Protein AF-A0A336L052-F1 (afdb_monomer)

Foldseek 3Di:
DDDDDDVVVVVVPDPFDFDDDDDPPDPPPPDDPPDDDPDPDDDQAFQEEEEAQFLLSLLLLLLLLVVLGQYEYEHQADRNQAPLQFFQQWADQFDPDDVLNVLLVLLVVLCVVLDVVLFVWDQQWEWEFAQDPVVLVVLVVSCVVCVVSPWDKDKFALVVVCVLVVLFPSVRGGTIMTGSRITGTNSVSSSVSSQVSSVVSNYYYHHSWHFQEFAWDQDPVRAIFTFFTQTPVGTYGYRAYEYANALCPCPDHDPFDFLKFKWKFKKFKWDFDPPDDQGHKYAYPVLQKTWGDDPRIIIIGGFFLFIDTDPDGDDSPSTNDFDDDDCVRCVSSLVVVCSGRVCSSPIHTPDMGIHIHIAGLALAWAWDADPRYRNYIYTYRNNSCCSSRSNSSSNQNSCCSPVVGGPDDCCVNYRPVDDRPDDPVNSVQSRSCVRNHDAFDELLLLLLLLLLLVVPDQAEAEAQAGYCFAPLQQFLQWADLFDLDPLLNVLLVLLVVLQVCLCVLFVFRQQWDQLWEKEFAADPLVVVLVVSSVVSCVVVVFDKDKAQLVRLCVQQVQFDSVLGGIMIIGSRIAGGRRSRNSSSSQSSSVVSNYYGDRSWDFPAFDWDQDDPPQDPQRQTFGQFTQTPVGTGGDRADEQAPALCSAVHCVVVVDFALKWKFKFKWFKWDFAPRLASHHKYDYLVLQKTWHRDGRITTITGQFLAIGTDPGDDPPSTNDFDDDDCVGGVSNVVSVCSGRVVRVVIHTPDMGMHIGMFWLQQAAEFADDLRYRNYIYGYRNNSCCSSSSNSRSNQRSCCNPVVGGLDQCCVRYNLLADPLCRPPNQQSVFSRSQCRNCVSPSDFPQDADLGLAPQDEALCNVVCQVQAFLWHDANNYTFGAWHDPDDGQDRDYDQSPVYPPGDPDPDCRSVVVSVQRRHPDQGPCNVRLVVQLVCQAAFKEKGWPLLWWKKKKAFDCQLVLCQAQWQADQPDPQFFKAWTFGAAQQQAGQFIKIKGKHDQAPDDPQGHGGPDIMIIIIGGNSCNSSVVSSSVVSCVVVVGRIDMDICSRFKIKMKMGHPCQQVLQVVFFPPDPDCVRQNARTKDWTFGHFPVNPHTFIWIKGQYALLPGGIIMTTHGSVCVVRRVVRSVVSCVVRVYYYHGVNSSVVSNLVVLHDDEPPLGGRNDHCQQAVVLVRHDPDDHYRNVVNSVVCVPPNDPHHDDRDDDD

Sequence (1204 aa):
MIRTRSLIAFLAKHHYSIRFCSSKNTPSSSSSTKNGTNDPKIPLSADVIIVGGGVTGCSVLYQLSKKGVKAVLLERGKVTCGTTFHTAGLIWSLRPNALCLEVMKATKKVFDELGADDVGWINNGTLFVAHTEQGLHEYEKVSALGKKFGVESHVFGAKDASEMFPLLASESFKGALFSQEDGVVDPSMLCNQLVKKSKENGCQVIENCNVSKINVTETNNGKMKVTGVETPFGEIKSDQIINTRGLWSQQHLTHRRFPFTILKHSYIVTETIPHLKRWPNVRDHDLSIYFRVQGQSLIVGGYETNPNVVEQPPPEDFQFQLYDMDWNAFNPLMTSSVKLLPVLSEIGVKSTVCGPEAFSMDRKPLIGPDKQIHGLFHSFAFSSNGMMLSGGCAEQVAEWVVNGKPSLDMTLYDIDRFEDDLDKSYIKMKCVENYGARPGGGSQGCNTLYQLAKRGCKAVLLERAKLTSGTTWHTAGLVWRLRPNDVEIGLLASTRNTLMSLEKETGLDPGWIMNGGLFIAHSKERLNEYKRLQTLGKCFGIESHVLTPEETLKVFPLLDPNSFTSALYSPGDGVVDPNMMCTALTKAATNLGASYFENCPVEEILVDKRSTSISEIFQKRVKGVRTKYGDIKTNCIVNATGVWGRDLIERHGIYLPLIPMKHAYTISEPMPGVRGCPNVRDHDYSTYFRIQGESICMGGYENNPILLGRVEKDFEFGLYDLDYTVFDTHVKGAVEICPAFGETGIKSTICGPESFTPDHKPLMGPDPRMDGLFHNCGFNSAGMMLGGGCGEQLAEWILHGRPTAHMFAYDIRRFSDMQTKNVKWATERSHEAYAKNYSIVFPHDEPLAGRNLIHDPLHKQMIRYGAMMEERQGWERPGYFLKEGIAVVQNYDWYGAYGNSNNDSTCYEDQLKADYTFGFPEHHDLIGEEAMTCRTNVAVFNLSYFCKLFMTGKDAQKAADFIFTADLQKPTNKTVYTCALNSRGGVEADVTVTPLDSGMGGLHDPIFKGRAFYIVAGGASANHTISHIKQTIREKNFTANITDVTQEIGVLSIQGPNSRKLLEKMTDFDLSDHNLPPNSAGIAALQLSNGRETRNVRILRVSFVGELGYELHIPKENCTEVYESLMEAGGSFGLRNAGYRSLYSLSSEKGYHLWGYDLRSDDTPIEANLGFTCRRKGEFEGKDVIDKQLREGVTKKLAFFTLN

Organism: Culicoides sonorensis (NCBI:txid179676)

Nearest PDB structures (foldseek):
  2gah-assembly1_B  TM=8.726E-01  e=6.726E-28  Stenotrophomonas maltophilia
  4ysh-assembly1_A  TM=8.267E-01  e=2.173E-26  Geobacillus kaustophilus HTA426
  1wos-assembly1_A  TM=9.381E-01  e=1.826E-22  Thermotoga maritima
  7fgp-assembly1_B  TM=8.129E-01  e=1.933E-23  Aureimonas altamirensis DSM 21988
  7exs-assembly1_A  TM=7.744E-01  e=4.311E-23  Thermomicrobium roseum DSM 5159

InterPro domains:
  IPR006076 FAD dependent oxidoreductase [PF01266] (47-400)
  IPR006076 FAD dependent oxidoreductase [PF01266] (440-797)
  IPR006222 GCVT, N-terminal domain [PF01571] (858-1176)
  IPR027266 Aminomethyltransferase superfamily [G3DSA:3.30.1360.120] (855-1162)
  IPR032503 FAD dependent oxidoreductase, central domain [PF16350] (800-853)
  IPR036188 FAD/NAD(P)-binding domain superfamily [G3DSA:3.50.50.60] (48-419)
  IPR036188 FAD/NAD(P)-binding domain superfamily [G3DSA:3.50.50.60] (440-816)
  IPR036188 FAD/NAD(P)-binding domain superfamily [SSF51905] (46-419)
  IPR036188 FAD/NAD(P)-binding domain superfamily [SSF51905] (440-843)

Structure (mmCIF, N/CA/C/O backbone):
data_AF-A0A336L052-F1
#
_entry.id   AF-A0A336L052-F1
#
loop_
_atom_site.group_PDB
_atom_site.id
_atom_site.type_symbol
_atom_site.label_atom_id
_atom_site.label_alt_id
_atom_site.label_comp_id
_atom_site.label_asym_id
_atom_site.label_entity_id
_atom_site.label_seq_id
_atom_site.pdbx_PDB_ins_code
_atom_site.Cartn_x
_atom_site.Cartn_y
_atom_site.Cartn_z
_atom_site.occupancy
_atom_site.B_iso_or_equiv
_atom_site.auth_seq_id
_atom_site.auth_comp_id
_atom_site.auth_asym_id
_atom_site.auth_atom_id
_atom_site.pdbx_PDB_model_num
ATOM 1 N N . MET A 1 1 ? -4.051 24.377 -50.154 1.00 36.31 1 MET A N 1
ATOM 2 C CA . MET A 1 1 ? -3.867 25.553 -49.268 1.00 36.31 1 MET A CA 1
ATOM 3 C C . MET A 1 1 ? -4.850 25.448 -48.110 1.00 36.31 1 MET A C 1
ATOM 5 O O . MET A 1 1 ? -5.801 24.692 -48.246 1.00 36.31 1 MET A O 1
ATOM 9 N N . ILE A 1 2 ? -4.629 26.210 -47.028 1.00 28.42 2 ILE A N 1
ATOM 10 C CA . ILE A 1 2 ? -5.251 26.057 -45.693 1.00 28.42 2 ILE A CA 1
ATOM 11 C C . ILE A 1 2 ? -4.651 24.870 -44.901 1.00 28.42 2 ILE A C 1
ATOM 13 O O . ILE A 1 2 ? -4.353 23.825 -45.465 1.00 28.42 2 ILE A O 1
ATOM 17 N N . ARG A 1 3 ? -4.443 25.089 -43.588 1.00 26.39 3 ARG A N 1
ATOM 18 C CA . ARG A 1 3 ? -3.846 24.188 -42.569 1.00 26.39 3 ARG A CA 1
ATOM 19 C C . ARG A 1 3 ? -2.400 23.713 -42.804 1.00 26.39 3 ARG A C 1
ATOM 21 O O . ARG A 1 3 ? -2.126 22.536 -43.002 1.00 26.39 3 ARG A O 1
ATOM 28 N N . THR A 1 4 ? -1.448 24.626 -42.595 1.00 32.16 4 THR A N 1
ATOM 29 C CA . THR A 1 4 ? -0.069 24.283 -42.181 1.00 32.16 4 THR A CA 1
ATOM 30 C C . THR A 1 4 ? 0.501 25.438 -41.347 1.00 32.16 4 THR A C 1
ATOM 32 O O . THR A 1 4 ? 1.025 26.397 -41.908 1.00 32.16 4 THR A O 1
ATOM 35 N N . ARG A 1 5 ? 0.303 25.438 -40.014 1.00 29.36 5 ARG A N 1
ATOM 36 C CA . ARG A 1 5 ? 0.774 26.559 -39.161 1.00 29.36 5 ARG A CA 1
ATOM 37 C C . ARG A 1 5 ? 1.074 26.281 -37.678 1.00 29.36 5 ARG A C 1
ATOM 39 O O . ARG A 1 5 ? 1.508 27.205 -37.006 1.00 29.36 5 ARG A O 1
ATOM 46 N N . SER A 1 6 ? 0.896 25.060 -37.170 1.00 35.12 6 SER A N 1
ATOM 47 C CA . SER A 1 6 ? 1.262 24.698 -35.783 1.00 35.12 6 SER A CA 1
ATOM 48 C C . SER A 1 6 ? 2.704 24.190 -35.641 1.00 35.12 6 SER A C 1
ATOM 50 O O . SER A 1 6 ? 3.361 24.494 -34.652 1.00 35.12 6 SER A O 1
ATOM 52 N N . LEU A 1 7 ? 3.233 23.475 -36.641 1.00 38.00 7 LEU A N 1
ATOM 53 C CA . LEU A 1 7 ? 4.545 22.809 -36.553 1.00 38.00 7 LEU A CA 1
ATOM 54 C C . LEU A 1 7 ? 5.743 23.784 -36.513 1.00 38.00 7 LEU A C 1
ATOM 56 O O . LEU A 1 7 ? 6.766 23.493 -35.902 1.00 38.00 7 LEU A O 1
ATOM 60 N N . ILE A 1 8 ? 5.602 24.966 -37.124 1.00 35.06 8 ILE A N 1
ATOM 61 C CA . ILE A 1 8 ? 6.670 25.980 -37.226 1.00 35.06 8 ILE A CA 1
ATOM 62 C C . ILE A 1 8 ? 6.996 26.610 -35.858 1.00 35.06 8 ILE A C 1
ATOM 64 O O . ILE A 1 8 ? 8.132 27.006 -35.624 1.00 35.06 8 ILE A O 1
ATOM 68 N N . ALA A 1 9 ? 6.027 26.680 -34.937 1.00 32.94 9 ALA A N 1
ATOM 69 C CA . ALA A 1 9 ? 6.219 27.316 -33.631 1.00 32.94 9 ALA A CA 1
ATOM 70 C C . ALA A 1 9 ? 7.039 26.460 -32.647 1.00 32.94 9 ALA A C 1
ATOM 72 O O . ALA A 1 9 ? 7.740 27.008 -31.802 1.00 32.94 9 ALA A O 1
ATOM 73 N N . PHE A 1 10 ? 6.971 25.129 -32.759 1.00 39.03 10 PHE A N 1
ATOM 74 C CA . PHE A 1 10 ? 7.688 24.208 -31.869 1.00 39.03 10 PHE A CA 1
ATOM 75 C C . PHE A 1 10 ? 9.159 24.040 -32.282 1.00 39.03 10 PHE A C 1
ATOM 77 O O . PHE A 1 10 ? 10.063 24.121 -31.453 1.00 39.03 10 PHE A O 1
ATOM 84 N N . LEU A 1 11 ? 9.408 23.886 -33.588 1.00 36.81 11 LEU A N 1
ATOM 85 C CA . LEU A 1 11 ? 10.748 23.658 -34.144 1.00 36.81 11 LEU A CA 1
ATOM 86 C C . LEU A 1 11 ? 11.651 24.906 -34.135 1.00 36.81 11 LEU A C 1
ATOM 88 O O . LEU A 1 11 ? 12.848 24.794 -34.358 1.00 36.81 11 LEU A O 1
ATOM 92 N N . ALA A 1 12 ? 11.112 26.093 -33.841 1.00 32.22 12 ALA A N 1
ATOM 93 C CA . ALA A 1 12 ? 11.888 27.332 -33.766 1.00 32.22 12 ALA A CA 1
ATOM 94 C C . ALA A 1 12 ? 12.716 27.491 -32.471 1.00 32.22 12 ALA A C 1
ATOM 96 O O . ALA A 1 12 ? 13.487 28.443 -32.369 1.00 32.22 12 ALA A O 1
ATOM 97 N N . LYS A 1 13 ? 12.550 26.607 -31.471 1.00 31.30 13 LYS A N 1
ATOM 98 C CA . LYS A 1 13 ? 13.163 26.758 -30.134 1.00 31.30 13 LYS A CA 1
ATOM 99 C C . LYS A 1 13 ? 14.474 25.985 -29.919 1.00 31.30 13 LYS A C 1
ATOM 101 O O . LYS A 1 13 ? 15.126 26.197 -28.904 1.00 31.30 13 LYS A O 1
ATOM 106 N N . HIS A 1 14 ? 14.865 25.122 -30.860 1.00 33.84 14 HIS A N 1
ATOM 107 C CA . HIS A 1 14 ? 16.138 24.390 -30.860 1.00 33.84 14 HIS A CA 1
ATOM 108 C C . HIS A 1 14 ? 16.718 24.417 -32.283 1.00 33.84 14 HIS A C 1
ATOM 110 O O . HIS A 1 14 ? 15.999 24.131 -33.238 1.00 33.84 14 HIS A O 1
ATOM 116 N N . HIS A 1 15 ? 17.989 24.795 -32.448 1.00 31.38 15 HIS A N 1
ATOM 117 C CA . HIS A 1 15 ? 18.574 25.160 -33.749 1.00 31.38 15 HIS A CA 1
ATOM 118 C C . HIS A 1 15 ? 18.906 23.963 -34.673 1.00 31.38 15 HIS A C 1
ATOM 120 O O . HIS A 1 15 ? 20.069 23.715 -34.970 1.00 31.38 15 HIS A O 1
ATOM 126 N N . TYR A 1 16 ? 17.888 23.269 -35.193 1.00 32.28 16 TYR A N 1
ATOM 127 C CA . TYR A 1 16 ? 18.042 22.220 -36.215 1.00 32.28 16 TYR A CA 1
ATOM 128 C C . TYR A 1 16 ? 17.078 22.450 -37.389 1.00 32.28 16 TYR A C 1
ATOM 130 O O . TYR A 1 16 ? 15.865 22.536 -37.202 1.00 32.28 16 TYR A O 1
ATOM 138 N N . SER A 1 17 ? 17.604 22.571 -38.615 1.00 25.06 17 SER A N 1
ATOM 139 C CA . SER A 1 17 ? 16.828 22.991 -39.795 1.00 25.06 17 SER A CA 1
ATOM 140 C C . SER A 1 17 ? 16.771 21.927 -40.897 1.00 25.06 17 SER A C 1
ATOM 142 O O . SER A 1 17 ? 17.539 21.978 -41.860 1.00 25.06 17 SER A O 1
ATOM 144 N N . ILE A 1 18 ? 15.807 21.009 -40.809 1.00 30.64 18 ILE A N 1
ATOM 145 C CA . ILE A 1 18 ? 15.508 20.063 -41.895 1.00 30.64 18 ILE A CA 1
ATOM 146 C C . ILE A 1 18 ? 14.907 20.830 -43.087 1.00 30.64 18 ILE A C 1
ATOM 148 O O . ILE A 1 18 ? 13.843 21.447 -42.981 1.00 30.64 18 ILE A O 1
ATOM 152 N N . ARG A 1 19 ? 15.586 20.798 -44.241 1.00 24.88 19 ARG A N 1
ATOM 153 C CA . ARG A 1 19 ? 15.122 21.435 -45.484 1.00 24.88 19 ARG A CA 1
ATOM 154 C C . ARG A 1 19 ? 14.265 20.474 -46.308 1.00 24.88 19 ARG A C 1
ATOM 156 O O . ARG A 1 19 ? 14.779 19.560 -46.939 1.00 24.88 19 ARG A O 1
ATOM 163 N N . PHE A 1 20 ? 12.964 20.739 -46.385 1.00 28.64 20 PHE A N 1
ATOM 164 C CA . PHE A 1 20 ? 12.065 20.027 -47.297 1.00 28.64 20 PHE A CA 1
ATOM 165 C C . PHE A 1 20 ? 12.170 20.592 -48.721 1.00 28.64 20 PHE A C 1
ATOM 167 O O . PHE A 1 20 ? 11.767 21.729 -48.971 1.00 28.64 20 PHE A O 1
ATOM 174 N N . CYS A 1 21 ? 12.675 19.796 -49.668 1.00 24.34 21 CYS A N 1
ATOM 175 C CA . CYS A 1 21 ? 12.644 20.127 -51.093 1.00 24.34 21 CYS A CA 1
ATOM 176 C C . CYS A 1 21 ? 11.383 19.538 -51.751 1.00 24.34 21 CYS A C 1
ATOM 178 O O . CYS A 1 21 ? 11.076 18.360 -51.582 1.00 24.34 21 CYS A O 1
ATOM 180 N N . SER A 1 22 ? 10.622 20.345 -52.494 1.00 26.66 22 SER A N 1
ATOM 181 C CA . SER A 1 22 ? 9.328 19.924 -53.046 1.00 26.66 22 SER A CA 1
ATOM 182 C C . SER A 1 22 ? 9.458 19.214 -54.402 1.00 26.66 22 SER A C 1
ATOM 184 O O . SER A 1 22 ? 9.304 19.845 -55.451 1.00 26.66 22 SER A O 1
ATOM 186 N N . SER A 1 23 ? 9.681 17.899 -54.403 1.00 25.02 23 SER A N 1
ATOM 187 C CA . SER A 1 23 ? 9.648 17.069 -55.615 1.00 25.02 23 SER A CA 1
ATOM 188 C C . SER A 1 23 ? 8.251 16.468 -55.859 1.00 25.02 23 SER A C 1
ATOM 190 O O . SER A 1 23 ? 7.799 15.547 -55.183 1.00 25.02 23 SER A O 1
ATOM 192 N N . LYS A 1 24 ? 7.536 16.977 -56.873 1.00 28.09 24 LYS A N 1
ATOM 193 C CA . LYS A 1 24 ? 6.302 16.345 -57.375 1.00 28.09 24 LYS A CA 1
ATOM 194 C C . LYS A 1 24 ? 6.640 15.188 -58.320 1.00 28.09 24 LYS A C 1
ATOM 196 O O . LYS A 1 24 ? 6.619 15.370 -59.533 1.00 28.09 24 LYS A O 1
ATOM 201 N N . ASN A 1 25 ? 6.869 13.998 -57.772 1.00 23.97 25 ASN A N 1
ATOM 202 C CA . ASN A 1 25 ? 6.942 12.760 -58.554 1.00 23.97 25 ASN A CA 1
ATOM 203 C C . ASN A 1 25 ? 5.662 11.932 -58.387 1.00 23.97 25 ASN A C 1
ATOM 205 O O . ASN A 1 25 ? 5.670 10.845 -57.818 1.00 23.97 25 ASN A O 1
ATOM 209 N N . THR A 1 26 ? 4.549 12.440 -58.921 1.00 23.62 26 THR A N 1
ATOM 210 C CA . THR A 1 26 ? 3.427 11.573 -59.308 1.00 23.62 26 THR A CA 1
ATOM 211 C C . THR A 1 26 ? 3.896 10.667 -60.449 1.00 23.62 26 THR A C 1
ATOM 213 O O . THR A 1 26 ? 4.303 11.212 -61.481 1.00 23.62 26 THR A O 1
ATOM 216 N N . PRO A 1 27 ? 3.821 9.329 -60.332 1.00 24.00 27 PRO A N 1
ATOM 217 C CA . PRO A 1 27 ? 3.993 8.450 -61.481 1.00 24.00 27 PRO A CA 1
ATOM 218 C C . PRO A 1 27 ? 2.954 8.820 -62.541 1.00 24.00 27 PRO A C 1
ATOM 220 O O . PRO A 1 27 ? 1.761 8.912 -62.242 1.00 24.00 27 PRO A O 1
ATOM 223 N N . SER A 1 28 ? 3.393 9.077 -63.771 1.00 22.53 28 SER A N 1
ATOM 224 C CA . SER A 1 28 ? 2.470 9.293 -64.881 1.00 22.53 28 SER A CA 1
ATOM 225 C C . SER A 1 28 ? 1.715 7.998 -65.173 1.00 22.53 28 SER A C 1
ATOM 227 O O . SER A 1 28 ? 2.302 6.917 -65.218 1.00 22.53 28 SER A O 1
ATOM 229 N N . SER A 1 29 ? 0.404 8.104 -65.386 1.00 28.55 29 SER A N 1
ATOM 230 C CA . SER A 1 29 ? -0.439 6.989 -65.809 1.00 28.55 29 SER A CA 1
ATOM 231 C C . SER A 1 29 ? -0.053 6.556 -67.224 1.00 28.55 29 SER A C 1
ATOM 233 O O . SER A 1 29 ? -0.528 7.101 -68.222 1.00 28.55 29 SER A O 1
ATOM 235 N N . SER A 1 30 ? 0.853 5.583 -67.318 1.00 24.78 30 SER A N 1
ATOM 236 C CA . SER A 1 30 ? 1.288 5.022 -68.590 1.00 24.78 30 SER A CA 1
ATOM 237 C C . SER A 1 30 ? 0.141 4.256 -69.255 1.00 24.78 30 SER A C 1
ATOM 239 O O . SER A 1 30 ? -0.527 3.4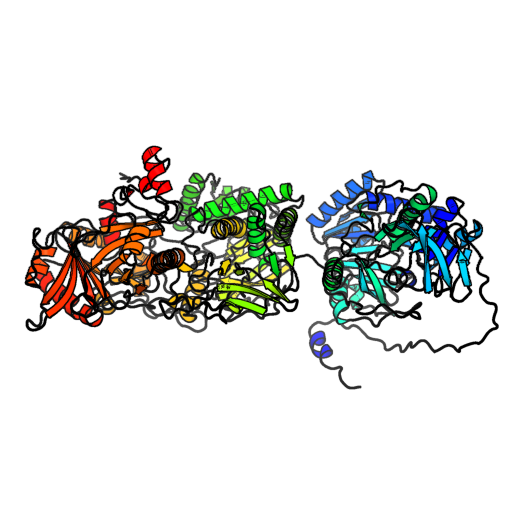14 -68.660 1.00 24.78 30 SER A O 1
ATOM 241 N N . SER A 1 31 ? -0.099 4.618 -70.513 1.00 24.33 31 SER A N 1
ATOM 242 C CA . SER A 1 31 ? -1.179 4.157 -71.387 1.00 24.33 31 SER A CA 1
ATOM 243 C C . SER A 1 31 ? -1.492 2.660 -71.313 1.00 24.33 31 SER A C 1
ATOM 245 O O . SER A 1 31 ? -0.592 1.828 -71.424 1.00 24.33 31 SER A O 1
ATOM 247 N N . SER A 1 32 ? -2.784 2.328 -71.310 1.00 27.41 32 SER A N 1
ATOM 248 C CA . SER A 1 32 ? -3.306 0.977 -71.524 1.00 27.41 32 SER A CA 1
ATOM 249 C C . SER A 1 32 ? -3.080 0.493 -72.966 1.00 27.41 32 SER A C 1
ATOM 251 O O . SER A 1 32 ? -3.970 0.520 -73.819 1.00 27.41 32 SER A O 1
ATOM 253 N N . THR A 1 33 ? -1.870 0.015 -73.254 1.00 25.83 33 THR A N 1
ATOM 254 C CA . THR A 1 33 ? -1.541 -0.660 -74.514 1.00 25.83 33 THR A CA 1
ATOM 255 C C . THR A 1 33 ? -2.230 -2.023 -74.593 1.00 25.83 33 THR A C 1
ATOM 257 O O . THR A 1 33 ? -1.738 -3.030 -74.085 1.00 25.83 33 THR A O 1
ATOM 260 N N . LYS A 1 34 ? -3.378 -2.070 -75.282 1.00 36.94 34 LYS A N 1
ATOM 261 C CA . LYS A 1 34 ? -4.001 -3.322 -75.738 1.00 36.94 34 LYS A CA 1
ATOM 262 C C . LYS A 1 34 ? -3.075 -4.039 -76.729 1.00 36.94 34 LYS A C 1
ATOM 264 O O . LYS A 1 34 ? -3.176 -3.817 -77.933 1.00 36.94 34 LYS A O 1
ATOM 269 N N . ASN A 1 35 ? -2.208 -4.909 -76.223 1.00 29.22 35 ASN A N 1
ATOM 270 C CA . ASN A 1 35 ? -1.508 -5.912 -77.024 1.00 29.22 35 ASN A CA 1
ATOM 271 C C . ASN A 1 35 ? -2.265 -7.250 -76.995 1.00 29.22 35 ASN A C 1
ATOM 273 O O . ASN A 1 35 ? -3.096 -7.486 -76.120 1.00 29.22 35 ASN A O 1
ATOM 277 N N . GLY A 1 36 ? -2.032 -8.074 -78.019 1.00 30.77 36 GLY A N 1
ATOM 278 C CA . GLY A 1 36 ? -2.906 -9.193 -78.380 1.00 30.77 36 GLY A CA 1
ATOM 279 C C . GLY A 1 36 ? -3.021 -10.310 -77.339 1.00 30.77 36 GLY A C 1
ATOM 280 O O . GLY A 1 36 ? -2.077 -10.618 -76.615 1.00 30.77 36 GLY A O 1
ATOM 281 N N . THR A 1 37 ? -4.189 -10.951 -77.332 1.00 40.47 37 THR A N 1
ATOM 282 C CA . THR A 1 37 ? -4.511 -12.141 -76.539 1.00 40.47 37 THR A CA 1
ATOM 283 C C . THR A 1 37 ? -3.657 -13.341 -76.954 1.00 40.47 37 THR A C 1
ATOM 285 O O . THR A 1 37 ? -3.918 -13.970 -77.977 1.00 40.47 37 THR A O 1
ATOM 288 N N . ASN A 1 38 ? -2.675 -13.678 -76.123 1.00 43.47 38 ASN A N 1
ATOM 289 C CA . ASN A 1 38 ? -2.174 -15.040 -75.960 1.00 43.47 38 ASN A CA 1
ATOM 290 C C . ASN A 1 38 ? -2.432 -15.409 -74.498 1.00 43.47 38 ASN A C 1
ATOM 292 O O . ASN A 1 38 ? -1.648 -15.029 -73.626 1.00 43.47 38 ASN A O 1
ATOM 296 N N . ASP A 1 39 ? -3.544 -16.090 -74.227 1.00 56.75 39 ASP A N 1
ATOM 297 C CA . ASP A 1 39 ? -3.878 -16.507 -72.865 1.00 56.75 39 ASP A CA 1
ATOM 298 C C . ASP A 1 39 ? -2.796 -17.464 -72.325 1.00 56.75 39 ASP A C 1
ATOM 300 O O . ASP A 1 39 ? -2.285 -18.309 -73.073 1.00 56.75 39 ASP A O 1
ATOM 304 N N . PRO A 1 40 ? -2.393 -17.340 -71.046 1.00 64.25 40 PRO A N 1
ATOM 305 C CA . PRO A 1 40 ? -1.343 -18.169 -70.476 1.00 64.25 40 PRO A CA 1
ATOM 306 C C . PRO A 1 40 ? -1.765 -19.640 -70.493 1.00 64.25 40 PRO A C 1
ATOM 308 O O . PRO A 1 40 ? -2.756 -20.040 -69.883 1.00 64.25 40 PRO A O 1
ATOM 311 N N . LYS A 1 41 ? -0.987 -20.464 -71.201 1.00 75.62 41 LYS A N 1
ATOM 312 C CA . LYS A 1 41 ? -1.265 -21.890 -71.393 1.00 75.62 41 LYS A CA 1
ATOM 313 C C . LYS A 1 41 ? -1.069 -22.672 -70.088 1.00 75.62 41 LYS A C 1
ATOM 315 O O . LYS A 1 41 ? 0.019 -23.188 -69.834 1.00 75.62 41 LYS A O 1
ATOM 320 N N . ILE A 1 42 ? -2.126 -22.771 -69.284 1.00 84.19 42 ILE A N 1
ATOM 321 C CA . ILE A 1 42 ? -2.138 -23.575 -68.058 1.00 84.19 42 ILE A CA 1
ATOM 322 C C . ILE A 1 42 ? -2.028 -25.087 -68.361 1.00 84.19 42 ILE A C 1
ATOM 324 O O . ILE A 1 42 ? -2.522 -25.552 -69.395 1.00 84.19 42 ILE A O 1
ATOM 328 N N . PRO A 1 43 ? -1.386 -25.882 -67.487 1.00 87.06 43 PRO A N 1
ATOM 329 C CA . PRO A 1 43 ? -1.417 -27.340 -67.562 1.00 87.06 43 PRO A CA 1
ATOM 330 C C . PRO A 1 43 ? -2.744 -27.897 -67.020 1.00 87.06 43 PRO A C 1
ATOM 332 O O . PRO A 1 43 ? -3.341 -27.325 -66.117 1.00 87.06 43 PRO A O 1
ATOM 335 N N . LEU A 1 44 ? -3.179 -29.059 -67.520 1.00 86.44 44 LEU A N 1
ATOM 336 C CA . LEU A 1 44 ? -4.391 -29.740 -67.025 1.00 86.44 44 LEU A CA 1
ATOM 337 C C . LEU A 1 44 ? -4.216 -30.332 -65.613 1.00 86.44 44 LEU A C 1
ATOM 339 O O . LEU A 1 44 ? -5.194 -30.530 -64.892 1.00 86.44 44 LEU A O 1
ATOM 343 N N . SER A 1 45 ? -2.976 -30.635 -65.221 1.00 90.38 45 SER A N 1
ATOM 344 C CA . SER A 1 45 ? -2.638 -31.192 -63.911 1.00 90.38 45 SER A CA 1
ATOM 345 C C . SER A 1 45 ? -1.193 -30.894 -63.504 1.00 90.38 45 SER A C 1
ATOM 347 O O . SER A 1 45 ? -0.345 -30.667 -64.369 1.00 90.38 45 SER A O 1
ATOM 349 N N . ALA A 1 46 ? -0.910 -30.948 -62.202 1.00 90.88 46 ALA A N 1
ATOM 350 C CA . ALA A 1 46 ? 0.413 -30.746 -61.610 1.00 90.88 46 ALA A CA 1
ATOM 351 C C . ALA A 1 46 ? 0.644 -31.680 -60.410 1.00 90.88 46 ALA A C 1
ATOM 353 O O . ALA A 1 46 ? -0.306 -31.994 -59.689 1.00 90.88 46 ALA A O 1
ATOM 354 N N . ASP A 1 47 ? 1.900 -32.055 -60.151 1.00 90.56 47 ASP A N 1
ATOM 355 C CA . ASP A 1 47 ? 2.263 -32.870 -58.979 1.00 90.56 47 ASP A CA 1
ATOM 356 C C . ASP A 1 47 ? 1.948 -32.117 -57.672 1.00 90.56 47 ASP A C 1
ATOM 358 O O . ASP A 1 47 ? 1.465 -32.700 -56.708 1.00 90.56 47 ASP A O 1
ATOM 362 N N . VAL A 1 48 ? 2.203 -30.801 -57.664 1.00 96.38 48 VAL A N 1
ATOM 363 C CA . VAL A 1 48 ? 1.912 -29.870 -56.563 1.00 96.38 48 VAL A CA 1
ATOM 364 C C . VAL A 1 48 ? 1.557 -28.499 -57.142 1.00 96.38 48 VAL A C 1
ATOM 366 O O . VAL A 1 48 ? 2.225 -28.027 -58.066 1.00 96.38 48 VAL A O 1
ATOM 369 N N . ILE A 1 49 ? 0.559 -27.816 -56.577 1.00 96.94 49 ILE A N 1
ATOM 370 C CA . ILE A 1 49 ? 0.225 -26.421 -56.924 1.00 96.94 49 ILE A CA 1
ATOM 371 C C . ILE A 1 49 ? 0.619 -25.482 -55.780 1.00 96.94 49 ILE A C 1
ATOM 373 O O . ILE A 1 49 ? 0.252 -25.709 -54.632 1.00 96.94 49 ILE A O 1
ATOM 377 N N . ILE A 1 50 ? 1.332 -24.399 -56.088 1.00 96.88 50 ILE A N 1
ATOM 378 C CA . ILE A 1 50 ? 1.722 -23.349 -55.133 1.00 96.88 50 ILE A CA 1
ATOM 379 C C . ILE A 1 50 ? 0.959 -22.070 -55.477 1.00 96.88 50 ILE A C 1
ATOM 381 O O . ILE A 1 50 ? 0.967 -21.639 -56.629 1.00 96.88 50 ILE A O 1
ATOM 385 N N . VAL A 1 51 ? 0.316 -21.439 -54.494 1.00 94.12 51 VAL A N 1
ATOM 386 C CA . VAL A 1 51 ? -0.528 -20.253 -54.712 1.00 94.12 51 VAL A CA 1
ATOM 387 C C . VAL A 1 51 ? 0.079 -19.026 -54.026 1.00 94.12 51 VAL A C 1
ATOM 389 O O . VAL A 1 51 ? -0.074 -18.850 -52.817 1.00 94.12 51 VAL A O 1
ATOM 392 N N . GLY A 1 52 ? 0.732 -18.160 -54.809 1.00 92.19 52 GLY A N 1
ATOM 393 C CA . GLY A 1 52 ? 1.344 -16.896 -54.377 1.00 92.19 52 GLY A CA 1
ATOM 394 C C . GLY A 1 52 ? 2.861 -16.837 -54.604 1.00 92.19 52 GLY A C 1
ATOM 395 O O . GLY A 1 52 ? 3.626 -17.498 -53.904 1.00 92.19 52 GLY A O 1
ATOM 396 N N . GLY A 1 53 ? 3.295 -15.985 -55.536 1.00 91.75 53 GLY A N 1
ATOM 397 C CA . GLY A 1 53 ? 4.672 -15.748 -55.995 1.00 91.75 53 GLY A CA 1
ATOM 398 C C . GLY A 1 53 ? 5.461 -14.711 -55.190 1.00 91.75 53 GLY A C 1
ATOM 399 O O . GLY A 1 53 ? 6.272 -13.971 -55.748 1.00 91.75 53 GLY A O 1
ATOM 400 N N . GLY A 1 54 ? 5.229 -14.641 -53.878 1.00 91.38 54 GLY A N 1
ATOM 401 C CA . GLY A 1 54 ? 6.162 -13.996 -52.948 1.00 91.38 54 GLY A CA 1
ATOM 402 C C . GLY A 1 54 ? 7.382 -14.884 -52.668 1.00 91.38 54 GLY A C 1
ATOM 403 O O . GLY A 1 54 ? 7.434 -16.035 -53.111 1.00 91.38 54 GLY A O 1
ATOM 404 N N . VAL A 1 55 ? 8.340 -14.382 -51.879 1.00 93.44 55 VAL A N 1
ATOM 405 C CA . VAL A 1 55 ? 9.581 -15.120 -51.553 1.00 93.44 55 VAL A CA 1
ATOM 406 C C . VAL A 1 55 ? 9.319 -16.531 -51.009 1.00 93.44 55 VAL A C 1
ATOM 408 O O . VAL A 1 55 ? 9.961 -17.479 -51.447 1.00 93.44 55 VAL A O 1
ATOM 411 N N . THR A 1 56 ? 8.308 -16.716 -50.151 1.00 94.00 56 THR A N 1
ATOM 412 C CA . THR A 1 56 ? 7.942 -18.037 -49.613 1.00 94.00 56 THR A CA 1
ATOM 413 C C . THR A 1 56 ? 7.529 -19.027 -50.704 1.00 94.00 56 THR A C 1
ATOM 415 O O . THR A 1 56 ? 8.013 -20.155 -50.705 1.00 94.00 56 THR A O 1
ATOM 418 N N . GLY A 1 57 ? 6.685 -18.618 -51.658 1.00 94.62 57 GLY A N 1
ATOM 419 C CA . GLY A 1 57 ? 6.266 -19.485 -52.764 1.00 94.62 57 GLY A CA 1
ATOM 420 C C . GLY A 1 57 ? 7.419 -19.824 -53.706 1.00 94.62 57 GLY A C 1
ATOM 421 O O . GLY A 1 57 ? 7.567 -20.977 -54.105 1.00 94.62 57 GLY A O 1
ATOM 422 N N . CYS A 1 58 ? 8.288 -18.849 -53.993 1.00 96.12 58 CYS A N 1
ATOM 423 C CA . CYS A 1 58 ? 9.480 -19.055 -54.820 1.00 96.12 58 CYS A CA 1
ATOM 424 C C . CYS A 1 58 ? 10.472 -20.031 -54.160 1.00 96.12 58 CYS A C 1
ATOM 426 O O . CYS A 1 58 ? 10.999 -20.918 -54.831 1.00 96.12 58 CYS A O 1
ATOM 428 N N . SER A 1 59 ? 10.680 -19.920 -52.843 1.00 96.31 59 SER A N 1
ATOM 429 C CA . SER A 1 59 ? 11.525 -20.841 -52.074 1.00 96.31 59 SER A CA 1
ATOM 430 C C . SER A 1 59 ? 10.939 -22.257 -52.023 1.00 96.31 59 SER A C 1
ATOM 432 O O . SER A 1 59 ? 11.675 -23.223 -52.219 1.00 96.31 59 SER A O 1
ATOM 434 N N . VAL A 1 60 ? 9.621 -22.408 -51.825 1.00 96.62 60 VAL A N 1
ATOM 435 C CA . VAL A 1 60 ? 8.948 -23.726 -51.845 1.00 96.62 60 VAL A CA 1
ATOM 436 C C . VAL A 1 60 ? 9.045 -24.374 -53.228 1.00 96.62 60 VAL A C 1
ATOM 438 O O . VAL A 1 60 ? 9.370 -25.557 -53.321 1.00 96.62 60 VAL A O 1
ATOM 441 N N . LEU A 1 61 ? 8.849 -23.603 -54.303 1.00 97.19 61 LEU A N 1
ATOM 442 C CA . LEU A 1 61 ? 9.000 -24.080 -55.679 1.00 97.19 61 LEU A CA 1
ATOM 443 C C . LEU A 1 61 ? 10.419 -24.610 -55.944 1.00 97.19 61 LEU A C 1
ATOM 445 O O . LEU A 1 61 ? 10.578 -25.697 -56.501 1.00 97.19 61 LEU A O 1
ATOM 449 N N . TYR A 1 62 ? 11.439 -23.876 -55.494 1.00 96.94 62 TYR A N 1
ATOM 450 C CA . TYR A 1 62 ? 12.839 -24.264 -55.645 1.00 96.94 62 TYR A CA 1
ATOM 451 C C . TYR A 1 62 ? 13.171 -25.548 -54.876 1.00 96.94 62 TYR A C 1
ATOM 453 O O . TYR A 1 62 ? 13.711 -26.486 -55.468 1.00 96.94 62 TYR A O 1
ATOM 461 N N . GLN A 1 63 ? 12.789 -25.641 -53.598 1.00 96.31 63 GLN A N 1
ATOM 462 C CA . GLN A 1 63 ? 13.068 -26.817 -52.763 1.00 96.31 63 GLN A CA 1
ATOM 463 C C . GLN A 1 63 ? 12.316 -28.072 -53.248 1.00 96.31 63 GLN A C 1
ATOM 465 O O . GLN A 1 63 ? 12.877 -29.167 -53.218 1.00 96.31 63 GLN A O 1
ATOM 470 N N . LEU A 1 64 ? 11.092 -27.930 -53.776 1.00 95.75 64 LEU A N 1
ATOM 471 C CA . LEU A 1 64 ? 10.381 -29.022 -54.455 1.00 95.75 64 LEU A CA 1
ATOM 472 C C . LEU A 1 64 ? 11.069 -29.435 -55.765 1.00 95.75 64 LEU A C 1
ATOM 474 O O . LEU A 1 64 ? 11.226 -30.630 -56.016 1.00 95.75 64 LEU A O 1
ATOM 478 N N . SER A 1 65 ? 11.559 -28.473 -56.555 1.00 95.50 65 SER A N 1
ATOM 479 C CA . SER A 1 65 ? 12.288 -28.764 -57.798 1.00 95.50 65 SER A CA 1
ATOM 480 C C . SER A 1 65 ? 13.587 -29.546 -57.546 1.00 95.50 65 SER A C 1
ATOM 482 O O . SER A 1 65 ? 13.885 -30.495 -58.268 1.00 95.50 65 SER A O 1
ATOM 484 N N . LYS A 1 66 ? 14.309 -29.241 -56.454 1.00 93.88 66 LYS A N 1
ATOM 485 C CA . LYS A 1 66 ? 15.496 -29.996 -56.001 1.00 93.88 66 LYS A CA 1
ATOM 486 C C . LYS A 1 66 ? 15.172 -31.431 -55.578 1.00 93.88 66 LYS A C 1
ATOM 488 O O . LYS A 1 66 ? 16.042 -32.293 -55.657 1.00 93.88 66 LYS A O 1
ATOM 493 N N . LYS A 1 67 ? 13.935 -31.694 -55.140 1.00 92.81 67 LYS A N 1
ATOM 494 C CA . LYS A 1 67 ? 13.418 -33.037 -54.824 1.00 92.81 67 LYS A CA 1
ATOM 495 C C . LYS A 1 67 ? 12.736 -33.709 -56.038 1.00 92.81 67 LYS A C 1
ATOM 497 O O . LYS A 1 67 ? 12.158 -34.779 -55.888 1.00 92.81 67 LYS A O 1
ATOM 502 N N . GLY A 1 68 ? 12.828 -33.118 -57.238 1.00 90.81 68 GLY A N 1
ATOM 503 C CA . GLY A 1 68 ? 12.359 -33.696 -58.508 1.00 90.81 68 GLY A CA 1
ATOM 504 C C . GLY A 1 68 ? 10.859 -33.554 -58.799 1.00 90.81 68 GLY A C 1
ATOM 505 O O . GLY A 1 68 ? 10.371 -34.154 -59.757 1.00 90.81 68 GLY A O 1
ATOM 506 N N . VAL A 1 69 ? 10.126 -32.781 -57.994 1.00 93.00 69 VAL A N 1
ATOM 507 C CA . VAL A 1 69 ? 8.664 -32.624 -58.087 1.00 93.00 69 VAL A CA 1
ATOM 508 C C . VAL A 1 69 ? 8.295 -31.557 -59.121 1.00 93.00 69 VAL A C 1
ATOM 510 O O . VAL A 1 69 ? 8.788 -30.432 -59.036 1.00 93.00 69 VAL A O 1
ATOM 513 N N . LYS A 1 70 ? 7.385 -31.855 -60.060 1.00 89.62 70 LYS A N 1
ATOM 514 C CA . LYS A 1 70 ? 6.954 -30.912 -61.112 1.00 89.62 70 LYS A CA 1
ATOM 515 C C . LYS A 1 70 ? 5.833 -30.010 -60.607 1.00 89.62 70 LYS A C 1
ATOM 517 O O . LYS A 1 70 ? 4.662 -30.145 -60.967 1.00 89.62 70 LYS A O 1
ATOM 522 N N . ALA A 1 71 ? 6.219 -29.083 -59.740 1.00 95.50 71 ALA A N 1
ATOM 523 C CA . ALA A 1 71 ? 5.316 -28.111 -59.148 1.00 95.50 71 ALA A CA 1
ATOM 524 C C . ALA A 1 71 ? 4.965 -26.958 -60.114 1.00 95.50 71 ALA A C 1
ATOM 526 O O . ALA A 1 71 ? 5.755 -26.569 -60.982 1.00 95.50 71 ALA A O 1
ATOM 527 N N . VAL A 1 72 ? 3.774 -26.383 -59.931 1.00 96.62 72 VAL A N 1
ATOM 528 C CA . VAL A 1 72 ? 3.278 -25.216 -60.678 1.00 96.62 72 VAL A CA 1
ATOM 529 C C . VAL A 1 72 ? 2.960 -24.092 -59.697 1.00 96.62 72 VAL A C 1
ATOM 531 O O . VAL A 1 72 ? 2.092 -24.246 -58.840 1.00 96.62 72 VAL A O 1
ATOM 534 N N . LEU A 1 73 ? 3.645 -22.954 -59.824 1.00 96.88 73 LEU A N 1
ATOM 535 C CA . LEU A 1 73 ? 3.353 -21.745 -59.053 1.00 96.88 73 LEU A CA 1
ATOM 536 C C . LEU A 1 73 ? 2.398 -20.833 -59.827 1.00 96.88 73 LEU A C 1
ATOM 538 O O . LEU A 1 73 ? 2.664 -20.484 -60.977 1.00 96.88 73 LEU A O 1
ATOM 542 N N . LEU A 1 74 ? 1.326 -20.406 -59.166 1.00 94.50 74 LEU A N 1
ATOM 543 C CA . LEU A 1 74 ? 0.337 -19.460 -59.677 1.00 94.50 74 LEU A CA 1
ATOM 544 C C . LEU A 1 74 ? 0.445 -18.141 -58.902 1.00 94.50 74 LEU A C 1
ATOM 546 O O . LEU A 1 74 ? 0.380 -18.134 -57.670 1.00 94.50 74 LEU A O 1
ATOM 550 N N . GLU A 1 75 ? 0.612 -17.029 -59.615 1.00 92.12 75 GLU A N 1
ATOM 551 C CA . GLU A 1 75 ? 0.678 -15.678 -59.050 1.00 92.12 75 GLU A CA 1
ATOM 552 C C . GLU A 1 75 ? -0.364 -14.776 -59.727 1.00 92.12 75 GLU A C 1
ATOM 554 O O . GLU A 1 75 ? -0.463 -14.741 -60.952 1.00 92.12 75 GLU A O 1
ATOM 559 N N . ARG A 1 76 ? -1.151 -14.044 -58.924 1.00 87.31 76 ARG A N 1
ATOM 560 C CA . ARG A 1 76 ? -2.259 -13.189 -59.387 1.00 87.31 76 ARG A CA 1
ATOM 561 C C . ARG A 1 76 ? -1.794 -11.970 -60.188 1.00 87.31 76 ARG A C 1
ATOM 563 O O . ARG A 1 76 ? -2.558 -11.454 -60.998 1.00 87.31 76 ARG A O 1
ATOM 570 N N . GLY A 1 77 ? -0.575 -11.507 -59.934 1.00 88.56 77 GLY A N 1
ATOM 571 C CA . GLY A 1 77 ? 0.097 -10.410 -60.616 1.00 88.56 77 GLY A CA 1
ATOM 572 C C . GLY A 1 77 ? 1.420 -10.878 -61.202 1.00 88.56 77 GLY A C 1
ATOM 573 O O . GLY A 1 77 ? 1.471 -11.893 -61.894 1.00 88.56 77 GLY A O 1
ATOM 574 N N . LYS A 1 78 ? 2.502 -10.168 -60.880 1.00 89.94 78 LYS A N 1
ATOM 575 C CA . LYS A 1 78 ? 3.873 -10.629 -61.139 1.00 89.94 78 LYS A CA 1
ATOM 576 C C . LYS A 1 78 ? 4.532 -11.166 -59.876 1.00 89.94 78 LYS A C 1
ATOM 578 O O . LYS A 1 78 ? 4.175 -10.779 -58.763 1.00 89.94 78 LYS A O 1
ATOM 583 N N . VAL A 1 79 ? 5.552 -11.999 -60.053 1.00 90.69 79 VAL A N 1
ATOM 584 C CA . VAL A 1 79 ? 6.445 -12.429 -58.969 1.00 90.69 79 VAL A CA 1
ATOM 585 C C . VAL A 1 79 ? 6.956 -11.198 -58.195 1.00 90.69 79 VAL A C 1
ATOM 587 O O . VAL A 1 79 ? 7.227 -10.150 -58.775 1.00 90.69 79 VAL A O 1
ATOM 590 N N . THR A 1 80 ? 7.027 -11.331 -56.867 1.00 89.00 80 THR A N 1
ATOM 591 C CA . THR A 1 80 ? 7.320 -10.297 -55.845 1.00 89.00 80 THR A CA 1
ATOM 592 C C . THR A 1 80 ? 6.318 -9.155 -55.626 1.00 89.00 80 THR A C 1
ATOM 594 O O . THR A 1 80 ? 6.484 -8.438 -54.634 1.00 89.00 80 THR A O 1
ATOM 597 N N . CYS A 1 81 ? 5.245 -9.005 -56.417 1.00 85.50 81 CYS A N 1
ATOM 598 C CA . CYS A 1 81 ? 4.402 -7.792 -56.409 1.00 85.50 81 CYS A CA 1
ATOM 599 C C . CYS A 1 81 ? 3.627 -7.484 -55.107 1.00 85.50 81 CYS A C 1
ATOM 601 O O . CYS A 1 81 ? 3.004 -6.426 -55.013 1.00 85.50 81 CYS A O 1
ATOM 603 N N . GLY A 1 82 ? 3.629 -8.401 -54.132 1.00 84.25 82 GLY A N 1
ATOM 604 C CA . GLY A 1 82 ? 3.028 -8.235 -52.804 1.00 84.25 82 GLY A CA 1
ATOM 605 C C . GLY A 1 82 ? 3.973 -7.610 -51.775 1.00 84.25 82 GLY A C 1
ATOM 606 O O . GLY A 1 82 ? 4.409 -6.479 -51.938 1.00 84.25 82 GLY A O 1
ATOM 607 N N . THR A 1 83 ? 4.286 -8.324 -50.690 1.00 84.88 83 THR A N 1
ATOM 608 C CA . THR A 1 83 ? 5.176 -7.804 -49.626 1.00 84.88 83 THR A CA 1
ATOM 609 C C . THR A 1 83 ? 6.658 -7.829 -49.995 1.00 84.88 83 THR A C 1
ATOM 611 O O . THR A 1 83 ? 7.474 -7.135 -49.398 1.00 84.88 83 THR A O 1
ATOM 614 N N . THR A 1 84 ? 7.038 -8.666 -50.962 1.00 87.00 84 THR A N 1
ATOM 615 C CA . THR A 1 84 ? 8.445 -8.981 -51.217 1.00 87.00 84 THR A CA 1
ATOM 616 C C . THR A 1 84 ? 9.201 -7.823 -51.867 1.00 87.00 84 THR A C 1
ATOM 618 O O . THR A 1 84 ? 10.329 -7.568 -51.468 1.00 87.00 84 THR A O 1
ATOM 621 N N . PHE A 1 85 ? 8.611 -7.074 -52.806 1.00 86.94 85 PHE A N 1
ATOM 622 C CA . PHE A 1 85 ? 9.339 -6.001 -53.504 1.00 86.94 85 PHE A CA 1
ATOM 623 C C . PHE A 1 85 ? 9.784 -4.829 -52.601 1.00 86.94 85 PHE A C 1
ATOM 625 O O . PHE A 1 85 ? 10.701 -4.104 -52.979 1.00 86.94 85 PHE A O 1
ATOM 632 N N . HIS A 1 86 ? 9.146 -4.630 -51.440 1.00 86.50 86 HIS A N 1
ATOM 633 C CA . HIS A 1 86 ? 9.370 -3.482 -50.547 1.00 86.50 86 HIS A CA 1
ATOM 634 C C . HIS A 1 86 ? 9.937 -3.850 -49.170 1.00 86.50 86 HIS A C 1
ATOM 636 O O . HIS A 1 86 ? 9.880 -3.047 -48.245 1.00 86.50 86 HIS A O 1
ATOM 642 N N . THR A 1 87 ? 10.472 -5.058 -48.998 1.00 87.06 87 THR A N 1
ATOM 643 C CA . THR A 1 87 ? 11.189 -5.411 -47.767 1.00 87.06 87 THR A CA 1
ATOM 644 C C . THR A 1 87 ? 12.590 -4.793 -47.751 1.00 87.06 87 THR A C 1
ATOM 646 O O . THR A 1 87 ? 13.259 -4.716 -48.781 1.00 87.06 87 THR A O 1
ATOM 649 N N . ALA A 1 88 ? 13.090 -4.428 -46.568 1.00 86.38 88 ALA A N 1
ATOM 650 C CA . ALA A 1 88 ? 14.449 -3.909 -46.398 1.00 86.38 88 ALA A CA 1
ATOM 651 C C . ALA A 1 88 ? 15.564 -4.939 -46.715 1.00 86.38 88 ALA A C 1
ATOM 653 O O . ALA A 1 88 ? 16.744 -4.590 -46.672 1.00 86.38 88 ALA A O 1
ATOM 654 N N . GLY A 1 89 ? 15.227 -6.197 -47.037 1.00 87.94 89 GLY A N 1
ATOM 655 C CA . GLY A 1 89 ? 16.168 -7.211 -47.543 1.00 87.94 89 GLY A CA 1
ATOM 656 C C . GLY A 1 89 ? 17.208 -7.692 -46.526 1.00 87.94 89 GLY A C 1
ATOM 657 O O . GLY A 1 89 ? 18.213 -8.285 -46.906 1.00 87.94 89 GLY A O 1
ATOM 658 N N . LEU A 1 90 ? 16.994 -7.402 -45.242 1.00 90.81 90 LEU A N 1
ATOM 659 C CA . LEU A 1 90 ? 17.936 -7.680 -44.162 1.00 90.81 90 LEU A CA 1
ATOM 660 C C . LEU A 1 90 ? 17.905 -9.156 -43.752 1.00 90.81 90 LEU A C 1
ATOM 662 O O . LEU A 1 90 ? 16.838 -9.730 -43.525 1.00 90.81 90 LEU A O 1
ATOM 666 N N . ILE A 1 91 ? 19.093 -9.744 -43.635 1.00 89.38 91 ILE A N 1
ATOM 667 C CA . ILE A 1 91 ? 19.330 -11.120 -43.206 1.00 89.38 91 ILE A CA 1
ATOM 668 C C . ILE A 1 91 ? 20.248 -11.070 -41.992 1.00 89.38 91 ILE A C 1
ATOM 670 O O . ILE A 1 91 ? 21.404 -10.672 -42.108 1.00 89.38 91 ILE A O 1
ATOM 674 N N . TRP A 1 92 ? 19.761 -11.496 -40.830 1.00 87.00 92 TRP A N 1
ATOM 675 C CA . TRP A 1 92 ? 20.585 -11.559 -39.627 1.00 87.00 92 TRP A CA 1
ATOM 676 C C . TRP A 1 92 ? 20.362 -12.875 -38.863 1.00 87.00 92 TRP A C 1
ATOM 678 O O . TRP A 1 92 ? 19.225 -13.340 -38.715 1.00 87.00 92 TRP A O 1
ATOM 688 N N . SER A 1 93 ? 21.450 -13.505 -38.418 1.00 79.75 93 SER A N 1
ATOM 689 C CA . SER A 1 93 ? 21.488 -14.941 -38.099 1.00 79.75 93 SER A CA 1
ATOM 690 C C . SER A 1 93 ? 21.227 -15.240 -36.625 1.00 79.75 93 SER A C 1
ATOM 692 O O . SER A 1 93 ? 20.584 -16.236 -36.300 1.00 79.75 93 SER A O 1
ATOM 694 N N . LEU A 1 94 ? 21.691 -14.376 -35.719 1.00 80.06 94 LEU A N 1
ATOM 695 C CA . LEU A 1 94 ? 21.671 -14.645 -34.279 1.00 80.06 94 LEU A CA 1
ATOM 696 C C . LEU A 1 94 ? 20.254 -14.606 -33.680 1.00 80.06 94 LEU A C 1
ATOM 698 O O . LEU A 1 94 ? 19.463 -13.685 -33.916 1.00 80.06 94 LEU A O 1
ATOM 702 N N . ARG A 1 95 ? 19.911 -15.644 -32.906 1.00 73.06 95 ARG A N 1
ATOM 703 C CA . ARG A 1 95 ? 18.565 -15.899 -32.365 1.00 73.06 95 ARG A CA 1
ATOM 704 C C . ARG A 1 95 ? 18.616 -16.630 -31.019 1.00 73.06 95 ARG A C 1
ATOM 706 O O . ARG A 1 95 ? 19.496 -17.463 -30.828 1.00 73.06 95 ARG A O 1
ATOM 713 N N . PRO A 1 96 ? 17.620 -16.423 -30.137 1.00 62.00 96 PRO A N 1
ATOM 714 C CA . PRO A 1 96 ? 17.534 -17.099 -28.841 1.00 62.00 96 PRO A CA 1
ATOM 715 C C . PRO A 1 96 ? 16.893 -18.504 -28.889 1.00 62.00 96 PRO A C 1
ATOM 717 O O . PRO A 1 96 ? 16.590 -19.058 -27.838 1.00 62.00 96 PRO A O 1
ATOM 720 N N . ASN A 1 97 ? 16.625 -19.095 -30.066 1.00 77.19 97 ASN A N 1
ATOM 721 C CA . ASN A 1 97 ? 16.090 -20.463 -30.157 1.00 77.19 97 ASN A CA 1
ATOM 722 C C . ASN A 1 97 ? 16.673 -21.267 -31.333 1.00 77.19 97 ASN A C 1
ATOM 724 O O . ASN A 1 97 ? 16.969 -20.713 -32.392 1.00 77.19 97 ASN A O 1
ATOM 728 N N . ALA A 1 98 ? 16.805 -22.581 -31.123 1.00 81.19 98 ALA A N 1
ATOM 729 C CA . ALA A 1 98 ? 17.512 -23.501 -32.014 1.00 81.19 98 ALA A CA 1
ATOM 730 C C . ALA A 1 98 ? 16.822 -23.722 -33.372 1.00 81.19 98 ALA A C 1
ATOM 732 O O . ALA A 1 98 ? 17.504 -23.712 -34.393 1.00 81.19 98 ALA A O 1
ATOM 733 N N . LEU A 1 99 ? 15.487 -23.861 -33.411 1.00 87.38 99 LEU A N 1
ATOM 734 C CA . LEU A 1 99 ? 14.755 -24.046 -34.675 1.00 87.38 99 LEU A CA 1
ATOM 735 C C . LEU A 1 99 ? 15.011 -22.879 -35.634 1.00 87.38 99 LEU A C 1
ATOM 737 O O . LEU A 1 99 ? 15.280 -23.086 -36.813 1.00 87.38 99 LEU A O 1
ATOM 741 N N . CYS A 1 100 ? 14.971 -21.650 -35.116 1.00 86.19 100 CYS A N 1
ATOM 742 C CA . CYS A 1 100 ? 15.225 -20.455 -35.908 1.00 86.19 100 CYS A CA 1
ATOM 743 C C . CYS A 1 100 ? 16.680 -20.410 -36.415 1.00 86.19 100 CYS A C 1
ATOM 745 O O . CYS A 1 100 ? 16.899 -20.012 -37.552 1.00 86.19 100 CYS A O 1
ATOM 747 N N . LEU A 1 101 ? 17.662 -20.873 -35.627 1.00 86.06 101 LEU A N 1
ATOM 748 C CA . LEU A 1 101 ? 19.067 -20.966 -36.055 1.00 86.06 101 LEU A CA 1
ATOM 749 C C . LEU A 1 101 ? 19.266 -21.986 -37.193 1.00 86.06 101 LEU A C 1
ATOM 751 O O . LEU A 1 101 ? 19.889 -21.651 -38.199 1.00 86.06 101 LEU A O 1
ATOM 755 N N . GLU A 1 102 ? 18.694 -23.190 -37.093 1.00 87.88 102 GLU A N 1
ATOM 756 C CA . GLU A 1 102 ? 18.779 -24.191 -38.173 1.00 87.88 102 GLU A CA 1
ATOM 757 C C . GLU A 1 102 ? 18.004 -23.755 -39.433 1.00 87.88 102 GLU A C 1
ATOM 759 O O . GLU A 1 102 ? 18.497 -23.915 -40.550 1.00 87.88 102 GLU A O 1
ATOM 764 N N . VAL A 1 103 ? 16.842 -23.105 -39.284 1.00 89.88 103 VAL A N 1
ATOM 765 C CA . VAL A 1 103 ? 16.093 -22.522 -40.415 1.00 89.88 103 VAL A CA 1
ATOM 766 C C . VAL A 1 103 ? 16.868 -21.378 -41.085 1.00 89.88 103 VAL A C 1
ATOM 768 O O . VAL A 1 103 ? 16.907 -21.321 -42.313 1.00 89.88 103 VAL A O 1
ATOM 771 N N . MET A 1 104 ? 17.527 -20.497 -40.322 1.00 88.19 104 MET A N 1
ATOM 772 C CA . MET A 1 104 ? 18.397 -19.441 -40.869 1.00 88.19 104 MET A CA 1
ATOM 773 C C . MET A 1 104 ? 19.568 -20.027 -41.667 1.00 88.19 104 MET A C 1
ATOM 775 O O . MET A 1 104 ? 19.852 -19.575 -42.775 1.00 88.19 104 MET A O 1
ATOM 779 N N . LYS A 1 105 ? 20.225 -21.053 -41.123 1.00 87.25 105 LYS A N 1
ATOM 780 C CA . LYS A 1 105 ? 21.344 -21.779 -41.740 1.00 87.25 105 LYS A CA 1
ATOM 781 C C . LYS A 1 105 ? 20.930 -22.464 -43.048 1.00 87.25 105 LYS A C 1
ATOM 783 O O . LYS A 1 105 ? 21.638 -22.348 -44.048 1.00 87.25 105 LYS A O 1
ATOM 788 N N . ALA A 1 106 ? 19.746 -23.078 -43.078 1.00 88.88 106 ALA A N 1
ATOM 789 C CA . ALA A 1 106 ? 19.149 -23.617 -44.298 1.00 88.88 106 ALA A CA 1
ATOM 790 C C . ALA A 1 106 ? 18.793 -22.518 -45.323 1.00 88.88 106 ALA A C 1
ATOM 792 O O . ALA A 1 106 ? 19.078 -22.687 -46.507 1.00 88.88 106 ALA A O 1
ATOM 793 N N . THR A 1 107 ? 18.259 -21.360 -44.902 1.00 90.69 107 THR A N 1
ATOM 794 C CA . THR A 1 107 ? 18.048 -20.216 -45.814 1.00 90.69 107 THR A CA 1
ATOM 795 C C . THR A 1 107 ? 19.364 -19.705 -46.404 1.00 90.69 107 THR A C 1
ATOM 797 O O . THR A 1 107 ? 19.436 -19.501 -47.612 1.00 90.69 107 THR A O 1
ATOM 800 N N . LYS A 1 108 ? 20.416 -19.519 -45.593 1.00 87.12 108 LYS A N 1
ATOM 801 C CA . LYS A 1 108 ? 21.713 -19.011 -46.075 1.00 87.12 108 LYS A CA 1
ATOM 802 C C . LYS A 1 108 ? 22.325 -19.906 -47.151 1.00 87.12 108 LYS A C 1
ATOM 804 O O . LYS A 1 108 ? 22.720 -19.400 -48.196 1.00 87.12 108 LYS A O 1
ATOM 809 N N . LYS A 1 109 ? 22.282 -21.227 -46.948 1.00 88.50 109 LYS A N 1
ATOM 810 C CA . LYS A 1 109 ? 22.730 -22.224 -47.931 1.00 88.50 109 LYS A CA 1
ATOM 811 C C . LYS A 1 109 ? 22.057 -22.054 -49.303 1.00 88.50 109 LYS A C 1
ATOM 813 O O . LYS A 1 109 ? 22.695 -22.299 -50.320 1.00 88.50 109 LYS A O 1
ATOM 818 N N . VAL A 1 110 ? 20.797 -21.608 -49.356 1.00 89.62 110 VAL A N 1
ATOM 819 C CA . VAL A 1 110 ? 20.110 -21.319 -50.629 1.00 89.62 110 VAL A CA 1
ATOM 820 C C . VAL A 1 110 ? 20.751 -20.129 -51.356 1.00 89.62 110 VAL A C 1
ATOM 822 O O . VAL A 1 110 ? 20.831 -20.149 -52.578 1.00 89.62 110 VAL A O 1
ATOM 825 N N . PHE A 1 111 ? 21.264 -19.114 -50.656 1.00 88.81 111 PHE A N 1
ATOM 826 C CA . PHE A 1 111 ? 21.981 -18.004 -51.303 1.00 88.81 111 PHE A CA 1
ATOM 827 C C . PHE A 1 111 ? 23.317 -18.470 -51.905 1.00 88.81 111 PHE A C 1
ATOM 829 O O . PHE A 1 111 ? 23.653 -18.077 -53.023 1.00 88.81 111 PHE A O 1
ATOM 836 N N . ASP A 1 112 ? 24.026 -19.366 -51.212 1.00 85.06 112 ASP A N 1
ATOM 837 C CA . ASP A 1 112 ? 25.265 -19.977 -51.707 1.00 85.06 112 ASP A CA 1
ATOM 838 C C . ASP A 1 112 ? 25.004 -20.884 -52.930 1.00 85.06 112 ASP A C 1
ATOM 840 O O . ASP A 1 112 ? 25.709 -20.795 -53.934 1.00 85.06 112 ASP A O 1
ATOM 844 N N . GLU A 1 113 ? 23.953 -21.716 -52.888 1.00 89.44 113 GLU A N 1
ATOM 845 C CA . GLU A 1 113 ? 23.537 -22.607 -53.989 1.00 89.44 113 GLU A CA 1
ATOM 846 C C . GLU A 1 113 ? 23.048 -21.853 -55.243 1.00 89.44 113 GLU A C 1
ATOM 848 O O . GLU A 1 113 ? 23.191 -22.356 -56.361 1.00 89.44 113 GLU A O 1
ATOM 853 N N . LEU A 1 114 ? 22.439 -20.673 -55.080 1.00 89.81 114 LEU A N 1
ATOM 854 C CA . LEU A 1 114 ? 21.916 -19.860 -56.187 1.00 89.81 114 LEU A CA 1
ATOM 855 C C . LEU A 1 114 ? 22.959 -18.921 -56.812 1.00 89.81 114 LEU A C 1
ATOM 857 O O . LEU A 1 114 ? 22.713 -18.426 -57.915 1.00 89.81 114 LEU A O 1
ATOM 861 N N . GLY A 1 115 ? 24.089 -18.695 -56.135 1.00 87.50 115 GLY A N 1
ATOM 862 C CA . GLY A 1 115 ? 25.120 -17.725 -56.501 1.00 87.50 115 GLY A CA 1
ATOM 863 C C . GLY A 1 115 ? 24.863 -16.345 -55.888 1.00 87.50 115 GLY A C 1
ATOM 864 O O . GLY A 1 115 ? 23.835 -15.722 -56.150 1.00 87.50 115 GLY A O 1
ATOM 865 N N . ALA A 1 116 ? 25.824 -15.847 -55.102 1.00 84.25 116 ALA A N 1
ATOM 866 C CA . ALA A 1 116 ? 25.679 -14.617 -54.321 1.00 84.25 116 ALA A CA 1
ATOM 867 C C . ALA A 1 116 ? 25.332 -13.381 -55.175 1.00 84.25 116 ALA A C 1
ATOM 869 O O . ALA A 1 116 ? 24.361 -12.686 -54.875 1.00 84.25 116 ALA A O 1
ATOM 870 N N . ASP A 1 117 ? 26.068 -13.134 -56.264 1.00 85.69 117 ASP A N 1
ATOM 871 C CA . ASP A 1 117 ? 25.800 -12.003 -57.165 1.00 85.69 117 ASP A CA 1
ATOM 872 C C . ASP A 1 117 ? 24.437 -12.130 -57.873 1.00 85.69 117 ASP A C 1
ATOM 874 O O . ASP A 1 117 ? 23.718 -11.141 -57.997 1.00 85.69 117 ASP A O 1
ATOM 878 N N . ASP A 1 118 ? 24.037 -13.348 -58.259 1.00 89.81 118 ASP A N 1
ATOM 879 C CA . ASP A 1 118 ? 22.767 -13.642 -58.949 1.00 89.81 118 ASP A CA 1
ATOM 880 C C . ASP A 1 118 ? 21.527 -13.373 -58.061 1.00 89.81 118 ASP A C 1
ATOM 882 O O . ASP A 1 118 ? 20.431 -13.160 -58.584 1.00 89.81 118 ASP A O 1
ATOM 886 N N . VAL A 1 119 ? 21.683 -13.341 -56.729 1.00 90.62 119 VAL A N 1
ATOM 887 C CA . VAL A 1 119 ? 20.624 -12.974 -55.761 1.00 90.62 119 VAL A CA 1
ATOM 888 C C . VAL A 1 119 ? 20.845 -11.609 -55.089 1.00 90.62 119 VAL A C 1
ATOM 890 O O . VAL A 1 119 ? 20.046 -11.199 -54.246 1.00 90.62 119 VAL A O 1
ATOM 893 N N . GLY A 1 120 ? 21.918 -10.892 -55.436 1.00 88.69 120 GLY A N 1
ATOM 894 C CA . GLY A 1 120 ? 22.280 -9.622 -54.800 1.00 88.69 120 GLY A CA 1
ATOM 895 C C . GLY A 1 120 ? 22.689 -9.762 -53.327 1.00 88.69 120 GLY A C 1
ATOM 896 O O . GLY A 1 120 ? 22.435 -8.852 -52.537 1.00 88.69 120 GLY A O 1
ATOM 897 N N . TRP A 1 121 ? 23.279 -10.899 -52.939 1.00 92.25 121 TRP A N 1
ATOM 898 C CA . TRP A 1 121 ? 23.762 -11.156 -51.581 1.00 92.25 121 TRP A CA 1
ATOM 899 C C . TRP A 1 121 ? 25.028 -10.346 -51.283 1.00 92.25 121 TRP A C 1
ATOM 901 O O . TRP A 1 121 ? 26.080 -10.524 -51.895 1.00 92.25 121 TRP A O 1
ATOM 911 N N . ILE A 1 122 ? 24.923 -9.458 -50.300 1.00 90.25 122 ILE A N 1
ATOM 912 C CA . ILE A 1 122 ? 26.012 -8.664 -49.746 1.00 90.25 122 ILE A CA 1
ATOM 913 C C . ILE A 1 122 ? 26.165 -9.086 -48.287 1.00 90.25 122 ILE A C 1
ATOM 915 O O . ILE A 1 122 ? 25.418 -8.625 -47.423 1.00 90.25 122 ILE A O 1
ATOM 919 N N . ASN A 1 123 ? 27.157 -9.932 -48.002 1.00 90.31 123 ASN A N 1
ATOM 920 C CA . ASN A 1 123 ? 27.649 -10.076 -46.637 1.00 90.31 123 ASN A CA 1
ATOM 921 C C . ASN A 1 123 ? 28.467 -8.819 -46.281 1.00 90.31 123 ASN A C 1
ATOM 923 O O . ASN A 1 123 ? 29.575 -8.617 -46.779 1.00 90.31 123 ASN A O 1
ATOM 927 N N . ASN A 1 124 ? 27.877 -7.963 -45.449 1.00 90.62 124 ASN A N 1
ATOM 928 C CA . ASN A 1 124 ? 28.518 -6.827 -44.786 1.00 90.62 124 ASN A CA 1
ATOM 929 C C . ASN A 1 124 ? 28.480 -6.949 -43.248 1.00 90.62 124 ASN A C 1
ATOM 931 O O . ASN A 1 124 ? 28.972 -6.059 -42.556 1.00 90.62 124 ASN A O 1
ATOM 935 N N . GLY A 1 125 ? 27.901 -8.027 -42.714 1.00 92.75 125 GLY A N 1
ATOM 936 C CA . GLY A 1 125 ? 27.614 -8.212 -41.297 1.00 92.75 125 GLY A CA 1
ATOM 937 C C . GLY A 1 125 ? 26.522 -7.287 -40.745 1.00 92.75 125 GLY A C 1
ATOM 938 O O . GLY A 1 125 ? 26.002 -6.394 -41.423 1.00 92.75 125 GLY A O 1
ATOM 939 N N . THR A 1 126 ? 26.161 -7.506 -39.480 1.00 93.56 126 THR A N 1
ATOM 940 C CA . THR A 1 126 ? 25.207 -6.665 -38.737 1.00 93.56 126 THR A CA 1
ATOM 941 C C . THR A 1 126 ? 25.742 -6.355 -37.343 1.00 93.56 126 THR A C 1
ATOM 943 O O . THR A 1 126 ? 26.123 -7.267 -36.614 1.00 93.56 126 THR A O 1
ATOM 946 N N . LEU A 1 127 ? 25.742 -5.071 -36.979 1.00 94.25 127 LEU A N 1
ATOM 947 C CA . LEU A 1 127 ? 25.971 -4.555 -35.632 1.00 94.25 127 LEU A CA 1
ATOM 948 C C . LEU A 1 127 ? 24.629 -4.450 -34.897 1.00 94.25 127 LEU A C 1
ATOM 950 O O . LEU A 1 127 ? 23.784 -3.630 -35.258 1.00 94.25 127 LEU A O 1
ATOM 954 N N . PHE A 1 128 ? 24.436 -5.253 -33.856 1.00 93.69 128 PHE A N 1
ATOM 955 C CA . PHE A 1 128 ? 23.339 -5.094 -32.907 1.00 93.69 128 PHE A CA 1
ATOM 956 C C . PHE A 1 128 ? 23.802 -4.176 -31.772 1.00 93.69 128 PHE A C 1
ATOM 958 O O . PHE A 1 128 ? 24.693 -4.543 -31.011 1.00 93.69 128 PHE A O 1
ATOM 965 N N . VAL A 1 129 ? 23.228 -2.981 -31.672 1.00 93.81 129 VAL A N 1
ATOM 966 C CA . VAL A 1 129 ? 23.569 -1.958 -30.670 1.00 93.81 129 VAL A CA 1
ATOM 967 C C . VAL A 1 129 ? 22.935 -2.295 -29.318 1.00 93.81 129 VAL A C 1
ATOM 969 O O . VAL A 1 129 ? 21.817 -2.816 -29.270 1.00 93.81 129 VAL A O 1
ATOM 972 N N . ALA A 1 130 ? 23.657 -2.019 -28.227 1.00 90.62 130 ALA A N 1
ATOM 973 C CA . ALA A 1 130 ? 23.167 -2.080 -26.850 1.00 90.62 130 ALA A CA 1
ATOM 974 C C . ALA A 1 130 ? 23.392 -0.738 -26.138 1.00 90.62 130 ALA A C 1
ATOM 976 O O . ALA A 1 130 ? 24.516 -0.227 -26.081 1.00 90.62 130 ALA A O 1
ATOM 977 N N . HIS A 1 131 ? 22.337 -0.198 -25.524 1.00 88.19 131 HIS A N 1
ATOM 978 C CA . HIS A 1 131 ? 22.401 1.044 -24.735 1.00 88.19 131 HIS A CA 1
ATOM 979 C C . HIS A 1 131 ? 22.864 0.831 -23.291 1.00 88.19 131 HIS A C 1
ATOM 981 O O . HIS A 1 131 ? 23.090 1.789 -22.551 1.00 88.19 131 HIS A O 1
ATOM 987 N N . THR A 1 132 ? 23.012 -0.427 -22.871 1.00 85.94 132 THR A N 1
ATOM 988 C CA . THR A 1 132 ? 23.342 -0.811 -21.495 1.00 85.94 132 THR A CA 1
ATOM 989 C C . THR A 1 132 ? 24.390 -1.921 -21.448 1.00 85.94 132 THR A C 1
ATOM 991 O O . THR A 1 132 ? 24.483 -2.752 -22.349 1.00 85.94 132 THR A O 1
ATOM 994 N N . GLU A 1 133 ? 25.139 -1.970 -20.344 1.00 81.38 133 GLU A N 1
ATOM 995 C CA . GLU A 1 133 ? 26.064 -3.068 -20.018 1.00 81.38 133 GLU A CA 1
ATOM 996 C C . GLU A 1 133 ? 25.329 -4.426 -19.992 1.00 81.38 133 GLU A C 1
ATOM 998 O O . GLU A 1 133 ? 25.861 -5.440 -20.431 1.00 81.38 133 GLU A O 1
ATOM 1003 N N . GLN A 1 134 ? 24.073 -4.438 -19.522 1.00 70.81 134 GLN A N 1
ATOM 1004 C CA . GLN A 1 134 ? 23.221 -5.629 -19.475 1.00 70.81 134 GLN A CA 1
ATOM 1005 C C . GLN A 1 134 ? 22.854 -6.120 -20.881 1.00 70.81 134 GLN A C 1
ATOM 1007 O O . GLN A 1 134 ? 22.981 -7.309 -21.153 1.00 70.81 134 GLN A O 1
ATOM 1012 N N . GLY A 1 135 ? 22.465 -5.222 -21.793 1.00 77.06 135 GLY A N 1
ATOM 1013 C CA . GLY A 1 135 ? 22.221 -5.568 -23.197 1.00 77.06 135 GLY A CA 1
ATOM 1014 C C . GLY A 1 135 ? 23.476 -6.106 -23.891 1.00 77.06 135 GLY A C 1
ATOM 1015 O O . GLY A 1 135 ? 23.396 -7.063 -24.658 1.00 77.06 135 GLY A O 1
ATOM 1016 N N . LEU A 1 136 ? 24.648 -5.558 -23.553 1.00 84.69 136 LEU A N 1
ATOM 1017 C CA . LEU A 1 136 ? 25.934 -6.053 -24.043 1.00 84.69 136 LEU A CA 1
ATOM 1018 C C . LEU A 1 136 ? 26.239 -7.470 -23.517 1.00 84.69 136 LEU A C 1
ATOM 1020 O O . LEU A 1 136 ? 26.661 -8.330 -24.285 1.00 84.69 136 LEU A O 1
ATOM 1024 N N . HIS A 1 137 ? 25.938 -7.755 -22.247 1.00 82.25 137 HIS A N 1
ATOM 1025 C CA . HIS A 1 137 ? 26.086 -9.091 -21.661 1.00 82.25 137 HIS A CA 1
ATOM 1026 C C . HIS A 1 137 ? 25.058 -10.112 -22.197 1.00 82.25 137 HIS A C 1
ATOM 1028 O O . HIS A 1 137 ? 25.392 -11.274 -22.435 1.00 82.25 137 HIS A O 1
ATOM 1034 N N . GLU A 1 138 ? 23.815 -9.705 -22.475 1.00 78.44 138 GLU A N 1
ATOM 1035 C CA . GLU A 1 138 ? 22.859 -10.558 -23.202 1.00 78.44 138 GLU A CA 1
ATOM 1036 C C . GLU A 1 138 ? 23.362 -10.885 -24.614 1.00 78.44 138 GLU A C 1
ATOM 1038 O O . GLU A 1 138 ? 23.234 -12.018 -25.083 1.00 78.44 138 GLU A O 1
ATOM 1043 N N . TYR A 1 139 ? 24.021 -9.937 -25.277 1.00 88.19 139 TYR A N 1
ATOM 1044 C CA . TYR A 1 139 ? 24.692 -10.194 -26.543 1.00 88.19 139 TYR A CA 1
ATOM 1045 C C . TYR A 1 139 ? 25.905 -11.135 -26.429 1.00 88.19 139 TYR A C 1
ATOM 1047 O O . TYR A 1 139 ? 26.109 -11.943 -27.338 1.00 88.19 139 TYR A O 1
ATOM 1055 N N . GLU A 1 140 ? 26.660 -11.135 -25.325 1.00 86.50 140 GLU A N 1
ATOM 1056 C CA . GLU A 1 140 ? 27.674 -12.172 -25.060 1.00 86.50 140 GLU A CA 1
ATOM 1057 C C . GLU A 1 140 ? 27.033 -13.567 -24.964 1.00 86.50 140 GLU A C 1
ATOM 1059 O O . GLU A 1 140 ? 27.518 -14.515 -25.590 1.00 86.50 140 GLU A O 1
ATOM 1064 N N . LYS A 1 141 ? 25.899 -13.698 -24.256 1.00 82.50 141 LYS A N 1
ATOM 1065 C CA . LYS A 1 141 ? 25.129 -14.957 -24.169 1.00 82.50 141 LYS A CA 1
ATOM 1066 C C . LYS A 1 141 ? 24.616 -15.403 -25.542 1.00 82.50 141 LYS A C 1
ATOM 1068 O O . LYS A 1 141 ? 24.734 -16.580 -25.891 1.00 82.50 141 LYS A O 1
ATOM 1073 N N . VAL A 1 142 ? 24.092 -14.476 -26.346 1.00 81.88 142 VAL A N 1
ATOM 1074 C CA . VAL A 1 142 ? 23.628 -14.743 -27.719 1.00 81.88 142 VAL A CA 1
ATOM 1075 C C . VAL A 1 142 ? 24.792 -15.130 -28.641 1.00 81.88 142 VAL A C 1
ATOM 1077 O O . VAL A 1 142 ? 24.640 -16.061 -29.432 1.00 81.88 142 VAL A O 1
ATOM 1080 N N . SER A 1 143 ? 25.970 -14.511 -28.505 1.00 86.19 143 SER A N 1
ATOM 1081 C CA . SER A 1 143 ? 27.189 -14.911 -29.226 1.00 86.19 143 SER A CA 1
ATOM 1082 C C . SER A 1 143 ? 27.644 -16.319 -28.829 1.00 86.19 143 SER A C 1
ATOM 1084 O O . SER A 1 143 ? 27.923 -17.153 -29.692 1.00 86.19 143 SER A O 1
ATOM 1086 N N . ALA A 1 144 ? 27.660 -16.628 -27.528 1.00 83.31 144 ALA A N 1
ATOM 1087 C CA . ALA A 1 144 ? 28.016 -17.948 -27.009 1.00 83.31 144 ALA A CA 1
ATOM 1088 C C . ALA A 1 144 ? 27.028 -19.049 -27.442 1.00 83.31 144 ALA A C 1
ATOM 1090 O O . ALA A 1 144 ? 27.429 -20.201 -27.621 1.00 83.31 144 ALA A O 1
ATOM 1091 N N . LEU A 1 145 ? 25.749 -18.711 -27.650 1.00 80.88 145 LEU A N 1
ATOM 1092 C CA . LEU A 1 145 ? 24.772 -19.604 -28.273 1.00 80.88 145 LEU A CA 1
ATOM 1093 C C . LEU A 1 145 ? 25.025 -19.750 -29.781 1.00 80.88 145 LEU A C 1
ATOM 1095 O O . LEU A 1 145 ? 25.115 -20.876 -30.264 1.00 80.88 145 LEU A O 1
ATOM 1099 N N . GLY A 1 146 ? 25.200 -18.644 -30.513 1.00 80.75 146 GLY A N 1
ATOM 1100 C CA . GLY A 1 146 ? 25.466 -18.641 -31.957 1.00 80.75 146 GLY A CA 1
ATOM 1101 C C . GLY A 1 146 ? 26.682 -19.486 -32.341 1.00 80.75 146 GLY A C 1
ATOM 1102 O O . GLY A 1 146 ? 26.597 -20.317 -33.245 1.00 80.75 146 GLY A O 1
ATOM 1103 N N . LYS A 1 147 ? 27.765 -19.387 -31.561 1.00 83.56 147 LYS A N 1
ATOM 1104 C CA . LYS A 1 147 ? 28.990 -20.190 -31.717 1.00 83.56 147 LYS A CA 1
ATOM 1105 C C . LYS A 1 147 ? 28.749 -21.705 -31.635 1.00 83.56 147 LYS A C 1
ATOM 1107 O O . LYS A 1 147 ? 29.443 -22.453 -32.314 1.00 83.56 147 LYS A O 1
ATOM 1112 N N . LYS A 1 148 ? 27.736 -22.180 -30.892 1.00 81.06 148 LYS A N 1
ATOM 1113 C CA . LYS A 1 148 ? 27.357 -23.614 -30.858 1.00 81.06 148 LYS A CA 1
ATOM 1114 C C . LYS A 1 148 ? 26.659 -24.089 -32.135 1.00 81.06 148 LYS A C 1
ATOM 1116 O O . LYS A 1 148 ? 26.708 -25.276 -32.437 1.00 81.06 148 LYS A O 1
ATOM 1121 N N . PHE A 1 149 ? 26.024 -23.178 -32.872 1.00 78.31 149 PHE A N 1
ATOM 1122 C CA . PHE A 1 149 ? 25.358 -23.452 -34.151 1.00 78.31 149 PHE A CA 1
ATOM 1123 C C . PHE A 1 149 ? 26.234 -23.104 -35.367 1.00 78.31 149 PHE A C 1
ATOM 1125 O O . PHE A 1 149 ? 25.809 -23.310 -36.504 1.00 78.31 149 PHE A O 1
ATOM 1132 N N . GLY A 1 150 ? 27.463 -22.633 -35.124 1.00 81.06 150 GLY A N 1
ATOM 1133 C CA . GLY A 1 150 ? 28.450 -22.295 -36.147 1.00 81.06 150 GLY A CA 1
ATOM 1134 C C . GLY A 1 150 ? 28.417 -20.845 -36.633 1.00 81.06 150 GLY A C 1
ATOM 1135 O O . GLY A 1 150 ? 29.067 -20.576 -37.630 1.00 81.06 150 GLY A O 1
ATOM 1136 N N . VAL A 1 151 ? 27.696 -19.938 -35.955 1.00 83.50 151 VAL A N 1
ATOM 1137 C CA . VAL A 1 151 ? 27.591 -18.520 -36.352 1.00 83.50 151 VAL A CA 1
ATOM 1138 C C . VAL A 1 151 ? 28.722 -17.684 -35.742 1.00 83.50 151 VAL A C 1
ATOM 1140 O O . VAL A 1 151 ? 28.780 -17.525 -34.515 1.00 83.50 151 VAL A O 1
ATOM 1143 N N . GLU A 1 152 ? 29.592 -17.103 -36.572 1.00 87.50 152 GLU A N 1
ATOM 1144 C CA . GLU A 1 152 ? 30.667 -16.220 -36.097 1.00 87.50 152 GLU A CA 1
ATOM 1145 C C . GLU A 1 152 ? 30.147 -14.841 -35.652 1.00 87.50 152 GLU A C 1
ATOM 1147 O O . GLU A 1 152 ? 29.477 -14.113 -36.390 1.00 87.50 152 GLU A O 1
ATOM 1152 N N . SER A 1 153 ? 30.489 -14.461 -34.416 1.00 91.62 153 SER A N 1
ATOM 1153 C CA . SER A 1 153 ? 30.119 -13.169 -33.834 1.00 91.62 153 SER A CA 1
ATOM 1154 C C . SER A 1 153 ? 31.054 -12.721 -32.712 1.00 91.62 153 SER A C 1
ATOM 1156 O O . SER A 1 153 ? 31.580 -13.545 -31.956 1.00 91.62 153 SER A O 1
ATOM 1158 N N . HIS A 1 154 ? 31.215 -11.404 -32.582 1.00 90.62 154 HIS A N 1
ATOM 1159 C CA . HIS A 1 154 ? 32.139 -10.740 -31.657 1.00 90.62 154 HIS A CA 1
ATOM 1160 C C . HIS A 1 154 ? 31.459 -9.533 -31.003 1.00 90.62 154 HIS A C 1
ATOM 1162 O O . HIS A 1 154 ? 30.647 -8.862 -31.639 1.00 90.62 154 HIS A O 1
ATOM 1168 N N . VAL A 1 155 ? 31.761 -9.270 -29.731 1.00 91.06 155 VAL A N 1
ATOM 1169 C CA . VAL A 1 155 ? 31.211 -8.135 -28.970 1.00 91.06 155 VAL A CA 1
ATOM 1170 C C . VAL A 1 155 ? 32.264 -7.031 -28.899 1.00 91.06 155 VAL A C 1
ATOM 1172 O O . VAL A 1 155 ? 33.427 -7.307 -28.616 1.00 91.06 155 VAL A O 1
ATOM 1175 N N . PHE A 1 156 ? 31.842 -5.799 -29.170 1.00 86.44 156 PHE A N 1
ATOM 1176 C CA . PHE A 1 156 ? 32.678 -4.611 -29.323 1.00 86.44 156 PHE A CA 1
ATOM 1177 C C . PHE A 1 156 ? 32.231 -3.487 -28.385 1.00 86.44 156 PHE A C 1
ATOM 1179 O O . PHE A 1 156 ? 31.038 -3.348 -28.093 1.00 86.44 156 PHE A O 1
ATOM 1186 N N . GLY A 1 157 ? 33.171 -2.641 -27.959 1.00 92.06 157 GLY A N 1
ATOM 1187 C CA . GLY A 1 157 ? 32.853 -1.377 -27.303 1.00 92.06 157 GLY A CA 1
ATOM 1188 C C . GLY A 1 157 ? 32.273 -0.366 -28.296 1.00 92.06 157 GLY A C 1
ATOM 1189 O O . GLY A 1 157 ? 32.401 -0.515 -29.513 1.00 92.06 157 GLY A O 1
ATOM 1190 N N . ALA A 1 158 ? 31.630 0.693 -27.794 1.00 91.62 158 ALA A N 1
ATOM 1191 C CA . ALA A 1 158 ? 30.992 1.682 -28.669 1.00 91.62 158 ALA A CA 1
ATOM 1192 C C . ALA A 1 158 ? 31.971 2.385 -29.630 1.00 91.62 158 ALA A C 1
ATOM 1194 O O . ALA A 1 158 ? 31.591 2.719 -30.749 1.00 91.62 158 ALA A O 1
ATOM 1195 N N . LYS A 1 159 ? 33.242 2.554 -29.237 1.00 91.31 159 LYS A N 1
ATOM 1196 C CA . LYS A 1 159 ? 34.291 3.109 -30.110 1.00 91.31 159 LYS A CA 1
ATOM 1197 C C . LYS A 1 159 ? 34.589 2.193 -31.294 1.00 91.31 159 LYS A C 1
ATOM 1199 O O . LYS A 1 159 ? 34.458 2.632 -32.429 1.00 91.31 159 LYS A O 1
ATOM 1204 N N . ASP A 1 160 ? 34.906 0.927 -31.038 1.00 91.50 160 ASP A N 1
ATOM 1205 C CA . ASP A 1 160 ? 35.232 -0.053 -32.083 1.00 91.50 160 ASP A CA 1
ATOM 1206 C C . ASP A 1 160 ? 34.034 -0.263 -33.032 1.00 91.50 160 ASP A C 1
ATOM 1208 O O . ASP A 1 160 ? 34.185 -0.306 -34.253 1.00 91.50 160 ASP A O 1
ATOM 1212 N N . ALA A 1 161 ? 32.811 -0.291 -32.488 1.00 91.56 161 ALA A N 1
ATOM 1213 C CA . ALA A 1 161 ? 31.581 -0.330 -33.277 1.00 91.56 161 ALA A CA 1
ATOM 1214 C C . ALA A 1 161 ? 31.405 0.917 -34.174 1.00 91.56 161 ALA A C 1
ATOM 1216 O O . ALA A 1 161 ? 30.982 0.789 -35.327 1.00 91.56 161 ALA A O 1
ATOM 1217 N N . SER A 1 162 ? 31.772 2.109 -33.691 1.00 92.75 162 SER A N 1
ATOM 1218 C CA . SER A 1 162 ? 31.819 3.332 -34.503 1.00 92.75 162 SER A CA 1
ATOM 1219 C C . SER A 1 162 ? 32.986 3.357 -35.500 1.00 92.75 162 SER A C 1
ATOM 1221 O O . SER A 1 162 ? 32.841 3.961 -36.556 1.00 92.75 162 SER A O 1
ATOM 1223 N N . GLU A 1 163 ? 34.108 2.666 -35.274 1.00 91.81 163 GLU A N 1
ATOM 1224 C CA . GLU A 1 163 ? 35.126 2.477 -36.325 1.00 91.81 163 GLU A CA 1
ATOM 1225 C C . GLU A 1 163 ? 34.588 1.606 -37.476 1.00 91.81 163 GLU A C 1
ATOM 1227 O O . GLU A 1 163 ? 34.841 1.885 -38.653 1.00 91.81 163 GLU A O 1
ATOM 1232 N N . MET A 1 164 ? 33.772 0.594 -37.154 1.00 89.94 164 MET A N 1
ATOM 1233 C CA . MET A 1 164 ? 33.090 -0.252 -38.141 1.00 89.94 164 MET A CA 1
ATOM 1234 C C . MET A 1 164 ? 31.957 0.478 -38.886 1.00 89.94 164 MET A C 1
ATOM 1236 O O . MET A 1 164 ? 31.744 0.214 -40.073 1.00 89.94 164 MET A O 1
ATOM 1240 N N . PHE A 1 165 ? 31.252 1.409 -38.230 1.00 92.06 165 PHE A N 1
ATOM 1241 C CA . PHE A 1 165 ? 30.231 2.273 -38.840 1.00 92.06 165 PHE A CA 1
ATOM 1242 C C . PHE A 1 165 ? 30.422 3.750 -38.408 1.00 92.06 165 PHE A C 1
ATOM 1244 O O . PHE A 1 165 ? 29.744 4.214 -37.491 1.00 92.06 165 PHE A O 1
ATOM 1251 N N . PRO A 1 166 ? 31.291 4.530 -39.090 1.00 90.19 166 PRO A N 1
ATOM 1252 C CA . PRO A 1 166 ? 31.695 5.905 -38.720 1.00 90.19 166 PRO A CA 1
ATOM 1253 C C . PRO A 1 166 ? 30.621 7.001 -38.685 1.00 90.19 166 PRO A C 1
ATOM 1255 O O . PRO A 1 166 ? 30.958 8.173 -38.545 1.00 90.19 166 PRO A O 1
ATOM 1258 N N . LEU A 1 167 ? 29.343 6.651 -38.840 1.00 89.81 167 LEU A N 1
ATOM 1259 C CA . LEU A 1 167 ? 28.210 7.559 -38.630 1.00 89.81 167 LEU A CA 1
ATOM 1260 C C . LEU A 1 167 ? 27.485 7.295 -37.295 1.00 89.81 167 LEU A C 1
ATOM 1262 O O . LEU A 1 167 ? 26.535 8.011 -36.988 1.00 89.81 167 LEU A O 1
ATOM 1266 N N . LEU A 1 168 ? 27.906 6.282 -36.523 1.00 92.25 168 LEU A N 1
ATOM 1267 C CA . LEU A 1 168 ? 27.406 6.005 -35.175 1.00 92.25 168 LEU A CA 1
ATOM 1268 C C . LEU A 1 168 ? 28.007 6.977 -34.153 1.00 92.25 168 LEU A C 1
ATOM 1270 O O . LEU A 1 168 ? 29.228 7.019 -33.979 1.00 92.25 168 LEU A O 1
ATOM 1274 N N . ALA A 1 169 ? 27.144 7.670 -33.412 1.00 91.38 169 ALA A N 1
ATOM 1275 C CA . ALA A 1 169 ? 27.509 8.435 -32.223 1.00 91.38 169 ALA A CA 1
ATOM 1276 C C . ALA A 1 169 ? 27.971 7.484 -31.104 1.00 91.38 169 ALA A C 1
ATOM 1278 O O . ALA A 1 169 ? 27.141 6.895 -30.410 1.00 91.38 169 ALA A O 1
ATOM 1279 N N . SER A 1 170 ? 29.282 7.305 -30.928 1.00 88.88 170 SER A N 1
ATOM 1280 C CA . SER A 1 170 ? 29.884 6.378 -29.946 1.00 88.88 170 SER A CA 1
ATOM 1281 C C . SER A 1 170 ? 29.514 6.663 -28.482 1.00 88.88 170 SER A C 1
ATOM 1283 O O . SER A 1 170 ? 29.605 5.798 -27.620 1.00 88.88 170 SER A O 1
ATOM 1285 N N . GLU A 1 171 ? 29.093 7.889 -28.204 1.00 88.19 171 GLU A N 1
ATOM 1286 C CA . GLU A 1 171 ? 28.593 8.401 -26.934 1.00 88.19 171 GLU A CA 1
ATOM 1287 C C . GLU A 1 171 ? 27.119 8.039 -26.674 1.00 88.19 171 GLU A C 1
ATOM 1289 O O . GLU A 1 171 ? 26.650 8.126 -25.540 1.00 88.19 171 GLU A O 1
ATOM 1294 N N . SER A 1 172 ? 26.380 7.626 -27.711 1.00 85.44 172 SER A N 1
ATOM 1295 C CA . SER A 1 172 ? 24.937 7.360 -27.633 1.00 85.44 172 SER A CA 1
ATOM 1296 C C . SER A 1 172 ? 24.579 5.933 -27.205 1.00 85.44 172 SER A C 1
ATOM 1298 O O . SER A 1 172 ? 23.417 5.680 -26.905 1.00 85.44 172 SER A O 1
ATOM 1300 N N . PHE A 1 173 ? 25.549 5.013 -27.148 1.00 92.56 173 PHE A N 1
ATOM 1301 C CA . PHE A 1 173 ? 25.363 3.601 -26.791 1.00 92.56 173 PHE A CA 1
ATOM 1302 C C . PHE A 1 173 ? 26.586 3.049 -26.028 1.00 92.56 173 PHE A C 1
ATOM 1304 O O . PHE A 1 173 ? 27.571 3.756 -25.833 1.00 92.56 173 PHE A O 1
ATOM 1311 N N . LYS A 1 174 ? 26.529 1.800 -25.539 1.00 91.44 174 LYS A N 1
ATOM 1312 C CA . LYS A 1 174 ? 27.606 1.192 -24.725 1.00 91.44 174 LYS A CA 1
ATOM 1313 C C . LYS A 1 174 ? 28.519 0.249 -25.507 1.00 91.44 174 LYS A C 1
ATOM 1315 O O . LYS A 1 174 ? 29.733 0.251 -25.303 1.00 91.44 174 LYS A O 1
ATOM 1320 N N . GLY A 1 175 ? 27.950 -0.518 -26.425 1.00 94.12 175 GLY A N 1
ATOM 1321 C CA . GLY A 1 175 ? 28.690 -1.415 -27.305 1.00 94.12 175 GLY A CA 1
ATOM 1322 C C . GLY A 1 175 ? 27.776 -2.081 -28.321 1.00 94.12 175 GLY A C 1
ATOM 1323 O O . GLY A 1 175 ? 26.567 -1.831 -28.340 1.00 94.12 175 GLY A O 1
ATOM 1324 N N . ALA A 1 176 ? 28.348 -2.925 -29.173 1.00 94.62 176 ALA A N 1
ATOM 1325 C CA . ALA A 1 176 ? 27.586 -3.651 -30.177 1.00 94.62 176 ALA A CA 1
ATOM 1326 C C . ALA A 1 176 ? 28.082 -5.086 -30.363 1.00 94.62 176 ALA A C 1
ATOM 1328 O O . ALA A 1 176 ? 29.270 -5.379 -30.260 1.00 94.62 176 ALA A O 1
ATOM 1329 N N . LEU A 1 177 ? 27.159 -5.980 -30.695 1.00 94.19 177 LEU A N 1
ATOM 1330 C CA . LEU A 1 177 ? 27.457 -7.324 -31.174 1.00 94.19 177 LEU A CA 1
ATOM 1331 C C . LEU A 1 177 ? 27.541 -7.300 -32.691 1.00 94.19 177 LEU A C 1
ATOM 1333 O O . LEU A 1 177 ? 26.543 -7.036 -33.357 1.00 94.19 177 LEU A O 1
ATOM 1337 N N . PHE A 1 178 ? 28.702 -7.613 -33.246 1.00 94.50 178 PHE A N 1
ATOM 1338 C CA . PHE A 1 178 ? 28.833 -7.868 -34.671 1.00 94.50 178 PHE A CA 1
ATOM 1339 C C . PHE A 1 178 ? 28.576 -9.346 -34.959 1.00 94.50 178 PHE A C 1
ATOM 1341 O O . PHE A 1 178 ? 29.251 -10.217 -34.408 1.00 94.50 178 PHE A O 1
ATOM 1348 N N . SER A 1 179 ? 27.641 -9.635 -35.860 1.00 92.19 179 SER A N 1
ATOM 1349 C CA . SER A 1 179 ? 27.574 -10.922 -36.554 1.00 92.19 179 SER A CA 1
ATOM 1350 C C . SER A 1 179 ? 28.211 -10.757 -37.931 1.00 92.19 179 SER A C 1
ATOM 1352 O O . SER A 1 179 ? 27.694 -10.012 -38.768 1.00 92.19 179 SER A O 1
ATOM 1354 N N . GLN A 1 180 ? 29.331 -11.446 -38.164 1.00 88.25 180 GLN A N 1
ATOM 1355 C CA . GLN A 1 180 ? 30.100 -11.405 -39.421 1.00 88.25 180 GLN A CA 1
ATOM 1356 C C . GLN A 1 180 ? 29.413 -12.180 -40.557 1.00 88.25 180 GLN A C 1
ATOM 1358 O O . GLN A 1 180 ? 29.798 -12.115 -41.723 1.00 88.25 180 GLN A O 1
ATOM 1363 N N . GLU A 1 181 ? 28.391 -12.949 -40.207 1.00 84.88 181 GLU A N 1
ATOM 1364 C CA . GLU A 1 181 ? 27.680 -13.859 -41.094 1.00 84.88 181 GLU A CA 1
ATOM 1365 C C . GLU A 1 181 ? 26.341 -13.317 -41.606 1.00 84.88 181 GLU A C 1
ATOM 1367 O O . GLU A 1 181 ? 25.605 -14.027 -42.299 1.00 84.88 181 GLU A O 1
ATOM 1372 N N . ASP A 1 182 ? 26.034 -12.074 -41.251 1.00 91.44 182 ASP A N 1
ATOM 1373 C CA . ASP A 1 182 ? 24.784 -11.387 -41.547 1.00 91.44 182 ASP A CA 1
ATOM 1374 C C . ASP A 1 182 ? 24.946 -10.458 -42.760 1.00 91.44 182 ASP A C 1
ATOM 1376 O O . ASP A 1 182 ? 26.053 -10.178 -43.215 1.00 91.44 182 ASP A O 1
ATOM 1380 N N . GLY A 1 183 ? 23.848 -9.953 -43.314 1.00 91.69 183 GLY A N 1
ATOM 1381 C CA . GLY A 1 183 ? 23.940 -9.123 -44.504 1.00 91.69 183 GLY A CA 1
ATOM 1382 C C . GLY A 1 183 ? 22.613 -8.713 -45.116 1.00 91.69 183 GLY A C 1
ATOM 1383 O O . GLY A 1 183 ? 21.584 -8.572 -44.451 1.00 91.69 183 GLY A O 1
ATOM 1384 N N . VAL A 1 184 ? 22.663 -8.509 -46.425 1.00 92.38 184 VAL A N 1
ATOM 1385 C CA . VAL A 1 184 ? 21.583 -7.983 -47.255 1.00 92.38 184 VAL A CA 1
ATOM 1386 C C . VAL A 1 184 ? 21.424 -8.853 -48.494 1.00 92.38 184 VAL A C 1
ATOM 1388 O O . VAL A 1 184 ? 22.411 -9.171 -49.144 1.00 92.38 184 VAL A O 1
ATOM 1391 N N . VAL A 1 185 ? 20.188 -9.174 -48.866 1.00 92.19 185 VAL A N 1
ATOM 1392 C CA . VAL A 1 185 ? 19.841 -9.800 -50.153 1.00 92.19 185 VAL A CA 1
ATOM 1393 C C . VAL A 1 185 ? 18.891 -8.883 -50.929 1.00 92.19 185 VAL A C 1
ATOM 1395 O O . VAL A 1 185 ? 18.084 -8.177 -50.313 1.00 92.19 185 VAL A O 1
ATOM 1398 N N . ASP A 1 186 ? 18.953 -8.873 -52.264 1.00 91.31 186 ASP A N 1
ATOM 1399 C CA . ASP A 1 186 ? 17.927 -8.187 -53.054 1.00 91.31 186 ASP A CA 1
ATOM 1400 C C . ASP A 1 186 ? 16.683 -9.087 -53.189 1.00 91.31 186 ASP A C 1
ATOM 1402 O O . ASP A 1 186 ? 16.773 -10.220 -53.680 1.00 91.31 186 ASP A O 1
ATOM 1406 N N . PRO A 1 187 ? 15.496 -8.619 -52.761 1.00 89.25 187 PRO A N 1
ATOM 1407 C CA . PRO A 1 187 ? 14.315 -9.468 -52.705 1.00 89.25 187 PRO A CA 1
ATOM 1408 C C . PRO A 1 187 ? 13.742 -9.809 -54.084 1.00 89.25 187 PRO A C 1
ATOM 1410 O O . PRO A 1 187 ? 13.061 -10.826 -54.225 1.00 89.25 187 PRO A O 1
ATOM 1413 N N . SER A 1 188 ? 14.018 -8.993 -55.104 1.00 89.69 188 SER A N 1
ATOM 1414 C CA . SER A 1 188 ? 13.572 -9.241 -56.474 1.00 89.69 188 SER A CA 1
ATOM 1415 C C . SER A 1 188 ? 14.542 -10.147 -57.224 1.00 89.69 188 SER A C 1
ATOM 1417 O O . SER A 1 188 ? 14.088 -11.055 -57.920 1.00 89.69 188 SER A O 1
ATOM 1419 N N . MET A 1 189 ? 15.854 -9.972 -57.052 1.00 93.62 189 MET A N 1
ATOM 1420 C CA . MET A 1 189 ? 16.860 -10.868 -57.636 1.00 93.62 189 MET A CA 1
ATOM 1421 C C . MET A 1 189 ? 16.712 -12.290 -57.085 1.00 93.62 189 MET A C 1
ATOM 1423 O O . MET A 1 189 ? 16.561 -13.224 -57.873 1.00 93.62 189 MET A O 1
ATOM 1427 N N . LEU A 1 190 ? 16.618 -12.451 -55.756 1.00 93.69 190 LEU A N 1
ATOM 1428 C CA . LEU A 1 190 ? 16.416 -13.756 -55.116 1.00 93.69 190 LEU A CA 1
ATOM 1429 C C . LEU A 1 190 ? 15.206 -14.507 -55.693 1.00 93.69 190 LEU A C 1
ATOM 1431 O O . LEU A 1 190 ? 15.332 -15.660 -56.102 1.00 93.69 190 LEU A O 1
ATOM 1435 N N . CYS A 1 191 ? 14.037 -13.865 -55.765 1.00 93.44 191 CYS A N 1
ATOM 1436 C CA . CYS A 1 191 ? 12.825 -14.525 -56.257 1.00 93.44 191 CYS A CA 1
ATOM 1437 C C . CYS A 1 191 ? 12.909 -14.880 -57.746 1.00 93.44 191 CYS A C 1
ATOM 1439 O O . CYS A 1 191 ? 12.486 -15.968 -58.135 1.00 93.44 191 CYS A O 1
ATOM 1441 N N . ASN A 1 192 ? 13.489 -14.009 -58.577 1.00 93.31 192 ASN A N 1
ATOM 1442 C CA . ASN A 1 192 ? 13.667 -14.295 -60.000 1.00 93.31 192 ASN A CA 1
ATOM 1443 C C . ASN A 1 192 ? 14.676 -15.431 -60.243 1.00 93.31 192 ASN A C 1
ATOM 1445 O O . ASN A 1 192 ? 14.423 -16.288 -61.089 1.00 93.31 192 ASN A O 1
ATOM 1449 N N . GLN A 1 193 ? 15.766 -15.499 -59.474 1.00 95.25 193 GLN A N 1
ATOM 1450 C CA . GLN A 1 193 ? 16.752 -16.583 -59.550 1.00 95.25 193 GLN A CA 1
ATOM 1451 C C . GLN A 1 193 ? 16.174 -17.919 -59.037 1.00 95.25 193 GLN A C 1
ATOM 1453 O O . GLN A 1 193 ? 16.339 -18.942 -59.703 1.00 95.25 193 GLN A O 1
ATOM 1458 N N . LEU A 1 194 ? 15.405 -17.915 -57.936 1.00 95.50 194 LEU A N 1
ATOM 1459 C CA . LEU A 1 194 ? 14.625 -19.074 -57.462 1.00 95.50 194 LEU A CA 1
ATOM 1460 C C . LEU A 1 194 ? 13.665 -19.592 -58.548 1.00 95.50 194 LEU A C 1
ATOM 1462 O O . LEU A 1 194 ? 13.637 -20.789 -58.845 1.00 95.50 194 LEU A O 1
ATOM 1466 N N . VAL A 1 195 ? 12.904 -18.694 -59.184 1.00 95.50 195 VAL A N 1
ATOM 1467 C CA . VAL A 1 195 ? 11.969 -19.014 -60.278 1.00 95.50 195 VAL A CA 1
ATOM 1468 C C . VAL A 1 195 ? 12.695 -19.562 -61.509 1.00 95.50 195 VAL A C 1
ATOM 1470 O O . VAL A 1 195 ? 12.259 -20.561 -62.081 1.00 95.50 195 VAL A O 1
ATOM 1473 N N . LYS A 1 196 ? 13.809 -18.947 -61.913 1.00 94.31 196 LYS A N 1
ATOM 1474 C CA . LYS A 1 196 ? 14.647 -19.385 -63.038 1.00 94.31 196 LYS A CA 1
ATOM 1475 C C . LYS A 1 196 ? 15.201 -20.791 -62.797 1.00 94.31 196 LYS A C 1
ATOM 1477 O O . LYS A 1 196 ? 14.981 -21.665 -63.629 1.00 94.31 196 LYS A O 1
ATOM 1482 N N . LYS A 1 197 ? 15.813 -21.049 -61.635 1.00 94.50 197 LYS A N 1
ATOM 1483 C CA . LYS A 1 197 ? 16.343 -22.377 -61.276 1.00 94.50 197 LYS A CA 1
ATOM 1484 C C . LYS A 1 197 ? 15.247 -23.437 -61.159 1.00 94.50 197 LYS A C 1
ATOM 1486 O O . LYS A 1 197 ? 15.433 -24.562 -61.609 1.00 94.50 197 LYS A O 1
ATOM 1491 N N . SER A 1 198 ? 14.069 -23.064 -60.663 1.00 95.31 198 SER A N 1
ATOM 1492 C CA . SER A 1 198 ? 12.899 -23.952 -60.665 1.00 95.31 198 SER A CA 1
ATOM 1493 C C . SER A 1 198 ? 12.446 -24.325 -62.085 1.00 95.31 198 SER A C 1
ATOM 1495 O O . SER A 1 198 ? 12.097 -25.476 -62.331 1.00 95.31 198 SER A O 1
ATOM 1497 N N . LYS A 1 199 ? 12.476 -23.375 -63.032 1.00 93.75 199 LYS A N 1
ATOM 1498 C CA . LYS A 1 199 ? 12.154 -23.616 -64.451 1.00 93.75 199 LYS A CA 1
ATOM 1499 C C . LYS A 1 199 ? 13.221 -24.452 -65.164 1.00 93.75 199 LYS A C 1
ATOM 1501 O O . LYS A 1 199 ? 12.860 -25.321 -65.950 1.00 93.75 199 LYS A O 1
ATOM 1506 N N . GLU A 1 200 ? 14.504 -24.243 -64.861 1.00 93.19 200 GLU A N 1
ATOM 1507 C CA . GLU A 1 200 ? 15.607 -25.104 -65.327 1.00 93.19 200 GLU A CA 1
ATOM 1508 C C . GLU A 1 200 ? 15.402 -26.568 -64.874 1.00 93.19 200 GLU A C 1
ATOM 1510 O O . GLU A 1 200 ? 15.633 -27.490 -65.652 1.00 93.19 200 GLU A O 1
ATOM 1515 N N . ASN A 1 201 ? 14.856 -26.775 -63.670 1.00 92.31 201 ASN A N 1
ATOM 1516 C CA . ASN A 1 201 ? 14.476 -28.085 -63.122 1.00 92.31 201 ASN A CA 1
ATOM 1517 C C . ASN A 1 201 ? 13.096 -28.612 -63.598 1.00 92.31 201 ASN A C 1
ATOM 1519 O O . ASN A 1 201 ? 12.650 -29.666 -63.145 1.00 92.31 201 ASN A O 1
ATOM 1523 N N . GLY A 1 202 ? 12.404 -27.916 -64.508 1.00 89.06 202 GLY A N 1
ATOM 1524 C CA . GLY A 1 202 ? 11.149 -28.375 -65.124 1.00 89.06 202 GLY A CA 1
ATOM 1525 C C . GLY A 1 202 ? 9.842 -27.983 -64.415 1.00 89.06 202 GLY A C 1
ATOM 1526 O O . GLY A 1 202 ? 8.772 -28.396 -64.870 1.00 89.06 202 GLY A O 1
ATOM 1527 N N . CYS A 1 203 ? 9.889 -27.176 -63.352 1.00 94.44 203 CYS A N 1
ATOM 1528 C CA . CYS A 1 203 ? 8.692 -26.579 -62.746 1.00 94.44 203 CYS A CA 1
ATOM 1529 C C . CYS A 1 203 ? 8.135 -25.420 -63.595 1.00 94.44 203 CYS A C 1
ATOM 1531 O O . CYS A 1 203 ? 8.836 -24.833 -64.421 1.00 94.44 203 CYS A O 1
ATOM 1533 N N . GLN A 1 204 ? 6.876 -25.034 -63.362 1.00 94.00 204 GLN A N 1
ATOM 1534 C CA . GLN A 1 204 ? 6.231 -23.922 -64.079 1.00 94.00 204 GLN A CA 1
ATOM 1535 C C . GLN A 1 204 ? 5.857 -22.767 -63.143 1.00 94.00 204 GLN A C 1
ATOM 1537 O O . GLN A 1 204 ? 5.601 -22.963 -61.957 1.00 94.00 204 GLN A O 1
ATOM 1542 N N . VAL A 1 205 ? 5.812 -21.551 -63.694 1.00 94.94 205 VAL A N 1
ATOM 1543 C CA . VAL A 1 205 ? 5.364 -20.333 -62.999 1.00 94.94 205 VAL A CA 1
ATOM 1544 C C . VAL A 1 205 ? 4.470 -19.547 -63.942 1.00 94.94 205 VAL A C 1
ATOM 1546 O O . VAL A 1 205 ? 4.912 -19.210 -65.043 1.00 94.94 205 VAL A O 1
ATOM 1549 N N . ILE A 1 206 ? 3.244 -19.267 -63.503 1.00 93.69 206 ILE A N 1
ATOM 1550 C CA . ILE A 1 206 ? 2.198 -18.614 -64.288 1.00 93.69 206 ILE A CA 1
ATOM 1551 C C . ILE A 1 206 ? 1.791 -17.320 -63.575 1.00 93.69 206 ILE A C 1
ATOM 1553 O O . ILE A 1 206 ? 1.169 -17.343 -62.514 1.00 93.69 206 ILE A O 1
ATOM 1557 N N . GLU A 1 207 ? 2.194 -16.196 -64.163 1.00 91.75 207 GLU A N 1
ATOM 1558 C CA . GLU A 1 207 ? 1.855 -14.841 -63.717 1.00 91.75 207 GLU A CA 1
ATOM 1559 C C . GLU A 1 207 ? 0.493 -14.394 -64.274 1.00 91.75 207 GLU A C 1
ATOM 1561 O O . GLU A 1 207 ? 0.042 -14.882 -65.311 1.00 91.75 207 GLU A O 1
ATOM 1566 N N . ASN A 1 208 ? -0.127 -13.406 -63.626 1.00 89.56 208 ASN A N 1
ATOM 1567 C CA . ASN A 1 208 ? -1.458 -12.863 -63.928 1.00 89.56 208 ASN A CA 1
ATOM 1568 C C . ASN A 1 208 ? -2.587 -13.913 -63.820 1.00 89.56 208 ASN A C 1
ATOM 1570 O O . ASN A 1 208 ? -3.633 -13.799 -64.456 1.00 89.56 208 ASN A O 1
ATOM 1574 N N . CYS A 1 209 ? -2.373 -14.943 -63.000 1.00 89.44 209 CYS A N 1
ATOM 1575 C CA . CYS A 1 209 ? -3.251 -16.088 -62.801 1.00 89.44 209 CYS A CA 1
ATOM 1576 C C . CYS A 1 209 ? -3.759 -16.120 -61.350 1.00 89.44 209 CYS A C 1
ATOM 1578 O O . CYS A 1 209 ? -3.204 -16.802 -60.487 1.00 89.44 209 CYS A O 1
ATOM 1580 N N . ASN A 1 210 ? -4.823 -15.359 -61.065 1.00 88.12 210 ASN A N 1
ATOM 1581 C CA . ASN A 1 210 ? -5.481 -15.399 -59.755 1.00 88.12 210 ASN A CA 1
ATOM 1582 C C . ASN A 1 210 ? -6.152 -16.769 -59.545 1.00 88.12 210 ASN A C 1
ATOM 1584 O O . ASN A 1 210 ? -6.822 -17.274 -60.444 1.00 88.12 210 ASN A O 1
ATOM 1588 N N . VAL A 1 211 ? -6.008 -17.352 -58.355 1.00 90.00 211 VAL A N 1
ATOM 1589 C CA . VAL A 1 211 ? -6.774 -18.540 -57.954 1.00 90.00 211 VAL A CA 1
ATOM 1590 C C . VAL A 1 211 ? -8.042 -18.067 -57.256 1.00 90.00 211 VAL A C 1
ATOM 1592 O O . VAL A 1 211 ? -7.960 -17.411 -56.211 1.00 90.00 211 VAL A O 1
ATOM 1595 N N . SER A 1 212 ? -9.199 -18.399 -57.832 1.00 85.69 212 SER A N 1
ATOM 1596 C CA . SER A 1 212 ? -10.517 -18.033 -57.297 1.00 85.69 212 SER A CA 1
ATOM 1597 C C . SER A 1 212 ? -10.975 -18.977 -56.188 1.00 85.69 212 SER A C 1
ATOM 1599 O O . SER A 1 212 ? -11.624 -18.538 -55.241 1.00 85.69 212 SER A O 1
ATOM 1601 N N . LYS A 1 213 ? -10.644 -20.269 -56.300 1.00 87.44 213 LYS A N 1
ATOM 1602 C CA . LYS A 1 213 ? -11.134 -21.330 -55.412 1.00 87.44 213 LYS A CA 1
ATOM 1603 C C . LYS A 1 213 ? -10.196 -22.537 -55.403 1.00 87.44 213 LYS A C 1
ATOM 1605 O O . LYS A 1 213 ? -9.590 -22.875 -56.418 1.00 87.44 213 LYS A O 1
ATOM 1610 N N . ILE A 1 214 ? -10.105 -23.195 -54.248 1.00 90.62 214 ILE A N 1
ATOM 1611 C CA . ILE A 1 214 ? -9.503 -24.525 -54.102 1.00 90.62 214 ILE A CA 1
ATOM 1612 C C . ILE A 1 214 ? -10.625 -25.560 -54.227 1.00 90.62 214 ILE A C 1
ATOM 1614 O O . ILE A 1 214 ? -11.648 -25.456 -53.547 1.00 90.62 214 ILE A O 1
ATOM 1618 N N . ASN A 1 215 ? -10.445 -26.553 -55.096 1.00 90.81 215 ASN A N 1
ATOM 1619 C CA . ASN A 1 215 ? -11.392 -27.648 -55.267 1.00 90.81 215 ASN A CA 1
ATOM 1620 C C . ASN A 1 215 ? -11.087 -28.762 -54.266 1.00 90.81 215 ASN A C 1
ATOM 1622 O O . ASN A 1 215 ? -9.939 -29.179 -54.104 1.00 90.81 215 ASN A O 1
ATOM 1626 N N . VAL A 1 216 ? -12.136 -29.224 -53.586 1.00 90.31 216 VAL A N 1
ATOM 1627 C CA . VAL A 1 216 ? -12.091 -30.276 -52.568 1.00 90.31 216 VAL A CA 1
ATOM 1628 C C . VAL A 1 216 ? -13.211 -31.284 -52.797 1.00 90.31 216 VAL A C 1
ATOM 1630 O O . VAL A 1 216 ? -14.274 -30.943 -53.314 1.00 90.31 216 VAL A O 1
ATOM 1633 N N . THR A 1 217 ? -12.979 -32.526 -52.390 1.00 90.94 217 THR A N 1
ATOM 1634 C CA . THR A 1 217 ? -13.955 -33.616 -52.435 1.00 90.94 217 THR A CA 1
ATOM 1635 C C . THR A 1 217 ? -13.956 -34.380 -51.114 1.00 90.94 217 THR A C 1
ATOM 1637 O O . THR A 1 217 ? -12.947 -34.399 -50.407 1.00 90.94 217 THR A O 1
ATOM 1640 N N . GLU A 1 218 ? -15.083 -34.991 -50.763 1.00 87.69 218 GLU A N 1
ATOM 1641 C CA . GLU A 1 218 ? -15.182 -35.846 -49.582 1.00 87.69 218 GLU A CA 1
ATOM 1642 C C . GLU A 1 218 ? -14.705 -37.260 -49.938 1.00 87.69 218 GLU A C 1
ATOM 1644 O O . GLU A 1 218 ? -15.120 -37.847 -50.936 1.00 87.69 218 GLU A O 1
ATOM 1649 N N . THR A 1 219 ? -13.796 -37.810 -49.137 1.00 81.94 219 THR A N 1
ATOM 1650 C CA . THR A 1 219 ? -13.323 -39.192 -49.286 1.00 81.94 219 THR A CA 1
ATOM 1651 C C . THR A 1 219 ? -14.247 -40.167 -48.559 1.00 81.94 219 THR A C 1
ATOM 1653 O O . THR A 1 219 ? -14.907 -39.795 -47.593 1.00 81.94 219 THR A O 1
ATOM 1656 N N . ASN A 1 220 ? -14.217 -41.450 -48.940 1.00 77.25 220 ASN A N 1
ATOM 1657 C CA . ASN A 1 220 ? -15.036 -42.532 -48.361 1.00 77.25 220 ASN A CA 1
ATOM 1658 C C . ASN A 1 220 ? -14.977 -42.662 -46.818 1.00 77.25 220 ASN A C 1
ATOM 1660 O O . ASN A 1 220 ? -15.800 -43.364 -46.238 1.00 77.25 220 ASN A O 1
ATOM 1664 N N . ASN A 1 221 ? -14.010 -42.009 -46.162 1.00 75.31 221 ASN A N 1
ATOM 1665 C CA . ASN A 1 221 ? -13.811 -42.007 -44.712 1.00 75.31 221 ASN A CA 1
ATOM 1666 C C . ASN A 1 221 ? -14.270 -40.688 -44.041 1.00 75.31 221 ASN A C 1
ATOM 1668 O O . ASN A 1 221 ? -13.823 -40.392 -42.933 1.00 75.31 221 ASN A O 1
ATOM 1672 N N . GLY A 1 222 ? -15.085 -39.864 -44.712 1.00 77.75 222 GLY A N 1
ATOM 1673 C CA . GLY A 1 222 ? -15.616 -38.600 -44.175 1.00 77.75 222 GLY A CA 1
ATOM 1674 C C . GLY A 1 222 ? -14.580 -37.477 -44.024 1.00 77.75 222 GLY A C 1
ATOM 1675 O O . GLY A 1 222 ? -14.761 -36.567 -43.219 1.00 77.75 222 GLY A O 1
ATOM 1676 N N . LYS A 1 223 ? -13.451 -37.555 -44.743 1.00 82.25 223 LYS A N 1
ATOM 1677 C CA . LYS A 1 223 ? -12.393 -36.527 -44.734 1.00 82.25 223 LYS A CA 1
ATOM 1678 C C . LYS A 1 223 ? -12.350 -35.787 -46.060 1.00 82.25 223 LYS A C 1
ATOM 1680 O O . LYS A 1 223 ? -12.355 -36.436 -47.107 1.00 82.25 223 LYS A O 1
ATOM 1685 N N . MET A 1 224 ? -12.212 -34.464 -46.024 1.00 90.12 224 MET A N 1
ATOM 1686 C CA . MET A 1 224 ? -12.008 -33.668 -47.234 1.00 90.12 224 MET A CA 1
ATOM 1687 C C . MET A 1 224 ? -10.590 -33.873 -47.781 1.00 90.12 224 MET A C 1
ATOM 1689 O O . MET A 1 224 ? -9.631 -33.955 -47.012 1.00 90.12 224 MET A O 1
ATOM 1693 N N . LYS A 1 225 ? -10.444 -33.917 -49.108 1.00 92.25 225 LYS A N 1
ATOM 1694 C CA . LYS A 1 225 ? -9.155 -33.883 -49.815 1.00 92.25 225 LYS A CA 1
ATOM 1695 C C . LYS A 1 225 ? -9.202 -32.866 -50.955 1.00 92.25 225 LYS A C 1
ATOM 1697 O O . LYS A 1 225 ? -10.241 -32.739 -51.601 1.00 92.25 225 LYS A O 1
ATOM 1702 N N . VAL A 1 226 ? -8.098 -32.168 -51.226 1.00 93.62 226 VAL A N 1
ATOM 1703 C CA . VAL A 1 226 ? -7.970 -31.322 -52.427 1.00 93.62 226 VAL A CA 1
ATOM 1704 C C . VAL A 1 226 ? -7.977 -32.139 -53.728 1.00 93.62 226 VAL A C 1
ATOM 1706 O O . VAL A 1 226 ? -7.548 -33.294 -53.756 1.00 93.62 226 VAL A O 1
ATOM 1709 N N . THR A 1 227 ? -8.464 -31.528 -54.809 1.00 93.12 227 THR A N 1
ATOM 1710 C CA . THR A 1 227 ? -8.491 -32.107 -56.167 1.00 93.12 227 THR A CA 1
ATOM 1711 C C . THR A 1 227 ? -7.949 -31.174 -57.257 1.00 93.12 227 THR A C 1
ATOM 1713 O O . THR A 1 227 ? -7.639 -31.637 -58.359 1.00 93.12 227 THR A O 1
ATOM 1716 N N . GLY A 1 228 ? -7.811 -29.875 -56.977 1.00 93.06 228 GLY A N 1
ATOM 1717 C CA . GLY A 1 228 ? -7.286 -28.885 -57.917 1.00 93.06 228 GLY A CA 1
ATOM 1718 C C . GLY A 1 228 ? -7.578 -27.445 -57.501 1.00 93.06 228 GLY A C 1
ATOM 1719 O O . GLY A 1 228 ? -7.998 -27.180 -56.374 1.00 93.06 228 GLY A O 1
ATOM 1720 N N . VAL A 1 229 ? -7.381 -26.510 -58.428 1.00 93.00 229 VAL A N 1
ATOM 1721 C CA . VAL A 1 229 ? -7.733 -25.090 -58.270 1.00 93.00 229 VAL A CA 1
ATOM 1722 C C . VAL A 1 229 ? -8.486 -24.560 -59.486 1.00 93.00 229 VAL A C 1
ATOM 1724 O O . VAL A 1 229 ? -8.223 -24.970 -60.617 1.00 93.00 229 VAL A O 1
ATOM 1727 N N . GLU A 1 230 ? -9.383 -23.606 -59.251 1.00 91.50 230 GLU A N 1
ATOM 1728 C CA . GLU A 1 230 ? -10.035 -22.819 -60.299 1.00 91.50 230 GLU A CA 1
ATOM 1729 C C . GLU A 1 230 ? -9.220 -21.554 -60.608 1.00 91.50 230 GLU A C 1
ATOM 1731 O O . GLU A 1 230 ? -8.763 -20.849 -59.701 1.00 91.50 230 GLU A O 1
ATOM 1736 N N . THR A 1 231 ? -9.063 -21.255 -61.898 1.00 89.88 231 THR A N 1
ATOM 1737 C CA . THR A 1 231 ? -8.405 -20.044 -62.411 1.00 89.88 231 THR A CA 1
ATOM 1738 C C . THR A 1 231 ? -9.238 -19.435 -63.552 1.00 89.88 231 THR A C 1
ATOM 1740 O O . THR A 1 231 ? -10.010 -20.164 -64.184 1.00 89.88 231 THR A O 1
ATOM 1743 N N . PRO A 1 232 ? -9.052 -18.146 -63.903 1.00 85.25 232 PRO A N 1
ATOM 1744 C CA . PRO A 1 232 ? -9.667 -17.527 -65.084 1.00 85.25 232 PRO A CA 1
ATOM 1745 C C . PRO A 1 232 ? -9.417 -18.256 -66.415 1.00 85.25 232 PRO A C 1
ATOM 1747 O O . PRO A 1 232 ? -10.152 -18.032 -67.372 1.00 85.25 232 PRO A O 1
ATOM 1750 N N . PHE A 1 233 ? -8.398 -19.119 -66.479 1.00 87.12 233 PHE A N 1
ATOM 1751 C CA . PHE A 1 233 ? -7.986 -19.844 -67.684 1.00 87.12 233 PHE A CA 1
ATOM 1752 C C . PHE A 1 233 ? -8.402 -21.329 -67.672 1.00 87.12 233 PHE A C 1
ATOM 1754 O O . PHE A 1 233 ? -8.154 -22.039 -68.645 1.00 87.12 233 PHE A O 1
ATOM 1761 N N . GLY A 1 234 ? -9.043 -21.803 -66.593 1.00 87.31 234 GLY A N 1
ATOM 1762 C CA . GLY A 1 234 ? -9.514 -23.182 -66.419 1.00 87.31 234 GLY A CA 1
ATOM 1763 C C . GLY A 1 234 ? -9.142 -23.809 -65.068 1.00 87.31 234 GLY A C 1
ATOM 1764 O O . GLY A 1 234 ? -8.560 -23.160 -64.196 1.00 87.31 234 GLY A O 1
ATOM 1765 N N . GLU A 1 235 ? -9.494 -25.085 -64.891 1.00 92.12 235 GLU A N 1
ATOM 1766 C CA . GLU A 1 235 ? -9.108 -25.894 -63.724 1.00 92.12 235 GLU A CA 1
ATOM 1767 C C . GLU A 1 235 ? -7.716 -26.516 -63.925 1.00 92.12 235 GLU A C 1
ATOM 1769 O O . GLU A 1 235 ? -7.438 -27.085 -64.982 1.00 92.12 235 GLU A O 1
ATOM 1774 N N . ILE A 1 236 ? -6.876 -26.478 -62.885 1.00 93.25 236 ILE A N 1
ATOM 1775 C CA . ILE A 1 236 ? -5.620 -27.243 -62.812 1.00 93.25 236 ILE A CA 1
ATOM 1776 C C . ILE A 1 236 ? -5.772 -28.296 -61.713 1.00 93.25 236 ILE A C 1
ATOM 1778 O O . ILE A 1 236 ? -5.992 -27.947 -60.551 1.00 93.25 236 ILE A O 1
ATOM 1782 N N . LYS A 1 237 ? -5.650 -29.583 -62.057 1.00 94.38 237 LYS A N 1
ATOM 1783 C CA . LYS A 1 237 ? -5.843 -30.693 -61.107 1.00 94.38 237 LYS A CA 1
ATOM 1784 C C . LYS A 1 237 ? -4.567 -31.050 -60.352 1.00 94.38 237 LYS A C 1
ATOM 1786 O O . LYS A 1 237 ? -3.509 -31.213 -60.952 1.00 94.38 237 LYS A O 1
ATOM 1791 N N . SER A 1 238 ? -4.673 -31.211 -59.041 1.00 93.75 238 SER A N 1
ATOM 1792 C CA . SER A 1 238 ? -3.589 -31.698 -58.185 1.00 93.75 238 SER A CA 1
ATOM 1793 C C . SER A 1 238 ? -4.158 -32.170 -56.856 1.00 93.75 238 SER A C 1
ATOM 1795 O O . SER A 1 238 ? -5.136 -31.605 -56.367 1.00 93.75 238 SER A O 1
ATOM 1797 N N . ASP A 1 239 ? -3.548 -33.193 -56.267 1.00 92.25 239 ASP A N 1
ATOM 1798 C CA . ASP A 1 239 ? -3.933 -33.705 -54.956 1.00 92.25 239 ASP A CA 1
ATOM 1799 C C . ASP A 1 239 ? -3.049 -33.165 -53.811 1.00 92.25 239 ASP A C 1
ATOM 1801 O O . ASP A 1 239 ? -3.239 -33.572 -52.664 1.00 92.25 239 ASP A O 1
ATOM 1805 N N . GLN A 1 240 ? -2.148 -32.216 -54.124 1.00 94.62 240 GLN A N 1
ATOM 1806 C CA . GLN A 1 240 ? -1.297 -31.468 -53.191 1.00 94.62 240 GLN A CA 1
ATOM 1807 C C . GLN A 1 240 ? -1.293 -29.962 -53.532 1.00 94.62 240 GLN A C 1
ATOM 1809 O O . GLN A 1 240 ? -0.928 -29.555 -54.638 1.00 94.62 240 GLN A O 1
ATOM 1814 N N . ILE A 1 241 ? -1.673 -29.102 -52.584 1.00 95.44 241 ILE A N 1
ATOM 1815 C CA . ILE A 1 241 ? -1.781 -27.646 -52.775 1.00 95.44 241 ILE A CA 1
ATOM 1816 C C . ILE A 1 241 ? -1.124 -26.913 -51.604 1.00 95.44 241 ILE A C 1
ATOM 1818 O O . ILE A 1 241 ? -1.388 -27.221 -50.446 1.00 95.44 241 ILE A O 1
ATOM 1822 N N . ILE A 1 242 ? -0.305 -25.902 -51.896 1.00 95.56 242 ILE A N 1
ATOM 1823 C CA . ILE A 1 242 ? 0.421 -25.101 -50.906 1.00 95.56 242 ILE A CA 1
ATOM 1824 C C . ILE A 1 242 ? -0.005 -23.634 -51.021 1.00 95.56 242 ILE A C 1
ATOM 1826 O O . ILE A 1 242 ? 0.276 -22.950 -52.006 1.00 95.56 242 ILE A O 1
ATOM 1830 N N . ASN A 1 243 ? -0.678 -23.130 -49.991 1.00 93.50 243 ASN A N 1
ATOM 1831 C CA . ASN A 1 243 ? -1.096 -21.739 -49.884 1.00 93.50 243 ASN A CA 1
ATOM 1832 C C . ASN A 1 243 ? 0.050 -20.868 -49.338 1.00 93.50 243 ASN A C 1
ATOM 1834 O O . ASN A 1 243 ? 0.374 -20.925 -48.147 1.00 93.50 243 ASN A O 1
ATOM 1838 N N . THR A 1 244 ? 0.615 -20.022 -50.203 1.00 93.56 244 THR A N 1
ATOM 1839 C CA . THR A 1 244 ? 1.662 -19.034 -49.891 1.00 93.56 244 THR A CA 1
ATOM 1840 C C . THR A 1 244 ? 1.199 -17.593 -50.151 1.00 93.56 244 THR A C 1
ATOM 1842 O O . THR A 1 244 ? 2.028 -16.700 -50.333 1.00 93.56 244 THR A O 1
ATOM 1845 N N . ARG A 1 245 ? -0.120 -17.318 -50.118 1.00 87.81 245 ARG A N 1
ATOM 1846 C CA . ARG A 1 245 ? -0.731 -16.003 -50.439 1.00 87.81 245 ARG A CA 1
ATOM 1847 C C . ARG A 1 245 ? -0.408 -14.865 -49.454 1.00 87.81 245 ARG A C 1
ATOM 1849 O O . ARG A 1 245 ? -0.916 -13.754 -49.614 1.00 87.81 245 ARG A O 1
ATOM 1856 N N . GLY A 1 246 ? 0.442 -15.100 -48.453 1.00 86.00 246 GLY A N 1
ATOM 1857 C CA . GLY A 1 246 ? 0.934 -14.073 -47.534 1.00 86.00 246 GLY A CA 1
ATOM 1858 C C . GLY A 1 246 ? -0.196 -13.382 -46.768 1.00 86.00 246 GLY A C 1
ATOM 1859 O O . GLY A 1 246 ? -0.869 -13.999 -45.947 1.00 86.00 246 GLY A O 1
ATOM 1860 N N . LEU A 1 247 ? -0.399 -12.091 -47.037 1.00 85.25 247 LEU A N 1
ATOM 1861 C CA . LEU A 1 247 ? -1.461 -11.293 -46.416 1.00 85.25 247 LEU A CA 1
ATOM 1862 C C . LEU A 1 247 ? -2.862 -11.596 -46.982 1.00 85.25 247 LEU A C 1
ATOM 1864 O O . LEU A 1 247 ? -3.857 -11.406 -46.286 1.00 85.25 247 LEU A O 1
ATOM 1868 N N . TRP A 1 248 ? -2.953 -12.129 -48.206 1.00 86.44 248 TRP A N 1
ATOM 1869 C CA . TRP A 1 248 ? -4.220 -12.522 -48.835 1.00 86.44 248 TRP A CA 1
ATOM 1870 C C . TRP A 1 248 ? -4.674 -13.939 -48.451 1.00 86.44 248 TRP A C 1
ATOM 1872 O O . TRP A 1 248 ? -5.722 -14.389 -48.903 1.00 86.44 248 TRP A O 1
ATOM 1882 N N . SER A 1 249 ? -3.953 -14.639 -47.566 1.00 84.81 249 SER A N 1
ATOM 1883 C CA . SER A 1 249 ? -4.344 -15.973 -47.079 1.00 84.81 249 SER A CA 1
ATOM 1884 C C . SER A 1 249 ? -5.668 -16.007 -46.299 1.00 84.81 249 SER A C 1
ATOM 1886 O O . SER A 1 249 ? -6.182 -17.092 -46.054 1.00 84.81 249 SER A O 1
ATOM 1888 N N . GLN A 1 250 ? -6.239 -14.852 -45.927 1.00 70.06 250 GLN A N 1
ATOM 1889 C CA . GLN A 1 250 ? -7.584 -14.742 -45.334 1.00 70.06 250 GLN A CA 1
ATOM 1890 C C . GLN A 1 250 ? -8.710 -14.549 -46.375 1.00 70.06 250 GLN A C 1
ATOM 1892 O O . GLN A 1 250 ? -9.880 -14.502 -46.002 1.00 70.06 250 GLN A O 1
ATOM 1897 N N . GLN A 1 251 ? -8.395 -14.411 -47.670 1.00 70.00 251 GLN A N 1
ATOM 1898 C CA . GLN A 1 251 ? -9.392 -14.195 -48.724 1.00 70.00 251 GLN A CA 1
ATOM 1899 C C . GLN A 1 251 ? -9.848 -15.515 -49.361 1.00 70.00 251 GLN A C 1
ATOM 1901 O O . GLN A 1 251 ? -9.110 -16.137 -50.121 1.00 70.00 251 GLN A O 1
ATOM 1906 N N . HIS A 1 252 ? -11.101 -15.882 -49.079 1.00 62.72 252 HIS A N 1
ATOM 1907 C CA . HIS A 1 252 ? -12.020 -16.711 -49.882 1.00 62.72 252 HIS A CA 1
ATOM 1908 C C . HIS A 1 252 ? -11.606 -18.129 -50.348 1.00 62.72 252 HIS A C 1
ATOM 1910 O O . HIS A 1 252 ? -12.473 -18.847 -50.838 1.00 62.72 252 HIS A O 1
ATOM 1916 N N . LEU A 1 253 ? -10.365 -18.591 -50.153 1.00 65.75 253 LEU A N 1
ATOM 1917 C CA . LEU A 1 253 ? -9.939 -19.950 -50.538 1.00 65.75 253 LEU A CA 1
ATOM 1918 C C . LEU A 1 253 ? -10.232 -21.037 -49.494 1.00 65.75 253 LEU A C 1
ATOM 1920 O O . LEU A 1 253 ? -10.292 -22.211 -49.849 1.00 65.75 253 LEU A O 1
ATOM 1924 N N . THR A 1 254 ? -10.399 -20.668 -48.224 1.00 67.12 254 THR A N 1
ATOM 1925 C CA . THR A 1 254 ? -10.728 -21.586 -47.123 1.00 67.12 254 THR A CA 1
ATOM 1926 C C . THR A 1 254 ? -11.726 -20.930 -46.175 1.00 67.12 254 THR A C 1
ATOM 1928 O O . THR A 1 254 ? -11.686 -19.718 -45.977 1.00 67.12 254 THR A O 1
ATOM 1931 N N . HIS A 1 255 ? -12.578 -21.724 -45.520 1.00 68.00 255 HIS A N 1
ATOM 1932 C CA . HIS A 1 255 ? -13.443 -21.231 -44.434 1.00 68.00 255 HIS A CA 1
ATOM 1933 C C . HIS A 1 255 ? -12.683 -21.003 -43.113 1.00 68.00 255 HIS A C 1
ATOM 1935 O O . HIS A 1 255 ? -13.176 -20.311 -42.223 1.00 68.00 255 HIS A O 1
ATOM 1941 N N . ARG A 1 256 ? -11.474 -21.566 -43.000 1.00 77.69 256 ARG A N 1
ATOM 1942 C CA . ARG A 1 256 ? -10.576 -21.430 -41.855 1.00 77.69 256 ARG A CA 1
ATOM 1943 C C . ARG A 1 256 ? -10.076 -19.989 -41.691 1.00 77.69 256 ARG A C 1
ATOM 1945 O O . ARG A 1 256 ? -9.645 -19.361 -42.658 1.00 77.69 256 ARG A O 1
ATOM 1952 N N . ARG A 1 257 ? -10.101 -19.485 -40.453 1.00 78.88 257 ARG A N 1
ATOM 1953 C CA . ARG A 1 257 ? -9.450 -18.227 -40.052 1.00 78.88 257 ARG A CA 1
ATOM 1954 C C . ARG A 1 257 ? -8.022 -18.507 -39.589 1.00 78.88 257 ARG A C 1
ATOM 1956 O O . ARG A 1 257 ? -7.730 -19.587 -39.087 1.00 78.88 257 ARG A O 1
ATOM 1963 N N . PHE A 1 258 ? -7.143 -17.519 -39.739 1.00 87.06 258 PHE A N 1
ATOM 1964 C CA . PHE A 1 258 ? -5.735 -17.630 -39.359 1.00 87.06 258 PHE A CA 1
ATOM 1965 C C . PHE A 1 258 ? -5.351 -16.515 -38.372 1.00 87.06 258 PHE A C 1
ATOM 1967 O O . PHE A 1 258 ? -5.750 -15.369 -38.592 1.00 87.06 258 PHE A O 1
ATOM 1974 N N . PRO A 1 259 ? -4.575 -16.811 -37.310 1.00 89.12 259 PRO A N 1
ATOM 1975 C CA . PRO A 1 259 ? -4.276 -15.874 -36.224 1.00 89.12 259 PRO A CA 1
ATOM 1976 C C . PRO A 1 259 ? -3.172 -14.872 -36.605 1.00 89.12 259 PRO A C 1
ATOM 1978 O O . PRO A 1 259 ? -2.062 -14.875 -36.067 1.00 89.12 259 PRO A O 1
ATOM 1981 N N . PHE A 1 260 ? -3.491 -14.005 -37.567 1.00 90.25 260 PHE A N 1
ATOM 1982 C CA . PHE A 1 260 ? -2.663 -12.877 -37.982 1.00 90.25 260 PHE A CA 1
ATOM 1983 C C . PHE A 1 260 ? -3.514 -11.649 -38.341 1.00 90.25 260 PHE A C 1
ATOM 1985 O O . PHE A 1 260 ? -4.699 -11.763 -38.661 1.00 90.25 260 PHE A O 1
ATOM 1992 N N . THR A 1 261 ? -2.904 -10.466 -38.322 1.00 90.12 261 THR A N 1
ATOM 1993 C CA . THR A 1 261 ? -3.493 -9.223 -38.840 1.00 90.12 261 THR A CA 1
ATOM 1994 C C . THR A 1 261 ? -2.553 -8.552 -39.843 1.00 90.12 261 THR A C 1
ATOM 1996 O O . THR A 1 261 ? -1.405 -8.972 -40.003 1.00 90.12 261 THR A O 1
ATOM 1999 N N . ILE A 1 262 ? -3.041 -7.528 -40.543 1.00 90.31 262 ILE A N 1
ATOM 2000 C CA . ILE A 1 262 ? -2.241 -6.754 -41.496 1.00 90.31 262 ILE A CA 1
ATOM 2001 C C . ILE A 1 262 ? -1.882 -5.417 -40.847 1.00 90.31 262 ILE A C 1
ATOM 2003 O O . ILE A 1 262 ? -2.766 -4.656 -40.454 1.00 90.31 262 ILE A O 1
ATOM 2007 N N . LEU A 1 263 ? -0.587 -5.137 -40.735 1.00 88.56 263 LEU A N 1
ATOM 2008 C CA . LEU A 1 263 ? -0.037 -3.908 -40.160 1.00 88.56 263 LEU A CA 1
ATOM 2009 C C . LEU A 1 263 ? 0.760 -3.158 -41.228 1.00 88.56 263 LEU A C 1
ATOM 2011 O O . LEU A 1 263 ? 1.324 -3.785 -42.124 1.00 88.56 263 LEU A O 1
ATOM 2015 N N . LYS A 1 264 ? 0.817 -1.828 -41.151 1.00 88.88 264 LYS A N 1
ATOM 2016 C CA . LYS A 1 264 ? 1.750 -1.045 -41.969 1.00 88.88 264 LYS A CA 1
ATOM 2017 C C . LYS A 1 264 ? 3.141 -1.061 -41.333 1.00 88.88 264 LYS A C 1
ATOM 2019 O O . LYS A 1 264 ? 3.254 -0.706 -40.164 1.00 88.88 264 LYS A O 1
ATOM 2024 N N . HIS A 1 265 ? 4.164 -1.413 -42.108 1.00 88.62 265 HIS A N 1
ATOM 2025 C CA . HIS A 1 265 ? 5.574 -1.262 -41.739 1.00 88.62 265 HIS A CA 1
ATOM 2026 C C . HIS A 1 265 ? 6.237 -0.176 -42.594 1.00 88.62 265 HIS A C 1
ATOM 2028 O O . HIS A 1 265 ? 5.988 -0.112 -43.803 1.00 88.62 265 HIS A O 1
ATOM 2034 N N . SER A 1 266 ? 7.067 0.672 -41.980 1.00 89.25 266 SER A N 1
ATOM 2035 C CA . SER A 1 266 ? 7.566 1.905 -42.602 1.00 89.25 266 SER A CA 1
ATOM 2036 C C . SER A 1 266 ? 9.092 2.043 -42.552 1.00 89.25 266 SER A C 1
ATOM 2038 O O . SER A 1 266 ? 9.731 1.726 -41.548 1.00 89.25 266 SER A O 1
ATOM 2040 N N . TYR A 1 267 ? 9.677 2.597 -43.617 1.00 93.19 267 TYR A N 1
ATOM 2041 C CA . TYR A 1 267 ? 11.057 3.091 -43.627 1.00 93.19 267 TYR A CA 1
ATOM 2042 C C . TYR A 1 267 ? 11.250 4.240 -44.626 1.00 93.19 267 TYR A C 1
ATOM 2044 O O . TYR A 1 267 ? 10.488 4.403 -45.580 1.00 93.19 267 TYR A O 1
ATOM 2052 N N . ILE A 1 268 ? 12.295 5.040 -44.425 1.00 94.25 268 ILE A N 1
ATOM 2053 C CA . ILE A 1 268 ? 12.749 6.066 -45.371 1.00 94.25 268 ILE A CA 1
ATOM 2054 C C . ILE A 1 268 ? 14.016 5.618 -46.102 1.00 94.25 268 ILE A C 1
ATOM 2056 O O . ILE A 1 268 ? 14.782 4.795 -45.604 1.00 94.25 268 ILE A O 1
ATOM 2060 N N . VAL A 1 269 ? 14.261 6.217 -47.265 1.00 92.62 269 VAL A N 1
ATOM 2061 C CA . VAL A 1 269 ? 15.554 6.207 -47.955 1.00 92.62 269 VAL A CA 1
ATOM 2062 C C . VAL A 1 269 ? 16.091 7.636 -47.956 1.00 92.62 269 VAL A C 1
ATOM 2064 O O . VAL A 1 269 ? 15.385 8.558 -48.374 1.00 92.62 269 VAL A O 1
ATOM 2067 N N . THR A 1 270 ? 17.324 7.842 -47.497 1.00 93.69 270 THR A N 1
ATOM 2068 C CA . THR A 1 270 ? 17.952 9.171 -47.458 1.00 93.69 270 THR A CA 1
ATOM 2069 C C . THR A 1 270 ? 18.372 9.653 -48.847 1.00 93.69 270 THR A C 1
ATOM 2071 O O . THR A 1 270 ? 18.561 8.871 -49.787 1.00 93.69 270 THR A O 1
ATOM 2074 N N . GLU A 1 271 ? 18.605 10.954 -48.970 1.00 90.69 271 GLU A N 1
ATOM 2075 C CA . GLU A 1 271 ? 19.453 11.512 -50.024 1.00 90.69 271 GLU A CA 1
ATOM 2076 C C . GLU A 1 271 ? 20.901 10.980 -49.931 1.00 90.69 271 GLU A C 1
ATOM 2078 O O . GLU A 1 271 ? 21.259 10.214 -49.030 1.00 90.69 271 GLU A O 1
ATOM 2083 N N . THR A 1 272 ? 21.715 11.329 -50.928 1.00 89.62 272 THR A N 1
ATOM 2084 C CA . THR A 1 272 ? 23.097 10.858 -51.082 1.00 89.62 272 THR A CA 1
ATOM 2085 C C . THR A 1 272 ? 23.992 11.340 -49.940 1.00 89.62 272 THR A C 1
ATOM 2087 O O . THR A 1 272 ? 24.177 12.541 -49.761 1.00 89.62 272 THR A O 1
ATOM 2090 N N . ILE A 1 273 ? 24.621 10.399 -49.238 1.00 87.50 273 ILE A N 1
ATOM 2091 C CA . ILE A 1 273 ? 25.632 10.645 -48.208 1.00 87.50 273 ILE A CA 1
ATOM 2092 C C . ILE A 1 273 ? 27.028 10.500 -48.842 1.00 87.50 273 ILE A C 1
ATOM 2094 O O . ILE A 1 273 ? 27.373 9.409 -49.314 1.00 87.50 273 ILE A O 1
ATOM 2098 N N . PRO A 1 274 ? 27.855 11.563 -48.880 1.00 78.94 274 PRO A N 1
ATOM 2099 C CA . PRO A 1 274 ? 29.212 11.488 -49.416 1.00 78.94 274 PRO A CA 1
ATOM 2100 C C . PRO A 1 274 ? 30.079 10.439 -48.704 1.00 78.94 274 PRO A C 1
ATOM 2102 O O . PRO A 1 274 ? 29.977 10.240 -47.498 1.00 78.94 274 PRO A O 1
ATOM 2105 N N . HIS A 1 275 ? 30.968 9.789 -49.461 1.00 79.38 275 HIS A N 1
ATOM 2106 C CA . HIS A 1 275 ? 31.968 8.820 -48.973 1.00 79.38 275 HIS A CA 1
ATOM 2107 C C . HIS A 1 275 ? 31.434 7.573 -48.239 1.00 79.38 275 HIS A C 1
ATOM 2109 O O . HIS A 1 275 ? 32.236 6.782 -47.737 1.00 79.38 275 HIS A O 1
ATOM 2115 N N . LEU A 1 276 ? 30.116 7.356 -48.220 1.00 83.62 276 LEU A N 1
ATOM 2116 C CA . LEU A 1 276 ? 29.486 6.195 -47.599 1.00 83.62 276 LEU A CA 1
ATOM 2117 C C . LEU A 1 276 ? 29.956 4.881 -48.260 1.00 83.62 276 LEU A C 1
ATOM 2119 O O . LEU A 1 276 ? 29.953 4.744 -49.486 1.00 83.62 276 LEU A O 1
ATOM 2123 N N . LYS A 1 277 ? 30.396 3.920 -47.436 1.00 84.50 277 LYS A N 1
ATOM 2124 C CA . LYS A 1 277 ? 30.983 2.631 -47.860 1.00 84.50 277 LYS A CA 1
ATOM 2125 C C . LYS A 1 277 ? 29.998 1.472 -47.651 1.00 84.50 277 LYS A C 1
ATOM 2127 O O . LYS A 1 277 ? 28.938 1.651 -47.061 1.00 84.50 277 LYS A O 1
ATOM 2132 N N . ARG A 1 278 ? 30.376 0.253 -48.066 1.00 83.69 278 ARG A N 1
ATOM 2133 C CA . ARG A 1 278 ? 29.711 -1.006 -47.657 1.00 83.69 278 ARG A CA 1
ATOM 2134 C C . ARG A 1 278 ? 30.011 -1.335 -46.180 1.00 83.69 278 ARG A C 1
ATOM 2136 O O . ARG A 1 278 ? 30.666 -2.328 -45.887 1.00 83.69 278 ARG A O 1
ATOM 2143 N N . TRP A 1 279 ? 29.587 -0.465 -45.267 1.00 91.81 279 TRP A N 1
ATOM 2144 C CA . TRP A 1 279 ? 29.625 -0.704 -43.821 1.00 91.81 279 TRP A CA 1
ATOM 2145 C C . TRP A 1 279 ? 28.579 -1.753 -43.400 1.00 91.81 279 TRP A C 1
ATOM 2147 O O . TRP A 1 279 ? 27.675 -2.041 -44.197 1.00 91.81 279 TRP A O 1
ATOM 2157 N N . PRO A 1 280 ? 28.665 -2.313 -42.177 1.00 93.38 280 PRO A N 1
ATOM 2158 C CA . PRO A 1 280 ? 27.650 -3.213 -41.637 1.00 93.38 280 PRO A CA 1
ATOM 2159 C C . PRO A 1 280 ? 26.241 -2.630 -41.647 1.00 93.38 280 PRO A C 1
ATOM 2161 O O . PRO A 1 280 ? 26.041 -1.416 -41.672 1.00 93.38 280 PRO A O 1
ATOM 2164 N N . ASN A 1 281 ? 25.245 -3.504 -41.575 1.00 94.25 281 ASN A N 1
ATOM 2165 C CA . ASN A 1 281 ? 23.901 -3.079 -41.194 1.00 94.25 281 ASN A CA 1
ATOM 2166 C C . ASN A 1 281 ? 23.902 -2.772 -39.690 1.00 94.25 281 ASN A C 1
ATOM 2168 O O . ASN A 1 281 ? 24.648 -3.396 -38.937 1.00 94.25 281 ASN A O 1
ATOM 2172 N N . VAL A 1 282 ? 23.072 -1.841 -39.234 1.00 93.62 282 VAL A N 1
ATOM 2173 C CA . VAL A 1 282 ? 22.931 -1.521 -37.807 1.00 93.62 282 VAL A CA 1
ATOM 2174 C C . VAL A 1 282 ? 21.513 -1.862 -37.377 1.00 93.62 282 VAL A C 1
ATOM 2176 O O . VAL A 1 282 ? 20.551 -1.515 -38.063 1.00 93.62 282 VAL A O 1
ATOM 2179 N N . ARG A 1 283 ? 21.363 -2.525 -36.232 1.00 91.12 283 ARG A N 1
ATOM 2180 C CA . ARG A 1 283 ? 20.065 -2.785 -35.615 1.00 91.12 283 ARG A CA 1
ATOM 2181 C C . ARG A 1 283 ? 20.092 -2.425 -34.142 1.00 91.12 283 ARG A C 1
ATOM 2183 O O . ARG A 1 283 ? 21.021 -2.781 -33.430 1.00 91.12 283 ARG A O 1
ATOM 2190 N N . ASP A 1 284 ? 19.038 -1.773 -33.688 1.00 89.88 284 ASP A N 1
ATOM 2191 C CA . ASP A 1 284 ? 18.868 -1.359 -32.307 1.00 89.88 284 ASP A CA 1
ATOM 2192 C C . ASP A 1 284 ? 17.545 -1.922 -31.782 1.00 89.88 284 ASP A C 1
ATOM 2194 O O . ASP A 1 284 ? 16.458 -1.597 -32.271 1.00 89.88 284 ASP A O 1
ATOM 2198 N N . HIS A 1 285 ? 17.646 -2.826 -30.809 1.00 79.00 285 HIS A N 1
ATOM 2199 C CA . HIS A 1 285 ? 16.491 -3.463 -30.186 1.00 79.00 285 HIS A CA 1
ATOM 2200 C C . HIS A 1 285 ? 15.889 -2.627 -29.047 1.00 79.00 285 HIS A C 1
ATOM 2202 O O . HIS A 1 285 ? 14.687 -2.740 -28.797 1.00 79.00 285 HIS A O 1
ATOM 2208 N N . ASP A 1 286 ? 16.677 -1.756 -28.414 1.00 75.94 286 ASP A N 1
ATOM 2209 C CA . ASP A 1 286 ? 16.237 -0.897 -27.312 1.00 75.94 286 ASP A CA 1
ATOM 2210 C C . ASP A 1 286 ? 15.365 0.253 -27.842 1.00 75.94 286 ASP A C 1
ATOM 2212 O O . ASP A 1 286 ? 14.291 0.528 -27.293 1.00 75.94 286 ASP A O 1
ATOM 2216 N N . LEU A 1 287 ? 15.797 0.865 -28.954 1.00 81.56 287 LEU A N 1
ATOM 2217 C CA . LEU A 1 287 ? 15.113 1.941 -29.681 1.00 81.56 287 LEU A CA 1
ATOM 2218 C C . LEU A 1 287 ? 14.200 1.438 -30.818 1.00 81.56 287 LEU A C 1
ATOM 2220 O O . LEU A 1 287 ? 13.465 2.231 -31.403 1.00 81.56 287 LEU A O 1
ATOM 2224 N N . SER A 1 288 ? 14.208 0.130 -31.112 1.00 84.69 288 SER A N 1
ATOM 2225 C CA . SER A 1 288 ? 13.368 -0.536 -32.131 1.00 84.69 288 SER A CA 1
ATOM 2226 C C . SER A 1 288 ? 13.550 -0.027 -33.574 1.00 84.69 288 SER A C 1
ATOM 2228 O O . SER A 1 288 ? 12.601 -0.007 -34.363 1.00 84.69 288 SER A O 1
ATOM 2230 N N . ILE A 1 289 ? 14.783 0.334 -33.937 1.00 90.69 289 ILE A N 1
ATOM 2231 C CA . ILE A 1 289 ? 15.173 0.897 -35.242 1.00 90.69 289 ILE A CA 1
ATOM 2232 C C . ILE A 1 289 ? 16.233 0.043 -35.954 1.00 90.69 289 ILE A C 1
ATOM 2234 O O . ILE A 1 289 ? 16.898 -0.809 -35.360 1.00 90.69 289 ILE A O 1
ATOM 2238 N N . TYR A 1 290 ? 16.376 0.242 -37.262 1.00 93.00 290 TYR A N 1
ATOM 2239 C CA . TYR A 1 290 ? 17.392 -0.401 -38.089 1.00 93.00 290 TYR A CA 1
ATOM 2240 C C . TYR A 1 290 ? 17.854 0.506 -39.233 1.00 93.00 290 TYR A C 1
ATOM 2242 O O . TYR A 1 290 ? 17.103 1.334 -39.752 1.00 93.00 290 TYR A O 1
ATOM 2250 N N . PHE A 1 291 ? 19.095 0.289 -39.657 1.00 92.31 291 PHE A N 1
ATOM 2251 C CA . PHE A 1 291 ? 19.774 1.051 -40.694 1.00 92.31 291 PHE A CA 1
ATOM 2252 C C . PHE A 1 291 ? 20.525 0.100 -41.618 1.00 92.31 291 PHE A C 1
ATOM 2254 O O . PHE A 1 291 ? 21.139 -0.869 -41.164 1.00 92.31 291 PHE A O 1
ATOM 2261 N N . ARG A 1 292 ? 20.542 0.398 -42.916 1.00 92.19 292 ARG A N 1
ATOM 2262 C CA . ARG A 1 292 ? 21.437 -0.288 -43.855 1.00 92.19 292 ARG A CA 1
ATOM 2263 C C . ARG A 1 292 ? 21.824 0.577 -45.036 1.00 92.19 292 ARG A C 1
ATOM 2265 O O . ARG A 1 292 ? 21.102 1.487 -45.437 1.00 92.19 292 ARG A O 1
ATOM 2272 N N . VAL A 1 293 ? 22.944 0.215 -45.641 1.00 89.19 293 VAL A N 1
ATOM 2273 C CA . VAL A 1 293 ? 23.466 0.837 -46.854 1.00 89.19 293 VAL A CA 1
ATOM 2274 C C . VAL A 1 293 ? 22.636 0.436 -48.082 1.00 89.19 293 VAL A C 1
ATOM 2276 O O . VAL A 1 293 ? 22.264 -0.731 -48.262 1.00 89.19 293 VAL A O 1
ATOM 2279 N N . GLN A 1 294 ? 22.374 1.403 -48.962 1.00 86.44 294 GLN A N 1
ATOM 2280 C CA . GLN A 1 294 ? 21.846 1.190 -50.309 1.00 86.44 294 GLN A CA 1
ATOM 2281 C C . GLN A 1 294 ? 22.522 2.160 -51.295 1.00 86.44 294 GLN A C 1
ATOM 2283 O O . GLN A 1 294 ? 22.086 3.293 -51.501 1.00 86.44 294 GLN A O 1
ATOM 2288 N N . GLY A 1 295 ? 23.622 1.719 -51.912 1.00 85.94 295 GLY A N 1
ATOM 2289 C CA . GLY A 1 295 ? 24.447 2.580 -52.765 1.00 85.94 295 GLY A CA 1
ATOM 2290 C C . GLY A 1 295 ? 25.148 3.656 -51.934 1.00 85.94 295 GLY A C 1
ATOM 2291 O O . GLY A 1 295 ? 26.011 3.328 -51.130 1.00 85.94 295 GLY A O 1
ATOM 2292 N N . GLN A 1 296 ? 24.755 4.918 -52.122 1.00 88.88 296 GLN A N 1
ATOM 2293 C CA . GLN A 1 296 ? 25.183 6.059 -51.294 1.00 88.88 296 GLN A CA 1
ATOM 2294 C C . GLN A 1 296 ? 24.043 6.628 -50.423 1.00 88.88 296 GLN A C 1
ATOM 2296 O O . GLN A 1 296 ? 24.196 7.690 -49.833 1.00 88.88 296 GLN A O 1
ATOM 2301 N N . SER A 1 297 ? 22.898 5.944 -50.336 1.00 92.00 297 SER A N 1
ATOM 2302 C CA . SER A 1 297 ? 21.808 6.268 -49.403 1.00 92.00 297 SER A CA 1
ATOM 2303 C C . SER A 1 297 ? 21.827 5.312 -48.204 1.00 92.00 297 SER A C 1
ATOM 2305 O O . SER A 1 297 ? 22.312 4.182 -48.310 1.00 92.00 297 SER A O 1
ATOM 2307 N N . LEU A 1 298 ? 21.227 5.728 -47.088 1.00 92.81 298 LEU A N 1
ATOM 2308 C CA . LEU A 1 298 ? 20.779 4.824 -46.029 1.00 92.81 298 LEU A CA 1
ATOM 2309 C C . LEU A 1 298 ? 19.289 4.514 -46.197 1.00 92.81 298 LEU A C 1
ATOM 2311 O O . LEU A 1 298 ? 18.498 5.394 -46.532 1.00 92.81 298 LEU A O 1
ATOM 2315 N N . ILE A 1 299 ? 18.906 3.272 -45.910 1.00 93.56 299 ILE A N 1
ATOM 2316 C CA . ILE A 1 299 ? 17.549 2.946 -45.465 1.00 93.56 299 ILE A CA 1
ATOM 2317 C C . ILE A 1 299 ? 17.531 3.121 -43.947 1.00 93.56 299 ILE A C 1
ATOM 2319 O O . ILE A 1 299 ? 18.422 2.600 -43.274 1.00 93.56 299 ILE A O 1
ATOM 2323 N N . VAL A 1 300 ? 16.521 3.819 -43.426 1.00 94.00 300 VAL A N 1
ATOM 2324 C CA . VAL A 1 300 ? 16.278 4.005 -41.986 1.00 94.00 300 VAL A CA 1
ATOM 2325 C C . VAL A 1 300 ? 14.838 3.601 -41.694 1.00 94.00 300 VAL A C 1
ATOM 2327 O O . VAL A 1 300 ? 13.912 4.187 -42.253 1.00 94.00 300 VAL A O 1
ATOM 2330 N N . GLY A 1 301 ? 14.640 2.591 -40.852 1.00 91.00 301 GLY A N 1
ATOM 2331 C CA . GLY A 1 301 ? 13.322 2.046 -40.524 1.00 91.00 301 GLY A CA 1
ATOM 2332 C C . GLY A 1 301 ? 13.222 1.608 -39.069 1.00 91.00 301 GLY A C 1
ATOM 2333 O O . GLY A 1 301 ? 14.193 1.667 -38.317 1.00 91.00 301 GLY A O 1
ATOM 2334 N N . GLY A 1 302 ? 12.042 1.157 -38.656 1.00 86.88 302 GLY A N 1
ATOM 2335 C CA . GLY A 1 302 ? 11.813 0.686 -37.293 1.00 86.88 302 GLY A CA 1
ATOM 2336 C C . GLY A 1 302 ? 10.391 0.191 -37.079 1.00 86.88 302 GLY A C 1
ATOM 2337 O O . GLY A 1 302 ? 9.623 0.077 -38.030 1.00 86.88 302 GLY A O 1
ATOM 2338 N N . TYR A 1 303 ? 10.061 -0.128 -35.833 1.00 84.75 303 TYR A N 1
ATOM 2339 C CA . TYR A 1 303 ? 8.765 -0.679 -35.444 1.00 84.75 303 TYR A CA 1
ATOM 2340 C C . TYR A 1 303 ? 8.057 0.334 -34.544 1.00 84.75 303 TYR A C 1
ATOM 2342 O O . TYR A 1 303 ? 8.419 0.511 -33.383 1.00 84.75 303 TYR A O 1
ATOM 2350 N N . GLU A 1 304 ? 7.084 1.046 -35.110 1.00 78.44 304 GLU A N 1
ATOM 2351 C CA . GLU A 1 304 ? 6.299 2.079 -34.439 1.00 78.44 304 GLU A CA 1
ATOM 2352 C C . GLU A 1 304 ? 5.594 1.524 -33.186 1.00 78.44 304 GLU A C 1
ATOM 2354 O O . GLU A 1 304 ? 4.925 0.491 -33.243 1.00 78.44 304 GLU A O 1
ATOM 2359 N N . THR A 1 305 ? 5.674 2.237 -32.055 1.00 62.84 305 THR A N 1
ATOM 2360 C CA . THR A 1 305 ? 5.061 1.826 -30.773 1.00 62.84 305 THR A CA 1
ATOM 2361 C C . THR A 1 305 ? 3.542 1.625 -30.870 1.00 62.84 305 THR A C 1
ATOM 2363 O O . THR A 1 305 ? 2.966 0.840 -30.118 1.00 62.84 305 THR A O 1
ATOM 2366 N N . ASN A 1 306 ? 2.897 2.321 -31.810 1.00 67.38 306 ASN A N 1
ATOM 2367 C CA . ASN A 1 306 ? 1.488 2.177 -32.156 1.00 67.38 306 ASN A CA 1
ATOM 2368 C C . ASN A 1 306 ? 1.352 1.987 -33.684 1.00 67.38 306 ASN A C 1
ATOM 2370 O O . ASN A 1 306 ? 1.307 2.982 -34.414 1.00 67.38 306 ASN A O 1
ATOM 2374 N N . PRO A 1 307 ? 1.341 0.743 -34.201 1.00 71.38 307 PRO A N 1
ATOM 2375 C CA . PRO A 1 307 ? 1.230 0.483 -35.634 1.00 71.38 307 PRO A CA 1
ATOM 2376 C C . PRO A 1 307 ? -0.126 0.882 -36.207 1.00 71.38 307 PRO A C 1
ATOM 2378 O O . PRO A 1 307 ? -1.186 0.593 -35.650 1.00 71.38 307 PRO A O 1
ATOM 2381 N N . ASN A 1 308 ? -0.096 1.416 -37.425 1.00 79.75 308 ASN A N 1
ATOM 2382 C CA . ASN A 1 308 ? -1.295 1.578 -38.234 1.00 79.75 308 ASN A CA 1
ATOM 2383 C C . ASN A 1 308 ? -1.803 0.200 -38.708 1.00 79.75 308 ASN A C 1
ATOM 2385 O O . ASN A 1 308 ? -1.206 -0.423 -39.590 1.00 79.75 308 ASN A O 1
ATOM 2389 N N . VAL A 1 309 ? -2.916 -0.275 -38.140 1.00 84.19 309 VAL A N 1
ATOM 2390 C CA . VAL A 1 309 ? -3.590 -1.512 -38.578 1.00 84.19 309 VAL A CA 1
ATOM 2391 C C . VAL A 1 309 ? -4.341 -1.276 -39.889 1.00 84.19 309 VAL A C 1
ATOM 2393 O O . VAL A 1 309 ? -5.016 -0.262 -40.058 1.00 84.19 309 VAL A O 1
ATOM 2396 N N . VAL A 1 310 ? -4.277 -2.237 -40.810 1.00 83.69 310 VAL A N 1
ATOM 2397 C CA . VAL A 1 310 ? -5.037 -2.206 -42.063 1.00 83.69 310 VAL A CA 1
ATOM 2398 C C . VAL A 1 310 ? -6.357 -2.969 -41.865 1.00 83.69 310 VAL A C 1
ATOM 2400 O O . VAL A 1 310 ? -6.401 -4.195 -41.917 1.00 83.69 310 VAL A O 1
ATOM 2403 N N . GLU A 1 311 ? -7.445 -2.239 -41.596 1.00 75.50 311 GLU A N 1
ATOM 2404 C CA . GLU A 1 311 ? -8.751 -2.807 -41.186 1.00 75.50 311 GLU A CA 1
ATOM 2405 C C . GLU A 1 311 ? -9.419 -3.720 -42.235 1.00 75.50 311 GLU A C 1
ATOM 2407 O O . GLU A 1 311 ? -10.205 -4.612 -41.890 1.00 75.50 311 GLU A O 1
ATOM 2412 N N . GLN A 1 312 ? -9.117 -3.492 -43.516 1.00 73.62 312 GLN A N 1
ATOM 2413 C CA . GLN A 1 312 ? -9.595 -4.268 -44.661 1.00 73.62 312 GLN A CA 1
ATOM 2414 C C . GLN A 1 312 ? -8.391 -4.748 -45.487 1.00 73.62 312 GLN A C 1
ATOM 2416 O O . GLN A 1 312 ? -7.472 -3.956 -45.699 1.00 73.62 312 GLN A O 1
ATOM 2421 N N . PRO A 1 313 ? -8.364 -6.001 -45.981 1.00 71.31 313 PRO A N 1
ATOM 2422 C CA . PRO A 1 313 ? -7.270 -6.474 -46.825 1.00 71.31 313 PRO A CA 1
ATOM 2423 C C . PRO A 1 313 ? -7.056 -5.586 -48.069 1.00 71.31 313 PRO A C 1
ATOM 2425 O O . PRO A 1 313 ? -8.043 -5.152 -48.666 1.00 71.31 313 PRO A O 1
ATOM 2428 N N . PRO A 1 314 ? -5.801 -5.355 -48.504 1.00 81.50 314 PRO A N 1
ATOM 2429 C CA . PRO A 1 314 ? -5.499 -4.671 -49.758 1.00 81.50 314 PRO A CA 1
ATOM 2430 C C . PRO A 1 314 ? -6.221 -5.326 -50.950 1.00 81.50 314 PRO A C 1
ATOM 2432 O O . PRO A 1 314 ? -6.275 -6.564 -51.004 1.00 81.50 314 PRO A O 1
ATOM 2435 N N . PRO A 1 315 ? -6.740 -4.535 -51.907 1.00 78.50 315 PRO A N 1
ATOM 2436 C CA . PRO A 1 315 ? -7.552 -5.041 -53.014 1.00 78.50 315 PRO A CA 1
ATOM 2437 C C . PRO A 1 315 ? -6.767 -5.957 -53.975 1.00 78.50 315 PRO A C 1
ATOM 2439 O O . PRO A 1 315 ? -5.548 -6.143 -53.864 1.00 78.50 315 PRO A O 1
ATOM 2442 N N . GLU A 1 316 ? -7.476 -6.601 -54.908 1.00 71.75 316 GLU A N 1
ATOM 2443 C CA . GLU A 1 316 ? -6.878 -7.596 -55.814 1.00 71.75 316 GLU A CA 1
ATOM 2444 C C . GLU A 1 316 ? -5.873 -7.003 -56.818 1.00 71.75 316 GLU A C 1
ATOM 2446 O O . GLU A 1 316 ? -4.921 -7.674 -57.223 1.00 71.75 316 GLU A O 1
ATOM 2451 N N . ASP A 1 317 ? -6.028 -5.723 -57.149 1.00 77.69 317 ASP A N 1
ATOM 2452 C CA . ASP A 1 317 ? -5.139 -4.928 -57.998 1.00 77.69 317 ASP A CA 1
ATOM 2453 C C . ASP A 1 317 ? -3.969 -4.278 -57.234 1.00 77.69 317 ASP A C 1
ATOM 2455 O O . ASP A 1 317 ? -3.089 -3.681 -57.856 1.00 77.69 317 ASP A O 1
ATOM 2459 N N . PHE A 1 318 ? -3.895 -4.435 -55.904 1.00 82.88 318 PHE A N 1
ATOM 2460 C CA . PHE A 1 318 ? -2.768 -3.960 -55.096 1.00 82.88 318 PHE A CA 1
ATOM 2461 C C . PHE A 1 318 ? -1.501 -4.770 -55.429 1.00 82.88 318 PHE A C 1
ATOM 2463 O O . PHE A 1 318 ? -1.273 -5.861 -54.896 1.00 82.88 318 PHE A O 1
ATOM 2470 N N . GLN A 1 319 ? -0.712 -4.253 -56.372 1.00 83.69 319 GLN A N 1
ATOM 2471 C CA . GLN A 1 319 ? 0.491 -4.870 -56.935 1.00 83.69 319 GLN A CA 1
ATOM 2472 C C . GLN A 1 319 ? 1.557 -3.788 -57.143 1.00 83.69 319 GLN A C 1
ATOM 2474 O O . GLN A 1 319 ? 1.295 -2.798 -57.821 1.00 83.69 319 GLN A O 1
ATOM 2479 N N . PHE A 1 320 ? 2.743 -3.952 -56.549 1.00 86.56 320 PHE A N 1
ATOM 2480 C CA . PHE A 1 320 ? 3.798 -2.919 -56.505 1.00 86.56 320 PHE A CA 1
ATOM 2481 C C . PHE A 1 320 ? 3.345 -1.564 -55.910 1.00 86.56 320 PHE A C 1
ATOM 2483 O O . PHE A 1 320 ? 3.944 -0.524 -56.177 1.00 86.56 320 PHE A O 1
ATOM 2490 N N . GLN A 1 321 ? 2.288 -1.573 -55.089 1.00 87.88 321 GLN A N 1
ATOM 2491 C CA . GLN A 1 321 ? 1.719 -0.392 -54.433 1.00 87.88 321 GLN A CA 1
ATOM 2492 C C . GLN A 1 321 ? 2.185 -0.268 -52.974 1.00 87.88 321 GLN A C 1
ATOM 2494 O O . GLN A 1 321 ? 2.524 -1.256 -52.321 1.00 87.88 321 GLN A O 1
ATOM 2499 N N . LEU A 1 322 ? 2.176 0.964 -52.468 1.00 88.88 322 LEU A N 1
ATOM 2500 C CA . LEU A 1 322 ? 2.529 1.347 -51.100 1.00 88.88 322 LEU A CA 1
ATOM 2501 C C . LEU A 1 322 ? 1.472 2.318 -50.559 1.00 88.88 322 LEU A C 1
ATOM 2503 O O . LEU A 1 322 ? 0.746 2.943 -51.332 1.00 88.88 322 LEU A O 1
ATOM 2507 N N . TYR A 1 323 ? 1.394 2.454 -49.238 1.00 87.94 323 TYR A N 1
ATOM 2508 C CA . TYR A 1 323 ? 0.576 3.474 -48.585 1.00 87.94 323 TYR A CA 1
ATOM 2509 C C . TYR A 1 323 ? 1.335 4.791 -48.417 1.00 87.94 323 TYR A C 1
ATOM 2511 O O . TYR A 1 323 ? 2.566 4.818 -48.374 1.00 87.94 323 TYR A O 1
ATOM 2519 N N . ASP A 1 324 ? 0.588 5.874 -48.201 1.00 84.50 324 ASP A N 1
ATOM 2520 C CA . ASP A 1 324 ? 1.141 7.090 -47.609 1.00 84.50 324 ASP A CA 1
ATOM 2521 C C . ASP A 1 324 ? 1.733 6.792 -46.219 1.00 84.50 324 ASP A C 1
ATOM 2523 O O . ASP A 1 324 ? 1.123 6.094 -45.397 1.00 84.50 324 ASP A O 1
ATOM 2527 N N . MET A 1 325 ? 2.921 7.346 -45.964 1.00 84.31 325 MET A N 1
ATOM 2528 C CA . MET A 1 325 ? 3.630 7.242 -44.688 1.00 84.31 325 MET A CA 1
ATOM 2529 C C . MET A 1 325 ? 2.983 8.142 -43.629 1.00 84.31 325 MET A C 1
ATOM 2531 O O . MET A 1 325 ? 2.848 9.352 -43.824 1.00 84.31 325 MET A O 1
ATOM 2535 N N . ASP A 1 326 ? 2.647 7.562 -42.476 1.00 83.62 326 ASP A N 1
ATOM 2536 C CA . ASP A 1 326 ? 2.197 8.318 -41.308 1.00 83.62 326 ASP A CA 1
ATOM 2537 C C . ASP A 1 326 ? 3.396 8.844 -40.511 1.00 83.62 326 ASP A C 1
ATOM 2539 O O . ASP A 1 326 ? 3.970 8.165 -39.657 1.00 83.62 326 ASP A O 1
ATOM 2543 N N . TRP A 1 327 ? 3.757 10.095 -40.781 1.00 82.50 327 TRP A N 1
ATOM 2544 C CA . TRP A 1 327 ? 4.827 10.783 -40.066 1.00 82.50 327 TRP A CA 1
ATOM 2545 C C . TRP A 1 327 ? 4.563 10.937 -38.563 1.00 82.50 327 TRP A C 1
ATOM 2547 O O . TRP A 1 327 ? 5.525 11.062 -37.816 1.00 82.50 327 TRP A O 1
ATOM 2557 N N . ASN A 1 328 ? 3.319 10.886 -38.072 1.00 77.00 328 ASN A N 1
ATOM 2558 C CA . ASN A 1 328 ? 3.077 10.966 -36.626 1.00 77.00 328 ASN A CA 1
ATOM 2559 C C . ASN A 1 328 ? 3.529 9.680 -35.921 1.00 77.00 328 ASN A C 1
ATOM 2561 O O . ASN A 1 328 ? 4.167 9.751 -34.874 1.00 77.00 328 ASN A O 1
ATOM 2565 N N . ALA A 1 329 ? 3.258 8.521 -36.529 1.00 73.69 329 ALA A N 1
ATOM 2566 C CA . ALA A 1 329 ? 3.729 7.226 -36.043 1.00 73.69 329 ALA A CA 1
ATOM 2567 C C . ALA A 1 329 ? 5.247 7.034 -36.247 1.00 73.69 329 ALA A C 1
ATOM 2569 O O . ALA A 1 329 ? 5.906 6.411 -35.415 1.00 73.69 329 ALA A O 1
ATOM 2570 N N . PHE A 1 330 ? 5.815 7.599 -37.321 1.00 83.00 330 PHE A N 1
ATOM 2571 C CA . PHE A 1 330 ? 7.224 7.407 -37.692 1.00 83.00 330 PHE A CA 1
ATOM 2572 C C . PHE A 1 330 ? 8.204 8.427 -37.068 1.00 83.00 330 PHE A C 1
ATOM 2574 O O . PHE A 1 330 ? 9.375 8.109 -36.852 1.00 83.00 330 PHE A O 1
ATOM 2581 N N . ASN A 1 331 ? 7.759 9.639 -36.715 1.00 82.38 331 ASN A N 1
ATOM 2582 C CA . ASN A 1 331 ? 8.620 10.676 -36.121 1.00 82.38 331 ASN A CA 1
ATOM 2583 C C . ASN A 1 331 ? 9.337 10.261 -34.812 1.00 82.38 331 ASN A C 1
ATOM 2585 O O . ASN A 1 331 ? 10.499 10.644 -34.647 1.00 82.38 331 ASN A O 1
ATOM 2589 N N . PRO A 1 332 ? 8.739 9.476 -33.889 1.00 79.69 332 PRO A N 1
ATOM 2590 C CA . PRO A 1 332 ? 9.455 8.949 -32.724 1.00 79.69 332 PRO A CA 1
ATOM 2591 C C . PRO A 1 332 ? 10.661 8.080 -33.112 1.00 79.69 332 PRO A C 1
ATOM 2593 O O . PRO A 1 332 ? 11.747 8.260 -32.561 1.00 79.69 332 PRO A O 1
ATOM 2596 N N . LEU A 1 333 ? 10.513 7.211 -34.121 1.00 83.62 333 LEU A N 1
ATOM 2597 C CA . LEU A 1 333 ? 11.613 6.393 -34.646 1.00 83.62 333 LEU A CA 1
ATOM 2598 C C . LEU A 1 333 ? 12.700 7.261 -35.287 1.00 83.62 333 LEU A C 1
ATOM 2600 O O . LEU A 1 333 ? 13.884 7.031 -35.046 1.00 83.62 333 LEU A O 1
ATOM 2604 N N . MET A 1 334 ? 12.321 8.292 -36.050 1.00 85.88 334 MET A N 1
ATOM 2605 C CA . MET A 1 334 ? 13.278 9.263 -36.600 1.00 85.88 334 MET A CA 1
ATOM 2606 C C . MET A 1 334 ? 14.028 10.031 -35.507 1.00 85.88 334 MET A C 1
ATOM 2608 O O . MET A 1 334 ? 15.221 10.280 -35.645 1.00 85.88 334 MET A O 1
ATOM 2612 N N . THR A 1 335 ? 13.364 10.350 -34.395 1.00 82.62 335 THR A N 1
ATOM 2613 C CA . THR A 1 335 ? 13.974 11.054 -33.256 1.00 82.62 335 THR A CA 1
ATOM 2614 C C . THR A 1 335 ? 15.026 10.176 -32.572 1.00 82.62 335 THR A C 1
ATOM 2616 O O . THR A 1 335 ? 16.123 10.644 -32.275 1.00 82.62 335 THR A O 1
ATOM 2619 N N . SER A 1 336 ? 14.735 8.886 -32.386 1.00 84.25 336 SER A N 1
ATOM 2620 C CA . SER A 1 336 ? 15.715 7.891 -31.931 1.00 84.25 336 SER A CA 1
ATOM 2621 C C . SER A 1 336 ? 16.844 7.676 -32.947 1.00 84.25 336 SER A C 1
ATOM 2623 O O . SER A 1 336 ? 18.009 7.597 -32.571 1.00 84.25 336 SER A O 1
ATOM 2625 N N . SER A 1 337 ? 16.519 7.659 -34.242 1.00 89.31 337 SER A N 1
ATOM 2626 C CA . SER A 1 337 ? 17.490 7.467 -35.326 1.00 89.31 337 SER A CA 1
ATOM 2627 C C . SER A 1 337 ? 18.512 8.598 -35.417 1.00 89.31 337 SER A C 1
ATOM 2629 O O . SER A 1 337 ? 19.693 8.324 -35.597 1.00 89.31 337 SER A O 1
ATOM 2631 N N . VAL A 1 338 ? 18.088 9.852 -35.232 1.00 88.94 338 VAL A N 1
ATOM 2632 C CA . VAL A 1 338 ? 18.992 11.016 -35.196 1.00 88.94 338 VAL A CA 1
ATOM 2633 C C . VAL A 1 338 ? 19.919 10.983 -33.974 1.00 88.94 338 VAL A C 1
ATOM 2635 O O . VAL A 1 338 ? 21.054 11.431 -34.077 1.00 88.94 338 VAL A O 1
ATOM 2638 N N . LYS A 1 339 ? 19.501 10.421 -32.831 1.00 85.69 339 LYS A N 1
ATOM 2639 C CA . LYS A 1 339 ? 20.389 10.284 -31.658 1.00 85.69 339 LYS A CA 1
ATOM 2640 C C . LYS A 1 339 ? 21.542 9.306 -31.897 1.00 85.69 339 LYS A C 1
ATOM 2642 O O . LYS A 1 339 ? 22.634 9.542 -31.397 1.00 85.69 339 LYS A O 1
ATOM 2647 N N . LEU A 1 340 ? 21.290 8.227 -32.640 1.00 90.00 340 LEU A N 1
ATOM 2648 C CA . LEU A 1 340 ? 22.284 7.187 -32.925 1.00 90.00 340 LEU A CA 1
ATOM 2649 C C . LEU A 1 340 ? 23.128 7.510 -34.174 1.00 90.00 340 LEU A C 1
ATOM 2651 O O . LEU A 1 340 ? 24.321 7.214 -34.196 1.00 90.00 340 LEU A O 1
ATOM 2655 N N . LEU A 1 341 ? 22.530 8.146 -35.193 1.00 90.62 341 LEU A N 1
ATOM 2656 C CA . LEU A 1 341 ? 23.195 8.675 -36.394 1.00 90.62 341 LEU A CA 1
ATOM 2657 C C . LEU A 1 341 ? 22.896 10.189 -36.552 1.00 90.62 341 LEU A C 1
ATOM 2659 O O . LEU A 1 341 ? 21.989 10.553 -37.313 1.00 90.62 341 LEU A O 1
ATOM 2663 N N . PRO A 1 342 ? 23.663 11.094 -35.907 1.00 89.19 342 PRO A N 1
ATOM 2664 C CA . PRO A 1 342 ? 23.417 12.547 -35.924 1.00 89.19 342 PRO A CA 1
ATOM 2665 C C . PRO A 1 342 ? 23.307 13.174 -37.317 1.00 89.19 342 PRO A C 1
ATOM 2667 O O . PRO A 1 342 ? 22.534 14.111 -37.524 1.00 89.19 342 PRO A O 1
ATOM 2670 N N . VAL A 1 343 ? 24.015 12.608 -38.299 1.00 87.06 343 VAL A N 1
ATOM 2671 C CA . VAL A 1 343 ? 24.001 13.041 -39.706 1.00 87.06 343 VAL A CA 1
ATOM 2672 C C . VAL A 1 343 ? 22.592 13.028 -40.332 1.00 87.06 343 VAL A C 1
ATOM 2674 O O . VAL A 1 343 ? 22.309 13.802 -41.245 1.00 87.06 343 VAL A O 1
ATOM 2677 N N . LEU A 1 344 ? 21.663 12.215 -39.809 1.00 87.88 344 LEU A N 1
ATOM 2678 C CA . LEU A 1 344 ? 20.262 12.184 -40.250 1.00 87.88 344 LEU A CA 1
ATOM 2679 C C . LEU A 1 344 ? 19.481 13.475 -39.932 1.00 87.88 344 LEU A C 1
ATOM 2681 O O . LEU A 1 344 ? 18.366 13.635 -40.421 1.00 87.88 344 LEU A O 1
ATOM 2685 N N . SER A 1 345 ? 20.041 14.397 -39.141 1.00 85.06 345 SER A N 1
ATOM 2686 C CA . SER A 1 345 ? 19.476 15.741 -38.941 1.00 85.06 345 SER A CA 1
ATOM 2687 C C . SER A 1 345 ? 19.750 16.708 -40.105 1.00 85.06 345 SER A C 1
ATOM 2689 O O . S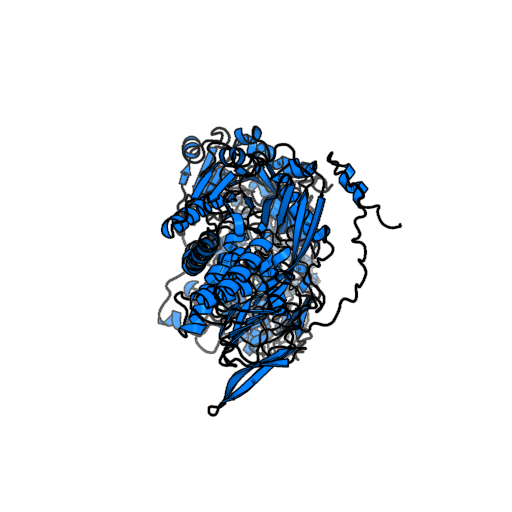ER A 1 345 ? 19.028 17.696 -40.254 1.00 85.06 345 SER A O 1
ATOM 2691 N N . GLU A 1 346 ? 20.752 16.419 -40.945 1.00 82.88 346 GLU A N 1
ATOM 2692 C CA . GLU A 1 346 ? 21.207 17.295 -42.037 1.00 82.88 346 GLU A CA 1
ATOM 2693 C C . GLU A 1 346 ? 20.817 16.791 -43.439 1.00 82.88 346 GLU A C 1
ATOM 2695 O O . GLU A 1 346 ? 20.719 17.584 -44.378 1.00 82.88 346 GLU A O 1
ATOM 2700 N N . ILE A 1 347 ? 20.579 15.483 -43.597 1.00 85.19 347 ILE A N 1
ATOM 2701 C CA . ILE A 1 347 ? 20.301 14.835 -44.891 1.00 85.19 347 ILE A CA 1
ATOM 2702 C C . ILE A 1 347 ? 18.790 14.790 -45.177 1.00 85.19 347 ILE A C 1
ATOM 2704 O O . ILE A 1 347 ? 17.994 14.426 -44.312 1.00 85.19 347 ILE A O 1
ATOM 2708 N N . GLY A 1 348 ? 18.379 15.092 -46.414 1.00 84.25 348 GLY A N 1
ATOM 2709 C CA . GLY A 1 348 ? 16.981 14.986 -46.835 1.00 84.25 348 GLY A CA 1
ATOM 2710 C C . GLY A 1 348 ? 16.476 13.546 -47.014 1.00 84.25 348 GLY A C 1
ATOM 2711 O O . GLY A 1 348 ? 17.234 12.575 -47.089 1.00 84.25 348 GLY A O 1
ATOM 2712 N N . VAL A 1 349 ? 15.154 13.401 -47.134 1.00 89.69 349 VAL A N 1
ATOM 2713 C CA . VAL A 1 349 ? 14.493 12.123 -47.444 1.00 89.69 349 VAL A CA 1
ATOM 2714 C C . VAL A 1 349 ? 14.227 12.041 -48.945 1.00 89.69 349 VAL A C 1
ATOM 2716 O O . VAL A 1 349 ? 13.452 12.823 -49.490 1.00 89.69 349 VAL A O 1
ATOM 2719 N N . LYS A 1 350 ? 14.847 11.062 -49.606 1.00 89.31 350 LYS A N 1
ATOM 2720 C CA . LYS A 1 350 ? 14.744 10.820 -51.052 1.00 89.31 350 LYS A CA 1
ATOM 2721 C C . LYS A 1 350 ? 13.445 10.112 -51.436 1.00 89.31 350 LYS A C 1
ATOM 2723 O O . LYS A 1 350 ? 12.874 10.399 -52.485 1.00 89.31 350 LYS A O 1
ATOM 2728 N N . SER A 1 351 ? 12.994 9.172 -50.606 1.00 89.25 351 SER A N 1
ATOM 2729 C CA . SER A 1 351 ? 11.731 8.448 -50.788 1.00 89.25 351 SER A CA 1
ATOM 2730 C C . SER A 1 351 ? 11.270 7.793 -49.489 1.00 89.25 351 SER A C 1
ATOM 2732 O O . SER A 1 351 ? 12.092 7.397 -48.663 1.00 89.25 351 SER A O 1
ATOM 2734 N N . THR A 1 352 ? 9.961 7.622 -49.338 1.00 91.69 352 THR A N 1
ATOM 2735 C CA . THR A 1 352 ? 9.328 6.880 -48.241 1.00 91.69 352 THR A CA 1
ATOM 2736 C C . THR A 1 352 ? 8.847 5.511 -48.727 1.00 91.69 352 THR A C 1
ATOM 2738 O O . THR A 1 352 ? 8.515 5.339 -49.899 1.00 91.69 352 THR A O 1
ATOM 2741 N N . VAL A 1 353 ? 8.787 4.538 -47.821 1.00 90.69 353 VAL A N 1
ATOM 2742 C CA . VAL A 1 353 ? 8.153 3.233 -48.029 1.00 90.69 353 VAL A CA 1
ATOM 2743 C C . VAL A 1 353 ? 7.243 2.951 -46.838 1.00 90.69 353 VAL A C 1
ATOM 2745 O O . VAL A 1 353 ? 7.654 3.109 -45.690 1.00 90.69 353 VAL A O 1
ATOM 2748 N N . CYS A 1 354 ? 5.999 2.556 -47.108 1.00 91.12 354 CYS A N 1
ATOM 2749 C CA . CYS A 1 354 ? 5.035 2.132 -46.095 1.00 91.12 354 CYS A CA 1
ATOM 2750 C C . CYS A 1 354 ? 4.182 0.995 -46.681 1.00 91.12 354 CYS A C 1
ATOM 2752 O O . CYS A 1 354 ? 3.364 1.221 -47.575 1.00 91.12 354 CYS A O 1
ATOM 2754 N N . GLY A 1 355 ? 4.430 -0.242 -46.249 1.00 88.44 355 GLY A N 1
ATOM 2755 C CA . GLY A 1 355 ? 3.899 -1.460 -46.873 1.00 88.44 355 GLY A CA 1
ATOM 2756 C C . GLY A 1 355 ? 3.040 -2.309 -45.927 1.00 88.44 355 GLY A C 1
ATOM 2757 O O . GLY A 1 355 ? 3.275 -2.283 -44.719 1.00 88.44 355 GLY A O 1
ATOM 2758 N N . PRO A 1 356 ? 2.031 -3.052 -46.427 1.00 89.38 356 PRO A N 1
ATOM 2759 C CA . PRO A 1 356 ? 1.259 -3.987 -45.611 1.00 89.38 356 PRO A CA 1
ATOM 2760 C C . PRO A 1 356 ? 2.042 -5.276 -45.328 1.00 89.38 356 PRO A C 1
ATOM 2762 O O . PRO A 1 356 ? 2.367 -6.020 -46.251 1.00 89.38 356 PRO A O 1
ATOM 2765 N N . GLU A 1 357 ? 2.237 -5.618 -44.057 1.00 87.69 357 GLU A N 1
ATOM 2766 C CA . GLU A 1 357 ? 2.817 -6.892 -43.629 1.00 87.69 357 GLU A CA 1
ATOM 2767 C C . GLU A 1 357 ? 1.838 -7.739 -42.805 1.00 87.69 357 GLU A C 1
ATOM 2769 O O . GLU A 1 357 ? 1.056 -7.231 -42.003 1.00 87.69 357 GLU A O 1
ATOM 2774 N N . ALA A 1 358 ? 1.900 -9.062 -42.991 1.00 89.25 358 ALA A N 1
ATOM 2775 C CA . ALA A 1 358 ? 1.114 -10.033 -42.232 1.00 89.25 358 ALA A CA 1
ATOM 2776 C C . ALA A 1 358 ? 1.837 -10.423 -40.930 1.00 89.25 358 ALA A C 1
ATOM 2778 O O . ALA A 1 358 ? 2.800 -11.199 -40.960 1.00 89.25 358 ALA A O 1
ATOM 2779 N N . PHE A 1 359 ? 1.348 -9.897 -39.806 1.00 88.19 359 PHE A N 1
ATOM 2780 C CA . PHE A 1 359 ? 1.861 -10.142 -38.456 1.00 88.19 359 PHE A CA 1
ATOM 2781 C C . PHE A 1 359 ? 1.010 -11.179 -37.726 1.00 88.19 359 PHE A C 1
ATOM 2783 O O . PHE A 1 359 ? -0.189 -10.970 -37.557 1.00 88.19 359 PHE A O 1
ATOM 2790 N N . SER A 1 360 ? 1.620 -12.279 -37.290 1.00 90.69 360 SER A N 1
ATOM 2791 C CA . SER A 1 360 ? 0.990 -13.311 -36.459 1.00 90.69 360 SER A CA 1
ATOM 2792 C C . SER A 1 360 ? 0.966 -12.915 -34.978 1.00 90.69 360 SER A C 1
ATOM 2794 O O . SER A 1 360 ? 1.752 -12.078 -34.530 1.00 90.69 360 SER A O 1
ATOM 2796 N N . MET A 1 361 ? 0.084 -13.547 -34.193 1.00 86.31 361 MET A N 1
ATOM 2797 C CA . MET A 1 361 ? -0.086 -13.239 -32.761 1.00 86.31 361 MET A CA 1
ATOM 2798 C C . MET A 1 361 ? 1.167 -13.450 -31.889 1.00 86.31 361 MET A C 1
ATOM 2800 O O . MET A 1 361 ? 1.171 -13.003 -30.748 1.00 86.31 361 MET A O 1
ATOM 2804 N N . ASP A 1 362 ? 2.199 -14.146 -32.377 1.00 82.44 362 ASP A N 1
ATOM 2805 C CA . ASP A 1 362 ? 3.394 -14.530 -31.610 1.00 82.44 362 ASP A CA 1
ATOM 2806 C C . ASP A 1 362 ? 4.727 -14.250 -32.338 1.00 82.44 362 ASP A C 1
ATOM 2808 O O . ASP A 1 362 ? 5.753 -14.852 -32.006 1.00 82.44 362 ASP A O 1
ATOM 2812 N N . ARG A 1 363 ? 4.707 -13.375 -33.358 1.00 83.69 363 ARG A N 1
ATOM 2813 C CA . ARG A 1 363 ? 5.820 -13.061 -34.285 1.00 83.69 363 ARG A CA 1
ATOM 2814 C C . ARG A 1 363 ? 6.374 -14.243 -35.102 1.00 83.69 363 ARG A C 1
ATOM 2816 O O . ARG A 1 363 ? 7.351 -14.057 -35.829 1.00 83.69 363 ARG A O 1
ATOM 2823 N N . LYS A 1 364 ? 5.806 -15.451 -35.015 1.00 89.75 364 LYS A N 1
ATOM 2824 C CA . LYS A 1 364 ? 6.326 -16.654 -35.693 1.00 89.75 364 LYS A CA 1
ATOM 2825 C C . LYS A 1 364 ? 5.509 -17.001 -36.948 1.00 89.75 364 LYS A C 1
ATOM 2827 O O . LYS A 1 364 ? 4.296 -16.780 -36.943 1.00 89.75 364 LYS A O 1
ATOM 2832 N N . PRO A 1 365 ? 6.118 -17.574 -38.004 1.00 92.50 365 PRO A N 1
ATOM 2833 C CA . PRO A 1 365 ? 5.394 -18.031 -39.194 1.00 92.50 365 PRO A CA 1
ATOM 2834 C C . PRO A 1 365 ? 4.211 -18.963 -38.881 1.00 92.50 365 PRO A C 1
ATOM 2836 O O . PRO A 1 365 ? 4.181 -19.615 -37.837 1.00 92.50 365 PRO A O 1
ATOM 2839 N N . LEU A 1 366 ? 3.244 -19.042 -39.794 1.00 92.88 366 LEU A N 1
ATOM 2840 C CA . LEU A 1 366 ? 2.160 -20.029 -39.787 1.00 92.88 366 LEU A CA 1
ATOM 2841 C C . LEU A 1 366 ? 2.440 -21.043 -40.900 1.00 92.88 366 LEU A C 1
ATOM 2843 O O . LEU A 1 366 ? 2.332 -20.693 -42.078 1.00 92.88 366 LEU A O 1
ATOM 2847 N N . ILE A 1 367 ? 2.863 -22.257 -40.533 1.00 93.94 367 ILE A N 1
ATOM 2848 C CA . ILE A 1 367 ? 3.346 -23.280 -41.470 1.00 93.94 367 ILE A CA 1
ATOM 2849 C C . ILE A 1 367 ? 2.838 -24.661 -41.054 1.00 93.94 367 ILE A C 1
ATOM 2851 O O . ILE A 1 367 ? 3.022 -25.051 -39.909 1.00 93.94 367 ILE A O 1
ATOM 2855 N N . GLY A 1 368 ? 2.263 -25.425 -41.980 1.00 92.75 368 GLY A N 1
ATOM 2856 C CA . GLY A 1 368 ? 1.880 -26.818 -41.727 1.00 92.75 368 GLY A CA 1
ATOM 2857 C C . GLY A 1 368 ? 0.863 -27.363 -42.734 1.00 92.75 368 GLY A C 1
ATOM 2858 O O . GLY A 1 368 ? 0.410 -26.615 -43.607 1.00 92.75 368 GLY A O 1
ATOM 2859 N N . PRO A 1 369 ? 0.508 -28.656 -42.646 1.00 92.12 369 PRO A N 1
ATOM 2860 C CA . PRO A 1 369 ? -0.686 -29.197 -43.294 1.00 92.12 369 PRO A CA 1
ATOM 2861 C C . PRO A 1 369 ? -1.959 -28.583 -42.690 1.00 92.12 369 PRO A C 1
ATOM 2863 O O . PRO A 1 369 ? -1.944 -28.110 -41.557 1.00 92.12 369 PRO A O 1
ATOM 2866 N N . ASP A 1 370 ? -3.077 -28.627 -43.412 1.00 89.38 370 ASP A N 1
ATOM 2867 C CA . ASP A 1 370 ? -4.385 -28.339 -42.822 1.00 89.38 370 ASP A CA 1
ATOM 2868 C C . ASP A 1 370 ? -5.030 -29.602 -42.224 1.00 89.38 370 ASP A C 1
ATOM 2870 O O . ASP A 1 370 ? -5.149 -30.638 -42.883 1.00 89.38 370 ASP A O 1
ATOM 2874 N N . LYS A 1 371 ? -5.489 -29.514 -40.969 1.00 86.88 371 LYS A N 1
ATOM 2875 C CA . LYS A 1 371 ? -6.146 -30.626 -40.259 1.00 86.88 371 LYS A CA 1
ATOM 2876 C C . LYS A 1 371 ? -7.520 -31.030 -40.811 1.00 86.88 371 LYS A C 1
ATOM 2878 O O . LYS A 1 371 ? -7.964 -32.142 -40.527 1.00 86.88 371 LYS A O 1
ATOM 2883 N N . GLN A 1 372 ? -8.208 -30.159 -41.556 1.00 86.06 372 GLN A N 1
ATOM 2884 C CA . GLN A 1 372 ? -9.547 -30.421 -42.099 1.00 86.06 372 GLN A CA 1
ATOM 2885 C C . GLN A 1 372 ? -9.489 -30.915 -43.553 1.00 86.06 372 GLN A C 1
ATOM 2887 O O . GLN A 1 372 ? -10.281 -31.778 -43.939 1.00 86.06 372 GLN A O 1
ATOM 2892 N N . ILE A 1 373 ? -8.553 -30.390 -44.353 1.00 89.25 373 ILE A N 1
ATOM 2893 C CA . ILE A 1 373 ? -8.437 -30.664 -45.792 1.00 89.25 373 ILE A CA 1
ATOM 2894 C C . ILE A 1 373 ? -7.111 -31.374 -46.100 1.00 89.25 373 ILE A C 1
ATOM 2896 O O . ILE A 1 373 ? -6.048 -30.763 -46.196 1.00 89.25 373 ILE A O 1
ATOM 2900 N N . HIS A 1 374 ? -7.174 -32.683 -46.341 1.00 91.06 374 HIS A N 1
ATOM 2901 C CA . HIS A 1 374 ? -6.002 -33.475 -46.704 1.00 91.06 374 HIS A CA 1
ATOM 2902 C C . HIS A 1 374 ? -5.409 -33.036 -48.058 1.00 91.06 374 HIS A C 1
ATOM 2904 O O . HIS A 1 374 ? -6.133 -32.790 -49.026 1.00 91.06 374 HIS A O 1
ATOM 2910 N N . GLY A 1 375 ? -4.078 -32.947 -48.121 1.00 90.88 375 GLY A N 1
ATOM 2911 C CA . GLY A 1 375 ? -3.337 -32.437 -49.278 1.00 90.88 375 GLY A CA 1
ATOM 2912 C C . GLY A 1 375 ? -3.266 -30.907 -49.365 1.00 90.88 375 GLY A C 1
ATOM 2913 O O . GLY A 1 375 ? -2.623 -30.390 -50.272 1.00 90.88 375 GLY A O 1
ATOM 2914 N N . LEU A 1 376 ? -3.879 -30.163 -48.435 1.00 93.00 376 LEU A N 1
ATOM 2915 C CA . LEU A 1 376 ? -3.667 -28.721 -48.304 1.00 93.00 376 LEU A CA 1
ATOM 2916 C C . LEU A 1 376 ? -2.546 -28.432 -47.294 1.00 93.00 376 LEU A C 1
ATOM 2918 O O . LEU A 1 376 ? -2.534 -28.975 -46.192 1.00 93.00 376 LEU A O 1
ATOM 2922 N N . PHE A 1 377 ? -1.635 -27.536 -47.664 1.00 94.31 377 PHE A N 1
ATOM 2923 C CA . PHE A 1 377 ? -0.572 -26.997 -46.818 1.00 94.31 377 PHE A CA 1
ATOM 2924 C C . PHE A 1 377 ? -0.593 -25.466 -46.825 1.00 94.31 377 PHE A C 1
ATOM 2926 O O . PHE A 1 377 ? -1.065 -24.822 -47.765 1.00 94.31 377 PHE A O 1
ATOM 2933 N N . HIS A 1 378 ? -0.015 -24.871 -45.788 1.00 93.62 378 HIS A N 1
ATOM 2934 C CA . HIS A 1 378 ? 0.048 -23.433 -45.566 1.00 93.62 378 HIS A CA 1
ATOM 2935 C C . HIS A 1 378 ? 1.480 -22.994 -45.234 1.00 93.62 378 HIS A C 1
ATOM 2937 O O . HIS A 1 378 ? 2.206 -23.716 -44.552 1.00 93.62 378 HIS A O 1
ATOM 2943 N N . SER A 1 379 ? 1.891 -21.810 -45.703 1.00 94.31 379 SER A N 1
ATOM 2944 C CA . SER A 1 379 ? 3.137 -21.152 -45.275 1.00 94.31 379 SER A CA 1
ATOM 2945 C C . SER A 1 379 ? 3.059 -19.631 -45.482 1.00 94.31 379 SER A C 1
ATOM 2947 O O . SER A 1 379 ? 3.228 -19.130 -46.597 1.00 94.31 379 SER A O 1
ATOM 2949 N N . PHE A 1 380 ? 2.748 -18.873 -44.422 1.00 92.69 380 PHE A N 1
ATOM 2950 C CA . PHE A 1 380 ? 2.580 -17.405 -44.462 1.00 92.69 380 PHE A CA 1
ATOM 2951 C C . PHE A 1 380 ? 2.737 -16.731 -43.075 1.00 92.69 380 PHE A C 1
ATOM 2953 O O . PHE A 1 380 ? 3.235 -17.340 -42.134 1.00 92.69 380 PHE A O 1
ATOM 2960 N N . ALA A 1 381 ? 2.364 -15.444 -42.964 1.00 90.06 381 ALA A N 1
ATOM 2961 C CA . ALA A 1 381 ? 2.417 -14.620 -41.741 1.00 90.06 381 ALA A CA 1
ATOM 2962 C C . ALA A 1 381 ? 3.792 -14.584 -41.036 1.00 90.06 381 ALA A C 1
ATOM 2964 O O . ALA A 1 381 ? 3.919 -14.785 -39.829 1.00 90.06 381 ALA A O 1
ATOM 2965 N N . PHE A 1 382 ? 4.847 -14.311 -41.809 1.00 90.75 382 PHE A N 1
ATOM 2966 C CA . PHE A 1 382 ? 6.238 -14.320 -41.341 1.00 90.75 382 PHE A CA 1
ATOM 2967 C C . PHE A 1 382 ? 6.637 -13.124 -40.448 1.00 90.75 382 PHE A C 1
ATOM 2969 O O . PHE A 1 382 ? 7.775 -13.105 -39.981 1.00 90.75 382 PHE A O 1
ATOM 2976 N N . SER A 1 383 ? 5.749 -12.148 -40.194 1.00 87.81 383 SER A N 1
ATOM 2977 C CA . SER A 1 383 ? 5.965 -11.034 -39.244 1.00 87.81 383 SER A CA 1
ATOM 2978 C C . SER A 1 383 ? 7.321 -10.328 -39.432 1.00 87.81 383 SER A C 1
ATOM 2980 O O . SER A 1 383 ? 8.224 -10.487 -38.614 1.00 87.81 383 SER A O 1
ATOM 2982 N N . SER A 1 384 ? 7.513 -9.659 -40.574 1.00 84.12 384 SER A N 1
ATOM 2983 C CA . SER A 1 384 ? 8.784 -9.068 -41.055 1.00 84.12 384 SER A CA 1
ATOM 2984 C C . SER A 1 384 ? 9.962 -10.026 -41.312 1.00 84.12 384 SER A C 1
ATOM 2986 O O . SER A 1 384 ? 10.920 -9.650 -41.982 1.00 84.12 384 SER A O 1
ATOM 2988 N N . ASN A 1 385 ? 9.913 -11.295 -40.887 1.00 86.31 385 ASN A N 1
ATOM 2989 C CA . ASN A 1 385 ? 11.030 -12.244 -41.034 1.00 86.31 385 ASN A CA 1
ATOM 2990 C C . ASN A 1 385 ? 11.029 -13.043 -42.361 1.00 86.31 385 ASN A C 1
ATOM 2992 O O . ASN A 1 385 ? 11.705 -14.068 -42.470 1.00 86.31 385 ASN A O 1
ATOM 2996 N N . GLY A 1 386 ? 10.272 -12.611 -43.378 1.00 86.00 386 GLY A N 1
ATOM 2997 C CA . GLY A 1 386 ? 10.034 -13.388 -44.607 1.00 86.00 386 GLY A CA 1
ATOM 2998 C C . GLY A 1 386 ? 11.303 -13.728 -45.399 1.00 86.00 386 GLY A C 1
ATOM 2999 O O . GLY A 1 386 ? 11.512 -14.886 -45.759 1.00 86.00 386 GLY A O 1
ATOM 3000 N N . MET A 1 387 ? 12.185 -12.748 -45.617 1.00 88.56 387 MET A N 1
ATOM 3001 C CA . MET A 1 387 ? 13.453 -12.954 -46.341 1.00 88.56 387 MET A CA 1
ATOM 3002 C C . MET A 1 387 ? 14.418 -13.887 -45.600 1.00 88.56 387 MET A C 1
ATOM 3004 O O . MET A 1 387 ? 15.166 -14.630 -46.223 1.00 88.56 387 MET A O 1
ATOM 3008 N N . MET A 1 388 ? 14.367 -13.870 -44.268 1.00 88.50 388 MET A N 1
ATOM 3009 C CA . MET A 1 388 ? 15.247 -14.631 -43.383 1.00 88.50 388 MET A CA 1
ATOM 3010 C C . MET A 1 388 ? 14.852 -16.104 -43.248 1.00 88.50 388 MET A C 1
ATOM 3012 O O . MET A 1 388 ? 15.708 -16.984 -43.264 1.00 88.50 388 MET A O 1
ATOM 3016 N N . LEU A 1 389 ? 13.557 -16.390 -43.102 1.00 91.06 389 LEU A N 1
ATOM 3017 C CA . LEU A 1 389 ? 13.094 -17.738 -42.752 1.00 91.06 389 LEU A CA 1
ATOM 3018 C C . LEU A 1 389 ? 12.570 -18.539 -43.950 1.00 91.06 389 LEU A C 1
ATOM 3020 O O . LEU A 1 389 ? 12.474 -19.759 -43.863 1.00 91.06 389 LEU A O 1
ATOM 3024 N N . SER A 1 390 ? 12.216 -17.892 -45.065 1.00 90.25 390 SER A N 1
ATOM 3025 C CA . SER A 1 390 ? 11.521 -18.565 -46.174 1.00 90.25 390 SER A CA 1
ATOM 3026 C C . SER A 1 390 ? 12.309 -19.698 -46.838 1.00 90.25 390 SER A C 1
ATOM 3028 O O . SER A 1 390 ? 11.677 -20.664 -47.252 1.00 90.25 390 SER A O 1
ATOM 3030 N N . GLY A 1 391 ? 13.642 -19.629 -46.932 1.00 90.75 391 GLY A N 1
ATOM 3031 C CA . GLY A 1 391 ? 14.462 -20.666 -47.577 1.00 90.75 391 GLY A CA 1
ATOM 3032 C C . GLY A 1 391 ? 14.489 -21.989 -46.802 1.00 90.75 391 GLY A C 1
ATOM 3033 O O . GLY A 1 391 ? 14.192 -23.044 -47.368 1.00 90.75 391 GLY A O 1
ATOM 3034 N N . GLY A 1 392 ? 14.772 -21.926 -45.498 1.00 92.19 392 GLY A N 1
ATOM 3035 C CA . GLY A 1 392 ? 14.742 -23.085 -44.603 1.00 92.19 392 GLY A CA 1
ATOM 3036 C C . GLY A 1 392 ? 13.326 -23.589 -44.318 1.00 92.19 392 GLY A C 1
ATOM 3037 O O . GLY A 1 392 ? 13.070 -24.789 -44.388 1.00 92.19 392 GLY A O 1
ATOM 3038 N N . CYS A 1 393 ? 12.361 -22.690 -44.094 1.00 94.81 393 CYS A N 1
ATOM 3039 C CA . CYS A 1 393 ? 10.957 -23.079 -43.933 1.00 94.81 393 CYS A CA 1
ATOM 3040 C C . CYS A 1 393 ? 10.396 -23.777 -45.183 1.00 94.81 393 CYS A C 1
ATOM 3042 O O . CYS A 1 393 ? 9.593 -24.700 -45.062 1.00 94.81 393 CYS A O 1
ATOM 3044 N N . ALA A 1 394 ? 10.825 -23.368 -46.380 1.00 95.50 394 ALA A N 1
ATOM 3045 C CA . ALA A 1 394 ? 10.449 -24.024 -47.626 1.00 95.50 394 ALA A CA 1
ATOM 3046 C C . ALA A 1 394 ? 11.011 -25.445 -47.761 1.00 95.50 394 ALA A C 1
ATOM 3048 O O . ALA A 1 394 ? 10.338 -26.299 -48.335 1.00 95.50 394 ALA A O 1
ATOM 3049 N N . GLU A 1 395 ? 12.204 -25.718 -47.222 1.00 95.06 395 GLU A N 1
ATOM 3050 C CA . GLU A 1 395 ? 12.775 -27.071 -47.198 1.00 95.06 395 GLU A CA 1
ATOM 3051 C C . GLU A 1 395 ? 11.888 -28.006 -46.371 1.00 95.06 395 GLU A C 1
ATOM 3053 O O . GLU A 1 395 ? 11.497 -29.070 -46.846 1.00 95.06 395 GLU A O 1
ATOM 3058 N N . GLN A 1 396 ? 11.462 -27.549 -45.191 1.00 95.38 396 GLN A N 1
ATOM 3059 C CA . GLN A 1 396 ? 10.587 -28.309 -44.296 1.00 95.38 396 GLN A CA 1
ATOM 3060 C C . GLN A 1 396 ? 9.185 -28.533 -44.891 1.00 95.38 396 GLN A C 1
ATOM 3062 O O . GLN A 1 396 ? 8.631 -29.622 -44.760 1.00 95.38 396 GLN A O 1
ATOM 3067 N N . VAL A 1 397 ? 8.629 -27.551 -45.614 1.00 95.06 397 VAL A N 1
ATOM 3068 C CA . VAL A 1 397 ? 7.375 -27.716 -46.381 1.00 95.06 397 VAL A CA 1
ATOM 3069 C C . VAL A 1 397 ? 7.543 -28.722 -47.526 1.00 95.06 397 VAL A C 1
ATOM 3071 O O . VAL A 1 397 ? 6.694 -29.593 -47.699 1.00 95.06 397 VAL A O 1
ATOM 3074 N N . ALA A 1 398 ? 8.645 -28.661 -48.279 1.00 94.94 398 ALA A N 1
ATOM 3075 C CA . ALA A 1 398 ? 8.927 -29.627 -49.341 1.00 94.94 398 ALA A CA 1
ATOM 3076 C C . ALA A 1 398 ? 9.109 -31.059 -48.795 1.00 94.94 398 ALA A C 1
ATOM 3078 O O . ALA A 1 398 ? 8.760 -32.025 -49.468 1.00 94.94 398 ALA A O 1
ATOM 3079 N N . GLU A 1 399 ? 9.611 -31.217 -47.568 1.00 93.62 399 GLU A N 1
ATOM 3080 C CA . GLU A 1 399 ? 9.722 -32.519 -46.895 1.00 93.62 399 GLU A CA 1
ATOM 3081 C C . GLU A 1 399 ? 8.395 -33.023 -46.336 1.00 93.62 399 GLU A C 1
ATOM 3083 O O . GLU A 1 399 ? 8.088 -34.201 -46.499 1.00 93.62 399 GLU A O 1
ATOM 3088 N N . TRP A 1 400 ? 7.556 -32.145 -45.787 1.00 92.31 400 TRP A N 1
ATOM 3089 C CA . TRP A 1 400 ? 6.168 -32.478 -45.457 1.00 92.31 400 TRP A CA 1
ATOM 3090 C C . TRP A 1 400 ? 5.408 -33.050 -46.664 1.00 92.31 400 TRP A C 1
ATOM 3092 O O . TRP A 1 400 ? 4.695 -34.040 -46.518 1.00 92.31 400 TRP A O 1
ATOM 3102 N N . VAL A 1 401 ? 5.593 -32.463 -47.850 1.00 91.94 401 VAL A N 1
ATOM 3103 C CA . VAL A 1 401 ? 4.912 -32.870 -49.092 1.00 91.94 401 VAL A CA 1
ATOM 3104 C C . VAL A 1 401 ? 5.482 -34.167 -49.680 1.00 91.94 401 VAL A C 1
ATOM 3106 O O . VAL A 1 401 ? 4.715 -35.027 -50.099 1.00 91.94 401 VAL A O 1
ATOM 3109 N N . VAL A 1 402 ? 6.811 -34.339 -49.705 1.00 92.50 402 VAL A N 1
ATOM 3110 C CA . VAL A 1 402 ? 7.461 -35.507 -50.343 1.00 92.50 402 VAL A CA 1
ATOM 3111 C C . VAL A 1 402 ? 7.606 -36.707 -49.396 1.00 92.50 402 VAL A C 1
ATOM 3113 O O . VAL A 1 402 ? 7.436 -37.848 -49.816 1.00 92.50 402 VAL A O 1
ATOM 3116 N N . ASN A 1 403 ? 7.901 -36.466 -48.115 1.00 90.94 403 ASN A N 1
ATOM 3117 C CA . ASN A 1 403 ? 8.194 -37.501 -47.114 1.00 90.94 403 ASN A CA 1
ATOM 3118 C C . ASN A 1 403 ? 7.056 -37.698 -46.091 1.00 90.94 403 ASN A C 1
ATOM 3120 O O . ASN A 1 403 ? 7.174 -38.540 -45.199 1.00 90.94 403 ASN A O 1
ATOM 3124 N N . GLY A 1 404 ? 5.996 -36.884 -46.146 1.00 88.12 404 GLY A N 1
ATOM 3125 C CA . GLY A 1 404 ? 4.910 -36.861 -45.159 1.00 88.12 404 GLY A CA 1
ATOM 3126 C C . GLY A 1 404 ? 5.259 -36.190 -43.821 1.00 88.12 404 GLY A C 1
ATOM 3127 O O . GLY A 1 404 ? 4.387 -36.068 -42.962 1.00 88.12 404 GLY A O 1
ATOM 3128 N N . LYS A 1 405 ? 6.513 -35.758 -43.615 1.00 90.25 405 LYS A N 1
ATOM 3129 C CA . LYS A 1 405 ? 6.993 -35.107 -42.382 1.00 90.25 405 LYS A CA 1
ATOM 3130 C C . LYS A 1 405 ? 8.244 -34.237 -42.623 1.00 90.25 405 LYS A C 1
ATOM 3132 O O . LYS A 1 405 ? 9.013 -34.555 -43.533 1.00 90.25 405 LYS A O 1
ATOM 3137 N N . PRO A 1 406 ? 8.485 -33.201 -41.799 1.00 93.12 406 PRO A N 1
ATOM 3138 C CA . PRO A 1 406 ? 9.707 -32.395 -41.834 1.00 93.12 406 PRO A CA 1
ATOM 3139 C C . PRO A 1 406 ? 10.908 -33.145 -41.223 1.00 93.12 406 PRO A C 1
ATOM 3141 O O . PRO A 1 406 ? 10.743 -34.165 -40.544 1.00 93.12 406 PRO A O 1
ATOM 3144 N N . SER A 1 407 ? 12.120 -32.627 -41.445 1.00 90.06 407 SER A N 1
ATOM 3145 C CA . SER A 1 407 ? 13.348 -33.065 -40.760 1.00 90.06 407 SER A CA 1
ATOM 3146 C C . SER A 1 407 ? 13.590 -32.341 -39.430 1.00 90.06 407 SER A C 1
ATOM 3148 O O . SER A 1 407 ? 14.217 -32.912 -38.536 1.00 90.06 407 SER A O 1
ATOM 3150 N N . LEU A 1 408 ? 13.077 -31.117 -39.276 1.00 91.62 408 LEU A N 1
ATOM 3151 C CA . LEU A 1 408 ? 13.127 -30.321 -38.047 1.00 91.62 408 LEU A CA 1
ATOM 3152 C C . LEU A 1 408 ? 11.810 -30.418 -37.260 1.00 91.62 408 LEU A C 1
ATOM 3154 O O . LEU A 1 408 ? 10.743 -30.642 -37.831 1.00 91.62 408 LEU A O 1
ATOM 3158 N N . ASP A 1 409 ? 11.870 -30.189 -35.945 1.00 89.88 409 ASP A N 1
ATOM 3159 C CA . ASP A 1 409 ? 10.666 -30.025 -35.122 1.00 89.88 409 ASP A CA 1
ATOM 3160 C C . ASP A 1 409 ? 9.997 -28.674 -35.419 1.00 89.88 409 ASP A C 1
ATOM 3162 O O . ASP A 1 409 ? 10.400 -27.623 -34.919 1.00 89.88 409 ASP A O 1
ATOM 3166 N N . MET A 1 410 ? 8.960 -28.716 -36.252 1.00 91.38 410 MET A N 1
ATOM 3167 C CA . MET A 1 410 ? 8.213 -27.539 -36.688 1.00 91.38 410 MET A CA 1
ATOM 3168 C C . MET A 1 410 ? 7.091 -27.120 -35.723 1.00 91.38 410 MET A C 1
ATOM 3170 O O . MET A 1 410 ? 6.412 -26.138 -36.016 1.00 91.38 410 MET A O 1
ATOM 3174 N N . THR A 1 411 ? 6.917 -27.772 -34.562 1.00 89.00 411 THR A N 1
ATOM 3175 C CA . THR A 1 411 ? 5.826 -27.492 -33.595 1.00 89.00 411 THR A CA 1
ATOM 3176 C C . THR A 1 411 ? 5.728 -26.005 -33.217 1.00 89.00 411 THR A C 1
ATOM 3178 O O . THR A 1 411 ? 4.643 -25.454 -33.043 1.00 89.00 411 THR A O 1
ATOM 3181 N N . LEU A 1 412 ? 6.867 -25.308 -33.149 1.00 88.06 412 LEU A N 1
ATOM 3182 C CA . LEU A 1 412 ? 6.941 -23.877 -32.833 1.00 88.06 412 LEU A CA 1
ATOM 3183 C C . LEU A 1 412 ? 6.366 -22.958 -33.937 1.00 88.06 412 LEU A C 1
ATOM 3185 O O . LEU A 1 412 ? 5.997 -21.819 -33.643 1.00 88.06 412 LEU A O 1
ATOM 3189 N N . TYR A 1 413 ? 6.308 -23.430 -35.186 1.00 93.19 413 TYR A N 1
ATOM 3190 C CA . TYR A 1 413 ? 5.772 -22.728 -36.363 1.00 93.19 413 TYR A CA 1
ATOM 3191 C C . TYR A 1 413 ? 4.464 -23.342 -36.889 1.00 93.19 413 TYR A C 1
ATOM 3193 O O . TYR A 1 413 ? 3.880 -22.789 -37.827 1.00 93.19 413 TYR A O 1
ATOM 3201 N N . ASP A 1 414 ? 3.987 -24.426 -36.269 1.00 91.44 414 ASP A N 1
ATOM 3202 C CA . ASP A 1 414 ? 2.785 -25.157 -36.669 1.00 91.44 414 ASP A CA 1
ATOM 3203 C C . ASP A 1 414 ? 1.561 -24.230 -36.748 1.00 91.44 414 ASP A C 1
ATOM 3205 O O . ASP A 1 414 ? 1.373 -23.352 -35.897 1.00 91.44 414 ASP A O 1
ATOM 3209 N N . ILE A 1 415 ? 0.743 -24.384 -37.787 1.00 87.88 415 ILE A N 1
ATOM 3210 C CA . ILE A 1 415 ? -0.462 -23.579 -38.001 1.00 87.88 415 ILE A CA 1
ATOM 3211 C C . ILE A 1 415 ? -1.606 -23.944 -37.042 1.00 87.88 415 ILE A C 1
ATOM 3213 O O . ILE A 1 415 ? -2.471 -23.108 -36.783 1.00 87.88 415 ILE A O 1
ATOM 3217 N N . ASP A 1 416 ? -1.575 -25.148 -36.468 1.00 87.06 416 ASP A N 1
ATOM 3218 C CA . ASP A 1 416 ? -2.511 -25.648 -35.460 1.00 87.06 416 ASP A CA 1
ATOM 3219 C C . ASP A 1 416 ? -2.066 -25.374 -34.010 1.00 87.06 416 ASP A C 1
ATOM 3221 O O . ASP A 1 416 ? -2.744 -25.789 -33.071 1.00 87.06 416 ASP A O 1
ATOM 3225 N N . ARG A 1 417 ? -0.994 -24.590 -33.788 1.00 90.56 417 ARG A N 1
ATOM 3226 C CA . ARG A 1 417 ? -0.544 -24.167 -32.438 1.00 90.56 417 ARG A CA 1
ATOM 3227 C C . ARG A 1 417 ? -1.484 -23.185 -31.711 1.00 90.56 417 ARG A C 1
ATOM 3229 O O . ARG A 1 417 ? -1.137 -22.675 -30.647 1.00 90.56 417 ARG A O 1
ATOM 3236 N N . PHE A 1 418 ? -2.636 -22.877 -32.302 1.00 85.12 418 PHE A N 1
ATOM 3237 C CA . PHE A 1 418 ? -3.630 -21.921 -31.822 1.00 85.12 418 PHE A CA 1
ATOM 3238 C C . PHE A 1 418 ? -5.042 -22.510 -31.953 1.00 85.12 418 PHE A C 1
ATOM 3240 O O . PHE A 1 418 ? -5.309 -23.297 -32.861 1.00 85.12 418 PHE A O 1
ATOM 3247 N N . GLU A 1 419 ? -5.954 -22.096 -31.073 1.00 77.44 419 GLU A N 1
ATOM 3248 C CA . GLU A 1 419 ? -7.372 -22.479 -31.129 1.00 77.44 419 GLU A CA 1
ATOM 3249 C C . GLU A 1 419 ? -8.071 -21.889 -32.373 1.00 77.44 419 GLU A C 1
ATOM 3251 O O . GLU A 1 419 ? -7.734 -20.793 -32.825 1.00 77.44 419 GLU A O 1
ATOM 3256 N N . ASP A 1 420 ? -9.052 -22.602 -32.939 1.00 70.06 420 ASP A N 1
ATOM 3257 C CA . ASP A 1 420 ? -9.709 -22.190 -34.194 1.00 70.06 420 ASP A CA 1
ATOM 3258 C C . ASP A 1 420 ? -10.699 -21.019 -34.012 1.00 70.06 420 ASP A C 1
ATOM 3260 O O . ASP A 1 420 ? -10.845 -20.184 -34.908 1.00 70.06 420 ASP A O 1
ATOM 3264 N N . ASP A 1 421 ? -11.352 -20.928 -32.847 1.00 71.94 421 ASP A N 1
ATOM 3265 C CA . ASP A 1 421 ? -12.444 -19.981 -32.555 1.00 71.94 421 ASP A CA 1
ATOM 3266 C C . ASP A 1 421 ? -11.966 -18.619 -31.998 1.00 71.94 421 ASP A C 1
ATOM 3268 O O . ASP A 1 421 ? -12.726 -17.875 -31.372 1.00 71.94 421 ASP A O 1
ATOM 3272 N N . LEU A 1 422 ? -10.699 -18.260 -32.229 1.00 74.75 422 LEU A N 1
ATOM 3273 C CA . LEU A 1 422 ? -10.117 -17.004 -31.749 1.00 74.75 422 LEU A CA 1
ATOM 3274 C C . LEU A 1 422 ? -10.813 -15.764 -32.342 1.00 74.75 422 LEU A C 1
ATOM 3276 O O . LEU A 1 422 ? -10.973 -15.615 -33.558 1.00 74.75 422 LEU A O 1
ATOM 3280 N N . ASP A 1 423 ? -11.178 -14.824 -31.467 1.00 79.06 423 ASP A N 1
ATOM 3281 C CA . ASP A 1 423 ? -11.855 -13.591 -31.867 1.00 79.06 423 ASP A CA 1
ATOM 3282 C C . ASP A 1 423 ? -10.957 -12.650 -32.700 1.00 79.06 423 ASP A C 1
ATOM 3284 O O . ASP A 1 423 ? -9.759 -12.490 -32.450 1.00 79.06 423 ASP A O 1
ATOM 3288 N N . LYS A 1 424 ? -11.561 -11.950 -33.672 1.00 74.56 424 LYS A N 1
ATOM 3289 C CA . LYS A 1 424 ? -10.852 -11.038 -34.581 1.00 74.56 424 LYS A CA 1
ATOM 3290 C C . LYS A 1 424 ? -10.240 -9.839 -33.846 1.00 74.56 424 LYS A C 1
ATOM 3292 O O . LYS A 1 424 ? -9.171 -9.376 -34.249 1.00 74.56 424 LYS A O 1
ATOM 3297 N N . SER A 1 425 ? -10.880 -9.326 -32.791 1.00 73.81 425 SER A N 1
ATOM 3298 C CA . SER A 1 425 ? -10.320 -8.229 -31.993 1.00 73.81 425 SER A CA 1
ATOM 3299 C C . SER A 1 425 ? -9.173 -8.708 -31.100 1.00 73.81 425 SER A C 1
ATOM 3301 O O . SER A 1 425 ? -8.160 -8.016 -31.022 1.00 73.81 425 SER A O 1
ATOM 3303 N N . TYR A 1 426 ? -9.261 -9.922 -30.540 1.00 73.50 426 TYR A N 1
ATOM 3304 C CA . TYR A 1 426 ? -8.161 -10.549 -29.799 1.00 73.50 426 TYR A CA 1
ATOM 3305 C C . TYR A 1 426 ? -6.934 -10.795 -30.690 1.00 73.50 426 TYR A C 1
ATOM 3307 O O . TYR A 1 426 ? -5.829 -10.389 -30.328 1.00 73.50 426 TYR A O 1
ATOM 3315 N N . ILE A 1 427 ? -7.127 -11.364 -31.889 1.00 79.25 427 ILE A N 1
ATOM 3316 C CA . ILE A 1 427 ? -6.053 -11.548 -32.879 1.00 79.25 427 ILE A CA 1
ATOM 3317 C C . ILE A 1 427 ? -5.412 -10.198 -33.215 1.00 79.25 427 ILE A C 1
ATOM 3319 O O . ILE A 1 427 ? -4.197 -10.051 -33.102 1.00 79.25 427 ILE A O 1
ATOM 3323 N N . LYS A 1 428 ? -6.216 -9.185 -33.572 1.00 80.38 428 LYS A N 1
ATOM 3324 C CA . LYS A 1 428 ? -5.730 -7.828 -33.869 1.00 80.38 428 LYS A CA 1
ATOM 3325 C C . LYS A 1 428 ? -4.929 -7.238 -32.702 1.00 80.38 428 LYS A C 1
ATOM 3327 O O . LYS A 1 428 ? -3.826 -6.750 -32.928 1.00 80.38 428 LYS A O 1
ATOM 3332 N N . MET A 1 429 ? -5.446 -7.326 -31.475 1.00 75.81 429 MET A N 1
ATOM 3333 C CA . MET A 1 429 ? -4.775 -6.855 -30.260 1.00 75.81 429 MET A CA 1
ATOM 3334 C C . MET A 1 429 ? -3.423 -7.547 -30.071 1.00 75.81 429 MET A C 1
ATOM 3336 O O . MET A 1 429 ? -2.410 -6.861 -29.967 1.00 75.81 429 MET A O 1
ATOM 3340 N N . LYS A 1 430 ? -3.377 -8.887 -30.097 1.00 72.94 430 LYS A N 1
ATOM 3341 C CA . LYS A 1 430 ? -2.130 -9.638 -29.895 1.00 72.94 430 LYS A CA 1
ATOM 3342 C C . LYS A 1 430 ? -1.109 -9.415 -31.006 1.00 72.94 430 LYS A C 1
ATOM 3344 O O . LYS A 1 430 ? 0.079 -9.387 -30.707 1.00 72.94 430 LYS A O 1
ATOM 3349 N N . CYS A 1 431 ? -1.536 -9.187 -32.247 1.00 77.69 431 CYS A N 1
ATOM 3350 C CA . CYS A 1 431 ? -0.629 -8.834 -33.344 1.00 77.69 431 CYS A CA 1
ATOM 3351 C C . CYS A 1 431 ? -0.064 -7.406 -33.213 1.00 77.69 431 CYS A C 1
ATOM 3353 O O . CYS A 1 431 ? 1.101 -7.195 -33.525 1.00 77.69 431 CYS A O 1
ATOM 3355 N N . VAL A 1 432 ? -0.855 -6.438 -32.727 1.00 71.62 432 VAL A N 1
ATOM 3356 C CA . VAL A 1 432 ? -0.404 -5.058 -32.441 1.00 71.62 432 VAL A CA 1
ATOM 3357 C C . VAL A 1 432 ? 0.548 -5.021 -31.242 1.00 71.62 432 VAL A C 1
ATOM 3359 O O . VAL A 1 432 ? 1.608 -4.401 -31.304 1.00 71.62 432 VAL A O 1
ATOM 3362 N N . GLU A 1 433 ? 0.216 -5.746 -30.174 1.00 63.81 433 GLU A N 1
ATOM 3363 C CA . GLU A 1 433 ? 1.101 -6.000 -29.034 1.00 63.81 433 GLU A CA 1
ATOM 3364 C C . GLU A 1 433 ? 2.431 -6.602 -29.520 1.00 63.81 433 GLU A C 1
ATOM 3366 O O . GLU A 1 433 ? 3.505 -6.056 -29.275 1.00 63.81 433 GLU A O 1
ATOM 3371 N N . ASN A 1 434 ? 2.366 -7.641 -30.353 1.00 64.44 434 ASN A N 1
ATOM 3372 C CA . ASN A 1 434 ? 3.537 -8.266 -30.965 1.00 64.44 434 ASN A CA 1
ATOM 3373 C C . ASN A 1 434 ? 4.132 -7.489 -32.155 1.00 64.44 434 ASN A C 1
ATOM 3375 O O . ASN A 1 434 ? 5.029 -8.006 -32.819 1.00 64.44 434 ASN A O 1
ATOM 3379 N N . TYR A 1 435 ? 3.738 -6.239 -32.402 1.00 59.50 435 TYR A N 1
ATOM 3380 C CA . TYR A 1 435 ? 4.461 -5.352 -33.316 1.00 59.50 435 TYR A CA 1
ATOM 3381 C C . TYR A 1 435 ? 5.488 -4.503 -32.563 1.00 59.50 435 TYR A C 1
ATOM 3383 O O . TYR A 1 435 ? 6.671 -4.576 -32.891 1.00 59.50 435 TYR A O 1
ATOM 3391 N N . GLY A 1 436 ? 5.072 -3.800 -31.500 1.00 48.41 436 GLY A N 1
ATOM 3392 C CA . GLY A 1 436 ? 5.913 -2.822 -30.789 1.00 48.41 436 GLY A CA 1
ATOM 3393 C C . GLY A 1 436 ? 5.837 -2.828 -29.255 1.00 48.41 436 GLY A C 1
ATOM 3394 O O . GLY A 1 436 ? 6.461 -1.976 -28.627 1.00 48.41 436 GLY A O 1
ATOM 3395 N N . ALA A 1 437 ? 5.094 -3.740 -28.617 1.00 30.23 437 ALA A N 1
ATOM 3396 C CA . ALA A 1 437 ? 4.856 -3.670 -27.175 1.00 30.23 437 ALA A CA 1
ATOM 3397 C C . ALA A 1 437 ? 5.891 -4.401 -26.304 1.00 30.23 437 ALA A C 1
ATOM 3399 O O . ALA A 1 437 ? 6.360 -5.501 -26.600 1.00 30.23 437 ALA A O 1
ATOM 3400 N N . ARG A 1 438 ? 6.127 -3.791 -25.142 1.00 31.97 438 ARG A N 1
ATOM 3401 C CA . ARG A 1 438 ? 6.377 -4.458 -23.856 1.00 31.97 438 ARG A CA 1
ATOM 3402 C C . ARG A 1 438 ? 4.971 -4.541 -23.166 1.00 31.97 438 ARG A C 1
ATOM 3404 O O . ARG A 1 438 ? 4.190 -3.625 -23.437 1.00 31.97 438 ARG A O 1
ATOM 3411 N N . PRO A 1 439 ? 4.607 -5.608 -22.403 1.00 26.73 439 PRO A N 1
ATOM 3412 C CA . PRO A 1 439 ? 3.242 -5.872 -21.840 1.00 26.73 439 PRO A CA 1
ATOM 3413 C C . PRO A 1 439 ? 2.789 -4.783 -20.824 1.00 26.73 439 PRO A C 1
ATOM 3415 O O . PRO A 1 439 ? 3.500 -3.790 -20.740 1.00 26.73 439 PRO A O 1
ATOM 3418 N N . GLY A 1 440 ? 1.684 -4.762 -20.030 1.00 30.17 440 GLY A N 1
ATOM 3419 C CA . GLY A 1 440 ? 0.736 -5.731 -19.440 1.00 30.17 440 GLY A CA 1
ATOM 3420 C C . GLY A 1 440 ? 0.038 -5.349 -18.081 1.00 30.17 440 GLY A C 1
ATOM 3421 O O . GLY A 1 440 ? -0.776 -6.149 -17.635 1.00 30.17 440 GLY A O 1
ATOM 3422 N N . GLY A 1 441 ? 0.315 -4.217 -17.383 1.00 55.41 441 GLY A N 1
ATOM 3423 C CA . GLY A 1 441 ? -0.235 -3.850 -16.025 1.00 55.41 441 GLY A CA 1
ATOM 3424 C C . GLY A 1 441 ? 0.655 -3.123 -14.949 1.00 55.41 441 GLY A C 1
ATOM 3425 O O . GLY A 1 441 ? 1.879 -3.199 -14.947 1.00 55.41 441 GLY A O 1
ATOM 3426 N N . GLY A 1 442 ? 0.088 -2.412 -13.959 1.00 81.50 442 GLY A N 1
ATOM 3427 C CA . GLY A 1 442 ? 0.858 -1.771 -12.850 1.00 81.50 442 GLY A CA 1
ATOM 3428 C C . GLY A 1 442 ? 1.382 -2.711 -11.728 1.00 81.50 442 GLY A C 1
ATOM 3429 O O . GLY A 1 442 ? 0.764 -3.740 -11.455 1.00 81.50 442 GLY A O 1
ATOM 3430 N N . SER A 1 443 ? 2.476 -2.366 -11.015 1.00 91.81 443 SER A N 1
ATOM 3431 C CA . SER A 1 443 ? 3.176 -3.270 -10.051 1.00 91.81 443 SER A CA 1
ATOM 3432 C C . SER A 1 443 ? 2.295 -3.882 -8.949 1.00 91.81 443 SER A C 1
ATOM 3434 O O . SER A 1 443 ? 2.368 -5.091 -8.707 1.00 91.81 443 SER A O 1
ATOM 3436 N N . GLN A 1 444 ? 1.412 -3.104 -8.313 1.00 93.56 444 GLN A N 1
ATOM 3437 C CA . GLN A 1 444 ? 0.502 -3.652 -7.292 1.00 93.56 444 GLN A CA 1
ATOM 3438 C C . GLN A 1 444 ? -0.521 -4.614 -7.900 1.00 93.56 444 GLN A C 1
ATOM 3440 O O . GLN A 1 444 ? -0.831 -5.649 -7.309 1.00 93.56 444 GLN A O 1
ATOM 3445 N N . GLY A 1 445 ? -0.980 -4.326 -9.121 1.00 92.88 445 GLY A N 1
ATOM 3446 C CA . GLY A 1 445 ? -1.781 -5.252 -9.914 1.00 92.88 445 GLY A CA 1
ATOM 3447 C C . GLY A 1 445 ? -1.021 -6.546 -10.209 1.00 92.88 445 GLY A C 1
ATOM 3448 O O . GLY A 1 445 ? -1.561 -7.620 -9.973 1.00 92.88 445 GLY A O 1
ATOM 3449 N N . CYS A 1 446 ? 0.243 -6.459 -10.634 1.00 95.06 446 CYS A N 1
ATOM 3450 C CA . CYS A 1 446 ? 1.088 -7.617 -10.947 1.00 95.06 446 CYS A CA 1
ATOM 3451 C C . CYS A 1 446 ? 1.286 -8.539 -9.736 1.00 95.06 446 CYS A C 1
ATOM 3453 O O . CYS A 1 446 ? 1.063 -9.744 -9.840 1.00 95.06 446 CYS A O 1
ATOM 3455 N N . ASN A 1 447 ? 1.651 -7.974 -8.580 1.00 96.25 447 ASN A N 1
ATOM 3456 C CA . ASN A 1 447 ? 1.829 -8.739 -7.345 1.00 96.25 447 ASN A CA 1
ATOM 3457 C C . ASN A 1 447 ? 0.510 -9.366 -6.869 1.00 96.25 447 ASN A C 1
ATOM 3459 O O . ASN A 1 447 ? 0.489 -10.540 -6.507 1.00 96.25 447 ASN A O 1
ATOM 3463 N N . THR A 1 448 ? -0.603 -8.626 -6.930 1.00 95.62 448 THR A N 1
ATOM 3464 C CA . THR A 1 448 ? -1.929 -9.147 -6.549 1.00 95.62 448 THR A CA 1
ATOM 3465 C C . THR A 1 448 ? -2.382 -10.272 -7.487 1.00 95.62 448 THR A C 1
ATOM 3467 O O . THR A 1 448 ? -2.842 -11.312 -7.022 1.00 95.62 448 THR A O 1
ATOM 3470 N N . LEU A 1 449 ? -2.219 -10.097 -8.805 1.00 96.44 449 LEU A N 1
ATOM 3471 C CA . LEU A 1 449 ? -2.560 -11.090 -9.827 1.00 96.44 449 LEU A CA 1
ATOM 3472 C C . LEU A 1 449 ? -1.767 -12.386 -9.615 1.00 96.44 449 LEU A C 1
ATOM 3474 O O . LEU A 1 449 ? -2.354 -13.465 -9.594 1.00 96.44 449 LEU A O 1
ATOM 3478 N N . TYR A 1 450 ? -0.455 -12.271 -9.398 1.00 97.00 450 TYR A N 1
ATOM 3479 C CA . TYR A 1 450 ? 0.433 -13.395 -9.107 1.00 97.00 450 TYR A CA 1
ATOM 3480 C C . TYR A 1 450 ? 0.060 -14.123 -7.810 1.00 97.00 450 TYR A C 1
ATOM 3482 O O . TYR A 1 450 ? -0.116 -15.340 -7.827 1.00 97.00 450 TYR A O 1
ATOM 3490 N N . GLN A 1 451 ? -0.121 -13.403 -6.700 1.00 97.00 451 GLN A N 1
ATOM 3491 C CA . GLN A 1 451 ? -0.392 -14.014 -5.392 1.00 97.00 451 GLN A CA 1
ATOM 3492 C C . GLN A 1 451 ? -1.787 -14.656 -5.303 1.00 97.00 451 GLN A C 1
ATOM 3494 O O . GLN A 1 451 ? -1.953 -15.648 -4.589 1.00 97.00 451 GLN A O 1
ATOM 3499 N N . LEU A 1 452 ? -2.764 -14.150 -6.068 1.00 96.00 452 LEU A N 1
ATOM 3500 C CA . LEU A 1 452 ? -4.059 -14.801 -6.294 1.00 96.00 452 LEU A CA 1
ATOM 3501 C C . LEU A 1 452 ? -3.919 -16.051 -7.182 1.00 96.00 452 LEU A C 1
ATOM 3503 O O . LEU A 1 452 ? -4.441 -17.109 -6.828 1.00 96.00 452 LEU A O 1
ATOM 3507 N N . ALA A 1 453 ? -3.198 -15.967 -8.304 1.00 96.19 453 ALA A N 1
ATOM 3508 C CA . ALA A 1 453 ? -2.996 -17.096 -9.220 1.00 96.19 453 ALA A CA 1
ATOM 3509 C C . ALA A 1 453 ? -2.251 -18.264 -8.550 1.00 96.19 453 ALA A C 1
ATOM 3511 O O . ALA A 1 453 ? -2.649 -19.421 -8.677 1.00 96.19 453 ALA A O 1
ATOM 3512 N N . LYS A 1 454 ? -1.234 -17.955 -7.736 1.00 95.81 454 LYS A N 1
ATOM 3513 C CA . LYS A 1 454 ? -0.466 -18.908 -6.913 1.00 95.81 454 LYS A CA 1
ATOM 3514 C C . LYS A 1 454 ? -1.310 -19.606 -5.837 1.00 95.81 454 LYS A C 1
ATOM 3516 O O . LYS A 1 454 ? -0.909 -20.648 -5.330 1.00 95.81 454 LYS A O 1
ATOM 3521 N N . ARG A 1 455 ? -2.506 -19.079 -5.549 1.00 95.31 455 ARG A N 1
ATOM 3522 C CA . ARG A 1 455 ? -3.539 -19.664 -4.676 1.00 95.31 455 ARG A CA 1
ATOM 3523 C C . ARG A 1 455 ? -4.747 -20.222 -5.455 1.00 95.31 455 ARG A C 1
ATOM 3525 O O . ARG A 1 455 ? -5.788 -20.498 -4.869 1.00 95.31 455 ARG A O 1
ATOM 3532 N N . GLY A 1 456 ? -4.615 -20.415 -6.772 1.00 93.62 456 GLY A N 1
ATOM 3533 C CA . GLY A 1 456 ? -5.612 -21.069 -7.629 1.00 93.62 456 GLY A CA 1
ATOM 3534 C C . GLY A 1 456 ? -6.709 -20.160 -8.200 1.00 93.62 456 GLY A C 1
ATOM 3535 O O . GLY A 1 456 ? -7.611 -20.650 -8.884 1.00 93.62 456 GLY A O 1
ATOM 3536 N N . CYS A 1 457 ? -6.660 -18.846 -7.965 1.00 91.62 457 CYS A N 1
ATOM 3537 C CA . CYS A 1 457 ? -7.637 -17.914 -8.529 1.00 91.62 457 CYS A CA 1
ATOM 3538 C C . CYS A 1 457 ? -7.357 -17.615 -10.006 1.00 91.62 457 CYS A C 1
ATOM 3540 O O . CYS A 1 457 ? -6.320 -17.045 -10.347 1.00 91.62 457 CYS A O 1
ATOM 3542 N N . LYS A 1 458 ? -8.352 -17.851 -10.871 1.00 86.62 458 LYS A N 1
ATOM 3543 C CA . LYS A 1 458 ? -8.381 -17.354 -12.260 1.00 86.62 458 LYS A CA 1
ATOM 3544 C C . LYS A 1 458 ? -8.692 -15.852 -12.301 1.00 86.62 458 LYS A C 1
ATOM 3546 O O . LYS A 1 458 ? -9.750 -15.428 -12.762 1.00 86.62 458 LYS A O 1
ATOM 3551 N N . ALA A 1 459 ? -7.796 -15.059 -11.723 1.00 91.12 459 ALA A N 1
ATOM 3552 C CA . ALA A 1 459 ? -7.913 -13.611 -11.643 1.00 91.12 459 ALA A CA 1
ATOM 3553 C C . ALA A 1 459 ? -7.644 -12.945 -13.006 1.00 91.12 459 ALA A C 1
ATOM 3555 O O . ALA A 1 459 ? -6.916 -13.478 -13.847 1.00 91.12 459 ALA A O 1
ATOM 3556 N N . VAL A 1 460 ? -8.238 -11.767 -13.211 1.00 92.06 460 VAL A N 1
ATOM 3557 C CA . VAL A 1 460 ? -8.087 -10.962 -14.430 1.00 92.06 460 VAL A CA 1
ATOM 3558 C C . VAL A 1 460 ? -7.606 -9.565 -14.056 1.00 92.06 460 VAL A C 1
ATOM 3560 O O . VAL A 1 460 ? -8.277 -8.868 -13.296 1.00 92.06 460 VAL A O 1
ATOM 3563 N N . LEU A 1 461 ? -6.467 -9.148 -14.609 1.00 94.62 461 LEU A N 1
ATOM 3564 C CA . LEU A 1 461 ? -5.979 -7.770 -14.535 1.00 94.62 461 LEU A CA 1
ATOM 3565 C C . LEU A 1 4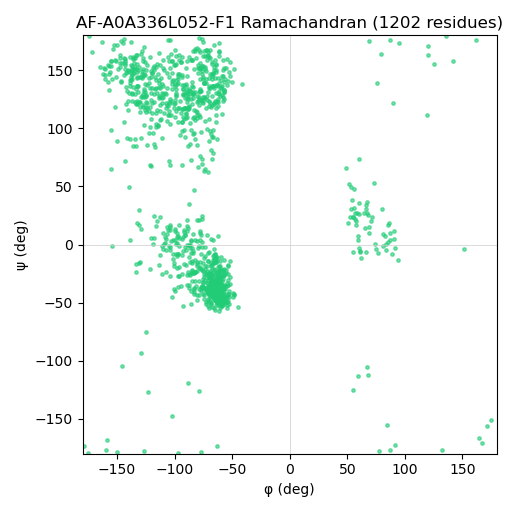61 ? -6.432 -6.984 -15.771 1.00 94.62 461 LEU A C 1
ATOM 3567 O O . LEU A 1 461 ? -6.351 -7.477 -16.896 1.00 94.62 461 LEU A O 1
ATOM 3571 N N . LEU A 1 462 ? -6.886 -5.750 -15.560 1.00 92.00 462 LEU A N 1
ATOM 3572 C CA . LEU A 1 462 ? -7.258 -4.813 -16.620 1.00 92.00 462 LEU A CA 1
ATOM 3573 C C . LEU A 1 462 ? -6.386 -3.567 -16.491 1.00 92.00 462 LEU A C 1
ATOM 3575 O O . LEU A 1 462 ? -6.346 -2.951 -15.427 1.00 92.00 462 LEU A O 1
ATOM 3579 N N . GLU A 1 463 ? -5.692 -3.216 -17.566 1.00 90.12 463 GLU A N 1
ATOM 3580 C CA . GLU A 1 463 ? -4.793 -2.071 -17.635 1.00 90.12 463 GLU A CA 1
ATOM 3581 C C . GLU A 1 463 ? -5.311 -1.072 -18.675 1.00 90.12 463 GLU A C 1
ATOM 3583 O O . GLU A 1 463 ? -5.664 -1.454 -19.792 1.00 90.12 463 GLU A O 1
ATOM 3588 N N . ARG A 1 464 ? -5.340 0.219 -18.323 1.00 85.75 464 ARG A N 1
ATOM 3589 C CA . ARG A 1 464 ? -5.764 1.308 -19.214 1.00 85.75 464 ARG A CA 1
ATOM 3590 C C . ARG A 1 464 ? -4.881 1.373 -20.455 1.00 85.75 464 ARG A C 1
ATOM 3592 O O . ARG A 1 464 ? -5.412 1.581 -21.544 1.00 85.75 464 ARG A O 1
ATOM 3599 N N . ALA A 1 465 ? -3.574 1.203 -20.258 1.00 85.12 465 ALA A N 1
ATOM 3600 C CA . ALA A 1 465 ? -2.539 1.333 -21.277 1.00 85.12 465 ALA A CA 1
ATOM 3601 C C . ALA A 1 465 ? -1.607 0.105 -21.297 1.00 85.12 465 ALA A C 1
ATOM 3603 O O . ALA A 1 465 ? -1.940 -0.879 -21.961 1.00 85.12 465 ALA A O 1
ATOM 3604 N N . LYS A 1 466 ? -0.476 0.145 -20.571 1.00 81.81 466 LYS A N 1
ATOM 3605 C CA . LYS A 1 466 ? 0.645 -0.822 -20.624 1.00 81.81 466 LYS A CA 1
ATOM 3606 C C . LYS A 1 466 ? 1.185 -1.170 -19.224 1.00 81.81 466 LYS A C 1
ATOM 3608 O O . LYS A 1 466 ? 0.763 -0.580 -18.234 1.00 81.81 466 LYS A O 1
ATOM 3613 N N . LEU A 1 467 ? 2.121 -2.129 -19.106 1.00 80.88 467 LEU A N 1
ATOM 3614 C CA . LEU A 1 467 ? 2.812 -2.420 -17.833 1.00 80.88 467 LEU A CA 1
ATOM 3615 C C . LEU A 1 467 ? 3.496 -1.135 -17.430 1.00 80.88 467 LEU A C 1
ATOM 3617 O O . LEU A 1 467 ? 3.962 -0.373 -18.275 1.00 80.88 467 LEU A O 1
ATOM 3621 N N . THR A 1 468 ? 3.523 -0.942 -16.119 1.00 84.69 468 THR A N 1
ATOM 3622 C CA . THR A 1 468 ? 4.299 0.078 -15.426 1.00 84.69 468 THR A CA 1
ATOM 3623 C C . THR A 1 468 ? 3.966 1.539 -15.793 1.00 84.69 468 THR A C 1
ATOM 3625 O O . THR A 1 468 ? 4.411 2.429 -15.071 1.00 84.69 468 THR A O 1
ATOM 3628 N N . SER A 1 469 ? 3.097 1.795 -16.786 1.00 80.19 469 SER A N 1
ATOM 3629 C CA . SER A 1 469 ? 2.853 3.087 -17.460 1.00 80.19 469 SER A CA 1
ATOM 3630 C C . SER A 1 469 ? 2.243 4.199 -16.607 1.00 80.19 469 SER A C 1
ATOM 3632 O O . SER A 1 469 ? 2.159 5.339 -17.064 1.00 80.19 469 SER A O 1
ATOM 3634 N N . GLY A 1 470 ? 1.805 3.872 -15.391 1.00 83.62 470 GLY A N 1
ATOM 3635 C CA . GLY A 1 470 ? 1.596 4.841 -14.319 1.00 83.62 470 GLY A CA 1
ATOM 3636 C C . GLY A 1 470 ? 2.927 5.226 -13.669 1.00 83.62 470 GLY A C 1
ATOM 3637 O O . GLY A 1 470 ? 3.871 5.627 -14.340 1.00 83.62 470 GLY A O 1
ATOM 3638 N N . THR A 1 471 ? 3.013 5.088 -12.349 1.00 85.75 471 THR A N 1
ATOM 3639 C CA . THR A 1 471 ? 4.198 5.495 -11.577 1.00 85.75 471 THR A CA 1
ATOM 3640 C C . THR A 1 471 ? 5.331 4.460 -11.575 1.00 85.75 471 THR A C 1
ATOM 3642 O O . THR A 1 471 ? 6.497 4.781 -11.373 1.00 85.75 471 THR A O 1
ATOM 3645 N N . THR A 1 472 ? 5.009 3.184 -11.800 1.00 87.12 472 THR A N 1
ATOM 3646 C CA . THR A 1 472 ? 5.957 2.078 -11.601 1.00 87.12 472 THR A CA 1
ATOM 3647 C C . THR A 1 472 ? 7.186 2.157 -12.513 1.00 87.12 472 THR A C 1
ATOM 3649 O O . THR A 1 472 ? 8.261 1.774 -12.071 1.00 87.12 472 THR A O 1
ATOM 3652 N N . TRP A 1 473 ? 7.077 2.636 -13.756 1.00 82.19 473 TRP A N 1
ATOM 3653 C CA . TRP A 1 473 ? 8.207 2.596 -14.700 1.00 82.19 473 TRP A CA 1
ATOM 3654 C C . TRP A 1 473 ? 9.367 3.530 -14.319 1.00 82.19 473 TRP A C 1
ATOM 3656 O O . TRP A 1 473 ? 10.501 3.266 -14.713 1.00 82.19 473 TRP A O 1
ATOM 3666 N N . HIS A 1 474 ? 9.089 4.590 -13.551 1.00 81.50 474 HIS A N 1
ATOM 3667 C CA . HIS A 1 474 ? 10.036 5.650 -13.190 1.00 81.50 474 HIS A CA 1
ATOM 3668 C C . HIS A 1 474 ? 10.339 5.719 -11.685 1.00 81.50 474 HIS A C 1
ATOM 3670 O O . HIS A 1 474 ? 10.775 6.750 -11.184 1.00 81.50 474 HIS A O 1
ATOM 3676 N N . THR A 1 475 ? 10.100 4.640 -10.938 1.00 87.00 475 THR A N 1
ATOM 3677 C CA . THR A 1 475 ? 10.454 4.571 -9.511 1.00 87.00 475 THR A CA 1
ATOM 3678 C C . THR A 1 475 ? 11.923 4.179 -9.305 1.00 87.00 475 THR A C 1
ATOM 3680 O O . THR A 1 475 ? 12.509 3.429 -10.092 1.00 87.00 475 THR A O 1
ATOM 3683 N N . ALA A 1 476 ? 12.522 4.633 -8.200 1.00 84.88 476 ALA A N 1
ATOM 3684 C CA . ALA A 1 476 ? 13.906 4.318 -7.839 1.00 84.88 476 ALA A CA 1
ATOM 3685 C C . ALA A 1 476 ? 14.148 2.822 -7.529 1.00 84.88 476 ALA A C 1
ATOM 3687 O O . ALA A 1 476 ? 15.298 2.397 -7.462 1.00 84.88 476 ALA A O 1
ATOM 3688 N N . GLY A 1 477 ? 13.096 2.015 -7.335 1.00 90.12 477 GLY A N 1
ATOM 3689 C CA . GLY A 1 477 ? 13.197 0.551 -7.214 1.00 90.12 477 GLY A CA 1
ATOM 3690 C C . GLY A 1 477 ? 13.881 0.032 -5.940 1.00 90.12 477 GLY A C 1
ATOM 3691 O O . GLY A 1 477 ? 14.185 -1.154 -5.852 1.00 90.12 477 GLY A O 1
ATOM 3692 N N . LEU A 1 478 ? 14.150 0.898 -4.961 1.00 93.81 478 LEU A N 1
ATOM 3693 C CA . LEU A 1 478 ? 14.905 0.570 -3.749 1.00 93.81 478 LEU A CA 1
ATOM 3694 C C . LEU A 1 478 ? 14.138 -0.369 -2.801 1.00 93.81 478 LEU A C 1
ATOM 3696 O O . LEU A 1 478 ? 12.977 -0.120 -2.467 1.00 93.81 478 LEU A O 1
ATOM 3700 N N . VAL A 1 479 ? 14.820 -1.399 -2.294 1.00 94.25 479 VAL A N 1
ATOM 3701 C CA . VAL A 1 479 ? 14.292 -2.375 -1.329 1.00 94.25 479 VAL A CA 1
ATOM 3702 C C . VAL A 1 479 ? 15.158 -2.362 -0.068 1.00 94.25 479 VAL A C 1
ATOM 3704 O O . VAL A 1 479 ? 16.233 -2.957 -0.012 1.00 94.25 479 VAL A O 1
ATOM 3707 N N . TRP A 1 480 ? 14.643 -1.680 0.952 1.00 93.50 480 TRP A N 1
ATOM 3708 C CA . TRP A 1 480 ? 15.249 -1.528 2.274 1.00 93.50 480 TRP A CA 1
ATOM 3709 C C . TRP A 1 480 ? 14.574 -2.502 3.256 1.00 93.50 480 TRP A C 1
ATOM 3711 O O . TRP A 1 480 ? 13.369 -2.370 3.474 1.00 93.50 480 TRP A O 1
ATOM 3721 N N . ARG A 1 481 ? 15.290 -3.475 3.842 1.00 92.81 481 ARG A N 1
ATOM 3722 C CA . ARG A 1 481 ? 14.691 -4.522 4.705 1.00 92.81 481 ARG A CA 1
ATOM 3723 C C . ARG A 1 481 ? 14.462 -4.071 6.146 1.00 92.81 481 ARG A C 1
ATOM 3725 O O . ARG A 1 481 ? 13.627 -4.652 6.833 1.00 92.81 481 ARG A O 1
ATOM 3732 N N . LEU A 1 482 ? 15.206 -3.073 6.619 1.00 93.06 482 LEU A N 1
ATOM 3733 C CA . LEU A 1 482 ? 15.083 -2.556 7.983 1.00 93.06 482 LEU A CA 1
ATOM 3734 C C . LEU A 1 482 ? 13.962 -1.517 8.090 1.00 93.06 482 LEU A C 1
ATOM 3736 O O . LEU A 1 482 ? 13.944 -0.522 7.362 1.00 93.06 482 LEU A O 1
ATOM 3740 N N . ARG A 1 483 ? 13.033 -1.735 9.024 1.00 91.44 483 ARG A N 1
ATOM 3741 C CA . ARG A 1 483 ? 11.892 -0.856 9.321 1.00 91.44 483 ARG A CA 1
ATOM 3742 C C . ARG A 1 483 ? 11.605 -0.826 10.826 1.00 91.44 483 ARG A C 1
ATOM 3744 O O . ARG A 1 483 ? 11.991 -1.766 11.516 1.00 91.44 483 ARG A O 1
ATOM 3751 N N . PRO A 1 484 ? 10.937 0.220 11.348 1.00 87.62 484 PRO A N 1
ATOM 3752 C CA . PRO A 1 484 ? 10.636 0.353 12.777 1.00 87.62 484 PRO A CA 1
ATOM 3753 C C . PRO A 1 484 ? 9.470 -0.537 13.251 1.00 87.62 484 PRO A C 1
ATOM 3755 O O . PRO A 1 484 ? 9.011 -0.393 14.381 1.00 87.62 484 PRO A O 1
ATOM 3758 N N . ASN A 1 485 ? 8.965 -1.433 12.399 1.00 88.31 485 ASN A N 1
ATOM 3759 C CA . ASN A 1 485 ? 7.771 -2.234 12.637 1.00 88.31 485 ASN A CA 1
ATOM 3760 C C . ASN A 1 485 ? 7.973 -3.690 12.168 1.00 88.31 485 ASN A C 1
ATOM 3762 O O . ASN A 1 485 ? 8.605 -3.951 11.143 1.00 88.31 485 ASN A O 1
ATOM 3766 N N . ASP A 1 486 ? 7.429 -4.635 12.933 1.00 91.62 486 ASP A N 1
ATOM 3767 C CA . ASP A 1 486 ? 7.538 -6.081 12.723 1.00 91.62 486 ASP A CA 1
ATOM 3768 C C . ASP A 1 486 ? 6.706 -6.586 11.531 1.00 91.62 486 ASP A C 1
ATOM 3770 O O . ASP A 1 486 ? 7.194 -7.399 10.742 1.00 91.62 486 ASP A O 1
ATOM 3774 N N . VAL A 1 487 ? 5.492 -6.059 11.342 1.00 93.19 487 VAL A N 1
ATOM 3775 C CA . VAL A 1 487 ? 4.651 -6.346 10.166 1.00 93.19 487 VAL A CA 1
ATOM 3776 C C . VAL A 1 487 ? 5.350 -5.889 8.882 1.00 93.19 487 VAL A C 1
ATOM 3778 O O . VAL A 1 487 ? 5.387 -6.644 7.911 1.00 93.19 487 VAL A O 1
ATOM 3781 N N . GLU A 1 488 ? 5.983 -4.710 8.875 1.00 94.00 488 GLU A N 1
ATOM 3782 C CA . GLU A 1 488 ? 6.773 -4.246 7.722 1.00 94.00 488 GLU A CA 1
ATOM 3783 C C . GLU A 1 488 ? 7.928 -5.188 7.386 1.00 94.00 488 GLU A C 1
ATOM 3785 O O . GLU A 1 488 ? 8.100 -5.548 6.221 1.00 94.00 488 GLU A O 1
ATOM 3790 N N . ILE A 1 489 ? 8.685 -5.640 8.387 1.00 94.81 489 ILE A N 1
ATOM 3791 C CA . ILE A 1 489 ? 9.774 -6.605 8.186 1.00 94.81 489 ILE A CA 1
ATOM 3792 C C . ILE A 1 489 ? 9.245 -7.941 7.626 1.00 94.81 489 ILE A C 1
ATOM 3794 O O . ILE A 1 489 ? 9.864 -8.517 6.728 1.00 94.81 489 ILE A O 1
ATOM 3798 N N . GLY A 1 490 ? 8.073 -8.403 8.076 1.00 94.75 490 GLY A N 1
ATOM 3799 C CA . GLY A 1 490 ? 7.395 -9.576 7.513 1.00 94.75 490 GLY A CA 1
ATOM 3800 C C . GLY A 1 490 ? 6.994 -9.401 6.041 1.00 94.75 490 GLY A C 1
ATOM 3801 O O . GLY A 1 490 ? 7.282 -10.266 5.209 1.00 94.75 490 GLY A O 1
ATOM 3802 N N . LEU A 1 491 ? 6.394 -8.258 5.688 1.00 96.25 491 LEU A N 1
ATOM 3803 C CA . LEU A 1 491 ? 6.036 -7.915 4.303 1.00 96.25 491 LEU A CA 1
ATOM 3804 C C . LEU A 1 491 ? 7.280 -7.851 3.399 1.00 96.25 491 LEU A C 1
ATOM 3806 O O . LEU A 1 491 ? 7.274 -8.387 2.290 1.00 96.25 491 LEU A O 1
ATOM 3810 N N . LEU A 1 492 ? 8.368 -7.255 3.894 1.00 95.44 492 LEU A N 1
ATOM 3811 C CA . LEU A 1 492 ? 9.661 -7.151 3.212 1.00 95.44 492 LEU A CA 1
ATOM 3812 C C . LEU A 1 492 ? 10.313 -8.519 2.978 1.00 95.44 492 LEU A C 1
ATOM 3814 O O . LEU A 1 492 ? 10.864 -8.765 1.902 1.00 95.44 492 LEU A O 1
ATOM 3818 N N . ALA A 1 493 ? 10.219 -9.429 3.950 1.00 94.19 493 ALA A N 1
ATOM 3819 C CA . ALA A 1 493 ? 10.663 -10.810 3.791 1.00 94.19 493 ALA A CA 1
ATOM 3820 C C . ALA A 1 493 ? 9.859 -11.543 2.700 1.00 94.19 493 ALA A C 1
ATOM 3822 O O . ALA A 1 493 ? 10.456 -12.217 1.861 1.00 94.19 493 ALA A O 1
ATOM 3823 N N . SER A 1 494 ? 8.534 -11.358 2.639 1.00 94.94 494 SER A N 1
ATOM 3824 C CA . SER A 1 494 ? 7.694 -11.931 1.573 1.00 94.94 494 SER A CA 1
ATOM 3825 C C . SER A 1 494 ? 8.010 -11.346 0.185 1.00 94.94 494 SER A C 1
ATOM 3827 O O . SER A 1 494 ? 8.182 -12.107 -0.774 1.00 94.94 494 SER A O 1
ATOM 3829 N N . THR A 1 495 ? 8.214 -10.024 0.058 1.00 95.81 495 THR A N 1
ATOM 3830 C CA . THR A 1 495 ? 8.679 -9.427 -1.211 1.00 95.81 495 THR A CA 1
ATOM 3831 C C . THR A 1 495 ? 10.036 -9.997 -1.629 1.00 95.81 495 THR A C 1
ATOM 3833 O O . THR A 1 495 ? 10.193 -10.405 -2.779 1.00 95.81 495 THR A O 1
ATOM 3836 N N . ARG A 1 496 ? 11.005 -10.106 -0.708 1.00 93.06 496 ARG A N 1
ATOM 3837 C CA . ARG A 1 496 ? 12.314 -10.714 -0.998 1.00 93.06 496 ARG A CA 1
ATOM 3838 C C . ARG A 1 496 ? 12.177 -12.164 -1.461 1.00 93.06 496 ARG A C 1
ATOM 3840 O O . ARG A 1 496 ? 12.781 -12.533 -2.462 1.00 93.06 496 ARG A O 1
ATOM 3847 N N . ASN A 1 497 ? 11.387 -12.975 -0.761 1.00 93.25 497 ASN A N 1
ATOM 3848 C CA . ASN A 1 497 ? 11.163 -14.377 -1.119 1.00 93.25 497 ASN A CA 1
ATOM 3849 C C . ASN A 1 497 ? 10.513 -14.503 -2.504 1.00 93.25 497 ASN A C 1
ATOM 3851 O O . ASN A 1 497 ? 10.905 -15.366 -3.288 1.00 93.25 497 ASN A O 1
ATOM 3855 N N . THR A 1 498 ? 9.583 -13.600 -2.834 1.00 94.06 498 THR A N 1
ATOM 3856 C CA . THR A 1 498 ? 8.978 -13.499 -4.167 1.00 94.06 498 THR A CA 1
ATOM 3857 C C . THR A 1 498 ? 10.044 -13.206 -5.226 1.00 94.06 498 THR A C 1
ATOM 3859 O O . THR A 1 498 ? 10.199 -14.004 -6.150 1.00 94.06 498 THR A O 1
ATOM 3862 N N . LEU A 1 499 ? 10.844 -12.145 -5.055 1.00 93.75 499 LEU A N 1
ATOM 3863 C CA . LEU A 1 499 ? 11.935 -11.784 -5.973 1.00 93.75 499 LEU A CA 1
ATOM 3864 C C . LEU A 1 499 ? 12.924 -12.943 -6.182 1.00 93.75 499 LEU A C 1
ATOM 3866 O O . LEU A 1 499 ? 13.190 -13.320 -7.318 1.00 93.75 499 LEU A O 1
ATOM 3870 N N . MET A 1 500 ? 13.387 -13.582 -5.105 1.00 91.56 500 MET A N 1
ATOM 3871 C CA . MET A 1 500 ? 14.313 -14.723 -5.183 1.00 91.56 500 MET A CA 1
ATOM 3872 C C . MET A 1 500 ? 13.698 -15.989 -5.817 1.00 91.56 500 MET A C 1
ATOM 3874 O O . MET A 1 500 ? 14.437 -16.902 -6.181 1.00 91.56 500 MET A O 1
ATOM 3878 N N . SER A 1 501 ? 12.367 -16.080 -5.942 1.00 93.00 501 SER A N 1
ATOM 3879 C CA . SER A 1 501 ? 11.677 -17.229 -6.554 1.00 93.00 501 SER A CA 1
ATOM 3880 C C . SER A 1 501 ? 11.313 -17.030 -8.029 1.00 93.00 501 SER A C 1
ATOM 3882 O O . SER A 1 501 ? 11.250 -18.010 -8.771 1.00 93.00 501 SER A O 1
ATOM 3884 N N . LEU A 1 502 ? 11.107 -15.785 -8.477 1.00 92.50 502 LEU A N 1
ATOM 3885 C CA . LEU A 1 502 ? 10.530 -15.481 -9.793 1.00 92.50 502 LEU A CA 1
ATOM 3886 C C . LEU A 1 502 ? 11.364 -15.996 -10.972 1.00 92.50 502 LEU A C 1
ATOM 3888 O O . LEU A 1 502 ? 10.788 -16.524 -11.925 1.00 92.50 502 LEU A O 1
ATOM 3892 N N . GLU A 1 503 ? 12.695 -15.923 -10.907 1.00 92.69 503 GLU A N 1
ATOM 3893 C CA . GLU A 1 503 ? 13.552 -16.477 -11.964 1.00 92.69 503 GLU A CA 1
ATOM 3894 C C . GLU A 1 503 ? 13.398 -17.999 -12.067 1.00 92.69 503 GLU A C 1
ATOM 3896 O O . GLU A 1 503 ? 13.231 -18.537 -13.160 1.00 92.69 503 GLU A O 1
ATOM 3901 N N . LYS A 1 504 ? 13.332 -18.702 -10.931 1.00 92.88 504 LYS A N 1
ATOM 3902 C CA . LYS A 1 504 ? 13.111 -20.154 -10.895 1.00 92.88 504 LYS A CA 1
ATOM 3903 C C . LYS A 1 504 ? 11.703 -20.550 -11.361 1.00 92.88 504 LYS A C 1
ATOM 3905 O O . LYS A 1 504 ? 11.541 -21.603 -11.971 1.00 92.88 504 LYS A O 1
ATOM 3910 N N . GLU A 1 505 ? 10.692 -19.730 -11.079 1.00 92.81 505 GLU A N 1
ATOM 3911 C CA . GLU A 1 505 ? 9.298 -19.975 -11.483 1.00 92.81 505 GLU A CA 1
ATOM 3912 C C . GLU A 1 505 ? 9.015 -19.634 -12.958 1.00 92.81 505 GLU A C 1
ATOM 3914 O O . GLU A 1 505 ? 8.030 -20.117 -13.520 1.00 92.81 505 GLU A O 1
ATOM 3919 N N . THR A 1 506 ? 9.851 -18.810 -13.606 1.00 89.62 506 THR A N 1
ATOM 3920 C CA . THR A 1 506 ? 9.536 -18.252 -14.936 1.00 89.62 506 THR A CA 1
ATOM 3921 C C . THR A 1 506 ? 10.650 -18.311 -15.977 1.00 89.62 506 THR A C 1
ATOM 3923 O O . THR A 1 506 ? 10.364 -18.125 -17.163 1.00 89.62 506 THR A O 1
ATOM 3926 N N . GLY A 1 507 ? 11.904 -18.529 -15.583 1.00 89.56 507 GLY A N 1
ATOM 3927 C CA . GLY A 1 507 ? 13.071 -18.350 -16.449 1.00 89.56 507 GLY A CA 1
ATOM 3928 C C . GLY A 1 507 ? 13.291 -16.898 -16.894 1.00 89.56 507 GLY A C 1
ATOM 3929 O O . GLY A 1 507 ? 13.796 -16.688 -17.994 1.00 89.56 507 GLY A O 1
ATOM 3930 N N . LEU A 1 508 ? 12.840 -15.911 -16.109 1.00 87.12 508 LEU A N 1
ATOM 3931 C CA . LEU A 1 508 ? 13.133 -14.486 -16.291 1.00 87.12 508 LEU A CA 1
ATOM 3932 C C . LEU A 1 508 ? 13.714 -13.902 -15.001 1.00 87.12 508 LEU A C 1
ATOM 3934 O O . LEU A 1 508 ? 13.073 -13.979 -13.953 1.00 87.12 508 LEU A O 1
ATOM 3938 N N . ASP A 1 509 ? 14.873 -13.259 -15.101 1.00 90.56 509 ASP A N 1
ATOM 3939 C CA . ASP A 1 509 ? 15.402 -12.394 -14.045 1.00 90.56 509 ASP A CA 1
ATOM 3940 C C . ASP A 1 509 ? 14.374 -11.279 -13.723 1.00 90.56 509 ASP A C 1
ATOM 3942 O O . ASP A 1 509 ? 13.944 -10.569 -14.639 1.00 90.56 509 ASP A O 1
ATOM 3946 N N . PRO A 1 510 ? 13.943 -11.105 -12.456 1.00 87.94 510 PRO A N 1
ATOM 3947 C CA . PRO A 1 510 ? 13.084 -9.996 -12.038 1.00 87.94 510 PRO A CA 1
ATOM 3948 C C . PRO A 1 510 ? 13.839 -8.660 -11.897 1.00 87.94 510 PRO A C 1
ATOM 3950 O O . PRO A 1 510 ? 13.232 -7.669 -11.498 1.00 87.94 510 PRO A O 1
ATOM 3953 N N . GLY A 1 511 ? 15.138 -8.617 -12.201 1.00 90.31 511 GLY A N 1
ATOM 3954 C CA . GLY A 1 511 ? 15.995 -7.435 -12.145 1.00 90.31 511 GLY A CA 1
ATOM 3955 C C . GLY A 1 511 ? 16.484 -7.116 -10.736 1.00 90.31 511 GLY A C 1
ATOM 3956 O O . GLY A 1 511 ? 16.624 -5.942 -10.400 1.00 90.31 511 GLY A O 1
ATOM 3957 N N . TRP A 1 512 ? 16.666 -8.130 -9.883 1.00 94.44 512 TRP A N 1
ATOM 3958 C CA . TRP A 1 512 ? 17.022 -7.959 -8.469 1.00 94.44 512 TRP A CA 1
ATOM 3959 C C . TRP A 1 512 ? 18.542 -7.895 -8.259 1.00 94.44 512 TRP A C 1
ATOM 3961 O O . TRP A 1 512 ? 19.256 -8.873 -8.470 1.00 94.44 512 TRP A O 1
ATOM 3971 N N . ILE A 1 513 ? 19.030 -6.752 -7.772 1.00 93.50 513 ILE A N 1
ATOM 3972 C CA . ILE A 1 513 ? 20.445 -6.498 -7.481 1.00 93.50 513 ILE A CA 1
ATOM 3973 C C . ILE A 1 513 ? 20.612 -6.278 -5.975 1.00 93.50 513 ILE A C 1
ATOM 3975 O O . ILE A 1 513 ? 20.125 -5.300 -5.410 1.00 93.50 513 ILE A O 1
ATOM 3979 N N . MET A 1 514 ? 21.345 -7.183 -5.328 1.00 94.50 514 MET A N 1
ATOM 3980 C CA . MET A 1 514 ? 21.660 -7.135 -3.897 1.00 94.50 514 MET A CA 1
ATOM 3981 C C . MET A 1 514 ? 23.013 -6.444 -3.664 1.00 94.50 514 MET A C 1
ATOM 3983 O O . MET A 1 514 ? 23.992 -7.090 -3.302 1.00 94.50 514 MET A O 1
ATOM 3987 N N . ASN A 1 515 ? 23.083 -5.136 -3.925 1.00 94.88 515 ASN A N 1
ATOM 3988 C CA . ASN A 1 515 ? 24.280 -4.322 -3.667 1.00 94.88 515 ASN A CA 1
ATOM 3989 C C . ASN A 1 515 ? 24.366 -3.794 -2.220 1.00 94.88 515 ASN A C 1
ATOM 3991 O O . ASN A 1 515 ? 25.350 -3.156 -1.863 1.00 94.88 515 ASN A O 1
ATOM 3995 N N . GLY A 1 516 ? 23.361 -4.058 -1.383 1.00 96.75 516 GLY A N 1
ATOM 3996 C CA . GLY A 1 516 ? 23.291 -3.580 -0.007 1.00 96.75 516 GLY A CA 1
ATOM 3997 C C . GLY A 1 516 ? 22.670 -2.188 0.133 1.00 96.75 516 GLY A C 1
ATOM 3998 O O . GLY A 1 516 ? 22.315 -1.511 -0.841 1.00 96.75 516 GLY A O 1
ATOM 3999 N N . GLY A 1 517 ? 22.524 -1.771 1.387 1.00 97.19 517 GLY A N 1
ATOM 4000 C CA . GLY A 1 517 ? 21.928 -0.500 1.786 1.00 97.19 517 GLY A CA 1
ATOM 4001 C C . GLY A 1 517 ? 22.663 0.104 2.978 1.00 97.19 517 GLY A C 1
ATOM 4002 O O . GLY A 1 517 ? 22.996 -0.603 3.929 1.00 97.19 517 GLY A O 1
ATOM 4003 N N . LEU A 1 518 ? 22.926 1.406 2.913 1.00 97.75 518 LEU A N 1
ATOM 4004 C CA . LEU A 1 518 ? 23.708 2.173 3.874 1.00 97.75 518 LEU A CA 1
ATOM 4005 C C . LEU A 1 518 ? 22.881 3.361 4.384 1.00 97.75 518 LEU A C 1
ATOM 4007 O O . LEU A 1 518 ? 22.492 4.230 3.608 1.00 97.75 518 LEU A O 1
ATOM 4011 N N . PHE A 1 519 ? 22.616 3.395 5.686 1.00 97.56 519 PHE A N 1
ATOM 4012 C CA . PHE A 1 519 ? 21.862 4.447 6.362 1.00 97.56 519 PHE A CA 1
ATOM 4013 C C . PHE A 1 519 ? 22.830 5.365 7.116 1.00 97.56 519 PHE A C 1
ATOM 4015 O O . PHE A 1 519 ? 23.596 4.890 7.954 1.00 97.56 519 PHE A O 1
ATOM 4022 N N . ILE A 1 520 ? 22.796 6.666 6.837 1.00 97.56 520 ILE A N 1
ATOM 4023 C CA . ILE A 1 520 ? 23.787 7.651 7.309 1.00 97.56 520 ILE A CA 1
ATOM 4024 C C . ILE A 1 520 ? 23.272 8.391 8.546 1.00 97.56 520 ILE A C 1
ATOM 4026 O O . ILE A 1 520 ? 22.083 8.707 8.601 1.00 97.56 520 ILE A O 1
ATOM 4030 N N . ALA A 1 521 ? 24.124 8.616 9.551 1.00 97.12 521 ALA A N 1
ATOM 4031 C CA . ALA A 1 521 ? 23.757 9.300 10.792 1.00 97.12 521 ALA A CA 1
ATOM 4032 C C . ALA A 1 521 ? 24.676 10.494 11.095 1.00 97.12 521 ALA A C 1
ATOM 4034 O O . ALA A 1 521 ? 25.863 10.337 11.407 1.00 97.12 521 ALA A O 1
ATOM 4035 N N . HIS A 1 522 ? 24.091 11.691 11.090 1.00 95.44 522 HIS A N 1
ATOM 4036 C CA . HIS A 1 522 ? 24.761 12.940 11.473 1.00 95.44 522 HIS A CA 1
ATOM 4037 C C . HIS A 1 522 ? 24.674 13.203 12.975 1.00 95.44 522 HIS A C 1
ATOM 4039 O O . HIS A 1 522 ? 25.539 13.855 13.553 1.00 95.44 522 HIS A O 1
ATOM 4045 N N . SER A 1 523 ? 23.646 12.656 13.627 1.00 94.56 523 SER A N 1
ATOM 4046 C CA . SER A 1 523 ? 23.393 12.812 15.060 1.00 94.56 523 SER A CA 1
ATOM 4047 C C . SER A 1 523 ? 23.508 11.495 15.833 1.00 94.56 523 SER A C 1
ATOM 4049 O O . SER A 1 523 ? 23.286 10.394 15.315 1.00 94.56 523 SER A O 1
ATOM 4051 N N . LYS A 1 524 ? 23.797 11.615 17.133 1.00 93.00 524 LYS A N 1
ATOM 4052 C CA . LYS A 1 524 ? 23.746 10.505 18.097 1.00 93.00 524 LYS A CA 1
ATOM 4053 C C . LYS A 1 524 ? 22.328 9.926 18.181 1.00 93.00 524 LYS A C 1
ATOM 4055 O O . LYS A 1 524 ? 22.150 8.725 18.376 1.00 93.00 524 LYS A O 1
ATOM 4060 N N . GLU A 1 525 ? 21.332 10.778 17.994 1.00 93.75 525 GLU A N 1
ATOM 4061 C CA . GLU A 1 525 ? 19.904 10.495 18.035 1.00 93.75 525 GLU A CA 1
ATOM 4062 C C . GLU A 1 525 ? 19.510 9.630 16.830 1.00 93.75 525 GLU A C 1
ATOM 4064 O O . GLU A 1 525 ? 18.919 8.565 17.022 1.00 93.75 525 GLU A O 1
ATOM 4069 N N . ARG A 1 526 ? 19.963 9.982 15.617 1.00 95.62 526 ARG A N 1
ATOM 4070 C CA . ARG A 1 526 ? 19.805 9.145 14.417 1.00 95.62 526 ARG A CA 1
ATOM 4071 C C . ARG A 1 526 ? 20.518 7.798 14.552 1.00 95.62 526 ARG A C 1
ATOM 4073 O O . ARG A 1 526 ? 19.944 6.758 14.235 1.00 95.62 526 ARG A O 1
ATOM 4080 N N . LEU A 1 527 ? 21.730 7.772 15.110 1.00 95.25 527 LEU A N 1
ATOM 4081 C CA . LEU A 1 527 ? 22.423 6.511 15.403 1.00 95.25 527 LEU A CA 1
ATOM 4082 C C . LEU A 1 527 ? 21.649 5.641 16.419 1.00 95.25 527 LEU A C 1
ATOM 4084 O O . LEU A 1 527 ? 21.672 4.411 16.330 1.00 95.25 527 LEU A O 1
ATOM 4088 N N . ASN A 1 528 ? 20.950 6.244 17.382 1.00 94.44 528 ASN A N 1
ATOM 4089 C CA . ASN A 1 528 ? 20.113 5.510 18.335 1.00 94.44 528 ASN A CA 1
ATOM 4090 C C . ASN A 1 528 ? 18.836 4.959 17.679 1.00 94.44 528 ASN A C 1
ATOM 4092 O O . ASN A 1 528 ? 18.474 3.814 17.955 1.00 94.44 528 ASN A O 1
ATOM 4096 N N . GLU A 1 529 ? 18.205 5.702 16.764 1.00 94.75 529 GLU A N 1
ATOM 4097 C CA . GLU A 1 529 ? 17.136 5.187 15.895 1.00 94.75 529 GLU A CA 1
ATOM 4098 C C . GLU A 1 529 ? 17.623 3.956 15.110 1.00 94.75 529 GLU A C 1
ATOM 4100 O O . GLU A 1 529 ? 17.015 2.885 15.169 1.00 94.75 529 GLU A O 1
ATOM 4105 N N . TYR A 1 530 ? 18.787 4.050 14.466 1.00 95.62 530 TYR A N 1
ATOM 4106 C CA . TYR A 1 530 ? 19.374 2.954 13.690 1.00 95.62 530 TYR A CA 1
ATOM 4107 C C . TYR A 1 530 ? 19.732 1.727 14.537 1.00 95.62 530 TYR A C 1
ATOM 4109 O O . TYR A 1 530 ? 19.500 0.596 14.107 1.00 95.62 530 TYR A O 1
ATOM 4117 N N . LYS A 1 531 ? 20.214 1.905 15.771 1.00 94.62 531 LYS A N 1
ATOM 4118 C CA . LYS A 1 531 ? 20.429 0.789 16.712 1.00 94.62 531 LYS A CA 1
ATOM 4119 C C . LYS A 1 531 ? 19.119 0.094 17.101 1.00 94.62 531 LYS A C 1
ATOM 4121 O O . LYS A 1 531 ? 19.111 -1.124 17.290 1.00 94.62 531 LYS A O 1
ATOM 4126 N N . ARG A 1 532 ? 17.998 0.823 17.173 1.00 93.00 532 ARG A N 1
ATOM 4127 C CA . ARG A 1 532 ? 16.659 0.237 17.386 1.00 93.00 532 ARG A CA 1
ATOM 4128 C C . ARG A 1 532 ? 16.203 -0.553 16.153 1.00 93.00 532 ARG A C 1
ATOM 4130 O O . ARG A 1 532 ? 15.746 -1.684 16.314 1.00 93.00 532 ARG A O 1
ATOM 4137 N N . LEU A 1 533 ? 16.423 -0.029 14.940 1.00 93.75 533 LEU A N 1
ATOM 4138 C CA . LEU A 1 533 ? 16.182 -0.755 13.680 1.00 93.75 533 LEU A CA 1
ATOM 4139 C C . LEU A 1 533 ? 17.009 -2.050 13.595 1.00 93.75 533 LEU A C 1
ATOM 4141 O O . LEU A 1 533 ? 16.455 -3.108 13.306 1.00 93.75 533 LEU A O 1
ATOM 4145 N N . GLN A 1 534 ? 18.309 -1.993 13.902 1.00 94.94 534 GLN A N 1
ATOM 4146 C CA . GLN A 1 534 ? 19.203 -3.158 13.955 1.00 94.94 534 GLN A CA 1
ATOM 4147 C C . GLN A 1 534 ? 18.724 -4.194 14.985 1.00 94.94 534 GLN A C 1
ATOM 4149 O O . GLN A 1 534 ? 18.701 -5.392 14.700 1.00 94.94 534 GLN A O 1
ATOM 4154 N N . THR A 1 535 ? 18.308 -3.743 16.174 1.00 93.81 535 THR A N 1
ATOM 4155 C CA . THR A 1 535 ? 17.810 -4.620 17.247 1.00 93.81 535 THR A CA 1
ATOM 4156 C C . THR A 1 535 ? 16.548 -5.368 16.817 1.00 93.81 535 THR A C 1
ATOM 4158 O O . THR A 1 535 ? 16.483 -6.584 16.988 1.00 93.81 535 THR A O 1
ATOM 4161 N N . LEU A 1 536 ? 15.580 -4.683 16.196 1.00 93.12 536 LEU A N 1
ATOM 4162 C CA . LEU A 1 536 ? 14.377 -5.331 15.667 1.00 93.12 536 LEU A CA 1
ATOM 4163 C C . LEU A 1 536 ? 14.706 -6.249 14.478 1.00 93.12 536 LEU A C 1
ATOM 4165 O O . LEU A 1 536 ? 14.255 -7.391 14.438 1.00 93.12 536 LEU A O 1
ATOM 4169 N N . GLY A 1 537 ? 15.552 -5.797 13.547 1.00 94.06 537 GLY A N 1
ATOM 4170 C CA . GLY A 1 537 ? 16.004 -6.587 12.400 1.00 94.06 537 GLY A CA 1
ATOM 4171 C C . GLY A 1 537 ? 16.686 -7.898 12.803 1.00 94.06 537 GLY A C 1
ATOM 4172 O O . GLY A 1 537 ? 16.430 -8.936 12.191 1.00 94.06 537 GLY A O 1
ATOM 4173 N N . LYS A 1 538 ? 17.472 -7.891 13.888 1.00 94.75 538 LYS A N 1
ATOM 4174 C CA . LYS A 1 538 ? 18.109 -9.086 14.460 1.00 94.75 538 LYS A CA 1
ATOM 4175 C C . LYS A 1 538 ? 17.091 -10.150 14.889 1.00 94.75 538 LYS A C 1
ATOM 4177 O O . LYS A 1 538 ? 17.338 -11.331 14.652 1.00 94.75 538 LYS A O 1
ATOM 4182 N N . CYS A 1 539 ? 15.940 -9.759 15.445 1.00 92.38 539 CYS A N 1
ATOM 4183 C CA . CYS A 1 539 ? 14.858 -10.690 15.801 1.00 92.38 539 CYS A CA 1
ATOM 4184 C C . CYS A 1 539 ? 14.253 -11.407 14.578 1.00 92.38 539 CYS A C 1
ATOM 4186 O O . CYS A 1 539 ? 13.724 -12.506 14.715 1.00 92.38 539 CYS A O 1
ATOM 4188 N N . PHE A 1 540 ? 14.380 -10.818 13.384 1.00 93.56 540 PHE A N 1
ATOM 4189 C CA . PHE A 1 540 ? 13.918 -11.370 12.105 1.00 93.56 540 PHE A CA 1
ATOM 4190 C C . PHE A 1 540 ? 15.056 -11.906 11.214 1.00 93.56 540 PHE A C 1
ATOM 4192 O O . PHE A 1 540 ? 14.849 -12.168 10.029 1.00 93.56 540 PHE A O 1
ATOM 4199 N N . GLY A 1 541 ? 16.273 -12.065 11.750 1.00 93.88 541 GLY A N 1
ATOM 4200 C CA . GLY A 1 541 ? 17.420 -12.571 10.986 1.00 93.88 541 GLY A CA 1
ATOM 4201 C C . GLY A 1 541 ? 17.918 -11.624 9.883 1.00 93.88 541 GLY A C 1
ATOM 4202 O O . GLY A 1 541 ? 18.505 -12.072 8.895 1.00 93.88 541 GLY A O 1
ATOM 4203 N N . ILE A 1 542 ? 17.685 -10.314 10.011 1.00 95.06 542 ILE A N 1
ATOM 4204 C CA . ILE A 1 542 ? 18.273 -9.307 9.122 1.00 95.06 542 ILE A CA 1
ATOM 4205 C C . ILE A 1 542 ? 19.678 -8.962 9.616 1.00 95.06 542 ILE A C 1
ATOM 4207 O O . ILE A 1 542 ? 19.855 -8.277 10.623 1.00 95.06 542 ILE A O 1
ATOM 4211 N N . GLU A 1 543 ? 20.684 -9.408 8.868 1.00 95.81 543 GLU A N 1
ATOM 4212 C CA . GLU A 1 543 ? 22.066 -8.967 9.043 1.00 95.81 543 GLU A CA 1
ATOM 4213 C C . GLU A 1 543 ? 22.190 -7.450 8.831 1.00 95.81 543 GLU A C 1
ATOM 4215 O O . GLU A 1 543 ? 21.749 -6.909 7.812 1.00 95.81 543 GLU A O 1
ATOM 4220 N N . SER A 1 544 ? 22.795 -6.764 9.800 1.00 97.12 544 SER A N 1
ATOM 4221 C CA . SER A 1 544 ? 23.182 -5.359 9.682 1.00 97.12 544 SER A CA 1
ATOM 4222 C C . SER A 1 544 ? 24.252 -4.978 10.707 1.00 97.12 544 SER A C 1
ATOM 4224 O O . SER A 1 544 ? 24.259 -5.486 11.832 1.00 97.12 544 SER A O 1
ATOM 4226 N N . HIS A 1 545 ? 25.143 -4.071 10.314 1.00 97.12 545 HIS A N 1
ATOM 4227 C CA . HIS A 1 545 ? 26.366 -3.691 11.024 1.00 97.12 545 HIS A CA 1
ATOM 4228 C C . HIS A 1 545 ? 26.407 -2.175 11.218 1.00 97.12 545 HIS A C 1
ATOM 4230 O O . HIS A 1 545 ? 26.153 -1.436 10.271 1.00 97.12 545 HIS A O 1
ATOM 4236 N N . VAL A 1 546 ? 26.729 -1.705 12.424 1.00 97.69 546 VAL A N 1
ATOM 4237 C CA . VAL A 1 546 ? 27.035 -0.284 12.660 1.00 97.69 546 VAL A CA 1
ATOM 4238 C C . VAL A 1 546 ? 28.516 -0.081 12.360 1.00 97.69 546 VAL A C 1
ATOM 4240 O O . VAL A 1 546 ? 29.338 -0.800 12.922 1.00 97.69 546 VAL A O 1
ATOM 4243 N N . LEU A 1 547 ? 28.828 0.867 11.480 1.00 97.88 547 LEU A N 1
ATOM 4244 C CA . LEU A 1 547 ? 30.166 1.140 10.959 1.00 97.88 547 LEU A CA 1
ATOM 4245 C C . LEU A 1 547 ? 30.664 2.519 11.411 1.00 97.88 547 LEU A C 1
ATOM 4247 O O . LEU A 1 547 ? 29.881 3.474 11.494 1.00 97.88 547 LEU A O 1
ATOM 4251 N N . THR A 1 548 ? 31.974 2.644 11.628 1.00 97.75 548 THR A N 1
ATOM 4252 C CA . THR A 1 548 ? 32.640 3.960 11.683 1.00 97.75 548 THR A CA 1
ATOM 4253 C C . THR A 1 548 ? 32.723 4.593 10.280 1.00 97.75 548 THR A C 1
ATOM 4255 O O . THR A 1 548 ? 32.505 3.896 9.278 1.00 97.75 548 THR A O 1
ATOM 4258 N N . PRO A 1 549 ? 33.063 5.888 10.141 1.00 97.19 549 PRO A N 1
ATOM 4259 C CA . PRO A 1 549 ? 33.307 6.488 8.829 1.00 97.19 549 PRO A CA 1
ATOM 4260 C C . PRO A 1 549 ? 34.418 5.778 8.037 1.00 97.19 549 PRO A C 1
ATOM 4262 O O . PRO A 1 549 ? 34.238 5.478 6.858 1.00 97.19 549 PRO A O 1
ATOM 4265 N N . GLU A 1 550 ? 35.522 5.389 8.681 1.00 96.81 550 GLU A N 1
ATOM 4266 C CA . GLU A 1 550 ? 36.639 4.678 8.036 1.00 96.81 550 GLU A CA 1
ATOM 4267 C C . GLU A 1 550 ? 36.271 3.249 7.615 1.00 96.81 550 GLU A C 1
ATOM 4269 O O . GLU A 1 550 ? 36.847 2.704 6.675 1.00 96.81 550 GLU A O 1
ATOM 4274 N N . GLU A 1 551 ? 35.323 2.610 8.303 1.00 97.38 551 GLU A N 1
ATOM 4275 C CA . GLU A 1 551 ? 34.735 1.339 7.874 1.00 97.38 551 GLU A CA 1
ATOM 4276 C C . GLU A 1 551 ? 33.741 1.522 6.730 1.00 97.38 551 GLU A C 1
ATOM 4278 O O . GLU A 1 551 ? 33.710 0.709 5.807 1.00 97.38 551 GLU A O 1
ATOM 4283 N N . THR A 1 552 ? 32.988 2.618 6.747 1.00 97.06 552 THR A N 1
ATOM 4284 C CA . THR A 1 552 ? 32.019 2.969 5.707 1.00 97.06 552 THR A CA 1
ATOM 4285 C C . THR A 1 552 ? 32.706 3.230 4.361 1.00 97.06 552 THR A C 1
ATOM 4287 O O . THR A 1 552 ? 32.241 2.738 3.334 1.00 97.06 552 THR A O 1
ATOM 4290 N N . LEU A 1 553 ? 33.882 3.871 4.348 1.00 95.69 553 LEU A N 1
ATOM 4291 C CA . LEU A 1 553 ? 34.681 4.044 3.122 1.00 95.69 553 LEU A CA 1
ATOM 4292 C C . LEU A 1 553 ? 35.138 2.724 2.480 1.00 95.69 553 LEU A C 1
ATOM 4294 O O . LEU A 1 553 ? 35.403 2.689 1.281 1.00 95.69 553 LEU A O 1
ATOM 4298 N N . LYS A 1 554 ? 35.208 1.621 3.239 1.00 95.44 554 LYS A N 1
ATOM 4299 C CA . LYS A 1 554 ? 35.561 0.295 2.696 1.00 95.44 554 LYS A CA 1
ATOM 4300 C C . LYS A 1 554 ? 34.422 -0.317 1.872 1.00 95.44 554 LYS A C 1
ATOM 4302 O O . LYS A 1 554 ? 34.681 -1.241 1.106 1.00 95.44 554 LYS A O 1
ATOM 4307 N N . VAL A 1 555 ? 33.187 0.174 2.033 1.00 95.44 555 VAL A N 1
ATOM 4308 C CA . VAL A 1 555 ? 32.005 -0.259 1.263 1.00 95.44 555 VAL A CA 1
ATOM 4309 C C . VAL A 1 555 ? 31.485 0.807 0.293 1.00 95.44 555 VAL A C 1
ATOM 4311 O O . VAL A 1 555 ? 30.893 0.441 -0.717 1.00 95.44 555 VAL A O 1
ATOM 4314 N N . PHE A 1 556 ? 31.730 2.099 0.547 1.00 96.75 556 PHE A N 1
ATOM 4315 C CA . PHE A 1 556 ? 31.414 3.200 -0.372 1.00 96.75 556 PHE A CA 1
ATOM 4316 C C . PHE A 1 556 ? 32.568 4.231 -0.399 1.00 96.75 556 PHE A C 1
ATOM 4318 O O . PHE A 1 556 ? 32.563 5.178 0.389 1.00 96.75 556 PHE A O 1
ATOM 4325 N N . PRO A 1 557 ? 33.563 4.091 -1.300 1.00 94.94 557 PRO A N 1
ATOM 4326 C CA . PRO A 1 557 ? 34.798 4.887 -1.242 1.00 94.94 557 PRO A CA 1
ATOM 4327 C C . PRO A 1 557 ? 34.687 6.381 -1.587 1.00 94.94 557 PRO A C 1
ATOM 4329 O O . PRO A 1 557 ? 35.645 7.107 -1.343 1.00 94.94 557 PRO A O 1
ATOM 4332 N N . LEU A 1 558 ? 33.579 6.844 -2.185 1.00 94.38 558 LEU A N 1
ATOM 4333 C CA . LEU A 1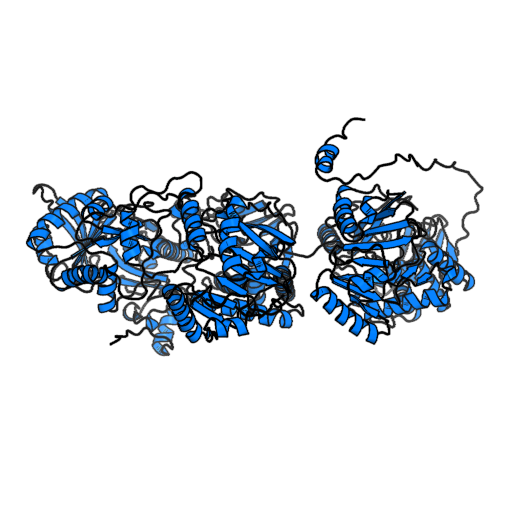 558 ? 33.405 8.250 -2.603 1.00 94.38 558 LEU A CA 1
ATOM 4334 C C . LEU A 1 558 ? 32.648 9.133 -1.593 1.00 94.38 558 LEU A C 1
ATOM 4336 O O . LEU A 1 558 ? 32.315 10.272 -1.928 1.00 94.38 558 LEU A O 1
ATOM 4340 N N . LEU A 1 559 ? 32.320 8.623 -0.403 1.00 95.62 559 LEU A N 1
ATOM 4341 C CA . LEU A 1 559 ? 31.724 9.457 0.645 1.00 95.62 559 LEU A CA 1
ATOM 4342 C C . LEU A 1 559 ? 32.810 10.279 1.360 1.00 95.62 559 LEU A C 1
ATOM 4344 O O . LEU A 1 559 ? 33.954 9.837 1.448 1.00 95.62 559 LEU A O 1
ATOM 4348 N N . ASP A 1 560 ? 32.470 11.445 1.908 1.00 95.50 560 ASP A N 1
ATOM 4349 C CA . ASP A 1 560 ? 33.369 12.167 2.818 1.00 95.50 560 ASP A CA 1
ATOM 4350 C C . ASP A 1 560 ? 33.226 11.597 4.246 1.00 95.50 560 ASP A C 1
ATOM 4352 O O . ASP A 1 560 ? 32.156 11.744 4.843 1.00 95.50 560 ASP A O 1
ATOM 4356 N N . PRO A 1 561 ? 34.265 10.978 4.847 1.00 94.31 561 PRO A N 1
ATOM 4357 C CA . PRO A 1 561 ? 34.192 10.451 6.212 1.00 94.31 561 PRO A CA 1
ATOM 4358 C C . PRO A 1 561 ? 34.014 11.535 7.288 1.00 94.31 561 PRO A C 1
ATOM 4360 O O . PRO A 1 561 ? 33.691 11.203 8.424 1.00 94.31 561 PRO A O 1
ATOM 4363 N N . ASN A 1 562 ? 34.238 12.811 6.963 1.00 95.56 562 ASN A N 1
ATOM 4364 C CA . ASN A 1 562 ? 34.030 13.933 7.880 1.00 95.56 562 ASN A CA 1
ATOM 4365 C C . ASN A 1 562 ? 32.573 14.424 7.878 1.00 95.56 562 ASN A C 1
ATOM 4367 O O . ASN A 1 562 ? 32.179 15.155 8.785 1.00 95.56 562 ASN A O 1
ATOM 4371 N N . SER A 1 563 ? 31.780 14.035 6.872 1.00 94.12 563 SER A N 1
ATOM 4372 C CA . SER A 1 563 ? 30.403 14.510 6.693 1.00 94.12 563 SER A CA 1
ATOM 4373 C C . SER A 1 563 ? 29.376 13.797 7.576 1.00 94.12 563 SER A C 1
ATOM 4375 O O . SER A 1 563 ? 28.280 14.311 7.733 1.00 94.12 563 SER A O 1
ATOM 4377 N N . PHE A 1 564 ? 29.699 12.645 8.179 1.00 96.19 564 PHE A N 1
ATOM 4378 C CA . PHE A 1 564 ? 28.780 11.884 9.037 1.00 96.19 564 PHE A CA 1
ATOM 4379 C C . PHE A 1 564 ? 29.501 11.228 10.223 1.00 96.19 564 PHE A C 1
ATOM 4381 O O . PHE A 1 564 ? 30.696 10.952 10.180 1.00 96.19 564 PHE A O 1
ATOM 4388 N N . THR A 1 565 ? 28.768 10.935 11.302 1.00 96.00 565 THR A N 1
ATOM 4389 C CA . THR A 1 565 ? 29.362 10.372 12.536 1.00 96.00 565 THR A CA 1
ATOM 4390 C C . THR A 1 565 ? 29.511 8.853 12.496 1.00 96.00 565 THR A C 1
ATOM 4392 O O . THR A 1 565 ? 30.378 8.283 13.157 1.00 96.00 565 THR A O 1
ATOM 4395 N N . SER A 1 566 ? 28.603 8.183 11.787 1.00 96.69 566 SER A N 1
ATOM 4396 C CA . SER A 1 566 ? 28.474 6.727 11.728 1.00 96.69 566 SER A CA 1
ATOM 4397 C C . SER A 1 566 ? 27.459 6.325 10.656 1.00 96.69 566 SER A C 1
ATOM 4399 O O . SER A 1 566 ? 26.662 7.150 10.201 1.00 96.69 566 SER A O 1
ATOM 4401 N N . ALA A 1 567 ? 27.453 5.047 10.281 1.00 97.31 567 ALA A N 1
ATOM 4402 C CA . ALA A 1 567 ? 26.438 4.491 9.393 1.00 97.31 567 ALA A CA 1
ATOM 4403 C C . ALA A 1 567 ? 25.925 3.131 9.888 1.00 97.31 567 ALA A C 1
ATOM 4405 O O . ALA A 1 567 ? 26.617 2.414 10.612 1.00 97.31 567 ALA A O 1
ATOM 4406 N N . LEU A 1 568 ? 24.714 2.751 9.476 1.00 97.94 568 LEU A N 1
ATOM 4407 C CA . LEU A 1 568 ? 24.201 1.385 9.587 1.00 97.94 568 LEU A CA 1
ATOM 4408 C C . LEU A 1 568 ? 24.172 0.759 8.189 1.00 97.94 568 LEU A C 1
ATOM 4410 O O . LEU A 1 568 ? 23.502 1.261 7.293 1.00 97.94 568 LEU A O 1
ATOM 4414 N N . TYR A 1 569 ? 24.874 -0.351 8.005 1.00 98.12 569 TYR A N 1
ATOM 4415 C CA . TYR A 1 569 ? 24.950 -1.088 6.747 1.00 98.12 569 TYR A CA 1
ATOM 4416 C C . TYR A 1 569 ? 24.149 -2.391 6.835 1.00 98.12 569 TYR A C 1
ATOM 4418 O O . TYR A 1 569 ? 24.358 -3.175 7.759 1.00 98.12 569 TYR A O 1
ATOM 4426 N N . SER A 1 570 ? 23.265 -2.667 5.871 1.00 97.56 570 SER A N 1
ATOM 4427 C CA . SER A 1 570 ? 22.698 -4.005 5.657 1.00 97.56 570 SER A CA 1
ATOM 4428 C C . SER A 1 570 ? 23.126 -4.543 4.286 1.00 97.56 570 SER A C 1
ATOM 4430 O O . SER A 1 570 ? 22.670 -4.027 3.261 1.00 97.56 570 SER A O 1
ATOM 4432 N N . PRO A 1 571 ? 23.958 -5.603 4.223 1.00 96.06 571 PRO A N 1
ATOM 4433 C CA . PRO A 1 571 ? 24.418 -6.172 2.953 1.00 96.06 571 PRO A CA 1
ATOM 4434 C C . PRO A 1 571 ? 23.294 -6.855 2.162 1.00 96.06 571 PRO A C 1
ATOM 4436 O O . PRO A 1 571 ? 23.423 -7.085 0.966 1.00 96.06 571 PRO A O 1
ATOM 4439 N N . GLY A 1 572 ? 22.180 -7.194 2.819 1.00 93.94 572 GLY A N 1
ATOM 4440 C CA . GLY A 1 572 ? 21.051 -7.860 2.174 1.00 93.94 572 GLY A CA 1
ATOM 4441 C C . GLY A 1 572 ? 20.047 -6.925 1.496 1.00 93.94 572 GLY A C 1
ATOM 4442 O O . GLY A 1 572 ? 19.131 -7.440 0.856 1.00 93.94 572 GLY A O 1
ATOM 4443 N N . ASP A 1 573 ? 20.168 -5.608 1.649 1.00 95.75 573 ASP A N 1
ATOM 4444 C CA . ASP A 1 573 ? 19.322 -4.623 0.957 1.00 95.75 573 ASP A CA 1
ATOM 4445 C C . ASP A 1 573 ? 19.732 -4.488 -0.525 1.00 95.75 573 ASP A C 1
ATOM 4447 O O . ASP A 1 573 ? 20.677 -5.134 -0.986 1.00 95.75 573 ASP A O 1
ATOM 4451 N N . GLY A 1 574 ? 18.990 -3.712 -1.317 1.00 94.69 574 GLY A N 1
ATOM 4452 C CA . GLY A 1 574 ? 19.283 -3.602 -2.747 1.00 94.69 574 GLY A CA 1
ATOM 4453 C C . GLY A 1 574 ? 18.244 -2.843 -3.564 1.00 94.69 574 GLY A C 1
ATOM 4454 O O . GLY A 1 574 ? 17.486 -2.021 -3.046 1.00 94.69 574 GLY A O 1
ATOM 4455 N N . VAL A 1 575 ? 18.204 -3.142 -4.860 1.00 94.19 575 VAL A N 1
ATOM 4456 C CA . VAL A 1 575 ? 17.351 -2.486 -5.858 1.00 94.19 575 VAL A CA 1
ATOM 4457 C C . VAL A 1 575 ? 16.746 -3.514 -6.818 1.00 94.19 575 VAL A C 1
ATOM 4459 O O . VAL A 1 575 ? 17.362 -4.536 -7.113 1.00 94.19 575 VAL A O 1
ATOM 4462 N N . VAL A 1 576 ? 15.535 -3.253 -7.311 1.00 93.50 576 VAL A N 1
ATOM 4463 C CA . VAL A 1 576 ? 14.857 -4.064 -8.333 1.00 93.50 576 VAL A CA 1
ATOM 4464 C C . VAL A 1 576 ? 14.495 -3.224 -9.564 1.00 93.50 576 VAL A C 1
ATOM 4466 O O . VAL A 1 576 ? 14.036 -2.088 -9.418 1.00 93.50 576 VAL A O 1
ATOM 4469 N N . ASP A 1 577 ? 14.668 -3.760 -10.779 1.00 91.75 577 ASP A N 1
ATOM 4470 C CA . ASP A 1 577 ? 14.107 -3.129 -11.982 1.00 91.75 577 ASP A CA 1
ATOM 4471 C C . ASP A 1 577 ? 12.570 -3.283 -12.031 1.00 91.75 577 ASP A C 1
ATOM 4473 O O . ASP A 1 577 ? 12.051 -4.407 -12.001 1.00 91.75 577 ASP A O 1
ATOM 4477 N N . PRO A 1 578 ? 11.804 -2.181 -12.148 1.00 87.94 578 PRO A N 1
ATOM 4478 C CA . PRO A 1 578 ? 10.348 -2.256 -12.106 1.00 87.94 578 PRO A CA 1
ATOM 4479 C C . PRO A 1 578 ? 9.706 -3.000 -13.277 1.00 87.94 578 PRO A C 1
ATOM 4481 O O . PRO A 1 578 ? 8.641 -3.598 -13.112 1.00 87.94 578 PRO A O 1
ATOM 4484 N N . ASN A 1 579 ? 10.327 -2.983 -14.455 1.00 87.00 579 ASN A N 1
ATOM 4485 C CA . ASN A 1 579 ? 9.771 -3.577 -15.666 1.00 87.00 579 ASN A CA 1
ATOM 4486 C C . ASN A 1 579 ? 10.055 -5.082 -15.713 1.00 87.00 579 ASN A C 1
ATOM 4488 O O . ASN A 1 579 ? 9.155 -5.865 -16.031 1.00 87.00 579 ASN A O 1
ATOM 4492 N N . MET A 1 580 ? 11.265 -5.493 -15.328 1.00 90.06 580 MET A N 1
ATOM 4493 C CA . MET A 1 580 ? 11.653 -6.899 -15.194 1.00 90.06 580 MET A CA 1
ATOM 4494 C C . MET A 1 580 ? 10.800 -7.603 -14.131 1.00 90.06 580 MET A C 1
ATOM 4496 O O . MET A 1 580 ? 10.166 -8.614 -14.443 1.00 90.06 580 MET A O 1
ATOM 4500 N N . MET A 1 581 ? 10.656 -7.024 -12.929 1.00 91.50 581 MET A N 1
ATOM 4501 C CA . MET A 1 581 ? 9.812 -7.595 -11.869 1.00 91.50 581 MET A CA 1
ATOM 4502 C C . MET A 1 581 ? 8.361 -7.778 -12.328 1.00 91.50 581 MET A C 1
ATOM 4504 O O . MET A 1 581 ? 7.784 -8.851 -12.149 1.00 91.50 581 MET A O 1
ATOM 4508 N N . CYS A 1 582 ? 7.760 -6.758 -12.947 1.00 91.88 582 CYS A N 1
ATOM 4509 C CA . CYS A 1 582 ? 6.368 -6.836 -13.392 1.00 91.88 582 CYS A CA 1
ATOM 4510 C C . CYS A 1 582 ? 6.162 -7.827 -14.553 1.00 91.88 582 CYS A C 1
ATOM 4512 O O . CYS A 1 582 ? 5.130 -8.501 -14.617 1.00 91.88 582 CYS A O 1
ATOM 4514 N N . THR A 1 583 ? 7.153 -7.972 -15.438 1.00 89.75 583 THR A N 1
ATOM 4515 C CA . THR A 1 583 ? 7.141 -8.967 -16.523 1.00 89.75 583 THR A CA 1
ATOM 4516 C C . THR A 1 583 ? 7.277 -10.392 -15.976 1.00 89.75 583 THR A C 1
ATOM 4518 O O . THR A 1 583 ? 6.553 -11.289 -16.408 1.00 89.75 583 THR A O 1
ATOM 4521 N N . ALA A 1 584 ? 8.140 -10.610 -14.978 1.00 92.00 584 ALA A N 1
ATOM 4522 C CA . ALA A 1 584 ? 8.272 -11.902 -14.311 1.00 92.00 584 ALA A CA 1
ATOM 4523 C C . ALA A 1 584 ? 6.990 -12.271 -13.537 1.00 92.00 584 ALA A C 1
ATOM 4525 O O . ALA A 1 584 ? 6.448 -13.358 -13.735 1.00 92.00 584 ALA A O 1
ATOM 4526 N N . LEU A 1 585 ? 6.439 -11.350 -12.735 1.00 95.31 585 LEU A N 1
ATOM 4527 C CA . LEU A 1 585 ? 5.175 -11.541 -12.004 1.00 95.31 585 LEU A CA 1
ATOM 4528 C C . LEU A 1 585 ? 4.001 -11.892 -12.930 1.00 95.31 585 LEU A C 1
ATOM 4530 O O . LEU A 1 585 ? 3.259 -12.834 -12.654 1.00 95.31 585 LEU A O 1
ATOM 4534 N N . THR A 1 586 ? 3.824 -11.159 -14.036 1.00 93.12 586 THR A N 1
ATOM 4535 C CA . THR A 1 586 ? 2.726 -11.435 -14.978 1.00 93.12 586 THR A CA 1
ATOM 4536 C C . THR A 1 586 ? 2.923 -12.759 -15.710 1.00 93.12 586 THR A C 1
ATOM 4538 O O . THR A 1 586 ? 1.960 -13.516 -15.812 1.00 93.12 586 THR A O 1
ATOM 4541 N N . LYS A 1 587 ? 4.154 -13.106 -16.122 1.00 93.12 587 LYS A N 1
ATOM 4542 C CA . LYS A 1 587 ? 4.464 -14.424 -16.704 1.00 93.12 587 LYS A CA 1
ATOM 4543 C C . LYS A 1 587 ? 4.165 -15.565 -15.726 1.00 93.12 587 LYS A C 1
ATOM 4545 O O . LYS A 1 587 ? 3.528 -16.543 -16.116 1.00 93.12 587 LYS A O 1
ATOM 4550 N N . ALA A 1 588 ? 4.561 -15.427 -14.459 1.00 94.38 588 ALA A N 1
ATOM 4551 C CA . ALA A 1 588 ? 4.247 -16.395 -13.411 1.00 94.38 588 ALA A CA 1
ATOM 4552 C C . ALA A 1 588 ? 2.728 -16.550 -13.225 1.00 94.38 588 ALA A C 1
ATOM 4554 O O . ALA A 1 588 ? 2.214 -17.667 -13.229 1.00 94.38 588 ALA A O 1
ATOM 4555 N N . ALA A 1 589 ? 1.990 -15.438 -13.149 1.00 94.19 589 ALA A N 1
ATOM 4556 C CA . ALA A 1 589 ? 0.536 -15.457 -13.020 1.00 94.19 589 ALA A CA 1
ATOM 4557 C C . ALA A 1 589 ? -0.164 -16.124 -14.222 1.00 94.19 589 ALA A C 1
ATOM 4559 O O . ALA A 1 589 ? -1.087 -16.917 -14.030 1.00 94.19 589 ALA A O 1
ATOM 4560 N N . THR A 1 590 ? 0.287 -15.865 -15.456 1.00 93.62 590 THR A N 1
ATOM 4561 C CA . THR A 1 590 ? -0.277 -16.509 -16.656 1.00 93.62 590 THR A CA 1
ATOM 4562 C C . THR A 1 590 ? 0.061 -17.996 -16.746 1.00 93.62 590 THR A C 1
ATOM 4564 O O . THR A 1 590 ? -0.802 -18.782 -17.129 1.00 93.62 590 THR A O 1
ATOM 4567 N N . ASN A 1 591 ? 1.257 -18.418 -16.311 1.00 94.00 591 ASN A N 1
ATOM 4568 C CA . ASN A 1 591 ? 1.605 -19.843 -16.187 1.00 94.00 591 ASN A CA 1
ATOM 4569 C C . ASN A 1 591 ? 0.674 -20.580 -15.201 1.00 94.00 591 ASN A C 1
ATOM 4571 O O . ASN A 1 591 ? 0.456 -21.782 -15.334 1.00 94.00 591 ASN A O 1
ATOM 4575 N N . LEU A 1 592 ? 0.116 -19.855 -14.226 1.00 94.19 592 LEU A N 1
ATOM 4576 C CA . LEU A 1 592 ? -0.822 -20.342 -13.211 1.00 94.19 592 LEU A CA 1
ATOM 4577 C C . LEU A 1 592 ? -2.305 -20.166 -13.615 1.00 94.19 592 LEU A C 1
ATOM 4579 O O . LEU A 1 592 ? -3.201 -20.452 -12.823 1.00 94.19 592 LEU A O 1
ATOM 4583 N N . GLY A 1 593 ? -2.587 -19.730 -14.850 1.00 88.00 593 GLY A N 1
ATOM 4584 C CA . GLY A 1 593 ? -3.945 -19.641 -15.400 1.00 88.00 593 GLY A CA 1
ATOM 4585 C C . GLY A 1 593 ? -4.721 -18.360 -15.068 1.00 88.00 593 GLY A C 1
ATOM 4586 O O . GLY A 1 593 ? -5.945 -18.343 -15.226 1.00 88.00 593 GLY A O 1
ATOM 4587 N N . ALA A 1 594 ? -4.044 -17.299 -14.621 1.00 90.94 594 ALA A N 1
ATOM 4588 C CA . ALA A 1 594 ? -4.600 -15.946 -14.613 1.00 90.94 594 ALA A CA 1
ATOM 4589 C C . ALA A 1 594 ? -4.453 -15.265 -15.989 1.00 90.94 594 ALA A C 1
ATOM 4591 O O . ALA A 1 594 ? -3.710 -15.735 -16.851 1.00 90.94 594 ALA A O 1
ATOM 4592 N N . SER A 1 595 ? -5.127 -14.128 -16.178 1.00 88.00 595 SER A N 1
ATOM 4593 C CA . SER A 1 595 ? -5.079 -13.349 -17.426 1.00 88.00 595 SER A CA 1
ATOM 4594 C C . SER A 1 595 ? -4.863 -11.860 -17.165 1.00 88.00 595 SER A C 1
ATOM 4596 O O . SER A 1 595 ? -5.234 -11.341 -16.112 1.00 88.00 595 SER A O 1
ATOM 4598 N N . TYR A 1 596 ? -4.3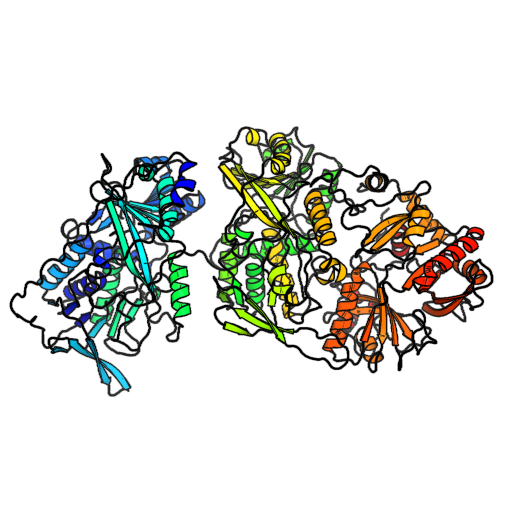16 -11.145 -18.147 1.00 89.69 596 TYR A N 1
ATOM 4599 C CA . TYR A 1 596 ? -4.254 -9.683 -18.144 1.00 89.69 596 TYR A CA 1
ATOM 4600 C C . TYR A 1 596 ? -4.604 -9.109 -19.522 1.00 89.69 596 TYR A C 1
ATOM 4602 O O . TYR A 1 596 ? -4.368 -9.755 -20.546 1.00 89.69 596 TYR A O 1
ATOM 4610 N N . PHE A 1 597 ? -5.168 -7.899 -19.543 1.00 86.00 597 PHE A N 1
ATOM 4611 C CA . PHE A 1 597 ? -5.572 -7.201 -20.764 1.00 86.00 597 PHE A CA 1
ATOM 4612 C C . PHE A 1 597 ? -5.090 -5.750 -20.759 1.00 86.00 597 PHE A C 1
ATOM 4614 O O . PHE A 1 597 ? -5.419 -4.976 -19.861 1.00 86.00 597 PHE A O 1
ATOM 4621 N N . GLU A 1 598 ? -4.331 -5.394 -21.792 1.00 85.69 598 GLU A N 1
ATOM 4622 C CA . GLU A 1 598 ? -3.855 -4.037 -22.067 1.00 85.69 598 GLU A CA 1
ATOM 4623 C C . GLU A 1 598 ? -4.886 -3.187 -22.809 1.00 85.69 598 GLU A C 1
ATOM 4625 O O . GLU A 1 598 ? -5.814 -3.713 -23.425 1.00 85.69 598 GLU A O 1
ATOM 4630 N N . ASN A 1 599 ? -4.655 -1.869 -22.858 1.00 84.88 599 ASN A N 1
ATOM 4631 C CA . ASN A 1 599 ? -5.469 -0.911 -23.614 1.00 84.88 599 ASN A CA 1
ATOM 4632 C C . ASN A 1 599 ? -6.971 -0.976 -23.253 1.00 84.88 599 ASN A C 1
ATOM 4634 O O . ASN A 1 599 ? -7.833 -0.604 -24.057 1.00 84.88 599 ASN A O 1
ATOM 4638 N N . CYS A 1 600 ? -7.284 -1.468 -22.053 1.00 84.50 600 CYS A N 1
ATOM 4639 C CA . CYS A 1 600 ? -8.583 -1.929 -21.579 1.00 84.50 600 CYS A CA 1
ATOM 4640 C C . CYS A 1 600 ? -9.019 -1.127 -20.335 1.00 84.50 600 CYS A C 1
ATOM 4642 O O . CYS A 1 600 ? -9.054 -1.656 -19.221 1.00 84.50 600 CYS A O 1
ATOM 4644 N N . PRO A 1 601 ? -9.333 0.176 -20.493 1.00 86.44 601 PRO A N 1
ATOM 4645 C CA . PRO A 1 601 ? -9.830 0.996 -19.396 1.00 86.44 601 PRO A CA 1
ATOM 4646 C C . PRO A 1 601 ? -11.135 0.435 -18.825 1.00 86.44 601 PRO A C 1
ATOM 4648 O O . PRO A 1 601 ? -12.071 0.124 -19.566 1.00 86.44 601 PRO A O 1
ATOM 4651 N N . VAL A 1 602 ? -11.217 0.400 -17.495 1.00 89.06 602 VAL A N 1
ATOM 4652 C CA . VAL A 1 602 ? -12.490 0.250 -16.787 1.00 89.06 602 VAL A CA 1
ATOM 4653 C C . VAL A 1 602 ? -13.204 1.600 -16.772 1.00 89.06 602 VAL A C 1
ATOM 4655 O O . VAL A 1 602 ? -12.695 2.586 -16.241 1.00 89.06 602 VAL A O 1
ATOM 4658 N N . GLU A 1 603 ? -14.398 1.639 -17.351 1.00 87.81 603 GLU A N 1
ATOM 4659 C CA . GLU A 1 603 ? -15.205 2.852 -17.516 1.00 87.81 603 GLU A CA 1
ATOM 4660 C C . GLU A 1 603 ? -16.214 3.048 -16.374 1.00 87.81 603 GLU A C 1
ATOM 4662 O O . GLU A 1 603 ? -16.629 4.177 -16.097 1.00 87.81 603 GLU A O 1
ATOM 4667 N N . GLU A 1 604 ? -16.622 1.956 -15.716 1.00 89.56 604 GLU A N 1
ATOM 4668 C CA . GLU A 1 604 ? -17.629 1.915 -14.649 1.00 89.56 604 GLU A CA 1
ATOM 4669 C C . GLU A 1 604 ? -17.500 0.624 -13.813 1.00 89.56 604 GLU A C 1
ATOM 4671 O O . GLU A 1 604 ? -17.269 -0.454 -14.367 1.00 89.56 604 GLU A O 1
ATOM 4676 N N . ILE A 1 605 ? -17.709 0.706 -12.491 1.00 90.75 605 ILE A N 1
ATOM 4677 C CA . ILE A 1 605 ? -17.967 -0.475 -11.652 1.00 90.75 605 ILE A CA 1
ATOM 4678 C C . ILE A 1 605 ? -19.472 -0.748 -11.665 1.00 90.75 605 ILE A C 1
ATOM 4680 O O . ILE A 1 605 ? -20.283 0.072 -11.232 1.00 90.75 605 ILE A O 1
ATOM 4684 N N . LEU A 1 606 ? -19.858 -1.927 -12.143 1.00 91.12 606 LEU A N 1
ATOM 4685 C CA . LEU A 1 606 ? -21.251 -2.346 -12.194 1.00 91.12 606 LEU A CA 1
ATOM 4686 C C . LEU A 1 606 ? -21.666 -2.832 -10.807 1.00 91.12 606 LEU A C 1
ATOM 4688 O O . LEU A 1 606 ? -21.064 -3.761 -10.264 1.00 91.12 606 LEU A O 1
ATOM 4692 N N . VAL A 1 607 ? -22.713 -2.225 -10.249 1.00 89.69 607 VAL A N 1
ATOM 4693 C CA . VAL A 1 607 ? -23.209 -2.536 -8.902 1.00 89.69 607 VAL A CA 1
ATOM 4694 C C . VAL A 1 607 ? -24.623 -3.111 -8.919 1.00 89.69 607 VAL A C 1
ATOM 4696 O O . VAL A 1 607 ? -25.487 -2.672 -9.678 1.00 89.69 607 VAL A O 1
ATOM 4699 N N . ASP A 1 608 ? -24.869 -4.086 -8.050 1.00 83.94 608 ASP A N 1
ATOM 4700 C CA . ASP A 1 608 ? -26.209 -4.529 -7.678 1.00 83.94 608 ASP A CA 1
ATOM 4701 C C . ASP A 1 608 ? -26.761 -3.611 -6.570 1.00 83.94 608 ASP A C 1
ATOM 4703 O O . ASP A 1 608 ? -26.046 -3.263 -5.625 1.00 83.94 608 ASP A O 1
ATOM 4707 N N . LYS A 1 609 ? -28.030 -3.202 -6.690 1.00 64.12 609 LYS A N 1
ATOM 4708 C CA . LYS A 1 609 ? -28.739 -2.358 -5.710 1.00 64.12 609 LYS A CA 1
ATOM 4709 C C . LYS A 1 609 ? -29.722 -3.219 -4.922 1.00 64.12 609 LYS A C 1
ATOM 4711 O O . LYS A 1 609 ? -30.935 -3.126 -5.111 1.00 64.12 609 LYS A O 1
ATOM 4716 N N . ARG A 1 610 ? -29.205 -4.074 -4.041 1.00 52.75 610 ARG A N 1
ATOM 4717 C CA . ARG A 1 610 ? -30.060 -4.880 -3.161 1.00 52.75 610 ARG A CA 1
ATOM 4718 C C . ARG A 1 610 ? -30.620 -4.009 -2.045 1.00 52.75 610 ARG A C 1
ATOM 4720 O O . ARG A 1 610 ? -29.866 -3.395 -1.298 1.00 52.75 610 ARG A O 1
ATOM 4727 N N . SER A 1 611 ? -31.943 -3.989 -1.916 1.00 42.34 611 SER A N 1
ATOM 4728 C CA . SER A 1 611 ? -32.585 -3.565 -0.676 1.00 42.34 611 SER A CA 1
ATOM 4729 C C . SER A 1 611 ? -32.521 -4.731 0.310 1.00 42.34 611 SER A C 1
ATOM 4731 O O . SER A 1 611 ? -33.147 -5.767 0.091 1.00 42.34 611 SER A O 1
ATOM 4733 N N . THR A 1 612 ? -31.738 -4.581 1.376 1.00 44.59 612 THR A N 1
ATOM 4734 C CA . THR A 1 612 ? -31.839 -5.418 2.577 1.00 44.59 612 THR A CA 1
ATOM 4735 C C . THR A 1 612 ? -32.853 -4.772 3.514 1.00 44.59 612 THR A C 1
ATOM 4737 O O . THR A 1 612 ? -32.679 -3.632 3.934 1.00 44.59 612 THR A O 1
ATOM 4740 N N . SER A 1 613 ? -33.939 -5.479 3.810 1.00 39.09 613 SER A N 1
ATOM 4741 C CA . SER A 1 613 ? -35.253 -4.913 4.155 1.00 39.09 613 SER A CA 1
ATOM 4742 C C . SER A 1 613 ? -35.423 -4.323 5.570 1.00 39.09 613 SER A C 1
ATOM 4744 O O . SER A 1 613 ? -36.548 -4.261 6.061 1.00 39.09 613 SER A O 1
ATOM 4746 N N . ILE A 1 614 ? -34.339 -3.936 6.258 1.00 41.75 614 ILE A N 1
ATOM 4747 C CA . ILE A 1 614 ? -34.356 -3.611 7.703 1.00 41.75 614 ILE A CA 1
ATOM 4748 C C . ILE A 1 614 ? -33.698 -2.253 8.057 1.00 41.75 614 ILE A C 1
ATOM 4750 O O . ILE A 1 614 ? -33.971 -1.724 9.132 1.00 41.75 614 ILE A O 1
ATOM 4754 N N . SER A 1 615 ? -32.921 -1.618 7.168 1.00 37.75 615 SER A N 1
ATOM 4755 C CA . SER A 1 615 ? -32.500 -0.210 7.332 1.00 37.75 615 SER A CA 1
ATOM 4756 C C . SER A 1 615 ? -32.169 0.464 5.992 1.00 37.75 615 SER A C 1
ATOM 4758 O O . SER A 1 615 ? -31.883 -0.206 5.002 1.00 37.75 615 SER A O 1
ATOM 4760 N N . GLU A 1 616 ? -32.216 1.800 5.941 1.00 34.38 616 GLU A N 1
ATOM 4761 C CA . GLU A 1 616 ? -32.132 2.607 4.704 1.00 34.38 616 GLU A CA 1
ATOM 4762 C C . GLU A 1 616 ? -30.713 2.729 4.100 1.00 34.38 616 GLU A C 1
ATOM 4764 O O . GLU A 1 616 ? -30.400 3.661 3.360 1.00 34.38 616 GLU A O 1
ATOM 4769 N N . ILE A 1 617 ? -29.835 1.763 4.379 1.00 43.91 617 ILE A N 1
ATOM 4770 C CA . ILE A 1 617 ? -28.488 1.693 3.808 1.00 43.91 617 ILE A CA 1
ATOM 4771 C C . ILE A 1 617 ? -28.523 0.769 2.586 1.00 43.91 617 ILE A C 1
ATOM 4773 O O . ILE A 1 617 ? -28.357 -0.445 2.694 1.00 43.91 617 ILE A O 1
ATOM 4777 N N . PHE A 1 618 ? -28.695 1.353 1.396 1.00 46.88 618 PHE A N 1
ATOM 4778 C CA . PHE A 1 618 ? -28.477 0.662 0.119 1.00 46.88 618 PHE A CA 1
ATOM 4779 C C . PHE A 1 618 ? -26.985 0.327 -0.063 1.00 46.88 618 PHE A C 1
ATOM 4781 O O . PHE A 1 618 ? -26.265 1.025 -0.787 1.00 46.88 618 PHE A O 1
ATOM 4788 N N . GLN A 1 619 ? -26.503 -0.729 0.600 1.00 62.34 619 GLN A N 1
ATOM 4789 C CA . GLN A 1 619 ? -25.120 -1.172 0.451 1.00 62.34 619 GLN A CA 1
ATOM 4790 C C . GLN A 1 619 ? -24.906 -1.676 -0.981 1.00 62.34 619 GLN A C 1
ATOM 4792 O O . GLN A 1 619 ? -25.594 -2.573 -1.470 1.00 62.34 619 GLN A O 1
ATOM 4797 N N . LYS A 1 620 ? -23.963 -1.046 -1.680 1.00 80.81 620 LYS A N 1
ATOM 4798 C CA . LYS A 1 620 ? -23.645 -1.371 -3.071 1.00 80.81 620 LYS A CA 1
ATOM 4799 C C . LYS A 1 620 ? -22.869 -2.684 -3.071 1.00 80.81 620 LYS A C 1
ATOM 4801 O O . LYS A 1 620 ? -22.001 -2.873 -2.224 1.00 80.81 620 LYS A O 1
ATOM 4806 N N . ARG A 1 621 ? -23.157 -3.582 -4.011 1.00 87.31 621 ARG A N 1
ATOM 4807 C CA . ARG A 1 621 ? -22.389 -4.822 -4.191 1.00 87.31 621 ARG A CA 1
ATOM 4808 C C . ARG A 1 621 ? -21.818 -4.888 -5.596 1.00 87.31 621 ARG A C 1
ATOM 4810 O O . ARG A 1 621 ? -22.547 -4.646 -6.554 1.00 87.31 621 ARG A O 1
ATOM 4817 N N . VAL A 1 622 ? -20.550 -5.255 -5.720 1.00 89.25 622 VAL A N 1
ATOM 4818 C CA . VAL A 1 622 ? -19.886 -5.498 -7.003 1.00 89.25 622 VAL A CA 1
ATOM 4819 C C . VAL A 1 622 ? -20.609 -6.604 -7.786 1.00 89.25 622 VAL A C 1
ATOM 4821 O O . VAL A 1 622 ? -20.884 -7.690 -7.271 1.00 89.25 622 VAL A O 1
ATOM 4824 N N . LYS A 1 623 ? -20.929 -6.298 -9.047 1.00 90.69 623 LYS A N 1
ATOM 4825 C CA . LYS A 1 623 ? -21.575 -7.182 -10.034 1.00 90.69 623 LYS A CA 1
ATOM 4826 C C . LYS A 1 623 ? -20.715 -7.370 -11.295 1.00 90.69 623 LYS A C 1
ATOM 4828 O O . LYS A 1 623 ? -20.904 -8.336 -12.038 1.00 90.69 623 LYS A O 1
ATOM 4833 N N . GLY A 1 624 ? -19.782 -6.454 -11.545 1.00 88.88 624 GLY A N 1
ATOM 4834 C CA . GLY A 1 624 ? -18.831 -6.525 -12.648 1.00 88.88 624 GLY A CA 1
ATOM 4835 C C . GLY A 1 624 ? -18.100 -5.207 -12.887 1.00 88.88 624 GLY A C 1
ATOM 4836 O O . GLY A 1 624 ? -18.243 -4.257 -12.119 1.00 88.88 624 GLY A O 1
ATOM 4837 N N . VAL A 1 625 ? -17.368 -5.142 -13.992 1.00 91.19 625 VAL A N 1
ATOM 4838 C CA . VAL A 1 625 ? -16.772 -3.917 -14.542 1.00 91.19 625 VAL A CA 1
ATOM 4839 C C . VAL A 1 625 ? -17.188 -3.741 -15.996 1.00 91.19 625 VAL A C 1
ATOM 4841 O O . VAL A 1 625 ? -17.327 -4.723 -16.725 1.00 91.19 625 VAL A O 1
ATOM 4844 N N . ARG A 1 626 ? -17.371 -2.490 -16.418 1.00 91.88 626 ARG A N 1
ATOM 4845 C CA . ARG A 1 626 ? -17.590 -2.114 -17.817 1.00 91.88 626 ARG A CA 1
ATOM 4846 C C . ARG A 1 626 ? -16.287 -1.670 -18.455 1.00 91.88 626 ARG A C 1
ATOM 4848 O O . ARG A 1 626 ? -15.529 -0.914 -17.850 1.00 91.88 626 ARG A O 1
ATOM 4855 N N . THR A 1 627 ? -16.074 -2.090 -19.691 1.00 88.12 627 THR A N 1
ATOM 4856 C CA . THR A 1 627 ? -14.999 -1.621 -20.568 1.00 88.12 627 THR A CA 1
ATOM 4857 C C . THR A 1 627 ? -15.588 -1.311 -21.943 1.00 88.12 627 THR A C 1
ATOM 4859 O O . THR A 1 627 ? -16.635 -1.857 -22.300 1.00 88.12 627 THR A O 1
ATOM 4862 N N . LYS A 1 628 ? -14.867 -0.552 -22.774 1.00 83.56 628 LYS A N 1
ATOM 4863 C CA . LYS A 1 628 ? -15.215 -0.336 -24.194 1.00 83.56 628 LYS A CA 1
ATOM 4864 C C . LYS A 1 628 ? -15.337 -1.625 -25.033 1.00 83.56 628 LYS A C 1
ATOM 4866 O O . LYS A 1 628 ? -15.838 -1.574 -26.153 1.00 83.56 628 LYS A O 1
ATOM 4871 N N . TYR A 1 629 ? -14.868 -2.765 -24.515 1.00 82.62 629 TYR A N 1
ATOM 4872 C CA . TYR A 1 629 ? -14.963 -4.088 -25.143 1.00 82.62 629 TYR A CA 1
ATOM 4873 C C . TYR A 1 629 ? -16.122 -4.947 -24.594 1.00 82.62 629 TYR A C 1
ATOM 4875 O O . TYR A 1 629 ? -16.400 -6.011 -25.142 1.00 82.62 629 TYR A O 1
ATOM 4883 N N . GLY A 1 630 ? -16.804 -4.505 -23.530 1.00 84.19 630 GLY A N 1
ATOM 4884 C CA . GLY A 1 630 ? -17.924 -5.209 -22.901 1.00 84.19 630 GLY A CA 1
ATOM 4885 C C . GLY A 1 630 ? -17.878 -5.242 -21.368 1.00 84.19 630 GLY A C 1
ATOM 4886 O O . GLY A 1 630 ? -16.951 -4.731 -20.731 1.00 84.19 630 GLY A O 1
ATOM 4887 N N . ASP A 1 631 ? -18.901 -5.872 -20.784 1.00 91.38 631 ASP A N 1
ATOM 4888 C CA . ASP A 1 631 ? -19.089 -6.021 -19.336 1.00 91.38 631 ASP A CA 1
ATOM 4889 C C . ASP A 1 631 ? -18.500 -7.352 -18.826 1.00 91.38 631 ASP A C 1
ATOM 4891 O O . ASP A 1 631 ? -19.001 -8.433 -19.150 1.00 91.38 631 ASP A O 1
ATOM 4895 N N . ILE A 1 632 ? -17.485 -7.287 -17.960 1.00 87.62 632 ILE A N 1
ATOM 4896 C CA . ILE A 1 632 ? -16.895 -8.455 -17.290 1.00 87.62 632 ILE A CA 1
ATOM 4897 C C . ILE A 1 632 ? -17.606 -8.664 -15.949 1.00 87.62 632 ILE A C 1
ATOM 4899 O O . ILE A 1 632 ? -17.556 -7.813 -15.060 1.00 87.62 632 ILE A O 1
ATOM 4903 N N . LYS A 1 633 ? -18.274 -9.810 -15.785 1.00 91.31 633 LYS A N 1
ATOM 4904 C CA . LYS A 1 633 ? -19.005 -10.164 -14.557 1.00 91.31 633 LYS A CA 1
ATOM 4905 C C . LYS A 1 633 ? -18.040 -10.661 -13.480 1.00 91.31 633 LYS A C 1
ATOM 4907 O O . LYS A 1 633 ? -17.296 -11.607 -13.709 1.00 91.31 633 LYS A O 1
ATOM 4912 N N . THR A 1 634 ? -18.105 -10.065 -12.295 1.00 89.94 634 THR A N 1
ATOM 4913 C CA . THR A 1 634 ? -17.362 -10.491 -11.099 1.00 89.94 634 THR A CA 1
ATOM 4914 C C . THR A 1 634 ? -18.099 -10.023 -9.844 1.00 89.94 634 THR A C 1
ATOM 4916 O O . THR A 1 634 ? -18.818 -9.029 -9.888 1.00 89.94 634 THR A O 1
ATOM 4919 N N . ASN A 1 635 ? -17.930 -10.721 -8.722 1.00 86.19 635 ASN A N 1
ATOM 4920 C CA . ASN A 1 635 ? -18.360 -10.270 -7.393 1.00 86.19 635 ASN A CA 1
ATOM 4921 C C . ASN A 1 635 ? -17.211 -9.669 -6.560 1.00 86.19 635 ASN A C 1
ATOM 4923 O O . ASN A 1 635 ? -17.421 -9.376 -5.387 1.00 86.19 635 ASN A O 1
ATOM 4927 N N . CYS A 1 636 ? -16.011 -9.542 -7.133 1.00 92.81 636 CYS A N 1
ATOM 4928 C CA . CYS A 1 636 ? -14.810 -9.038 -6.472 1.00 92.81 636 CYS A CA 1
ATOM 4929 C C . CYS A 1 636 ? -13.982 -8.164 -7.431 1.00 92.81 636 CYS A C 1
ATOM 4931 O O . CYS A 1 636 ? -13.714 -8.569 -8.564 1.00 92.81 636 CYS A O 1
ATOM 4933 N N . ILE A 1 637 ? -13.560 -6.983 -6.977 1.00 95.50 637 ILE A N 1
ATOM 4934 C CA . ILE A 1 637 ? -12.675 -6.049 -7.692 1.00 95.50 637 ILE A CA 1
ATOM 4935 C C . ILE A 1 637 ? -11.574 -5.593 -6.737 1.00 95.50 637 ILE A C 1
ATOM 4937 O O . ILE A 1 637 ? -11.864 -5.219 -5.603 1.00 95.50 637 ILE A O 1
ATOM 4941 N N . VAL A 1 638 ? -10.330 -5.550 -7.223 1.00 96.69 638 VAL A N 1
ATOM 4942 C CA . VAL A 1 638 ? -9.217 -4.882 -6.536 1.00 96.69 638 VAL A CA 1
ATOM 4943 C C . VAL A 1 638 ? -8.901 -3.571 -7.249 1.00 96.69 638 VAL A C 1
ATOM 4945 O O . VAL A 1 638 ? -8.531 -3.559 -8.421 1.00 96.69 638 VAL A O 1
ATOM 4948 N N . ASN A 1 639 ? -9.028 -2.461 -6.532 1.00 95.38 639 ASN A N 1
ATOM 4949 C CA . ASN A 1 639 ? -8.639 -1.138 -6.989 1.00 95.38 639 ASN A CA 1
ATOM 4950 C C . ASN A 1 639 ? -7.135 -0.916 -6.751 1.00 95.38 639 ASN A C 1
ATOM 4952 O O . ASN A 1 639 ? -6.722 -0.521 -5.659 1.00 95.38 639 ASN A O 1
ATOM 4956 N N . ALA A 1 640 ? -6.332 -1.186 -7.783 1.00 94.69 640 ALA A N 1
ATOM 4957 C CA . ALA A 1 640 ? -4.873 -1.045 -7.782 1.00 94.69 640 ALA A CA 1
ATOM 4958 C C . ALA A 1 640 ? -4.366 0.077 -8.719 1.00 94.69 640 ALA A C 1
ATOM 4960 O O . ALA A 1 640 ? -3.222 0.043 -9.168 1.00 94.69 640 ALA A O 1
ATOM 4961 N N . THR A 1 641 ? -5.198 1.077 -9.045 1.00 91.56 641 THR A N 1
ATOM 4962 C CA . THR A 1 641 ? -4.928 2.076 -10.106 1.00 91.56 641 THR A CA 1
ATOM 4963 C C . THR A 1 641 ? -3.999 3.236 -9.694 1.00 91.56 641 THR A C 1
ATOM 4965 O O . THR A 1 641 ? -3.994 4.291 -10.329 1.00 91.56 641 THR A O 1
ATOM 4968 N N . GLY A 1 642 ? -3.184 3.060 -8.646 1.00 90.44 642 GLY A N 1
ATOM 4969 C CA . GLY A 1 642 ? -2.169 4.035 -8.218 1.00 90.44 642 GLY A CA 1
ATOM 4970 C C . GLY A 1 642 ? -2.738 5.435 -7.950 1.00 90.44 642 GLY A C 1
ATOM 4971 O O . GLY A 1 642 ? -3.682 5.591 -7.175 1.00 90.44 642 GLY A O 1
ATOM 4972 N N . VAL A 1 643 ? -2.180 6.452 -8.616 1.00 90.94 643 VAL A N 1
ATOM 4973 C CA . VAL A 1 643 ? -2.620 7.861 -8.528 1.00 90.94 643 VAL A CA 1
ATOM 4974 C C . VAL A 1 643 ? -4.071 8.095 -8.977 1.00 90.94 643 VAL A C 1
ATOM 4976 O O . VAL A 1 643 ? -4.709 9.041 -8.512 1.00 90.94 643 VAL A O 1
ATOM 4979 N N . TRP A 1 644 ? -4.634 7.210 -9.808 1.00 90.88 644 TRP A N 1
ATOM 4980 C CA . TRP A 1 644 ? -6.038 7.252 -10.244 1.00 90.88 644 TRP A CA 1
ATOM 4981 C C . TRP A 1 644 ? -6.988 6.479 -9.309 1.00 90.88 644 TRP A C 1
ATOM 4983 O O . TRP A 1 644 ? -8.157 6.285 -9.646 1.00 90.88 644 TRP A O 1
ATOM 4993 N N . GLY A 1 645 ? -6.526 6.064 -8.120 1.00 86.62 645 GLY A N 1
ATOM 4994 C CA . GLY A 1 645 ? -7.289 5.255 -7.154 1.00 86.62 645 GLY A CA 1
ATOM 4995 C C . GLY A 1 645 ? -8.657 5.824 -6.753 1.00 86.62 645 GLY A C 1
ATOM 4996 O O . GLY A 1 645 ? -9.550 5.061 -6.391 1.00 86.62 645 GLY A O 1
ATOM 4997 N N . ARG A 1 646 ? -8.848 7.147 -6.852 1.00 90.19 646 ARG A N 1
ATOM 4998 C CA . ARG A 1 646 ? -10.109 7.851 -6.544 1.00 90.19 646 ARG A CA 1
ATOM 4999 C C . ARG A 1 646 ? -11.119 7.843 -7.705 1.00 90.19 646 ARG A C 1
ATOM 5001 O O . ARG A 1 646 ? -12.319 7.683 -7.484 1.00 90.19 646 ARG A O 1
ATOM 5008 N N . ASP A 1 647 ? -10.647 7.976 -8.945 1.00 86.12 647 ASP A N 1
ATOM 5009 C CA . ASP A 1 647 ? -11.465 8.391 -10.100 1.00 86.12 647 ASP A CA 1
ATOM 5010 C C . ASP A 1 647 ? -12.601 7.415 -10.463 1.00 86.12 647 ASP A C 1
ATOM 5012 O O . ASP A 1 647 ? -13.660 7.825 -10.949 1.00 86.12 647 ASP A O 1
ATOM 5016 N N . LEU A 1 648 ? -12.391 6.114 -10.240 1.00 82.94 648 LEU A N 1
ATOM 5017 C CA . LEU A 1 648 ? -13.366 5.069 -10.570 1.00 82.94 648 LEU A CA 1
ATOM 5018 C C . LEU A 1 648 ? -14.429 4.866 -9.473 1.00 82.94 648 LEU A C 1
ATOM 5020 O O . LEU A 1 648 ? -15.534 4.408 -9.764 1.00 82.94 648 LEU A O 1
ATOM 5024 N N . ILE A 1 649 ? -14.119 5.216 -8.222 1.00 90.19 649 ILE A N 1
ATOM 5025 C CA . ILE A 1 649 ? -14.922 4.871 -7.034 1.00 90.19 649 ILE A CA 1
ATOM 5026 C C . ILE A 1 649 ? -15.747 6.044 -6.484 1.00 90.19 649 ILE A C 1
ATOM 5028 O O . ILE A 1 649 ? -16.835 5.818 -5.952 1.00 90.19 649 ILE A O 1
ATOM 5032 N N . GLU A 1 650 ? -15.315 7.294 -6.681 1.00 90.56 650 GLU A N 1
ATOM 5033 C CA . GLU A 1 650 ? -16.025 8.487 -6.181 1.00 90.56 650 GLU A CA 1
ATOM 5034 C C . GLU A 1 650 ? -17.431 8.633 -6.775 1.00 90.56 650 GLU A C 1
ATOM 5036 O O . GLU A 1 650 ? -18.363 9.039 -6.083 1.00 90.56 650 GLU A O 1
ATOM 5041 N N . ARG A 1 651 ? -17.638 8.193 -8.025 1.00 87.44 651 ARG A N 1
ATOM 5042 C CA . ARG A 1 651 ? -18.973 8.086 -8.653 1.00 87.44 651 ARG A CA 1
ATOM 5043 C C . ARG A 1 651 ? -19.933 7.142 -7.910 1.00 87.44 651 ARG A C 1
ATOM 5045 O O . ARG A 1 651 ? -21.146 7.224 -8.085 1.00 87.44 651 ARG A O 1
ATOM 5052 N N . HIS A 1 652 ? -19.409 6.259 -7.060 1.00 87.19 652 HIS A N 1
ATOM 5053 C CA . HIS A 1 652 ? -20.180 5.402 -6.165 1.00 87.19 652 HIS A CA 1
ATOM 5054 C C . HIS A 1 652 ? -20.270 5.974 -4.736 1.00 87.19 652 HIS A C 1
ATOM 5056 O O . HIS A 1 652 ? -20.809 5.300 -3.859 1.00 87.19 652 HIS A O 1
ATOM 5062 N N . GLY A 1 653 ? -19.841 7.218 -4.497 1.00 88.44 653 GLY A N 1
ATOM 5063 C CA . GLY A 1 653 ? -19.864 7.875 -3.184 1.00 88.44 653 GLY A CA 1
ATOM 5064 C C . GLY A 1 653 ? -18.831 7.317 -2.202 1.00 88.44 653 GLY A C 1
ATOM 5065 O O . GLY A 1 653 ? -19.047 7.387 -0.993 1.00 88.44 653 GLY A O 1
ATOM 5066 N N . ILE A 1 654 ? -17.758 6.717 -2.723 1.00 90.94 654 ILE A N 1
ATOM 5067 C CA . ILE A 1 654 ? -16.667 6.107 -1.960 1.00 90.94 654 ILE A CA 1
ATOM 5068 C C . ILE A 1 654 ? -15.415 6.940 -2.187 1.00 90.94 654 ILE A C 1
ATOM 5070 O O . ILE A 1 654 ? -15.038 7.194 -3.329 1.00 90.94 654 ILE A O 1
ATOM 5074 N N . TYR A 1 655 ? -14.784 7.354 -1.095 1.00 92.06 655 TYR A N 1
ATOM 5075 C CA . TYR A 1 655 ? -13.654 8.274 -1.108 1.00 92.06 655 TYR A CA 1
ATOM 5076 C C . TYR A 1 655 ? -12.432 7.607 -0.479 1.00 92.06 655 TYR A C 1
ATOM 5078 O O . TYR A 1 655 ? -12.559 6.834 0.477 1.00 92.06 655 TYR A O 1
ATOM 5086 N N . LEU A 1 656 ? -11.254 7.917 -1.018 1.00 92.69 656 LEU A N 1
ATOM 5087 C CA . LEU A 1 656 ? -9.960 7.510 -0.478 1.00 92.69 656 LEU A CA 1
ATOM 5088 C C . LEU A 1 656 ? -9.144 8.761 -0.146 1.00 92.69 656 LEU A C 1
ATOM 5090 O O . LEU A 1 656 ? -9.050 9.647 -1.003 1.00 92.69 656 LEU A O 1
ATOM 5094 N N . PRO A 1 657 ? -8.498 8.819 1.031 1.00 94.12 657 PRO A N 1
ATOM 5095 C CA . PRO A 1 657 ? -7.559 9.876 1.360 1.00 94.12 657 PRO A CA 1
ATOM 5096 C C . PRO A 1 657 ? -6.224 9.578 0.659 1.00 94.12 657 PRO A C 1
ATOM 5098 O O . PRO A 1 657 ? -5.282 9.061 1.250 1.00 94.12 657 PRO A O 1
ATOM 5101 N N . LEU A 1 658 ? -6.191 9.841 -0.647 1.00 93.62 658 LEU A N 1
ATOM 5102 C CA . LEU A 1 658 ? -5.037 9.655 -1.522 1.00 93.62 658 LEU A CA 1
ATOM 5103 C C . LEU A 1 658 ? -4.796 10.955 -2.286 1.00 93.62 658 LEU A C 1
ATOM 5105 O O . LEU A 1 658 ? -5.715 11.479 -2.922 1.00 93.62 658 LEU A O 1
ATOM 5109 N N . ILE A 1 659 ? -3.568 11.459 -2.229 1.00 95.00 659 ILE A N 1
ATOM 5110 C CA . ILE A 1 659 ? -3.152 12.735 -2.814 1.00 95.00 659 ILE A CA 1
ATOM 5111 C C . ILE A 1 659 ? -1.975 12.463 -3.754 1.00 95.00 659 ILE A C 1
ATOM 5113 O O . ILE A 1 659 ? -0.943 11.974 -3.292 1.00 95.00 659 ILE A O 1
ATOM 5117 N N . PRO A 1 660 ? -2.097 12.725 -5.067 1.00 94.19 660 PRO A N 1
ATOM 5118 C CA . PRO A 1 660 ? -0.946 12.645 -5.942 1.00 94.19 660 PRO A CA 1
ATOM 5119 C C . PRO A 1 660 ? -0.027 13.856 -5.737 1.00 94.19 660 PRO A C 1
ATOM 5121 O O . PRO A 1 660 ? -0.487 14.979 -5.535 1.00 94.19 660 PRO A O 1
ATOM 5124 N N . MET A 1 661 ? 1.280 13.632 -5.803 1.00 95.38 661 MET A N 1
ATOM 5125 C CA . MET A 1 661 ? 2.308 14.676 -5.720 1.00 95.38 661 MET A CA 1
ATOM 5126 C C . MET A 1 661 ? 3.388 14.384 -6.759 1.00 95.38 661 MET A C 1
ATOM 5128 O O . MET A 1 661 ? 3.575 13.225 -7.138 1.00 95.38 661 MET A O 1
ATOM 5132 N N . LYS A 1 662 ? 4.114 15.404 -7.223 1.00 94.69 662 LYS A N 1
ATOM 5133 C CA . LYS A 1 662 ? 5.369 15.149 -7.937 1.00 94.69 662 LYS A CA 1
ATOM 5134 C C . LYS A 1 662 ? 6.410 14.621 -6.945 1.00 94.69 662 LYS A C 1
ATOM 5136 O O . LYS A 1 662 ? 6.574 15.207 -5.885 1.00 94.69 662 LYS A O 1
ATOM 5141 N N . HIS A 1 663 ? 7.128 13.570 -7.325 1.00 94.00 663 HIS A N 1
ATOM 5142 C CA . HIS A 1 663 ? 8.368 13.129 -6.680 1.00 94.00 663 HIS A CA 1
ATOM 5143 C C . HIS A 1 663 ? 9.454 12.986 -7.755 1.00 94.00 663 HIS A C 1
ATOM 5145 O O . HIS A 1 663 ? 9.133 12.744 -8.926 1.00 94.00 663 HIS A O 1
ATOM 5151 N N . ALA A 1 664 ? 10.725 13.178 -7.392 1.00 92.69 664 ALA A N 1
ATOM 5152 C CA . ALA A 1 664 ? 11.801 13.306 -8.369 1.00 92.69 664 ALA A CA 1
ATOM 5153 C C . ALA A 1 664 ? 13.149 12.715 -7.937 1.00 92.69 664 ALA A C 1
ATOM 5155 O O . ALA A 1 664 ? 13.466 12.618 -6.752 1.00 92.69 664 ALA A O 1
ATOM 5156 N N . TYR A 1 665 ? 13.963 12.385 -8.940 1.00 94.69 665 TYR A N 1
ATOM 5157 C CA . TYR A 1 665 ? 15.395 12.145 -8.804 1.00 94.69 665 TYR A CA 1
ATOM 5158 C C . TYR A 1 665 ? 16.159 12.576 -10.067 1.00 94.69 665 TYR A C 1
ATOM 5160 O O . TYR A 1 665 ? 15.622 12.645 -11.174 1.00 94.69 665 TYR A O 1
ATOM 5168 N N . THR A 1 666 ? 17.443 12.863 -9.903 1.00 94.69 666 THR A N 1
ATOM 5169 C CA . THR A 1 666 ? 18.416 13.109 -10.972 1.00 94.69 666 THR A CA 1
ATOM 5170 C C . THR A 1 666 ? 19.263 11.860 -11.198 1.00 94.69 666 THR A C 1
ATOM 5172 O O . THR A 1 666 ? 19.411 11.040 -10.294 1.00 94.69 666 THR A O 1
ATOM 5175 N N . ILE A 1 667 ? 19.813 11.689 -12.400 1.00 93.88 667 ILE A N 1
ATOM 5176 C CA . ILE A 1 667 ? 20.764 10.620 -12.727 1.00 93.88 667 ILE A CA 1
ATOM 5177 C C . ILE A 1 667 ? 22.079 11.272 -13.143 1.00 93.88 667 ILE A C 1
ATOM 5179 O O . ILE A 1 667 ? 22.095 12.051 -14.098 1.00 93.88 667 ILE A O 1
ATOM 5183 N N . SER A 1 668 ? 23.170 10.950 -12.453 1.00 94.88 668 SER A N 1
ATOM 5184 C CA . SER A 1 668 ? 24.504 11.460 -12.772 1.00 94.88 668 SER A CA 1
ATOM 5185 C C . SER A 1 668 ? 25.057 10.881 -14.080 1.00 94.88 668 SER A C 1
ATOM 5187 O O . SER A 1 668 ? 24.662 9.806 -14.550 1.00 94.88 668 SER A O 1
ATOM 5189 N N . GLU A 1 669 ? 26.053 11.554 -14.638 1.00 94.06 669 GLU A N 1
ATOM 5190 C CA . GLU A 1 669 ? 27.037 10.939 -15.529 1.00 94.06 669 GLU A CA 1
ATOM 5191 C C . GLU A 1 669 ? 27.839 9.832 -14.795 1.00 94.06 669 GLU A C 1
ATOM 5193 O O . GLU A 1 669 ? 27.731 9.699 -13.570 1.00 94.06 669 GLU A O 1
ATOM 5198 N N . PRO A 1 670 ? 28.590 8.968 -15.508 1.00 92.19 670 PRO A N 1
ATOM 5199 C CA . PRO A 1 670 ? 29.311 7.855 -14.887 1.00 92.19 670 PRO A CA 1
ATOM 5200 C C . PRO A 1 670 ? 30.395 8.317 -13.900 1.00 92.19 670 PRO A C 1
ATOM 5202 O O . PRO A 1 670 ? 31.322 9.029 -14.276 1.00 92.19 670 PRO A O 1
ATOM 5205 N N . MET A 1 671 ? 30.308 7.845 -12.657 1.00 91.75 671 MET A N 1
ATOM 5206 C CA . MET A 1 671 ? 31.226 8.143 -11.557 1.00 91.75 671 MET A CA 1
ATOM 5207 C C . MET A 1 671 ? 32.139 6.932 -11.278 1.00 91.75 671 MET A C 1
ATOM 5209 O O . MET A 1 671 ? 31.666 5.894 -10.794 1.00 91.75 671 MET A O 1
ATOM 5213 N N . PRO A 1 672 ? 33.454 7.018 -11.563 1.00 89.00 672 PRO A N 1
ATOM 5214 C CA . PRO A 1 672 ? 34.394 5.933 -11.290 1.00 89.00 672 PRO A CA 1
ATOM 5215 C C . PRO A 1 672 ? 34.404 5.531 -9.808 1.00 89.00 672 PRO A C 1
ATOM 5217 O O . PRO A 1 672 ? 34.512 6.377 -8.928 1.00 89.00 672 PRO A O 1
ATOM 5220 N N . GLY A 1 673 ? 34.314 4.229 -9.529 1.00 85.88 673 GLY A N 1
ATOM 5221 C CA . GLY A 1 673 ? 34.313 3.682 -8.163 1.00 85.88 673 GLY A CA 1
ATOM 5222 C C . GLY A 1 673 ? 32.929 3.458 -7.541 1.00 85.88 673 GLY A C 1
ATOM 5223 O O . GLY A 1 673 ? 32.837 2.720 -6.567 1.00 85.88 673 GLY A O 1
ATOM 5224 N N . VAL A 1 674 ? 31.845 3.990 -8.120 1.00 91.75 674 VAL A N 1
ATOM 5225 C CA . VAL A 1 674 ? 30.475 3.767 -7.606 1.00 91.75 674 VAL A CA 1
ATOM 5226 C C . VAL A 1 674 ? 29.941 2.358 -7.924 1.00 91.75 674 VAL A C 1
ATOM 5228 O O . VAL A 1 674 ? 29.096 1.831 -7.196 1.00 91.75 674 VAL A O 1
ATOM 5231 N N . ARG A 1 675 ? 30.436 1.704 -8.987 1.00 91.88 675 ARG A N 1
ATOM 5232 C CA . ARG A 1 675 ? 29.930 0.400 -9.461 1.00 91.88 675 ARG A CA 1
ATOM 5233 C C . ARG A 1 675 ? 30.031 -0.680 -8.376 1.00 91.88 675 ARG A C 1
ATOM 5235 O O . ARG A 1 675 ? 31.121 -1.124 -8.033 1.00 91.88 675 ARG A O 1
ATOM 5242 N N . GLY A 1 676 ? 28.876 -1.139 -7.891 1.00 89.25 676 GLY A N 1
ATOM 5243 C CA . GLY A 1 676 ? 28.760 -2.177 -6.858 1.00 89.25 676 GLY A CA 1
ATOM 5244 C C . GLY A 1 676 ? 28.690 -1.663 -5.414 1.00 89.25 676 GLY A C 1
ATOM 5245 O O . GLY A 1 676 ? 28.477 -2.473 -4.517 1.00 89.25 676 GLY A O 1
ATOM 5246 N N . CYS A 1 677 ? 28.806 -0.351 -5.184 1.00 96.06 677 CYS A N 1
ATOM 5247 C CA . CYS A 1 677 ? 28.576 0.251 -3.868 1.00 96.06 677 CYS A CA 1
ATOM 5248 C C . CYS A 1 677 ? 27.110 0.071 -3.407 1.00 96.06 677 CYS A C 1
ATOM 5250 O O . CYS A 1 677 ? 26.210 -0.047 -4.252 1.00 96.06 677 CYS A O 1
ATOM 5252 N N . PRO A 1 678 ? 26.833 0.085 -2.088 1.00 97.38 678 PRO A N 1
ATOM 5253 C CA . PRO A 1 678 ? 25.474 0.017 -1.566 1.00 97.38 678 PRO A CA 1
ATOM 5254 C C . PRO A 1 678 ? 24.671 1.274 -1.884 1.00 97.38 678 PRO A C 1
ATOM 5256 O O . PRO A 1 678 ? 25.213 2.363 -2.057 1.00 97.38 678 PRO A O 1
ATOM 5259 N N . ASN A 1 679 ? 23.349 1.128 -1.920 1.00 97.50 679 ASN A N 1
ATOM 5260 C CA . ASN A 1 679 ? 22.452 2.277 -2.017 1.00 97.50 679 ASN A CA 1
ATOM 5261 C C . ASN A 1 679 ? 22.543 3.089 -0.720 1.00 97.50 679 ASN A C 1
ATOM 5263 O O . ASN A 1 679 ? 22.528 2.504 0.363 1.00 97.50 679 ASN A O 1
ATOM 5267 N N . VAL A 1 680 ? 22.606 4.416 -0.805 1.00 97.25 680 VAL A N 1
ATOM 5268 C CA . VAL A 1 680 ? 22.726 5.291 0.372 1.00 97.25 680 VAL A CA 1
ATOM 5269 C C . VAL A 1 680 ? 21.373 5.904 0.702 1.00 97.25 680 VAL A C 1
ATOM 5271 O O . VAL A 1 680 ? 20.608 6.273 -0.190 1.00 97.25 680 VAL A O 1
ATOM 5274 N N . ARG A 1 681 ? 21.072 6.031 1.990 1.00 95.50 681 ARG A N 1
ATOM 5275 C CA . ARG A 1 681 ? 19.986 6.860 2.493 1.00 95.50 681 ARG A CA 1
ATOM 5276 C C . ARG A 1 681 ? 20.510 7.755 3.604 1.00 95.50 681 ARG A C 1
ATOM 5278 O O . ARG A 1 681 ? 20.914 7.270 4.661 1.00 95.50 681 ARG A O 1
ATOM 5285 N N . ASP A 1 682 ? 20.429 9.053 3.370 1.00 95.88 682 ASP A N 1
ATOM 5286 C CA . ASP A 1 682 ? 20.674 10.070 4.373 1.00 95.88 682 ASP A CA 1
ATOM 5287 C C . ASP A 1 682 ? 19.327 10.634 4.828 1.00 95.88 682 ASP A C 1
ATOM 5289 O O . ASP A 1 682 ? 18.653 11.377 4.113 1.00 95.88 682 ASP A O 1
ATOM 5293 N N . HIS A 1 683 ? 18.897 10.204 6.012 1.00 93.94 683 HIS A N 1
ATOM 5294 C CA . HIS A 1 683 ? 17.640 10.663 6.581 1.00 93.94 683 HIS A CA 1
ATOM 5295 C C . HIS A 1 683 ? 17.739 12.085 7.165 1.00 93.94 683 HIS A C 1
ATOM 5297 O O . HIS A 1 683 ? 16.712 12.742 7.304 1.00 93.94 683 HIS A O 1
ATOM 5303 N N . ASP A 1 684 ? 18.932 12.574 7.517 1.00 93.00 684 ASP A N 1
ATOM 5304 C CA . ASP A 1 684 ? 19.096 13.904 8.121 1.00 93.00 684 ASP A CA 1
ATOM 5305 C C . ASP A 1 684 ? 19.125 15.002 7.042 1.00 93.00 684 ASP A C 1
ATOM 5307 O O . ASP A 1 684 ? 18.591 16.088 7.259 1.00 93.00 684 ASP A O 1
ATOM 5311 N N . TYR A 1 685 ? 19.634 14.685 5.844 1.00 92.38 685 TYR A N 1
ATOM 5312 C CA . TYR A 1 685 ? 19.531 15.524 4.640 1.00 92.38 685 TYR A CA 1
ATOM 5313 C C . TYR A 1 685 ? 18.368 15.155 3.691 1.00 92.38 685 TYR A C 1
ATOM 5315 O O . TYR A 1 685 ? 18.359 15.576 2.535 1.00 92.38 685 TYR A O 1
ATOM 5323 N N . SER A 1 686 ? 17.379 14.379 4.153 1.00 93.88 686 SER A N 1
ATOM 5324 C CA . SER A 1 686 ? 16.176 13.980 3.389 1.00 93.88 686 SER A CA 1
ATOM 5325 C C . SER A 1 686 ? 16.431 13.347 2.002 1.00 93.88 686 SER A C 1
ATOM 5327 O O . SER A 1 686 ? 15.544 13.354 1.146 1.00 93.88 686 SER A O 1
ATOM 5329 N N . THR A 1 687 ? 17.611 12.760 1.767 1.00 94.94 687 THR A N 1
ATOM 5330 C CA . THR A 1 687 ? 18.116 12.381 0.432 1.00 94.94 687 THR A CA 1
ATOM 5331 C C . THR A 1 687 ? 18.519 10.901 0.327 1.00 94.94 687 THR A C 1
ATOM 5333 O O . THR A 1 687 ? 18.756 10.205 1.318 1.00 94.94 687 THR A O 1
ATOM 5336 N N . TYR A 1 688 ? 18.541 10.356 -0.889 1.00 96.12 688 TYR A N 1
ATOM 5337 C CA . TYR A 1 688 ? 18.907 8.970 -1.170 1.00 96.12 688 TYR A CA 1
ATOM 5338 C C . TYR A 1 688 ? 19.678 8.821 -2.485 1.00 96.12 688 TYR A C 1
ATOM 5340 O O . TYR A 1 688 ? 19.383 9.486 -3.476 1.00 96.12 688 TYR A O 1
ATOM 5348 N N . PHE A 1 689 ? 20.617 7.872 -2.510 1.00 96.56 689 PHE A N 1
ATOM 5349 C CA . PHE A 1 689 ? 21.338 7.425 -3.700 1.00 96.56 689 PHE A CA 1
ATOM 5350 C C . PHE A 1 689 ? 20.949 5.983 -4.039 1.00 96.56 689 PHE A C 1
ATOM 5352 O O . PHE A 1 689 ? 21.274 5.049 -3.304 1.00 96.56 689 PHE A O 1
ATOM 5359 N N . ARG A 1 690 ? 20.304 5.780 -5.190 1.00 95.19 690 ARG A N 1
ATOM 5360 C CA . ARG A 1 690 ? 20.183 4.466 -5.839 1.00 95.19 690 ARG A CA 1
ATOM 5361 C C . ARG A 1 690 ? 21.351 4.297 -6.806 1.00 95.19 690 ARG A C 1
ATOM 5363 O O . ARG A 1 690 ? 21.541 5.136 -7.684 1.00 95.19 690 ARG A O 1
ATOM 5370 N N . ILE A 1 691 ? 22.104 3.209 -6.684 1.00 94.69 691 ILE A N 1
ATOM 5371 C CA . ILE A 1 691 ? 23.227 2.931 -7.587 1.00 94.69 691 ILE A CA 1
ATOM 5372 C C . ILE A 1 691 ? 22.720 2.254 -8.865 1.00 94.69 691 ILE A C 1
ATOM 5374 O O . ILE A 1 691 ? 21.974 1.276 -8.805 1.00 94.69 691 ILE A O 1
ATOM 5378 N N . GLN A 1 692 ? 23.118 2.771 -10.032 1.00 88.44 692 GLN A N 1
ATOM 5379 C CA . GLN A 1 692 ? 22.738 2.225 -11.336 1.00 88.44 692 GLN A CA 1
ATOM 5380 C C . GLN A 1 692 ? 23.956 2.132 -12.266 1.00 88.44 692 GLN A C 1
ATOM 5382 O O . GLN A 1 692 ? 24.283 3.057 -13.011 1.00 88.44 692 GLN A O 1
ATOM 5387 N N . GLY A 1 693 ? 24.629 0.979 -12.238 1.00 88.44 693 GLY A N 1
ATOM 5388 C CA . GLY A 1 693 ? 25.875 0.771 -12.977 1.00 88.44 693 GLY A CA 1
ATOM 5389 C C . GLY A 1 693 ? 26.983 1.644 -12.394 1.00 88.44 693 GLY A C 1
ATOM 5390 O O . GLY A 1 693 ? 27.483 1.345 -11.319 1.00 88.44 693 GLY A O 1
ATOM 5391 N N . GLU A 1 694 ? 27.337 2.719 -13.093 1.00 91.44 694 GLU A N 1
ATOM 5392 C CA . GLU A 1 694 ? 28.313 3.731 -12.652 1.00 91.44 694 GLU A CA 1
ATOM 5393 C C . GLU A 1 694 ? 27.663 5.083 -12.323 1.00 91.44 694 GLU A C 1
ATOM 5395 O O . GLU A 1 694 ? 28.354 5.987 -11.873 1.00 91.44 694 GLU A O 1
ATOM 5400 N N . SER A 1 695 ? 26.353 5.239 -12.530 1.00 93.44 695 SER A N 1
ATOM 5401 C CA . SER A 1 695 ? 25.629 6.468 -12.190 1.00 93.44 695 SER A CA 1
ATOM 5402 C C . SER A 1 695 ? 25.004 6.383 -10.797 1.00 93.44 695 SER A C 1
ATOM 5404 O O . SER A 1 695 ? 24.487 5.335 -10.392 1.00 93.44 695 SER A O 1
ATOM 5406 N N . ILE A 1 696 ? 24.964 7.519 -10.103 1.00 94.81 696 ILE A N 1
ATOM 5407 C CA . ILE A 1 696 ? 24.110 7.742 -8.936 1.00 94.81 696 ILE A CA 1
ATOM 5408 C C . ILE A 1 696 ? 22.759 8.281 -9.419 1.00 94.81 696 ILE A C 1
ATOM 5410 O O . ILE A 1 696 ? 22.694 9.273 -10.142 1.00 94.81 696 ILE A O 1
ATOM 5414 N N . CYS A 1 697 ? 21.670 7.640 -8.995 1.00 95.19 697 CYS A N 1
ATOM 5415 C CA . CYS A 1 697 ? 20.332 8.223 -9.031 1.00 95.19 697 CYS A CA 1
ATOM 5416 C C . CYS A 1 697 ? 20.057 8.887 -7.674 1.00 95.19 697 CYS A C 1
ATOM 5418 O O . CYS A 1 697 ? 19.843 8.180 -6.687 1.00 95.19 697 CYS A O 1
ATOM 5420 N N . MET A 1 698 ? 20.094 10.218 -7.624 1.00 95.50 698 MET A N 1
ATOM 5421 C CA . MET A 1 698 ? 19.955 11.030 -6.410 1.00 95.50 698 MET A CA 1
ATOM 5422 C C . MET A 1 698 ? 18.560 11.656 -6.350 1.00 95.50 698 MET A C 1
ATOM 5424 O O . MET A 1 698 ? 18.163 12.341 -7.289 1.00 95.50 698 MET A O 1
ATOM 5428 N N . GLY A 1 699 ? 17.817 11.441 -5.265 1.00 95.00 699 GLY A N 1
ATOM 5429 C CA . GLY A 1 699 ? 16.495 12.039 -5.036 1.00 95.00 699 GLY A CA 1
ATOM 5430 C C . GLY A 1 699 ? 16.220 12.251 -3.550 1.00 95.00 699 GLY A C 1
ATOM 5431 O O . GLY A 1 699 ? 16.988 11.785 -2.713 1.00 95.00 699 GLY A O 1
ATOM 5432 N N . GLY A 1 700 ? 15.130 12.935 -3.204 1.00 93.38 700 GLY A N 1
ATOM 5433 C CA . GLY A 1 700 ? 14.833 13.282 -1.811 1.00 93.38 700 GLY A CA 1
ATOM 5434 C C . GLY A 1 700 ? 13.367 13.615 -1.544 1.00 93.38 700 GLY A C 1
ATOM 5435 O O . GLY A 1 700 ? 12.526 13.472 -2.429 1.00 93.38 700 GLY A O 1
ATOM 5436 N N . TYR A 1 701 ? 13.069 14.002 -0.303 1.00 94.44 701 TYR A N 1
ATOM 5437 C CA . TYR A 1 701 ? 11.730 14.367 0.177 1.00 94.44 701 TYR A CA 1
ATOM 5438 C C . TYR A 1 701 ? 11.744 15.789 0.740 1.00 94.44 701 TYR A C 1
ATOM 5440 O O . TYR A 1 701 ? 12.179 16.032 1.862 1.00 94.44 701 TYR A O 1
ATOM 5448 N N . GLU A 1 702 ? 11.355 16.746 -0.095 1.00 93.81 702 GLU A N 1
ATOM 5449 C CA . GLU A 1 702 ? 11.282 18.170 0.237 1.00 93.81 702 GLU A CA 1
ATOM 5450 C C . GLU A 1 702 ? 10.125 18.519 1.191 1.00 93.81 702 GLU A C 1
ATOM 5452 O O . GLU A 1 702 ? 9.109 17.830 1.251 1.00 93.81 702 GLU A O 1
ATOM 5457 N N . ASN A 1 703 ? 10.244 19.660 1.879 1.00 91.88 703 ASN A N 1
ATOM 5458 C CA . ASN A 1 703 ? 9.187 20.205 2.743 1.00 91.88 703 ASN A CA 1
ATOM 5459 C C . ASN A 1 703 ? 8.074 20.945 1.971 1.00 91.88 703 ASN A C 1
ATOM 5461 O O . ASN A 1 703 ? 7.141 21.445 2.592 1.00 91.88 703 ASN A O 1
ATOM 5465 N N . ASN A 1 704 ? 8.192 21.070 0.646 1.00 94.06 704 ASN A N 1
ATOM 5466 C CA . ASN A 1 704 ? 7.292 21.830 -0.228 1.00 94.06 704 ASN A CA 1
ATOM 5467 C C . ASN A 1 704 ? 6.987 21.109 -1.570 1.00 94.06 704 ASN A C 1
ATOM 5469 O O . ASN A 1 704 ? 7.098 21.730 -2.632 1.00 94.06 704 ASN A O 1
ATOM 5473 N N . PRO A 1 705 ? 6.599 19.814 -1.571 1.00 95.12 705 PRO A N 1
ATOM 5474 C CA . PRO A 1 705 ? 6.355 19.042 -2.791 1.00 95.12 705 PRO A CA 1
ATOM 5475 C C . PRO A 1 705 ? 5.286 19.669 -3.690 1.00 95.12 705 PRO A C 1
ATOM 5477 O O . PRO A 1 705 ? 4.321 20.286 -3.228 1.00 95.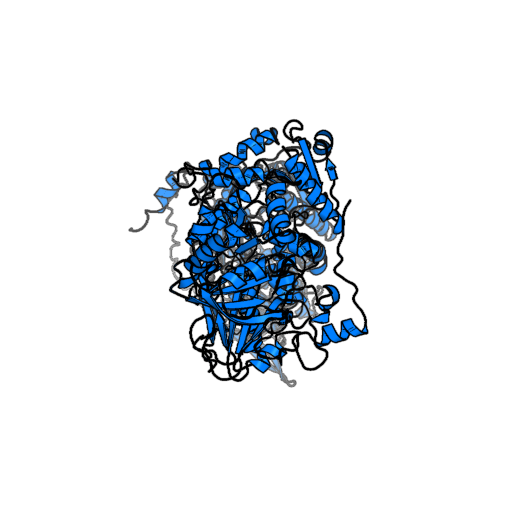12 705 PRO A O 1
ATOM 5480 N N . ILE A 1 706 ? 5.390 19.460 -5.002 1.00 95.56 706 ILE A N 1
ATOM 5481 C CA . ILE A 1 706 ? 4.388 19.977 -5.944 1.00 95.56 706 ILE A CA 1
ATOM 5482 C C . ILE A 1 706 ? 3.140 19.082 -5.892 1.00 95.56 706 ILE A C 1
ATOM 5484 O O . ILE A 1 706 ? 3.068 18.028 -6.530 1.00 95.56 706 ILE A O 1
ATOM 5488 N N . LEU A 1 707 ? 2.152 19.524 -5.111 1.00 94.25 707 LEU A N 1
ATOM 5489 C CA . LEU A 1 707 ? 0.857 18.868 -4.926 1.00 94.25 707 LEU A CA 1
ATOM 5490 C C . LEU A 1 707 ? 0.062 18.836 -6.242 1.00 94.25 707 LEU A C 1
ATOM 5492 O O . LEU A 1 707 ? -0.132 19.864 -6.892 1.00 94.25 707 LEU A O 1
ATOM 5496 N N . LEU A 1 708 ? -0.452 17.664 -6.618 1.00 89.75 708 LEU A N 1
ATOM 5497 C CA . LEU A 1 708 ? -1.278 17.482 -7.810 1.00 89.75 708 LEU A CA 1
ATOM 5498 C C . LEU A 1 708 ? -2.736 17.271 -7.379 1.00 89.75 708 LEU A C 1
ATOM 5500 O O . LEU A 1 708 ? -3.062 16.306 -6.692 1.00 89.75 708 LEU A O 1
ATOM 5504 N N . GLY A 1 709 ? -3.655 18.143 -7.805 1.00 84.44 709 GLY A N 1
ATOM 5505 C CA . GLY A 1 709 ? -5.080 17.986 -7.470 1.00 84.44 709 GLY A CA 1
ATOM 5506 C C . GLY A 1 709 ? -5.648 16.657 -7.992 1.00 84.44 709 GLY A C 1
ATOM 5507 O O . GLY A 1 709 ? -6.251 15.882 -7.242 1.00 84.44 709 GLY A O 1
ATOM 5508 N N . ARG A 1 710 ? -5.389 16.370 -9.275 1.00 88.75 710 ARG A N 1
ATOM 5509 C CA . ARG A 1 710 ? -5.526 15.066 -9.950 1.00 88.75 710 ARG A CA 1
ATOM 5510 C C . ARG A 1 710 ? -4.459 14.950 -11.042 1.00 88.75 710 ARG A C 1
ATOM 5512 O O . ARG A 1 710 ? -3.905 15.959 -11.466 1.00 88.75 710 ARG A O 1
ATOM 5519 N N . VAL A 1 711 ? -4.213 13.725 -11.497 1.00 88.88 711 VAL A N 1
ATOM 5520 C CA . VAL A 1 711 ? -3.403 13.420 -12.687 1.00 88.88 711 VAL A CA 1
ATOM 5521 C C . VAL A 1 711 ? -4.348 13.237 -13.878 1.00 88.88 711 VAL A C 1
ATOM 5523 O O . VAL A 1 711 ? -5.471 12.760 -13.704 1.00 88.88 711 VAL A O 1
ATOM 5526 N N . GLU A 1 712 ? -3.920 13.615 -15.081 1.00 85.75 712 GLU A N 1
ATOM 5527 C CA . GLU A 1 712 ? -4.729 13.479 -16.299 1.00 85.75 712 GLU A CA 1
ATOM 5528 C C . GLU A 1 712 ? -5.013 12.001 -16.636 1.00 85.75 712 GLU A C 1
ATOM 5530 O O . GLU A 1 712 ? -4.303 11.086 -16.204 1.00 85.75 712 GLU A O 1
ATOM 5535 N N . LYS A 1 713 ? -6.108 11.739 -17.360 1.00 77.44 713 LYS A N 1
ATOM 5536 C CA . LYS A 1 713 ? -6.638 10.373 -17.566 1.00 77.44 713 LYS A CA 1
ATOM 5537 C C . LYS A 1 713 ? -5.876 9.565 -18.613 1.00 77.44 713 LYS A C 1
ATOM 5539 O O . LYS A 1 713 ? -6.040 8.351 -18.680 1.00 77.44 713 LYS A O 1
ATOM 5544 N N . ASP A 1 714 ? -5.080 10.256 -19.403 1.00 76.19 714 ASP A N 1
ATOM 5545 C CA . ASP A 1 714 ? -4.283 9.834 -20.546 1.00 76.19 714 ASP A CA 1
ATOM 5546 C C . ASP A 1 714 ? -2.778 10.059 -20.307 1.00 76.19 714 ASP A C 1
ATOM 5548 O O . ASP A 1 714 ? -1.962 9.766 -21.172 1.00 76.19 714 ASP A O 1
ATOM 5552 N N . PHE A 1 715 ? -2.387 10.487 -19.099 1.00 78.62 715 PHE A N 1
ATOM 5553 C CA . PHE A 1 715 ? -0.987 10.564 -18.677 1.00 78.62 715 PHE A CA 1
ATOM 5554 C C . PHE A 1 715 ? -0.405 9.144 -18.537 1.00 78.62 715 PHE A C 1
ATOM 5556 O O . PHE A 1 715 ? -0.596 8.472 -17.519 1.00 78.62 715 PHE A O 1
ATOM 5563 N N . GLU A 1 716 ? 0.253 8.659 -19.589 1.00 80.06 716 GLU A N 1
ATOM 5564 C CA . GLU A 1 716 ? 0.890 7.341 -19.689 1.00 80.06 716 GLU A CA 1
ATOM 5565 C C . GLU A 1 716 ? 2.355 7.488 -20.108 1.00 80.06 716 GLU A C 1
ATOM 5567 O O . GLU A 1 716 ? 2.669 8.256 -21.013 1.00 80.06 716 GLU A O 1
ATOM 5572 N N . PHE A 1 717 ? 3.268 6.813 -19.401 1.00 76.75 717 PHE A N 1
ATOM 5573 C CA . PHE A 1 717 ? 4.725 6.993 -19.550 1.00 76.75 717 PHE A CA 1
ATOM 5574 C C . PHE A 1 717 ? 5.217 8.458 -19.486 1.00 76.75 717 PHE A C 1
ATOM 5576 O O . PHE A 1 717 ? 6.330 8.771 -19.906 1.00 76.75 717 PHE A O 1
ATOM 5583 N N . GLY A 1 718 ? 4.400 9.361 -18.938 1.00 73.88 718 GLY A N 1
ATOM 5584 C CA . GLY A 1 718 ? 4.720 10.774 -18.803 1.00 73.88 718 GLY A CA 1
ATOM 5585 C C . GLY A 1 718 ? 5.671 11.054 -17.641 1.00 73.88 718 GLY A C 1
ATOM 5586 O O . GLY A 1 718 ? 5.655 10.364 -16.619 1.00 73.88 718 GLY A O 1
ATOM 5587 N N . LEU A 1 719 ? 6.451 12.118 -17.803 1.00 86.44 719 LEU A N 1
ATOM 5588 C CA . LEU A 1 719 ? 7.185 12.815 -16.751 1.00 86.44 719 LEU A CA 1
ATOM 5589 C C . LEU A 1 719 ? 6.831 14.305 -16.826 1.00 86.44 719 LEU A C 1
ATOM 5591 O O . LEU A 1 719 ? 6.357 14.791 -17.854 1.00 86.44 719 LEU A O 1
ATOM 5595 N N . TYR A 1 720 ? 7.079 15.022 -15.740 1.00 89.38 720 TYR A N 1
ATOM 5596 C CA . TYR A 1 720 ? 7.080 16.479 -15.710 1.00 89.38 720 TYR A CA 1
ATOM 5597 C C . TYR A 1 720 ? 8.509 17.008 -15.860 1.00 89.38 720 TYR A C 1
ATOM 5599 O O . TYR A 1 720 ? 9.468 16.315 -15.522 1.00 89.38 720 TYR A O 1
ATOM 5607 N N . ASP A 1 721 ? 8.652 18.264 -16.284 1.00 90.38 721 ASP A N 1
ATOM 5608 C CA . ASP A 1 721 ? 9.914 18.986 -16.109 1.00 90.38 721 ASP A CA 1
ATOM 5609 C C . ASP A 1 721 ? 10.263 19.085 -14.610 1.00 90.38 721 ASP A C 1
ATOM 5611 O O . ASP A 1 721 ? 9.374 19.265 -13.762 1.00 90.38 721 ASP A O 1
ATOM 5615 N N . LEU A 1 722 ? 11.557 18.959 -14.291 1.00 90.81 722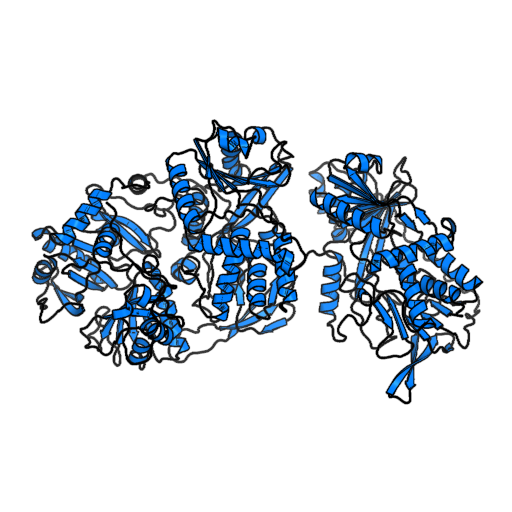 LEU A N 1
ATOM 5616 C CA . LEU A 1 722 ? 12.070 19.085 -12.928 1.00 90.81 722 LEU A CA 1
ATOM 5617 C C . LEU A 1 722 ? 12.095 20.557 -12.503 1.00 90.81 722 LEU A C 1
ATOM 5619 O O . LEU A 1 722 ? 12.697 21.394 -13.175 1.00 90.81 722 LEU A O 1
ATOM 5623 N N . ASP A 1 723 ? 11.477 20.853 -11.362 1.00 92.00 723 ASP A N 1
ATOM 5624 C CA . ASP A 1 723 ? 11.519 22.180 -10.758 1.00 92.00 723 ASP A CA 1
ATOM 5625 C C . ASP A 1 723 ? 12.689 22.273 -9.770 1.00 92.00 723 ASP A C 1
ATOM 5627 O O . ASP A 1 723 ? 12.603 21.824 -8.625 1.00 92.00 723 ASP A O 1
ATOM 5631 N N . TYR A 1 724 ? 13.798 22.850 -10.228 1.00 90.19 724 TYR A N 1
ATOM 5632 C CA . TYR A 1 724 ? 14.995 23.049 -9.409 1.00 90.19 724 TYR A CA 1
ATOM 5633 C C . TYR A 1 724 ? 14.744 23.976 -8.207 1.00 90.19 724 TYR A C 1
ATOM 5635 O O . TYR A 1 724 ? 15.362 23.784 -7.166 1.00 90.19 724 TYR A O 1
ATOM 5643 N N . THR A 1 725 ? 13.758 24.886 -8.267 1.00 89.88 725 THR A N 1
ATOM 5644 C CA . THR A 1 725 ? 13.416 25.753 -7.117 1.00 89.88 725 THR A CA 1
ATOM 5645 C C . THR A 1 725 ? 12.842 24.977 -5.927 1.00 89.88 725 THR A C 1
ATOM 5647 O O . THR A 1 725 ? 12.825 25.483 -4.806 1.00 89.88 725 THR A O 1
ATOM 5650 N N . VAL A 1 726 ? 12.408 23.736 -6.169 1.00 91.38 726 VAL A N 1
ATOM 5651 C CA . VAL A 1 726 ? 11.977 22.766 -5.159 1.00 91.38 726 VAL A CA 1
ATOM 5652 C C . VAL A 1 726 ? 13.080 21.731 -4.904 1.00 91.38 726 VAL A C 1
ATOM 5654 O O . VAL A 1 726 ? 13.390 21.427 -3.756 1.00 91.38 726 VAL A O 1
ATOM 5657 N N . PHE A 1 727 ? 13.704 21.204 -5.962 1.00 92.25 727 PHE A N 1
ATOM 5658 C CA . PHE A 1 727 ? 14.646 20.084 -5.867 1.00 92.25 727 PHE A CA 1
ATOM 5659 C C . PHE A 1 727 ? 16.025 20.447 -5.278 1.00 92.25 727 PHE A C 1
ATOM 5661 O O . PHE A 1 727 ? 16.662 19.594 -4.654 1.00 92.25 727 PHE A O 1
ATOM 5668 N N . ASP A 1 728 ? 16.487 21.696 -5.417 1.00 90.19 728 ASP A N 1
ATOM 5669 C CA . ASP A 1 728 ? 17.832 22.115 -4.984 1.00 90.19 728 ASP A CA 1
ATOM 5670 C C . ASP A 1 728 ? 18.073 21.961 -3.469 1.00 90.19 728 ASP A C 1
ATOM 5672 O O . ASP A 1 728 ? 19.224 21.846 -3.038 1.00 90.19 728 ASP A O 1
ATOM 5676 N N . THR A 1 729 ? 17.014 21.854 -2.654 1.00 90.56 729 THR A N 1
ATOM 5677 C CA . THR A 1 729 ? 17.122 21.568 -1.211 1.00 90.56 729 THR A CA 1
ATOM 5678 C C . THR A 1 729 ? 17.864 20.259 -0.904 1.00 90.56 729 THR A C 1
ATOM 5680 O O . THR A 1 729 ? 18.489 20.149 0.150 1.00 90.56 729 THR A O 1
ATOM 5683 N N . HIS A 1 730 ? 17.851 19.287 -1.825 1.00 92.81 730 HIS A N 1
ATOM 5684 C CA . HIS A 1 730 ? 18.533 17.992 -1.673 1.00 92.81 730 HIS A CA 1
ATOM 5685 C C . HIS A 1 730 ? 20.008 18.042 -2.089 1.00 92.81 730 HIS A C 1
ATOM 5687 O O . HIS A 1 730 ? 20.807 17.200 -1.672 1.00 92.81 730 HIS A O 1
ATOM 5693 N N . VAL A 1 731 ? 20.379 19.011 -2.933 1.00 90.00 731 VAL A N 1
ATOM 5694 C CA . VAL A 1 731 ? 21.684 19.052 -3.610 1.00 90.00 731 VAL A CA 1
ATOM 5695 C C . VAL A 1 731 ? 22.813 19.334 -2.624 1.00 90.00 731 VAL A C 1
ATOM 5697 O O . VAL A 1 731 ? 23.839 18.662 -2.694 1.00 90.00 731 VAL A O 1
ATOM 5700 N N . LYS A 1 732 ? 22.617 20.238 -1.648 1.00 89.62 732 LYS A N 1
ATOM 5701 C CA . LYS A 1 732 ? 23.634 20.516 -0.614 1.00 89.62 732 LYS A CA 1
ATOM 5702 C C . LYS A 1 732 ? 24.055 19.235 0.110 1.00 89.62 732 LYS A C 1
ATOM 5704 O O . LYS A 1 732 ? 25.239 18.926 0.135 1.00 89.62 732 LYS A O 1
ATOM 5709 N N . GLY A 1 733 ? 23.098 18.488 0.665 1.00 90.25 733 GLY A N 1
ATOM 5710 C CA . GLY A 1 733 ? 23.384 17.269 1.429 1.00 90.25 733 GLY A CA 1
ATOM 5711 C C . GLY A 1 733 ? 24.025 16.169 0.581 1.00 90.25 733 GLY A C 1
ATOM 5712 O O . GLY A 1 733 ? 24.963 15.517 1.026 1.00 90.25 733 GLY A O 1
ATOM 5713 N N . ALA A 1 734 ? 23.586 16.015 -0.674 1.00 93.62 734 ALA A N 1
ATOM 5714 C CA . ALA A 1 734 ? 24.180 15.062 -1.612 1.00 93.62 734 ALA A CA 1
ATOM 5715 C C . ALA A 1 734 ? 25.649 15.376 -1.955 1.00 93.62 734 ALA A C 1
ATOM 5717 O O . ALA A 1 734 ? 26.463 14.458 -2.042 1.00 93.62 734 ALA A O 1
ATOM 5718 N N . VAL A 1 735 ? 25.998 16.655 -2.130 1.00 94.94 735 VAL A N 1
ATOM 5719 C CA . VAL A 1 735 ? 27.386 17.081 -2.379 1.00 94.94 735 VAL A CA 1
ATOM 5720 C C . VAL A 1 735 ? 28.220 17.034 -1.098 1.00 94.94 735 VAL A C 1
ATOM 5722 O O . VAL A 1 735 ? 29.383 16.655 -1.149 1.00 94.94 735 VAL A O 1
ATOM 5725 N N . GLU A 1 736 ? 27.639 17.362 0.055 1.00 94.38 736 GLU A N 1
ATOM 5726 C CA . GLU A 1 736 ? 28.332 17.303 1.347 1.00 94.38 736 GLU A CA 1
ATOM 5727 C C . GLU A 1 736 ? 28.707 15.867 1.734 1.00 94.38 736 GLU A C 1
ATOM 5729 O O . GLU A 1 736 ? 29.827 15.634 2.179 1.00 94.38 736 GLU A O 1
ATOM 5734 N N . ILE A 1 737 ? 27.819 14.892 1.497 1.00 95.00 737 ILE A N 1
ATOM 5735 C CA . ILE A 1 737 ? 28.127 13.484 1.766 1.00 95.00 737 ILE A CA 1
ATOM 5736 C C . ILE A 1 737 ? 28.998 12.836 0.680 1.00 95.00 737 ILE A C 1
ATOM 5738 O O . ILE A 1 737 ? 29.783 11.941 0.982 1.00 95.00 737 ILE A O 1
ATOM 5742 N N . CYS A 1 738 ? 28.881 13.257 -0.582 1.00 95.31 738 CYS A N 1
ATOM 5743 C CA . CYS A 1 738 ? 29.651 12.717 -1.703 1.00 95.31 738 CYS A CA 1
ATOM 5744 C C . CYS A 1 738 ? 30.167 13.858 -2.598 1.00 95.31 738 CYS A C 1
ATOM 5746 O O . CYS A 1 738 ? 29.545 14.165 -3.619 1.00 95.31 738 CYS A O 1
ATOM 5748 N N . PRO A 1 739 ? 31.319 14.476 -2.269 1.00 94.62 739 PRO A N 1
ATOM 5749 C CA . PRO A 1 739 ? 31.831 15.648 -2.987 1.00 94.62 739 PRO A CA 1
ATOM 5750 C C . PRO A 1 739 ? 31.980 15.447 -4.501 1.00 94.62 739 PRO A C 1
ATOM 5752 O O . PRO A 1 739 ? 31.651 16.340 -5.279 1.00 94.62 739 PRO A O 1
ATOM 5755 N N . ALA A 1 740 ? 32.362 14.240 -4.932 1.00 93.06 740 ALA A N 1
ATOM 5756 C CA . ALA A 1 740 ? 32.463 13.873 -6.347 1.00 93.06 740 ALA A CA 1
ATOM 5757 C C . ALA A 1 740 ? 31.132 14.005 -7.120 1.00 93.06 740 ALA A C 1
ATOM 5759 O O . ALA A 1 740 ? 31.147 14.213 -8.333 1.00 93.06 740 ALA A O 1
ATOM 5760 N N . PHE A 1 741 ? 29.976 13.915 -6.450 1.00 93.62 741 PHE A N 1
ATOM 5761 C CA . PHE A 1 741 ? 28.670 14.151 -7.075 1.00 93.62 741 PHE A CA 1
ATOM 5762 C C . PHE A 1 741 ? 28.504 15.622 -7.491 1.00 93.62 741 PHE A C 1
ATOM 5764 O O . PHE A 1 741 ? 27.925 15.892 -8.538 1.00 93.62 741 PHE A O 1
ATOM 5771 N N . GLY A 1 742 ? 29.070 16.568 -6.730 1.00 90.56 742 GLY A N 1
ATOM 5772 C CA . GLY A 1 742 ? 29.048 18.001 -7.057 1.00 90.56 742 GLY A CA 1
ATOM 5773 C C . GLY A 1 742 ? 29.953 18.400 -8.226 1.00 90.56 742 GLY A C 1
ATOM 5774 O O . GLY A 1 742 ? 29.751 19.454 -8.823 1.00 90.56 742 GLY A O 1
ATOM 5775 N N . GLU A 1 743 ? 30.922 17.551 -8.575 1.00 91.31 743 GLU A N 1
ATOM 5776 C CA . GLU A 1 743 ? 31.794 17.713 -9.747 1.00 91.31 743 GLU A CA 1
ATOM 5777 C C . GLU A 1 743 ? 31.263 16.975 -10.996 1.00 91.31 743 GLU A C 1
ATOM 5779 O O . GLU A 1 743 ? 31.792 17.157 -12.092 1.00 91.31 743 GLU A O 1
ATOM 5784 N N . THR A 1 744 ? 30.219 16.148 -10.852 1.00 93.06 744 THR A N 1
ATOM 5785 C CA . THR A 1 744 ? 29.690 15.277 -11.916 1.00 93.06 744 THR A CA 1
ATOM 5786 C C . THR A 1 744 ? 28.454 15.889 -12.586 1.00 93.06 744 THR A C 1
ATOM 5788 O O . THR A 1 744 ? 27.558 16.399 -11.916 1.00 93.06 744 THR A O 1
ATOM 5791 N N . GLY A 1 745 ? 28.354 15.805 -13.917 1.00 89.31 745 GLY A N 1
ATOM 5792 C CA . GLY A 1 745 ? 27.181 16.283 -14.652 1.00 89.31 745 GLY A CA 1
ATOM 5793 C C . GLY A 1 745 ? 25.910 15.466 -14.383 1.00 89.31 745 GLY A C 1
ATOM 5794 O O . GLY A 1 745 ? 25.957 14.286 -14.028 1.00 89.31 745 GLY A O 1
ATOM 5795 N N . ILE A 1 746 ? 24.741 16.075 -14.601 1.00 92.31 746 ILE A N 1
ATOM 5796 C CA . ILE A 1 746 ? 23.447 15.377 -14.565 1.00 92.31 746 ILE A CA 1
ATOM 5797 C C . ILE A 1 746 ? 23.066 14.941 -15.982 1.00 92.31 746 ILE A C 1
ATOM 5799 O O . ILE A 1 746 ? 22.752 15.764 -16.840 1.00 92.31 746 ILE A O 1
ATOM 5803 N N . LYS A 1 747 ? 23.046 13.625 -16.209 1.00 88.00 747 LYS A N 1
ATOM 5804 C CA . LYS A 1 747 ? 22.698 12.990 -17.486 1.00 88.00 747 LYS A CA 1
ATOM 5805 C C . LYS A 1 747 ? 21.212 13.130 -17.831 1.00 88.00 747 LYS A C 1
ATOM 5807 O O . LYS A 1 747 ? 20.857 13.252 -19.003 1.00 88.00 747 LYS A O 1
ATOM 5812 N N . SER A 1 748 ? 20.335 13.042 -16.832 1.00 87.56 748 SER A N 1
ATOM 5813 C CA . SER A 1 748 ? 18.880 13.119 -17.021 1.00 87.56 748 SER A CA 1
ATOM 5814 C C . SER A 1 748 ? 18.141 13.355 -15.709 1.00 87.56 748 SER A C 1
ATOM 5816 O O . SER A 1 748 ? 18.592 12.915 -14.651 1.00 87.56 748 SER A O 1
ATOM 5818 N N . THR A 1 749 ? 16.966 13.972 -15.788 1.00 90.81 749 THR A N 1
ATOM 5819 C CA . THR A 1 749 ? 16.041 14.160 -14.665 1.00 90.81 749 THR A CA 1
ATOM 5820 C C . THR A 1 749 ? 14.833 13.232 -14.801 1.00 90.81 749 THR A C 1
ATOM 5822 O O . THR A 1 749 ? 14.397 12.917 -15.908 1.00 90.81 749 THR A O 1
ATOM 5825 N N . ILE A 1 750 ? 14.293 12.783 -13.670 1.00 89.19 750 ILE A N 1
ATOM 5826 C CA . ILE A 1 750 ? 13.065 11.994 -13.572 1.00 89.19 750 ILE A CA 1
ATOM 5827 C C . ILE A 1 750 ? 12.162 12.697 -12.559 1.00 89.19 750 ILE A C 1
ATOM 5829 O O . ILE A 1 750 ? 12.541 12.862 -11.405 1.00 89.19 750 ILE A O 1
ATOM 5833 N N . CYS A 1 751 ? 10.974 13.125 -12.979 1.00 91.50 751 CYS A N 1
ATOM 5834 C CA . CYS A 1 751 ? 9.986 13.768 -12.115 1.00 91.50 751 CYS A CA 1
ATOM 5835 C C . CYS A 1 751 ? 8.592 13.287 -12.526 1.00 91.50 751 CYS A C 1
ATOM 5837 O O . CYS A 1 751 ? 8.206 13.446 -13.683 1.00 91.50 751 CYS A O 1
ATOM 5839 N N . GLY A 1 752 ? 7.837 12.673 -11.617 1.00 90.44 752 GLY A N 1
ATOM 5840 C CA . GLY A 1 752 ? 6.582 12.008 -11.971 1.00 90.44 752 GLY A CA 1
ATOM 5841 C C . GLY A 1 752 ? 5.570 11.937 -10.826 1.00 90.44 752 GLY A C 1
ATOM 5842 O O . GLY A 1 752 ? 5.901 12.278 -9.689 1.00 90.44 752 GLY A O 1
ATOM 5843 N N . PRO A 1 753 ? 4.311 11.564 -11.121 1.00 92.25 753 PRO A N 1
ATOM 5844 C CA . PRO A 1 753 ? 3.237 11.554 -10.138 1.00 92.25 753 PRO A CA 1
ATOM 5845 C C . PRO A 1 753 ? 3.272 10.291 -9.260 1.00 92.25 753 PRO A C 1
ATOM 5847 O O . PRO A 1 753 ? 2.940 9.192 -9.716 1.00 92.25 753 PRO A O 1
ATOM 5850 N N . GLU A 1 754 ? 3.601 10.461 -7.980 1.00 91.75 754 GLU A N 1
ATOM 5851 C CA . GLU A 1 754 ? 3.489 9.436 -6.932 1.00 91.75 754 GLU A CA 1
ATOM 5852 C C . GLU A 1 754 ? 2.212 9.601 -6.095 1.00 91.75 754 GLU A C 1
ATOM 5854 O O . GLU A 1 754 ? 1.557 10.642 -6.131 1.00 91.75 754 GLU A O 1
ATOM 5859 N N . SER A 1 755 ? 1.823 8.544 -5.375 1.00 91.56 755 SER A N 1
ATOM 5860 C CA . SER A 1 755 ? 0.553 8.464 -4.633 1.00 91.56 755 SER A CA 1
ATOM 5861 C C . SER A 1 755 ? 0.757 8.441 -3.116 1.00 91.56 755 SER A C 1
ATOM 5863 O O . SER A 1 755 ? 1.151 7.413 -2.561 1.00 91.56 755 SER A O 1
ATOM 5865 N N . PHE A 1 756 ? 0.434 9.554 -2.451 1.00 95.31 756 PHE A N 1
ATOM 5866 C CA . PHE A 1 756 ? 0.645 9.753 -1.015 1.00 95.31 756 PHE A CA 1
ATOM 5867 C C . PHE A 1 756 ? -0.642 9.688 -0.182 1.00 95.31 756 PHE A C 1
ATOM 5869 O O . PHE A 1 756 ? -1.753 9.782 -0.715 1.00 95.31 756 PHE A O 1
ATOM 5876 N N . THR A 1 757 ? -0.478 9.472 1.125 1.00 96.50 757 THR A N 1
ATOM 5877 C CA . THR A 1 757 ? -1.535 9.137 2.096 1.00 96.50 757 THR A CA 1
ATOM 5878 C C . THR A 1 757 ? -1.283 9.800 3.467 1.00 96.50 757 THR A C 1
ATOM 5880 O O . THR A 1 757 ? -0.123 10.046 3.801 1.00 96.50 757 THR A O 1
ATOM 5883 N N . PRO A 1 758 ? -2.327 10.048 4.292 1.00 95.81 758 PRO A N 1
ATOM 5884 C CA . PRO A 1 758 ? -2.238 10.780 5.568 1.00 95.81 758 PRO A CA 1
ATOM 5885 C C . PRO A 1 758 ? -1.240 10.279 6.619 1.00 95.81 758 PRO A C 1
ATOM 5887 O O . PRO A 1 758 ? -0.890 11.023 7.530 1.00 95.81 758 PRO A O 1
ATOM 5890 N N . ASP A 1 759 ? -0.845 9.011 6.551 1.00 92.50 759 ASP A N 1
ATOM 5891 C CA . ASP A 1 759 ? 0.016 8.331 7.526 1.00 92.50 759 ASP A CA 1
ATOM 5892 C C . ASP A 1 759 ? 1.200 7.609 6.860 1.00 92.50 759 ASP A C 1
ATOM 5894 O O . ASP A 1 759 ? 1.870 6.782 7.480 1.00 92.50 759 ASP A O 1
ATOM 5898 N N . HIS A 1 760 ? 1.448 7.906 5.580 1.00 92.06 760 HIS A N 1
ATOM 5899 C CA . HIS A 1 760 ? 2.471 7.270 4.754 1.00 92.06 760 HIS A CA 1
ATOM 5900 C C . HIS A 1 760 ? 2.344 5.728 4.639 1.00 92.06 760 HIS A C 1
ATOM 5902 O O . HIS A 1 760 ? 3.324 5.049 4.303 1.00 92.06 760 HIS A O 1
ATOM 5908 N N . LYS A 1 761 ? 1.151 5.146 4.878 1.00 94.00 761 LYS A N 1
ATOM 5909 C CA . LYS A 1 761 ? 0.875 3.702 4.721 1.00 94.00 761 LYS A CA 1
ATOM 5910 C C . LYS A 1 761 ? -0.126 3.407 3.582 1.00 94.00 761 LYS A C 1
ATOM 5912 O O . LYS A 1 761 ? -1.118 4.119 3.430 1.00 94.00 761 LYS A O 1
ATOM 5917 N N . PRO A 1 762 ? 0.069 2.323 2.801 1.00 95.12 762 PRO A N 1
ATOM 5918 C CA . PRO A 1 762 ? -0.873 1.882 1.769 1.00 95.12 762 PRO A CA 1
ATOM 5919 C C . PRO A 1 762 ? -2.342 1.795 2.207 1.00 95.12 762 PRO A C 1
ATOM 5921 O O . PRO A 1 762 ? -2.663 1.517 3.363 1.00 95.12 762 PRO A O 1
ATOM 5924 N N . LEU A 1 763 ? -3.247 1.991 1.249 1.00 95.69 763 LEU A N 1
ATOM 5925 C CA . LEU A 1 763 ? -4.690 1.812 1.398 1.00 95.69 763 LEU A CA 1
ATOM 5926 C C . LEU A 1 763 ? -5.066 0.420 0.871 1.00 95.69 763 LEU A C 1
ATOM 5928 O O . LEU A 1 763 ? -5.072 0.189 -0.343 1.00 95.69 763 LEU A O 1
ATOM 5932 N N . MET A 1 764 ? -5.349 -0.508 1.787 1.00 96.19 764 MET A N 1
ATOM 5933 C CA . MET A 1 764 ? -5.575 -1.926 1.497 1.00 96.19 764 MET A CA 1
ATOM 5934 C C . MET A 1 764 ? -6.872 -2.472 2.110 1.00 96.19 764 MET A C 1
ATOM 5936 O O . MET A 1 764 ? -7.445 -1.894 3.031 1.00 96.19 764 MET A O 1
ATOM 5940 N N . GLY A 1 765 ? -7.305 -3.639 1.628 1.00 94.62 765 GLY A N 1
ATOM 5941 C CA . GLY A 1 765 ? -8.413 -4.396 2.219 1.00 94.62 765 GLY A CA 1
ATOM 5942 C C . GLY A 1 765 ? -9.802 -3.992 1.701 1.00 94.62 765 GLY A C 1
ATOM 5943 O O . GLY A 1 765 ? -9.902 -3.197 0.762 1.00 94.62 765 GLY A O 1
ATOM 5944 N N . PRO A 1 766 ? -10.876 -4.593 2.246 1.00 92.94 766 PRO A N 1
ATOM 5945 C CA . PRO A 1 766 ? -12.247 -4.418 1.771 1.00 92.94 766 PRO A CA 1
ATOM 5946 C C . PRO A 1 766 ? -12.868 -3.094 2.240 1.00 92.94 766 PRO A C 1
ATOM 5948 O O . PRO A 1 766 ? -12.820 -2.763 3.426 1.00 92.94 766 PRO A O 1
ATOM 5951 N N . ASP A 1 767 ? -13.522 -2.363 1.334 1.00 91.50 767 ASP A N 1
ATOM 5952 C CA . ASP A 1 767 ? -14.234 -1.132 1.693 1.00 91.50 767 ASP A CA 1
ATOM 5953 C C . ASP A 1 767 ? -15.599 -1.449 2.344 1.00 91.50 767 ASP A C 1
ATOM 5955 O O . ASP A 1 767 ? -16.439 -2.118 1.733 1.00 91.50 767 ASP A O 1
ATOM 5959 N N . PRO A 1 768 ? -15.894 -0.944 3.559 1.00 87.31 768 PRO A N 1
ATOM 5960 C CA . PRO A 1 768 ? -17.152 -1.235 4.252 1.00 87.31 768 PRO A CA 1
ATOM 5961 C C . PRO A 1 768 ? -18.398 -0.667 3.539 1.00 87.31 768 PRO A C 1
ATOM 5963 O O . PRO A 1 768 ? -19.527 -1.042 3.869 1.00 87.31 768 PRO A O 1
ATOM 5966 N N . ARG A 1 769 ? -18.230 0.224 2.554 1.00 86.44 769 ARG A N 1
ATOM 5967 C CA . ARG A 1 769 ? -19.305 0.899 1.807 1.00 86.44 769 ARG A CA 1
ATOM 5968 C C . ARG A 1 769 ? -19.705 0.147 0.528 1.00 86.44 769 ARG A C 1
ATOM 5970 O O . ARG A 1 769 ? -20.800 0.398 0.017 1.00 86.44 769 ARG A O 1
ATOM 5977 N N . MET A 1 770 ? -18.883 -0.788 0.029 1.00 88.06 770 MET A N 1
ATOM 5978 C CA . MET A 1 770 ? -19.223 -1.642 -1.121 1.00 88.06 770 MET A CA 1
ATOM 5979 C C . MET A 1 770 ? -18.752 -3.095 -0.961 1.00 88.06 770 MET A C 1
ATOM 5981 O O . MET A 1 770 ? -17.563 -3.394 -0.995 1.00 88.06 770 MET A O 1
ATOM 5985 N N . ASP A 1 771 ? -19.712 -4.019 -0.894 1.00 87.94 771 ASP A N 1
ATOM 5986 C CA . ASP A 1 771 ? -19.457 -5.463 -0.855 1.00 87.94 771 ASP A CA 1
ATOM 5987 C C . ASP A 1 771 ? -18.745 -5.927 -2.140 1.00 87.94 771 ASP A C 1
ATOM 5989 O O . ASP A 1 771 ? -19.221 -5.668 -3.250 1.00 87.94 771 ASP A O 1
ATOM 5993 N N . GLY A 1 772 ? -17.599 -6.595 -1.988 1.00 89.12 772 GLY A N 1
ATOM 5994 C CA . GLY A 1 772 ? -16.742 -7.039 -3.092 1.00 89.12 772 GLY A CA 1
ATOM 5995 C C . GLY A 1 772 ? -15.734 -6.011 -3.627 1.00 89.12 772 GLY A C 1
ATOM 5996 O O . GLY A 1 772 ? -15.022 -6.331 -4.579 1.00 89.12 772 GLY A O 1
ATOM 5997 N N . LEU A 1 773 ? -15.639 -4.801 -3.061 1.00 93.44 773 LEU A N 1
ATOM 5998 C CA . LEU A 1 773 ? -14.592 -3.833 -3.413 1.00 93.44 773 LEU A CA 1
ATOM 5999 C C . LEU A 1 773 ? -13.416 -3.924 -2.432 1.00 93.44 773 LEU A C 1
ATOM 6001 O O . LEU A 1 773 ? -13.595 -3.738 -1.232 1.00 93.44 773 LEU A O 1
ATOM 6005 N N . PHE A 1 774 ? -12.214 -4.152 -2.958 1.00 95.81 774 PHE A N 1
ATOM 6006 C CA . PHE A 1 774 ? -10.950 -4.123 -2.221 1.00 95.81 774 PHE A CA 1
ATOM 6007 C C . PHE A 1 774 ? -10.031 -3.024 -2.767 1.00 95.81 774 PHE A C 1
ATOM 6009 O O . PHE A 1 774 ? -10.092 -2.693 -3.953 1.00 95.81 774 PHE A O 1
ATOM 6016 N N . HIS A 1 775 ? -9.134 -2.500 -1.934 1.00 96.00 775 HIS A N 1
ATOM 6017 C CA . HIS A 1 775 ? -8.109 -1.525 -2.324 1.00 96.00 775 HIS A CA 1
ATOM 6018 C C . HIS A 1 775 ? -6.695 -2.117 -2.290 1.00 96.00 775 HIS A C 1
ATOM 6020 O O . HIS A 1 775 ? -6.424 -3.050 -1.531 1.00 96.00 775 HIS A O 1
ATOM 6026 N N . ASN A 1 776 ? -5.807 -1.580 -3.134 1.00 95.19 776 ASN A N 1
ATOM 6027 C CA . ASN A 1 776 ? -4.361 -1.809 -3.090 1.00 95.19 776 ASN A CA 1
ATOM 6028 C C . ASN A 1 776 ? -3.595 -0.635 -3.740 1.00 95.19 776 ASN A C 1
ATOM 6030 O O . ASN A 1 776 ? -3.001 -0.769 -4.813 1.00 95.19 776 ASN A O 1
ATOM 6034 N N . CYS A 1 777 ? -3.673 0.555 -3.142 1.00 92.94 777 CYS A N 1
ATOM 6035 C CA . CYS A 1 777 ? -3.166 1.806 -3.731 1.00 92.94 777 CYS A CA 1
ATOM 6036 C C . CYS A 1 777 ? -2.592 2.776 -2.678 1.00 92.94 777 CYS A C 1
ATOM 6038 O O . CYS A 1 777 ? -2.725 2.534 -1.483 1.00 92.94 777 CYS A O 1
ATOM 6040 N N . GLY A 1 778 ? -1.976 3.885 -3.110 1.00 92.19 778 GLY A N 1
ATOM 6041 C CA . GLY A 1 778 ? -1.417 4.901 -2.202 1.00 92.19 778 GLY A CA 1
ATOM 6042 C C . GLY A 1 778 ? -0.135 4.437 -1.513 1.00 92.19 778 GLY A C 1
ATOM 6043 O O . GLY A 1 778 ? -0.072 4.406 -0.293 1.00 92.19 778 GLY A O 1
ATOM 6044 N N . PHE A 1 779 ? 0.855 3.985 -2.288 1.00 93.25 779 PHE A N 1
ATOM 6045 C CA . PHE A 1 779 ? 2.036 3.291 -1.755 1.00 93.25 779 PHE A CA 1
ATOM 6046 C C . PHE A 1 779 ? 3.190 4.203 -1.308 1.00 93.25 779 PHE A C 1
ATOM 6048 O O . PHE A 1 779 ? 4.188 3.675 -0.824 1.00 93.25 779 PHE A O 1
ATOM 6055 N N . ASN A 1 780 ? 3.064 5.529 -1.426 1.00 91.81 780 ASN A N 1
ATOM 6056 C CA . ASN A 1 780 ? 4.023 6.512 -0.906 1.00 91.81 780 ASN A CA 1
ATOM 6057 C C . ASN A 1 780 ? 5.479 6.222 -1.343 1.00 91.81 780 ASN A C 1
ATOM 6059 O O . ASN A 1 780 ? 6.364 6.033 -0.507 1.00 91.81 780 ASN A O 1
ATOM 6063 N N . SER A 1 781 ? 5.711 6.046 -2.650 1.00 88.25 781 SER A N 1
ATOM 6064 C CA . SER A 1 781 ? 6.998 5.616 -3.240 1.00 88.25 781 SER A CA 1
ATOM 6065 C C . SER A 1 781 ? 7.533 4.230 -2.817 1.00 88.25 781 SER A C 1
ATOM 6067 O O . SER A 1 781 ? 8.494 3.735 -3.406 1.00 88.25 781 SER A O 1
ATOM 6069 N N . ALA A 1 782 ? 6.910 3.529 -1.862 1.00 90.06 782 ALA A N 1
ATOM 6070 C CA . ALA A 1 782 ? 7.338 2.212 -1.368 1.00 90.06 782 ALA A CA 1
ATOM 6071 C C . ALA A 1 782 ? 6.759 1.019 -2.166 1.00 90.06 782 ALA A C 1
ATOM 6073 O O . ALA A 1 782 ? 6.812 -0.130 -1.718 1.00 90.06 782 ALA A O 1
ATOM 6074 N N . GLY A 1 783 ? 6.202 1.263 -3.358 1.00 88.00 783 GLY A N 1
ATOM 6075 C CA . GLY A 1 783 ? 5.451 0.265 -4.129 1.00 88.00 783 GLY A CA 1
ATOM 6076 C C . GLY A 1 783 ? 6.242 -1.001 -4.479 1.00 88.00 783 GLY A C 1
ATOM 6077 O O . GLY A 1 783 ? 5.755 -2.111 -4.268 1.00 88.00 783 GLY A O 1
ATOM 6078 N N . MET A 1 784 ? 7.475 -0.847 -4.966 1.00 91.06 784 MET A N 1
ATOM 6079 C CA . MET A 1 784 ? 8.347 -1.974 -5.345 1.00 91.06 784 MET A CA 1
ATOM 6080 C C . MET A 1 784 ? 8.789 -2.824 -4.149 1.00 91.06 784 MET A C 1
ATOM 6082 O O . MET A 1 784 ? 8.997 -4.027 -4.269 1.00 91.06 784 MET A O 1
ATOM 6086 N N . MET A 1 785 ? 8.906 -2.184 -2.991 1.00 92.56 785 MET A N 1
ATOM 6087 C CA . MET A 1 785 ? 9.399 -2.755 -1.744 1.00 92.56 785 MET A CA 1
ATOM 6088 C C . MET A 1 785 ? 8.330 -3.572 -1.015 1.00 92.56 785 MET A C 1
ATOM 6090 O O . MET A 1 785 ? 8.584 -4.694 -0.576 1.00 92.56 785 MET A O 1
ATOM 6094 N N . LEU A 1 786 ? 7.130 -3.011 -0.872 1.00 93.88 786 LEU A N 1
ATOM 6095 C CA . LEU A 1 786 ? 6.041 -3.649 -0.133 1.00 93.88 786 LEU A CA 1
ATOM 6096 C C . LEU A 1 786 ? 5.164 -4.543 -1.021 1.00 93.88 786 LEU A C 1
ATOM 6098 O O . LEU A 1 786 ? 4.456 -5.398 -0.499 1.00 93.88 786 LEU A O 1
ATOM 6102 N N . GLY A 1 787 ? 5.216 -4.385 -2.349 1.00 91.75 787 GLY A N 1
ATOM 6103 C CA . GLY A 1 787 ? 4.244 -4.978 -3.272 1.00 91.75 787 GLY A CA 1
ATOM 6104 C C . GLY A 1 787 ? 4.098 -6.500 -3.198 1.00 91.75 787 GLY A C 1
ATOM 6105 O O . GLY A 1 787 ? 2.975 -6.990 -3.284 1.00 91.75 787 GLY A O 1
ATOM 6106 N N . GLY A 1 788 ? 5.183 -7.253 -2.982 1.00 93.81 788 GLY A N 1
ATOM 6107 C CA . GLY A 1 788 ? 5.122 -8.716 -2.875 1.00 93.81 788 GLY A CA 1
ATOM 6108 C C . GLY A 1 788 ? 4.372 -9.179 -1.625 1.00 93.81 788 GLY A C 1
ATOM 6109 O O . GLY A 1 788 ? 3.382 -9.905 -1.735 1.00 93.81 788 GLY A O 1
ATOM 6110 N N . GLY A 1 789 ? 4.789 -8.691 -0.451 1.00 96.38 789 GLY A N 1
ATOM 6111 C CA . GLY A 1 789 ? 4.119 -8.976 0.820 1.00 96.38 789 GLY A CA 1
ATOM 6112 C C . GLY A 1 789 ? 2.696 -8.416 0.903 1.00 96.38 789 GLY A C 1
ATOM 6113 O O . GLY A 1 789 ? 1.790 -9.102 1.371 1.00 96.38 789 GLY A O 1
ATOM 6114 N N . CYS A 1 790 ? 2.457 -7.202 0.399 1.00 97.19 790 CYS A N 1
ATOM 6115 C CA . CYS A 1 790 ? 1.117 -6.615 0.348 1.00 97.19 790 CYS A CA 1
ATOM 6116 C C . CYS A 1 790 ? 0.193 -7.387 -0.606 1.00 97.19 790 CYS A C 1
ATOM 6118 O O . CYS A 1 790 ? -0.957 -7.649 -0.256 1.00 97.19 790 CYS A O 1
ATOM 6120 N N . GLY A 1 791 ? 0.687 -7.806 -1.776 1.00 96.75 791 GLY A N 1
ATOM 6121 C CA . GLY A 1 791 ? -0.054 -8.665 -2.702 1.00 96.75 791 GLY A CA 1
ATOM 6122 C C . GLY A 1 791 ? -0.410 -10.022 -2.090 1.00 96.75 791 GLY A C 1
ATOM 6123 O O . GLY A 1 791 ? -1.522 -10.506 -2.286 1.00 96.75 791 GLY A O 1
ATOM 6124 N N . GLU A 1 792 ? 0.493 -10.606 -1.296 1.00 97.50 792 GLU A N 1
ATOM 6125 C CA . GLU A 1 792 ? 0.240 -11.836 -0.540 1.00 97.50 792 GLU A CA 1
ATOM 6126 C C . GLU A 1 792 ? -0.848 -11.639 0.519 1.00 97.50 792 GLU A C 1
ATOM 6128 O O . GLU A 1 792 ? -1.869 -12.324 0.484 1.00 97.50 792 GLU A O 1
ATOM 6133 N N . GLN A 1 793 ? -0.676 -10.669 1.420 1.00 97.62 793 GLN A N 1
ATOM 6134 C CA . GLN A 1 793 ? -1.640 -10.419 2.495 1.00 97.62 793 GLN A CA 1
ATOM 6135 C C . GLN A 1 793 ? -3.023 -10.025 1.963 1.00 97.62 793 GLN A C 1
ATOM 6137 O O . GLN A 1 793 ? -4.033 -10.370 2.572 1.00 97.62 793 GLN A O 1
ATOM 6142 N N . LEU A 1 794 ? -3.095 -9.363 0.805 1.00 97.56 794 LEU A N 1
ATOM 6143 C CA . LEU A 1 794 ? -4.357 -9.071 0.132 1.00 97.56 794 LEU A CA 1
ATOM 6144 C C . LEU A 1 794 ? -4.990 -10.312 -0.517 1.00 97.56 794 LEU A C 1
ATOM 6146 O O . LEU A 1 794 ? -6.210 -10.456 -0.462 1.00 97.56 794 LEU A O 1
ATOM 6150 N N . ALA A 1 795 ? -4.199 -11.221 -1.096 1.00 96.81 795 ALA A N 1
ATOM 6151 C CA . ALA A 1 795 ? -4.712 -12.480 -1.635 1.00 96.81 795 ALA A CA 1
ATOM 6152 C C . ALA A 1 795 ? -5.316 -13.362 -0.525 1.00 96.81 795 ALA A C 1
ATOM 6154 O O . ALA A 1 795 ? -6.425 -13.869 -0.692 1.00 96.81 795 ALA A O 1
ATOM 6155 N N . GLU A 1 796 ? -4.648 -13.455 0.632 1.00 96.00 796 GLU A N 1
ATOM 6156 C CA . GLU A 1 796 ? -5.188 -14.068 1.858 1.00 96.00 796 GLU A CA 1
ATOM 6157 C C . GLU A 1 796 ? -6.511 -13.401 2.286 1.00 96.00 796 GLU A C 1
ATOM 6159 O O . GLU A 1 796 ? -7.502 -14.077 2.565 1.00 96.00 796 GLU A O 1
ATOM 6164 N N . TRP A 1 797 ? -6.569 -12.063 2.269 1.00 94.62 797 TRP A N 1
ATOM 6165 C CA . TRP A 1 797 ? -7.762 -11.292 2.643 1.00 94.62 797 TRP A CA 1
ATOM 6166 C C . TRP A 1 797 ? -8.963 -11.552 1.723 1.00 94.62 797 TRP A C 1
ATOM 6168 O O . TRP A 1 797 ? -10.090 -11.666 2.205 1.00 94.62 797 TRP A O 1
ATOM 6178 N N . ILE A 1 798 ? -8.730 -11.667 0.414 1.00 94.94 798 ILE A N 1
ATOM 6179 C CA . ILE A 1 798 ? -9.767 -11.940 -0.593 1.00 94.94 798 ILE A CA 1
ATOM 6180 C C . ILE A 1 798 ? -10.282 -13.383 -0.481 1.00 94.94 798 ILE A C 1
ATOM 6182 O O . ILE A 1 798 ? -11.483 -13.615 -0.609 1.00 94.94 798 ILE A O 1
ATOM 6186 N N . LEU A 1 799 ? -9.391 -14.349 -0.233 1.00 94.00 799 LEU A N 1
ATOM 6187 C CA . LEU A 1 799 ? -9.719 -15.780 -0.200 1.00 94.00 799 LEU A CA 1
ATOM 6188 C C . LEU A 1 799 ? -10.299 -16.263 1.132 1.00 94.00 799 LEU A C 1
ATOM 6190 O O . LEU A 1 799 ? -11.179 -17.123 1.149 1.00 94.00 799 LEU A O 1
ATOM 6194 N N . HIS A 1 800 ? -9.803 -15.726 2.245 1.00 91.75 800 HIS A N 1
ATOM 6195 C CA . HIS A 1 800 ? -10.103 -16.207 3.597 1.00 91.75 800 HIS A CA 1
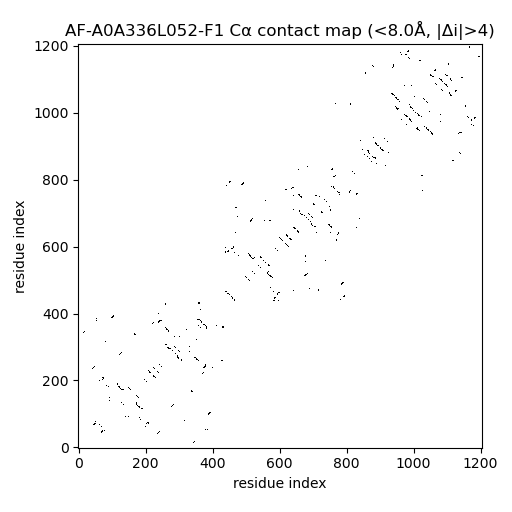ATOM 6196 C C . HIS A 1 800 ? -10.762 -15.137 4.479 1.00 91.75 800 HIS A C 1
ATOM 6198 O O . HIS A 1 800 ? -10.993 -15.356 5.666 1.00 91.75 800 HIS A O 1
ATOM 6204 N N . GLY A 1 801 ? -11.081 -13.970 3.911 1.00 89.62 801 GLY A N 1
ATOM 6205 C CA . GLY A 1 801 ? -11.778 -12.874 4.586 1.00 89.62 801 GLY A CA 1
ATOM 6206 C C . GLY A 1 801 ? -10.916 -12.053 5.550 1.00 89.62 801 GLY A C 1
ATOM 6207 O O . GLY A 1 801 ? -11.399 -11.028 6.041 1.00 89.62 801 GLY A O 1
ATOM 6208 N N . ARG A 1 802 ? -9.665 -12.463 5.818 1.00 92.00 802 ARG A N 1
ATOM 6209 C CA . ARG A 1 802 ? -8.677 -11.770 6.666 1.00 92.00 802 ARG A CA 1
ATOM 6210 C C . ARG A 1 802 ? -7.229 -12.055 6.221 1.00 92.00 802 ARG A C 1
ATOM 6212 O O . ARG A 1 802 ? -6.940 -13.194 5.860 1.00 92.00 802 ARG A O 1
ATOM 6219 N N . PRO A 1 803 ? -6.309 -11.077 6.315 1.00 94.88 803 PRO A N 1
ATOM 6220 C CA . PRO A 1 803 ? -4.876 -11.274 6.066 1.00 94.88 803 PRO A CA 1
ATOM 6221 C C . PRO A 1 803 ? -4.260 -12.139 7.178 1.00 94.88 803 PRO A C 1
ATOM 6223 O O . PRO A 1 803 ? -4.867 -12.277 8.238 1.00 94.88 803 PRO A O 1
ATOM 6226 N N . THR A 1 804 ? -3.099 -12.767 6.980 1.00 92.81 804 THR A N 1
ATOM 6227 C CA . THR A 1 804 ? -2.478 -13.621 8.018 1.00 92.81 804 THR A CA 1
ATOM 6228 C C . THR A 1 804 ? -1.720 -12.834 9.088 1.00 92.81 804 THR A C 1
ATOM 6230 O O . THR A 1 804 ? -1.549 -13.356 10.182 1.00 92.81 804 THR A O 1
ATOM 6233 N N . ALA A 1 805 ? -1.291 -11.604 8.793 1.00 93.56 805 ALA A N 1
ATOM 6234 C CA . ALA A 1 805 ? -0.652 -10.683 9.737 1.00 93.56 805 ALA A CA 1
ATOM 6235 C C . ALA A 1 805 ? -1.610 -9.572 10.212 1.00 93.56 805 ALA A C 1
ATOM 6237 O O . ALA A 1 805 ? -2.625 -9.290 9.566 1.00 93.56 805 ALA A O 1
ATOM 6238 N N . HIS A 1 806 ? -1.261 -8.883 11.303 1.00 94.12 806 HIS A N 1
ATOM 6239 C CA . HIS A 1 806 ? -1.972 -7.704 11.814 1.00 94.12 806 HIS A CA 1
ATOM 6240 C C . HIS A 1 806 ? -1.868 -6.462 10.896 1.00 94.12 806 HIS A C 1
ATOM 6242 O O . HIS A 1 806 ? -1.203 -5.471 11.190 1.00 94.12 806 HIS A O 1
ATOM 6248 N N . MET A 1 807 ? -2.579 -6.488 9.768 1.00 94.88 807 MET A N 1
ATOM 6249 C CA . MET A 1 807 ? -2.570 -5.428 8.747 1.00 94.88 807 MET A CA 1
ATOM 6250 C C . MET A 1 807 ? -3.433 -4.194 9.093 1.00 94.88 807 MET A C 1
ATOM 6252 O O . MET A 1 807 ? -3.810 -3.454 8.186 1.00 94.88 807 MET A O 1
ATOM 6256 N N . PHE A 1 808 ? -3.771 -3.929 10.364 1.00 94.12 808 PHE A N 1
ATOM 6257 C CA . PHE A 1 808 ? -4.657 -2.804 10.728 1.00 94.12 808 PHE A CA 1
ATOM 6258 C C . PHE A 1 808 ? -4.113 -1.441 10.259 1.00 94.12 808 PHE A C 1
ATOM 6260 O O . PHE A 1 808 ? -4.865 -0.642 9.706 1.00 94.12 808 PHE A O 1
ATOM 6267 N N . ALA A 1 809 ? -2.797 -1.221 10.347 1.00 92.81 809 ALA A N 1
ATOM 6268 C CA . ALA A 1 809 ? -2.124 -0.020 9.835 1.00 92.81 809 ALA A CA 1
ATOM 6269 C C . ALA A 1 809 ? -2.169 0.147 8.294 1.00 92.81 809 ALA A C 1
ATOM 6271 O O . ALA A 1 809 ? -1.777 1.188 7.779 1.00 92.81 809 ALA A O 1
ATOM 6272 N N . TYR A 1 810 ? -2.653 -0.858 7.556 1.00 95.44 810 TYR A N 1
ATOM 6273 C CA . TYR A 1 810 ? -2.826 -0.847 6.094 1.00 95.44 810 TYR A CA 1
ATOM 6274 C C . TYR A 1 810 ? -4.305 -0.895 5.683 1.00 95.44 810 TYR A C 1
ATOM 6276 O O . TYR A 1 810 ? -4.652 -0.553 4.555 1.00 95.44 810 TYR A O 1
ATOM 6284 N N . ASP A 1 811 ? -5.191 -1.296 6.595 1.00 95.19 811 ASP A N 1
ATOM 6285 C CA . ASP A 1 811 ? -6.633 -1.403 6.385 1.00 95.19 811 ASP A CA 1
ATOM 6286 C C . ASP A 1 811 ? -7.234 -0.031 6.039 1.00 95.19 811 ASP A C 1
ATOM 6288 O O . ASP A 1 811 ? -6.986 0.955 6.733 1.00 95.19 811 ASP A O 1
ATOM 6292 N N . ILE A 1 812 ? -8.058 0.056 4.994 1.00 93.50 812 ILE A N 1
ATOM 6293 C CA . ILE A 1 812 ? -8.827 1.270 4.680 1.00 93.50 812 ILE A CA 1
ATOM 6294 C C . ILE A 1 812 ? -9.778 1.652 5.828 1.00 93.50 812 ILE A C 1
ATOM 6296 O O . ILE A 1 812 ? -10.050 2.830 6.053 1.00 93.50 812 ILE A O 1
ATOM 6300 N N . ARG A 1 813 ? -10.225 0.669 6.623 1.00 91.94 813 ARG A N 1
ATOM 6301 C CA . ARG A 1 813 ? -11.093 0.867 7.795 1.00 91.94 813 ARG A CA 1
ATOM 6302 C C . ARG A 1 813 ? -10.385 1.562 8.964 1.00 91.94 813 ARG A C 1
ATOM 6304 O O . ARG A 1 813 ? -11.066 1.925 9.923 1.00 91.94 813 ARG A O 1
ATOM 6311 N N . ARG A 1 814 ? -9.066 1.797 8.889 1.00 93.75 814 ARG A N 1
ATOM 6312 C CA . ARG A 1 814 ? -8.332 2.629 9.859 1.00 93.75 814 ARG A CA 1
ATOM 6313 C C . ARG A 1 814 ? -8.649 4.123 9.747 1.00 93.75 814 ARG A C 1
ATOM 6315 O O . ARG A 1 814 ? -8.321 4.854 10.669 1.00 93.75 814 ARG A O 1
ATOM 6322 N N . PHE A 1 815 ? -9.289 4.567 8.662 1.00 93.62 815 PHE A N 1
ATOM 6323 C CA . PHE A 1 815 ? -9.796 5.933 8.520 1.00 93.62 815 PHE A CA 1
ATOM 6324 C C . PHE A 1 815 ? -11.319 5.965 8.642 1.00 93.62 815 PHE A C 1
ATOM 6326 O O . PHE A 1 815 ? -12.027 5.167 8.022 1.00 93.62 815 PHE A O 1
ATOM 6333 N N . SER A 1 816 ? -11.835 6.925 9.406 1.00 91.00 816 SER A N 1
ATOM 6334 C CA . SER A 1 816 ? -13.269 7.215 9.467 1.00 91.00 816 SER A CA 1
ATOM 6335 C C . SER A 1 816 ? -13.801 7.755 8.132 1.00 91.00 816 SER A C 1
ATOM 6337 O O . SER A 1 816 ? -13.093 8.415 7.367 1.00 91.00 816 SER A O 1
ATOM 6339 N N . ASP A 1 817 ? -15.090 7.544 7.856 1.00 86.81 817 ASP A N 1
ATOM 6340 C CA . ASP A 1 817 ? -15.724 8.064 6.635 1.00 86.81 817 ASP A CA 1
ATOM 6341 C C . ASP A 1 817 ? -15.628 9.606 6.539 1.00 86.81 817 ASP A C 1
ATOM 6343 O O . ASP A 1 817 ? -15.437 10.137 5.444 1.00 86.81 817 ASP A O 1
ATOM 6347 N N . MET A 1 818 ? -15.630 10.311 7.683 1.00 90.38 818 MET A N 1
ATOM 6348 C CA . MET A 1 818 ? -15.366 11.755 7.780 1.00 90.38 818 MET A CA 1
ATOM 6349 C C . MET A 1 818 ? -13.963 12.123 7.270 1.00 90.38 818 MET A C 1
ATOM 6351 O O . MET A 1 818 ? -13.839 12.995 6.410 1.00 90.38 818 MET A O 1
ATOM 6355 N N . GLN A 1 819 ? -12.919 11.436 7.745 1.00 94.25 819 GLN A N 1
ATOM 6356 C CA . GLN A 1 819 ? -11.539 11.631 7.283 1.00 94.25 819 GLN A CA 1
ATOM 6357 C C . GLN A 1 819 ? -11.402 11.338 5.783 1.00 94.25 819 GLN A C 1
ATOM 6359 O O . GLN A 1 819 ? -10.863 12.162 5.049 1.00 94.25 819 GLN A O 1
ATOM 6364 N N . THR A 1 820 ? -11.951 10.217 5.291 1.00 91.69 820 THR A N 1
ATOM 6365 C CA . THR A 1 820 ? -11.829 9.862 3.860 1.00 91.69 820 THR A CA 1
ATOM 6366 C C . THR A 1 820 ? -12.510 10.859 2.915 1.00 91.69 820 THR A C 1
ATOM 6368 O O . THR A 1 820 ? -12.112 10.959 1.757 1.00 91.69 820 THR A O 1
ATOM 6371 N N . LYS A 1 821 ? -13.516 11.604 3.396 1.00 91.75 821 LYS A N 1
ATOM 6372 C CA . LYS A 1 821 ? -14.232 12.651 2.644 1.00 91.75 821 LYS A CA 1
ATOM 6373 C C . LYS A 1 821 ? -13.592 14.035 2.757 1.00 91.75 821 LYS A C 1
ATOM 6375 O O . LYS A 1 821 ? -13.814 14.875 1.885 1.00 91.75 821 LYS A O 1
ATOM 6380 N N . ASN A 1 822 ? -12.825 14.302 3.812 1.00 94.75 822 ASN A N 1
ATOM 6381 C CA . ASN A 1 822 ? -12.224 15.610 4.041 1.00 94.75 822 ASN A CA 1
ATOM 6382 C C . ASN A 1 822 ? -10.922 15.766 3.236 1.00 94.75 822 ASN A C 1
ATOM 6384 O O . ASN A 1 822 ? -9.829 15.459 3.708 1.00 94.75 822 ASN A O 1
ATOM 6388 N N . VAL A 1 823 ? -11.048 16.290 2.014 1.00 91.62 823 VAL A N 1
ATOM 6389 C CA . VAL A 1 823 ? -9.912 16.539 1.110 1.00 91.62 823 VAL A CA 1
ATOM 6390 C C . VAL A 1 823 ? -8.884 17.504 1.714 1.00 91.62 823 VAL A C 1
ATOM 6392 O O . VAL A 1 823 ? -7.693 17.305 1.488 1.00 91.62 823 VAL A O 1
ATOM 6395 N N . LYS A 1 824 ? -9.297 18.504 2.514 1.00 94.00 824 LYS A N 1
ATOM 6396 C CA . LYS A 1 824 ? -8.360 19.413 3.201 1.00 94.00 824 LYS A CA 1
ATOM 6397 C C . LYS A 1 824 ? -7.474 18.618 4.164 1.00 94.00 824 LYS A C 1
ATOM 6399 O O . LYS A 1 824 ? -6.263 18.592 3.979 1.00 94.00 824 LYS A O 1
ATOM 6404 N N . TRP A 1 825 ? -8.094 17.904 5.105 1.00 96.06 825 TRP A N 1
ATOM 6405 C CA . TRP A 1 825 ? -7.401 17.049 6.075 1.00 96.06 825 TRP A CA 1
ATOM 6406 C C . TRP A 1 825 ? -6.490 16.024 5.387 1.00 96.06 825 TRP A C 1
ATOM 6408 O O . TRP A 1 825 ? -5.331 15.873 5.764 1.00 96.06 825 TRP A O 1
ATOM 6418 N N . ALA A 1 826 ? -6.981 15.366 4.331 1.00 95.38 826 ALA A N 1
ATOM 6419 C CA . ALA A 1 826 ? -6.192 14.390 3.589 1.00 95.38 826 ALA A CA 1
ATOM 6420 C C . ALA A 1 826 ? -4.977 15.029 2.892 1.00 95.38 826 ALA A C 1
ATOM 6422 O O . ALA A 1 826 ? -3.922 14.403 2.845 1.00 95.38 826 ALA A O 1
ATOM 6423 N N . THR A 1 827 ? -5.099 16.261 2.384 1.00 95.62 827 THR A N 1
ATOM 6424 C CA . THR A 1 827 ? -3.988 17.002 1.758 1.00 95.62 827 THR A CA 1
ATOM 6425 C C . THR A 1 827 ? -2.960 17.439 2.797 1.00 95.62 827 THR A C 1
ATOM 6427 O O . THR A 1 827 ? -1.780 17.157 2.625 1.00 95.62 827 THR A O 1
ATOM 6430 N N . GLU A 1 828 ? -3.407 18.045 3.899 1.00 96.44 828 GLU A N 1
ATOM 6431 C CA . GLU A 1 828 ? -2.550 18.493 5.004 1.00 96.44 828 GLU A CA 1
ATOM 6432 C C . GLU A 1 828 ? -1.763 17.326 5.617 1.00 96.44 828 GLU A C 1
ATOM 6434 O O . GLU A 1 828 ? -0.536 17.379 5.686 1.00 96.44 828 GLU A O 1
ATOM 6439 N N . ARG A 1 829 ? -2.438 16.234 6.008 1.00 96.38 829 ARG A N 1
ATOM 6440 C CA . ARG A 1 829 ? -1.767 15.064 6.601 1.00 96.38 829 ARG A CA 1
ATOM 6441 C C . ARG A 1 829 ? -0.831 14.371 5.611 1.00 96.38 829 ARG A C 1
ATOM 6443 O O . ARG A 1 829 ? 0.260 13.986 6.007 1.00 96.38 829 ARG A O 1
ATOM 6450 N N . SER A 1 830 ? -1.212 14.244 4.333 1.00 96.69 830 SER A N 1
ATOM 6451 C CA . SER A 1 830 ? -0.320 13.642 3.323 1.00 96.69 830 SER A CA 1
ATOM 6452 C C . SER A 1 830 ? 0.909 14.513 3.048 1.00 96.69 830 SER A C 1
ATOM 6454 O O . SER A 1 830 ? 1.965 13.975 2.734 1.00 96.69 830 SER A O 1
ATOM 6456 N N . HIS A 1 831 ? 0.788 15.841 3.165 1.00 97.25 831 HIS A N 1
ATOM 6457 C CA . HIS A 1 831 ? 1.912 16.770 3.040 1.00 97.25 831 HIS A CA 1
ATOM 6458 C C . HIS A 1 831 ? 2.887 16.638 4.213 1.00 97.25 831 HIS A C 1
ATOM 6460 O O . HIS A 1 831 ? 4.073 16.412 3.992 1.00 97.25 831 HIS A O 1
ATOM 6466 N N . GLU A 1 832 ? 2.394 16.697 5.456 1.00 96.75 832 GLU A N 1
ATOM 6467 C CA . GLU A 1 832 ? 3.234 16.447 6.634 1.00 96.75 832 GLU A CA 1
ATOM 6468 C C . GLU A 1 832 ? 3.877 15.056 6.575 1.00 96.75 832 GLU A C 1
ATOM 6470 O O . GLU A 1 832 ? 5.062 14.930 6.855 1.00 96.75 832 GLU A O 1
ATOM 6475 N N . ALA A 1 833 ? 3.138 14.024 6.158 1.00 95.88 833 ALA A N 1
ATOM 6476 C CA . ALA A 1 833 ? 3.670 12.673 6.006 1.00 95.88 833 ALA A CA 1
ATOM 6477 C C . ALA A 1 833 ? 4.775 12.566 4.936 1.00 95.88 833 ALA A C 1
ATOM 6479 O O . ALA A 1 833 ? 5.679 11.750 5.098 1.00 95.88 833 ALA A O 1
ATOM 6480 N N . TYR A 1 834 ? 4.732 13.378 3.870 1.00 95.81 834 TYR A N 1
ATOM 6481 C CA . TYR A 1 834 ? 5.806 13.467 2.872 1.00 95.81 834 TYR A CA 1
ATOM 6482 C C . TYR A 1 834 ? 7.032 14.196 3.440 1.00 95.81 834 TYR A C 1
ATOM 6484 O O . TYR A 1 834 ? 8.135 13.656 3.400 1.00 95.81 834 TYR A O 1
ATOM 6492 N N . ALA A 1 835 ? 6.836 15.381 4.026 1.00 94.56 835 ALA A N 1
ATOM 6493 C CA . ALA A 1 835 ? 7.909 16.203 4.590 1.00 94.56 835 ALA A CA 1
ATOM 6494 C C . ALA A 1 835 ? 8.618 15.511 5.775 1.00 94.56 835 ALA A C 1
ATOM 6496 O O . ALA A 1 835 ? 9.845 15.444 5.824 1.00 94.56 835 ALA A O 1
ATOM 6497 N N . LYS A 1 836 ? 7.856 14.903 6.699 1.00 93.38 836 LYS A N 1
ATOM 6498 C CA . LYS A 1 836 ? 8.388 14.120 7.830 1.00 93.38 836 LYS A CA 1
ATOM 6499 C C . LYS A 1 836 ? 8.889 12.716 7.443 1.00 93.38 836 LYS A C 1
ATOM 6501 O O . LYS A 1 836 ? 9.393 12.015 8.316 1.00 93.38 836 LYS A O 1
ATOM 6506 N N . ASN A 1 837 ? 8.794 12.271 6.181 1.00 92.69 837 ASN A N 1
ATOM 6507 C CA . ASN A 1 837 ? 9.100 10.881 5.779 1.00 92.69 837 ASN A CA 1
ATOM 6508 C C . ASN A 1 837 ? 10.498 10.402 6.225 1.00 92.69 837 ASN A C 1
ATOM 6510 O O . ASN A 1 837 ? 10.676 9.225 6.540 1.00 92.69 837 ASN A O 1
ATOM 6514 N N . TYR A 1 838 ? 11.494 11.298 6.243 1.00 92.88 838 TYR A N 1
ATOM 6515 C CA . TYR A 1 838 ? 12.864 11.002 6.687 1.00 92.88 838 TYR A CA 1
ATOM 6516 C C . TYR A 1 838 ? 13.219 11.622 8.064 1.00 92.88 838 TYR A C 1
ATOM 6518 O O . TYR A 1 838 ? 14.343 11.459 8.535 1.00 92.88 838 TYR A O 1
ATOM 6526 N N . SER A 1 839 ? 12.288 12.264 8.778 1.00 92.75 839 SER A N 1
ATOM 6527 C CA . SER A 1 839 ? 12.522 12.734 10.159 1.00 92.75 839 SER A CA 1
ATOM 6528 C C . SER A 1 839 ? 12.835 11.580 11.131 1.00 92.75 839 SER A C 1
ATOM 6530 O O . SER A 1 839 ? 12.576 10.416 10.831 1.00 92.75 839 SER A O 1
ATOM 6532 N N . ILE A 1 840 ? 13.417 11.886 12.297 1.00 93.19 840 ILE A N 1
ATOM 6533 C CA . ILE A 1 840 ? 13.584 10.899 13.381 1.00 93.19 840 ILE A CA 1
ATOM 6534 C C . ILE A 1 840 ? 12.211 10.628 14.008 1.00 93.19 840 ILE A C 1
ATOM 6536 O O . ILE A 1 840 ? 11.529 11.566 14.421 1.00 93.19 840 ILE A O 1
ATOM 6540 N N . VAL A 1 841 ? 11.812 9.359 14.113 1.00 88.44 841 VAL A N 1
ATOM 6541 C CA . VAL A 1 841 ? 10.498 8.979 14.658 1.00 88.44 841 VAL A CA 1
ATOM 6542 C C . VAL A 1 841 ? 10.598 8.739 16.166 1.00 88.44 841 VAL A C 1
ATOM 6544 O O . VAL A 1 841 ? 10.893 7.633 16.632 1.00 88.44 841 VAL A O 1
ATOM 6547 N N . PHE A 1 842 ? 10.343 9.789 16.946 1.00 92.50 842 PHE A N 1
ATOM 6548 C CA . PHE A 1 842 ? 10.294 9.708 18.408 1.00 92.50 842 PHE A CA 1
ATOM 6549 C C . PHE A 1 842 ? 8.990 9.050 18.907 1.00 92.50 842 PHE A C 1
ATOM 6551 O O . PHE A 1 842 ? 7.947 9.207 18.272 1.00 92.50 842 PHE A O 1
ATOM 6558 N N . PRO A 1 843 ? 8.990 8.345 20.062 1.00 87.69 843 PRO A N 1
ATOM 6559 C CA . PRO A 1 843 ? 7.811 7.616 20.562 1.00 87.69 843 PRO A CA 1
ATOM 6560 C C . PRO A 1 843 ? 6.586 8.482 20.902 1.00 87.69 843 PRO A C 1
ATOM 6562 O O . PRO A 1 843 ? 5.504 7.942 21.144 1.00 87.69 843 PRO A O 1
ATOM 6565 N N . HIS A 1 844 ? 6.774 9.799 20.983 1.00 90.25 844 HIS A N 1
ATOM 6566 C CA . HIS A 1 844 ? 5.793 10.788 21.428 1.00 90.25 844 HIS A CA 1
ATOM 6567 C C . HIS A 1 844 ? 5.672 11.988 20.467 1.00 90.25 844 HIS A C 1
ATOM 6569 O O . HIS A 1 844 ? 5.118 13.010 20.860 1.00 90.25 844 HIS A O 1
ATOM 6575 N N . ASP A 1 845 ? 6.169 11.875 19.224 1.00 92.62 845 ASP A N 1
ATOM 6576 C CA . ASP A 1 845 ? 5.857 12.855 18.171 1.00 92.62 845 ASP A CA 1
ATOM 6577 C C . ASP A 1 845 ? 4.355 12.818 17.831 1.00 92.62 845 ASP A C 1
ATOM 6579 O O . ASP A 1 845 ? 3.723 11.760 17.813 1.00 92.62 845 ASP A O 1
ATOM 6583 N N . GLU A 1 846 ? 3.793 13.988 17.544 1.00 95.19 846 GLU A N 1
ATOM 6584 C CA . GLU A 1 846 ? 2.387 14.194 17.206 1.00 95.19 846 GLU A CA 1
ATOM 6585 C C . GLU A 1 846 ? 2.285 14.993 15.896 1.00 95.19 846 GLU A C 1
ATOM 6587 O O . GLU A 1 846 ? 3.151 15.818 15.583 1.00 95.19 846 GLU A O 1
ATOM 6592 N N . PRO A 1 847 ? 1.228 14.780 15.096 1.00 94.94 847 PRO A N 1
ATOM 6593 C CA . PRO A 1 847 ? 1.033 15.544 13.876 1.00 94.94 847 PRO A CA 1
ATOM 6594 C C . PRO A 1 847 ? 0.672 17.003 14.176 1.00 94.94 847 PRO A C 1
ATOM 6596 O O . PRO A 1 847 ? -0.092 17.297 15.099 1.00 94.94 847 PRO A O 1
ATOM 6599 N N . LEU A 1 848 ? 1.182 17.916 13.356 1.00 95.19 848 LEU A N 1
ATOM 6600 C CA . LEU A 1 848 ? 0.779 19.323 13.317 1.00 95.19 848 LEU A CA 1
ATOM 6601 C C . LEU A 1 848 ? -0.270 19.561 12.221 1.00 95.19 848 LEU A C 1
ATOM 6603 O O . LEU A 1 848 ? -1.114 20.451 12.336 1.00 95.19 848 LEU A O 1
ATOM 6607 N N . ALA A 1 849 ? -0.262 18.742 11.167 1.00 95.88 849 ALA A N 1
ATOM 6608 C CA . ALA A 1 849 ? -1.239 18.816 10.093 1.00 95.88 849 ALA A CA 1
ATOM 6609 C C . ALA A 1 849 ? -2.569 18.153 10.474 1.00 95.88 849 ALA A C 1
ATOM 6611 O O . ALA A 1 849 ? -2.611 17.245 11.300 1.00 95.88 849 ALA A O 1
ATOM 6612 N N . GLY A 1 850 ? -3.674 18.580 9.848 1.00 93.88 850 GLY A N 1
ATOM 6613 C CA . GLY A 1 850 ? -4.998 17.952 9.987 1.00 93.88 850 GLY A CA 1
ATOM 6614 C C . GLY A 1 850 ? -5.557 17.866 11.418 1.00 93.88 850 GLY A C 1
ATOM 6615 O O . GLY A 1 850 ? -6.481 17.087 11.665 1.00 93.88 850 GLY A O 1
ATOM 6616 N N . ARG A 1 851 ? -5.002 18.645 12.350 1.00 95.50 851 ARG A N 1
ATOM 6617 C CA . ARG A 1 851 ? -5.459 18.779 13.736 1.00 95.50 851 ARG A CA 1
ATOM 6618 C C . ARG A 1 851 ? -6.804 19.494 13.827 1.00 95.50 851 ARG A C 1
ATOM 6620 O O . ARG A 1 851 ? -7.278 20.086 12.857 1.00 95.50 851 ARG A O 1
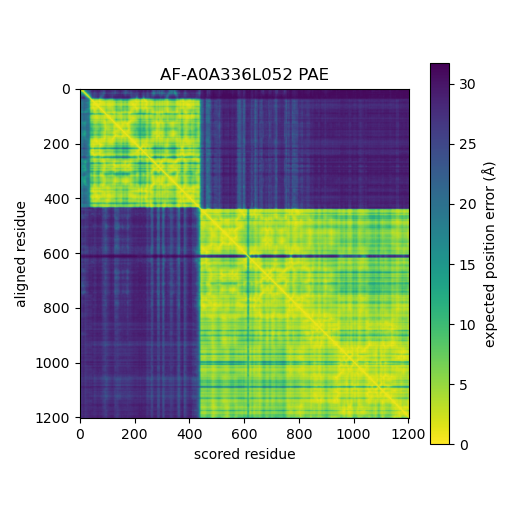ATOM 6627 N N . ASN A 1 852 ? -7.420 19.442 15.006 1.00 94.31 852 ASN A N 1
ATOM 6628 C CA . ASN A 1 852 ? -8.707 20.073 15.306 1.00 94.31 852 ASN A CA 1
ATOM 6629 C C . ASN A 1 852 ? -9.873 19.595 14.404 1.00 94.31 852 ASN A C 1
ATOM 6631 O O . ASN A 1 852 ? -10.837 20.332 14.195 1.00 94.31 852 ASN A O 1
ATOM 6635 N N . LEU A 1 853 ? -9.810 18.363 13.870 1.00 94.12 853 LEU A N 1
ATOM 6636 C CA . LEU A 1 853 ? -10.866 17.801 13.013 1.00 94.12 853 LEU A CA 1
ATOM 6637 C C . LEU A 1 853 ? -12.143 17.465 13.804 1.00 94.12 853 LEU A C 1
ATOM 6639 O O . LEU A 1 853 ? -13.246 17.729 13.324 1.00 94.12 853 LEU A O 1
ATOM 6643 N N . ILE A 1 854 ? -12.002 16.890 15.002 1.00 94.81 854 ILE A N 1
ATOM 6644 C CA . ILE A 1 854 ? -13.102 16.588 15.921 1.00 94.81 854 ILE A CA 1
ATOM 6645 C C . ILE A 1 854 ? -12.731 17.080 17.323 1.00 94.81 854 ILE A C 1
ATOM 6647 O O . ILE A 1 854 ? -11.747 16.645 17.924 1.00 94.81 854 ILE A O 1
ATOM 6651 N N . HIS A 1 855 ? -13.560 17.972 17.863 1.00 94.81 855 HIS A N 1
ATOM 6652 C CA . HIS A 1 855 ? -13.495 18.405 19.258 1.00 94.81 855 HIS A CA 1
ATOM 6653 C C . HIS A 1 855 ? -14.525 17.658 20.099 1.00 94.81 855 HIS A C 1
ATOM 6655 O O . HIS A 1 855 ? -15.717 17.622 19.768 1.00 94.81 855 HIS A O 1
ATOM 6661 N N . ASP A 1 856 ? -14.070 17.102 21.220 1.00 93.69 856 ASP A N 1
ATOM 6662 C CA . ASP A 1 856 ? -14.964 16.624 22.265 1.00 93.69 856 ASP A CA 1
ATOM 6663 C C . ASP A 1 856 ? -15.627 17.808 23.010 1.00 93.69 856 ASP A C 1
ATOM 6665 O O . ASP A 1 856 ? -15.150 18.946 22.918 1.00 93.69 856 ASP A O 1
ATOM 6669 N N . PRO A 1 857 ? -16.731 17.584 23.749 1.00 93.81 857 PRO A N 1
ATOM 6670 C CA . PRO A 1 857 ? -17.475 18.662 24.409 1.00 93.81 857 PRO A CA 1
ATOM 6671 C C . PRO A 1 857 ? -16.652 19.481 25.418 1.00 93.81 857 PRO A C 1
ATOM 6673 O O . PRO A 1 857 ? -17.014 20.619 25.713 1.00 93.81 857 PRO A O 1
ATOM 6676 N N . LEU A 1 858 ? -15.561 18.917 25.945 1.00 96.81 858 LEU A N 1
ATOM 6677 C CA . LEU A 1 858 ? -14.706 19.519 26.965 1.00 96.81 858 LEU A CA 1
ATOM 6678 C C . LEU A 1 858 ? -13.390 20.076 26.409 1.00 96.81 858 LEU A C 1
ATOM 6680 O O . LEU A 1 858 ? -12.590 20.583 27.188 1.00 96.81 858 LEU A O 1
ATOM 6684 N N . HIS A 1 859 ? -13.147 20.030 25.095 1.00 96.81 859 HIS A N 1
ATOM 6685 C CA . HIS A 1 859 ? -11.875 20.433 24.477 1.00 96.81 859 HIS A CA 1
ATOM 6686 C C . HIS A 1 859 ? -11.353 21.805 24.968 1.00 96.81 859 HIS A C 1
ATOM 6688 O O . HIS A 1 859 ? -10.180 21.950 25.315 1.00 96.81 859 HIS A O 1
ATOM 6694 N N . LYS A 1 860 ? -12.241 22.804 25.098 1.00 96.25 860 LYS A N 1
ATOM 6695 C CA . LYS A 1 860 ? -11.901 24.143 25.625 1.00 96.25 860 LYS A CA 1
ATOM 6696 C C . LYS A 1 860 ? -11.509 24.119 27.104 1.00 96.25 860 LYS A C 1
ATOM 6698 O O . LYS A 1 860 ? -10.578 24.815 27.503 1.00 96.25 860 LYS A O 1
ATOM 6703 N N . GLN A 1 861 ? -12.211 23.330 27.913 1.00 96.12 861 GLN A N 1
ATOM 6704 C CA . GLN A 1 861 ? -11.903 23.108 29.321 1.00 96.12 861 GLN A CA 1
ATOM 6705 C C . GLN A 1 861 ? -10.549 22.405 29.460 1.00 96.12 861 GLN A C 1
ATOM 6707 O O . GLN A 1 861 ? -9.718 22.878 30.225 1.00 96.12 861 GLN A O 1
ATOM 6712 N N . MET A 1 862 ? -10.285 21.347 28.687 1.00 97.25 862 MET A N 1
ATOM 6713 C CA . MET A 1 862 ? -9.003 20.631 28.710 1.00 97.25 862 MET A CA 1
ATOM 6714 C C . MET A 1 862 ? -7.828 21.592 28.462 1.00 97.25 862 MET A C 1
ATOM 6716 O O . MET A 1 862 ? -6.932 21.682 29.301 1.00 97.25 862 MET A O 1
ATOM 6720 N N . ILE A 1 863 ? -7.882 22.396 27.391 1.00 96.75 863 ILE A N 1
ATOM 6721 C CA . ILE A 1 863 ? -6.861 23.419 27.097 1.00 96.75 863 ILE A CA 1
ATOM 6722 C C . ILE A 1 863 ? -6.746 24.448 28.234 1.00 96.75 863 ILE A C 1
ATOM 6724 O O . ILE A 1 863 ? -5.635 24.779 28.640 1.00 96.75 863 ILE A O 1
ATOM 6728 N N . ARG A 1 864 ? -7.865 24.920 28.806 1.00 95.56 864 ARG A N 1
ATOM 6729 C CA . ARG A 1 864 ? -7.870 25.860 29.947 1.00 95.56 864 ARG A CA 1
ATOM 6730 C C . ARG A 1 864 ? -7.167 25.305 31.196 1.00 95.56 864 ARG A C 1
ATOM 6732 O O . ARG A 1 864 ? -6.645 26.095 31.976 1.00 95.56 864 ARG A O 1
ATOM 6739 N N . TYR A 1 865 ? -7.156 23.986 31.387 1.00 95.19 865 TYR A N 1
ATOM 6740 C CA . TYR A 1 865 ? -6.439 23.311 32.476 1.00 95.19 865 TYR A CA 1
ATOM 6741 C C . TYR A 1 865 ? -5.011 22.871 32.096 1.00 95.19 865 TYR A C 1
ATOM 6743 O O . TYR A 1 865 ? -4.403 22.116 32.847 1.00 95.19 865 TYR A O 1
ATOM 6751 N N . GLY A 1 866 ? -4.468 23.333 30.963 1.00 96.62 866 GLY A N 1
ATOM 6752 C CA . GLY A 1 866 ? -3.088 23.055 30.550 1.00 96.62 866 GLY A CA 1
ATOM 6753 C C . GLY A 1 866 ? -2.895 21.744 29.781 1.00 96.62 866 GLY A C 1
ATOM 6754 O O . GLY A 1 866 ? -1.773 21.250 29.714 1.00 96.62 866 GLY A O 1
ATOM 6755 N N . ALA A 1 867 ? -3.951 21.148 29.214 1.00 97.50 867 ALA A N 1
ATOM 6756 C CA . ALA A 1 867 ? -3.824 19.899 28.460 1.00 97.50 867 ALA A CA 1
ATOM 6757 C C . ALA A 1 867 ? -2.920 20.041 27.222 1.00 97.50 867 ALA A C 1
ATOM 6759 O O . ALA A 1 867 ? -3.224 20.808 26.307 1.00 97.50 867 ALA A O 1
ATOM 6760 N N . MET A 1 868 ? -1.875 19.217 27.151 1.00 96.94 868 MET A N 1
ATOM 6761 C CA . MET A 1 868 ? -1.166 18.920 25.909 1.00 96.94 868 MET A CA 1
ATOM 6762 C C . MET A 1 868 ? -1.994 17.913 25.112 1.00 96.94 868 MET A C 1
ATOM 6764 O O . MET A 1 868 ? -2.147 16.761 25.520 1.00 96.94 868 MET A O 1
ATOM 6768 N N . MET A 1 869 ? -2.581 18.360 24.001 1.00 97.44 869 MET A N 1
ATOM 6769 C CA . MET A 1 869 ? -3.506 17.548 23.205 1.00 97.44 869 MET A CA 1
ATOM 6770 C C . MET A 1 869 ? -2.761 16.654 22.197 1.00 97.44 869 MET A C 1
ATOM 6772 O O . MET A 1 869 ? -1.821 17.101 21.541 1.00 97.44 869 MET A O 1
ATOM 6776 N N . GLU A 1 870 ? -3.219 15.417 22.029 1.00 96.75 870 GLU A N 1
ATOM 6777 C CA . GLU A 1 870 ? -2.789 14.422 21.030 1.00 96.75 870 GLU A CA 1
ATOM 6778 C C . GLU A 1 870 ? -3.930 14.156 20.023 1.00 96.75 870 GLU A C 1
ATOM 6780 O O . GLU A 1 870 ? -5.102 14.296 20.384 1.00 96.75 870 GLU A O 1
ATOM 6785 N N . GLU A 1 871 ? -3.626 13.723 18.791 1.00 95.12 871 GLU A N 1
ATOM 6786 C CA . GLU A 1 871 ? -4.637 13.393 17.759 1.00 95.12 871 GLU A CA 1
ATOM 6787 C C . GLU A 1 871 ? -4.801 11.887 17.572 1.00 95.12 871 GLU A C 1
ATOM 6789 O O . GLU A 1 871 ? -3.844 11.209 17.205 1.00 95.12 871 GLU A O 1
ATOM 6794 N N . ARG A 1 872 ? -6.008 11.336 17.745 1.00 93.69 872 ARG A N 1
ATOM 6795 C CA . ARG A 1 872 ? -6.296 9.958 17.301 1.00 93.69 872 ARG A CA 1
ATOM 6796 C C . ARG A 1 872 ? -7.669 9.878 16.616 1.00 93.69 872 ARG A C 1
ATOM 6798 O O . ARG A 1 872 ? -8.664 10.344 17.161 1.00 93.69 872 ARG A O 1
ATOM 6805 N N . GLN A 1 873 ? -7.740 9.274 15.423 1.00 91.00 873 GLN A N 1
ATOM 6806 C CA . GLN A 1 873 ? -8.959 9.192 14.584 1.00 91.00 873 GLN A CA 1
ATOM 6807 C C . GLN A 1 873 ? -9.627 10.564 14.314 1.00 91.00 873 GLN A C 1
ATOM 6809 O O . GLN A 1 873 ? -10.846 10.661 14.169 1.00 91.00 873 GLN A O 1
ATOM 6814 N N . GLY A 1 874 ? -8.832 11.636 14.256 1.00 92.56 874 GLY A N 1
ATOM 6815 C CA . GLY A 1 874 ? -9.287 13.019 14.105 1.00 92.56 874 GLY A CA 1
ATOM 6816 C C . GLY A 1 874 ? -9.702 13.713 15.405 1.00 92.56 874 GLY A C 1
ATOM 6817 O O . GLY A 1 874 ? -10.022 14.899 15.363 1.00 92.56 874 GLY A O 1
ATOM 6818 N N . TRP A 1 875 ? -9.710 13.014 16.542 1.00 95.94 875 TRP A N 1
ATOM 6819 C CA . TRP A 1 875 ? -10.079 13.581 17.837 1.00 95.94 875 TRP A CA 1
ATOM 6820 C C . TRP A 1 875 ? -8.880 14.163 18.572 1.00 95.94 875 TRP A C 1
ATOM 6822 O O . TRP A 1 875 ? -7.881 13.476 18.781 1.00 95.94 875 TRP A O 1
ATOM 6832 N N . GLU A 1 876 ? -9.047 15.390 19.055 1.00 97.19 876 GLU A N 1
ATOM 6833 C CA . GLU A 1 876 ? -8.165 15.998 20.050 1.00 97.19 876 GLU A CA 1
ATOM 6834 C C . GLU A 1 876 ? -8.447 15.396 21.438 1.00 97.19 876 GLU A C 1
ATOM 6836 O O . GLU A 1 876 ? -9.567 15.506 21.942 1.00 97.19 876 GLU A O 1
ATOM 6841 N N . ARG A 1 877 ? -7.440 14.794 22.084 1.00 96.62 877 ARG A N 1
ATOM 6842 C CA . ARG A 1 877 ? -7.540 14.196 23.434 1.00 96.62 877 ARG A CA 1
ATOM 6843 C C . ARG A 1 877 ? -6.377 14.643 24.345 1.00 96.62 877 ARG A C 1
ATOM 6845 O O . ARG A 1 877 ? -5.283 14.829 23.825 1.00 96.62 877 ARG A O 1
ATOM 6852 N N . PRO A 1 878 ? -6.527 14.754 25.678 1.00 97.50 878 PRO A N 1
ATOM 6853 C CA . PRO A 1 878 ? -5.405 15.115 26.555 1.00 97.50 878 PRO A CA 1
ATOM 6854 C C . PRO A 1 878 ? -4.357 13.994 26.664 1.00 97.50 878 PRO A C 1
ATOM 6856 O O . PRO A 1 878 ? -4.664 12.910 27.160 1.00 97.50 878 PRO A O 1
ATOM 6859 N N . GLY A 1 879 ? -3.114 14.243 26.254 1.00 96.62 879 GLY A N 1
ATOM 6860 C CA . GLY A 1 879 ? -1.978 13.348 26.504 1.00 96.62 879 GLY A CA 1
ATOM 6861 C C . GLY A 1 879 ? -1.508 13.415 27.960 1.00 96.62 879 GLY A C 1
ATOM 6862 O O . GLY A 1 879 ? -1.349 12.375 28.602 1.00 96.62 879 GLY A O 1
ATOM 6863 N N . TYR A 1 880 ? -1.354 14.640 28.475 1.00 97.25 880 TYR A N 1
ATOM 6864 C CA . TYR A 1 880 ? -1.000 15.007 29.856 1.00 97.25 880 TYR A CA 1
ATOM 6865 C C . TYR A 1 880 ? -1.345 16.491 30.118 1.00 97.25 880 TYR A C 1
ATOM 6867 O O . TYR A 1 880 ? -1.744 17.200 29.190 1.00 97.25 880 TYR A O 1
ATOM 6875 N N . PHE A 1 881 ? -1.208 16.970 31.358 1.00 97.69 881 PHE A N 1
ATOM 6876 C CA . PHE A 1 881 ? -1.547 18.341 31.772 1.00 97.69 881 PHE A CA 1
ATOM 6877 C C . PHE A 1 881 ? -0.337 19.105 32.336 1.00 97.69 881 PHE A C 1
ATOM 6879 O O . PHE A 1 881 ? 0.266 18.694 33.330 1.00 97.69 881 PHE A O 1
ATOM 6886 N N . LEU A 1 882 ? -0.011 20.244 31.717 1.00 96.12 882 LEU A N 1
ATOM 6887 C CA . LEU A 1 882 ? 1.036 21.179 32.139 1.00 96.12 882 LEU A CA 1
ATOM 6888 C C . LEU A 1 882 ? 0.719 21.817 33.502 1.00 96.12 882 LEU A C 1
ATOM 6890 O O . LEU A 1 882 ? -0.440 22.056 33.840 1.00 96.12 882 LEU A O 1
ATOM 6894 N N . LYS A 1 883 ? 1.765 22.132 34.279 1.00 90.75 883 LYS A N 1
ATOM 6895 C CA . LYS A 1 883 ? 1.639 22.842 35.569 1.00 90.75 883 LYS A CA 1
ATOM 6896 C C . LYS A 1 883 ? 1.355 24.335 35.400 1.00 90.75 883 LYS A C 1
ATOM 6898 O O . LYS A 1 883 ? 0.615 24.906 36.196 1.00 90.75 883 LYS A O 1
ATOM 6903 N N . GLU A 1 884 ? 1.951 24.954 34.385 1.00 88.44 884 GLU A N 1
ATOM 6904 C CA . GLU A 1 884 ? 1.854 26.386 34.098 1.00 88.44 884 GLU A CA 1
ATOM 6905 C C . GLU A 1 884 ? 1.728 26.610 32.583 1.00 88.44 884 GLU A C 1
ATOM 6907 O O . GLU A 1 884 ? 2.260 25.838 31.787 1.00 88.44 884 GLU A O 1
ATOM 6912 N N . GLY A 1 885 ? 1.027 27.676 32.185 1.00 89.69 885 GLY A N 1
ATOM 6913 C CA . GLY A 1 885 ? 0.771 27.998 30.777 1.00 89.69 885 GLY A CA 1
ATOM 6914 C C . GLY A 1 885 ? -0.328 27.155 30.113 1.00 89.69 885 GLY A C 1
ATOM 6915 O O . GLY A 1 885 ? -0.995 26.339 30.747 1.00 89.69 885 GLY A O 1
ATOM 6916 N N . ILE A 1 886 ? -0.540 27.399 28.815 1.00 94.19 886 ILE A N 1
ATOM 6917 C CA . ILE A 1 886 ? -1.412 26.603 27.939 1.00 94.19 886 ILE A CA 1
ATOM 6918 C C . ILE A 1 886 ? -0.732 26.423 26.579 1.00 94.19 886 ILE A C 1
ATOM 6920 O O . ILE A 1 886 ? -0.160 27.370 26.041 1.00 94.19 886 ILE A O 1
ATOM 6924 N N . ALA A 1 887 ? -0.831 25.226 26.006 1.00 92.88 887 ALA A N 1
ATOM 6925 C CA . ALA A 1 887 ? -0.221 24.878 24.728 1.00 92.88 887 ALA A CA 1
ATOM 6926 C C . ALA A 1 887 ? -1.307 24.673 23.661 1.00 92.88 887 ALA A C 1
ATOM 6928 O O . ALA A 1 887 ? -1.874 23.590 23.515 1.00 92.88 887 ALA A O 1
ATOM 6929 N N . VAL A 1 888 ? -1.646 25.742 22.937 1.00 93.75 888 VAL A N 1
ATOM 6930 C CA . VAL A 1 888 ? -2.713 25.713 21.925 1.00 93.75 888 VAL A CA 1
ATOM 6931 C C . VAL A 1 888 ? -2.164 25.208 20.591 1.00 93.75 888 VAL A C 1
ATOM 6933 O O . VAL A 1 888 ? -1.272 25.827 20.011 1.00 93.75 888 VAL A O 1
ATOM 6936 N N . VAL A 1 889 ? -2.738 24.112 20.089 1.00 93.75 889 VAL A N 1
ATOM 6937 C CA . VAL A 1 889 ? -2.467 23.562 18.752 1.00 93.75 889 VAL A CA 1
ATOM 6938 C C . VAL A 1 889 ? -2.926 24.562 17.688 1.00 93.75 889 VAL A C 1
ATOM 6940 O O . VAL A 1 889 ? -4.115 24.882 17.611 1.00 93.75 889 VAL A O 1
ATOM 6943 N N . GLN A 1 890 ? -1.990 25.060 16.880 1.00 93.69 890 GLN A N 1
ATOM 6944 C CA . GLN A 1 890 ? -2.265 26.047 15.832 1.00 93.69 890 GLN A CA 1
ATOM 6945 C C . GLN A 1 890 ? -2.884 25.415 14.572 1.00 93.69 890 GLN A C 1
ATOM 6947 O O . GLN A 1 890 ? -3.073 24.201 14.478 1.00 93.69 890 GLN A O 1
ATOM 6952 N N . ASN A 1 891 ? -3.216 26.252 13.584 1.00 92.75 891 ASN A N 1
ATOM 6953 C CA . ASN A 1 891 ? -3.499 25.767 12.234 1.00 92.75 891 ASN A CA 1
ATOM 6954 C C . ASN A 1 891 ? -2.192 25.347 11.549 1.00 92.75 891 ASN A C 1
ATOM 6956 O O . ASN A 1 891 ? -1.140 25.929 11.806 1.00 92.75 891 ASN A O 1
ATOM 6960 N N . TYR A 1 892 ? -2.268 24.380 10.637 1.00 95.81 892 TYR A N 1
ATOM 6961 C CA . TYR A 1 892 ? -1.099 23.949 9.877 1.00 95.81 892 TYR A CA 1
ATOM 6962 C C . TYR A 1 892 ? -0.624 25.050 8.916 1.00 95.81 892 TYR A C 1
ATOM 6964 O O . TYR A 1 892 ? -1.367 25.472 8.029 1.00 95.81 892 TYR A O 1
ATOM 6972 N N . ASP A 1 893 ? 0.617 25.500 9.100 1.00 95.06 893 ASP A N 1
ATOM 6973 C CA . ASP A 1 893 ? 1.279 26.557 8.318 1.00 95.06 893 ASP A CA 1
ATOM 6974 C C . ASP A 1 893 ? 2.111 26.020 7.143 1.00 95.06 893 ASP A C 1
ATOM 6976 O O . ASP A 1 893 ? 2.767 26.788 6.438 1.00 95.06 893 ASP A O 1
ATOM 6980 N N . TRP A 1 894 ? 2.070 24.704 6.910 1.00 95.31 894 TRP A N 1
ATOM 6981 C CA . TRP A 1 894 ? 2.809 24.024 5.843 1.00 95.31 894 TRP A CA 1
ATOM 6982 C C . TRP A 1 894 ? 4.326 24.264 5.915 1.00 95.31 894 TRP A C 1
ATOM 6984 O O . TRP A 1 894 ? 4.995 24.228 4.886 1.00 95.31 894 TRP A O 1
ATOM 6994 N N . TYR A 1 895 ? 4.871 24.537 7.108 1.00 93.00 895 TYR A N 1
ATOM 6995 C CA . TYR A 1 895 ? 6.279 24.898 7.316 1.00 93.00 895 TYR A CA 1
ATOM 6996 C C . TYR A 1 895 ? 6.725 26.121 6.483 1.00 93.00 895 TYR A C 1
ATOM 6998 O O . TYR A 1 895 ? 7.870 26.199 6.036 1.00 93.00 895 TYR A O 1
ATOM 7006 N N . GLY A 1 896 ? 5.798 27.055 6.227 1.00 92.50 896 GLY A N 1
ATOM 7007 C CA . GLY A 1 896 ? 6.031 28.258 5.420 1.00 92.50 896 GLY A CA 1
ATOM 7008 C C . GLY A 1 896 ? 5.914 28.041 3.905 1.00 92.50 896 GLY A C 1
ATOM 7009 O O . GLY A 1 896 ? 6.225 28.937 3.117 1.00 92.50 896 GLY A O 1
ATOM 7010 N N . ALA A 1 897 ? 5.476 26.858 3.462 1.00 92.19 897 ALA A N 1
ATOM 7011 C CA . ALA A 1 897 ? 5.281 26.554 2.049 1.00 92.19 897 ALA A CA 1
ATOM 7012 C C . ALA A 1 897 ? 3.978 27.153 1.476 1.00 92.19 897 ALA A C 1
ATOM 7014 O O . ALA A 1 897 ? 3.066 27.577 2.190 1.00 92.19 897 ALA A O 1
ATOM 7015 N N . TYR A 1 898 ? 3.876 27.168 0.142 1.00 92.75 898 TYR A N 1
ATOM 7016 C CA . TYR A 1 898 ? 2.683 27.565 -0.633 1.00 92.75 898 TYR A CA 1
ATOM 7017 C C . TYR A 1 898 ? 2.136 28.984 -0.373 1.00 92.75 898 TYR A C 1
ATOM 7019 O O . TYR A 1 898 ? 0.988 29.271 -0.707 1.00 92.75 898 TYR A O 1
ATOM 7027 N N . GLY A 1 899 ? 2.954 29.884 0.182 1.00 89.69 899 GLY A N 1
ATOM 7028 C CA . GLY A 1 899 ? 2.556 31.259 0.505 1.00 89.69 899 GLY A CA 1
ATOM 7029 C C . GLY A 1 899 ? 1.924 31.432 1.889 1.00 89.69 899 GLY A C 1
ATOM 7030 O O . GLY A 1 899 ? 1.405 32.508 2.180 1.00 89.69 899 GLY A O 1
ATOM 7031 N N . ASN A 1 900 ? 1.976 30.405 2.740 1.00 92.56 900 ASN A N 1
ATOM 7032 C CA . ASN A 1 900 ? 1.703 30.539 4.169 1.00 92.56 900 ASN A CA 1
ATOM 7033 C C . ASN A 1 900 ? 2.935 31.122 4.882 1.00 92.56 900 ASN A C 1
ATOM 7035 O O . ASN A 1 900 ? 4.068 30.914 4.452 1.00 92.56 900 ASN A O 1
ATOM 7039 N N . SER A 1 901 ? 2.723 31.826 5.990 1.00 91.62 901 SER A N 1
ATOM 7040 C CA . SER A 1 901 ? 3.774 32.157 6.956 1.00 91.62 901 SER A CA 1
ATOM 7041 C C . SER A 1 901 ? 3.743 31.159 8.110 1.00 91.62 901 SER A C 1
ATOM 7043 O O . SER A 1 901 ? 2.654 30.744 8.507 1.00 91.62 901 SER A O 1
ATOM 7045 N N . ASN A 1 902 ? 4.904 30.838 8.687 1.00 91.94 902 ASN A N 1
ATOM 7046 C CA . ASN A 1 902 ? 4.986 30.085 9.943 1.00 91.94 902 ASN A CA 1
ATOM 7047 C C . ASN A 1 902 ? 4.120 30.742 11.032 1.00 91.94 902 ASN A C 1
ATOM 7049 O O . ASN A 1 902 ? 3.975 31.967 11.057 1.00 91.94 902 ASN A O 1
ATOM 7053 N N . ASN A 1 903 ? 3.573 29.941 11.945 1.00 91.69 903 ASN A N 1
ATOM 7054 C CA . ASN A 1 903 ? 2.789 30.446 13.070 1.00 91.69 903 ASN A CA 1
ATOM 7055 C C . ASN A 1 903 ? 3.632 31.322 14.024 1.00 91.69 903 ASN A C 1
ATOM 7057 O O . ASN A 1 903 ? 4.724 30.934 14.431 1.00 91.69 903 ASN A O 1
ATOM 7061 N N . ASP A 1 904 ? 3.073 32.451 14.482 1.00 86.00 904 ASP A N 1
ATOM 7062 C CA . ASP A 1 904 ? 3.709 33.347 15.472 1.00 86.00 904 ASP A CA 1
ATOM 7063 C C . ASP A 1 904 ? 3.908 32.699 16.862 1.00 86.00 904 ASP A C 1
ATOM 7065 O O . ASP A 1 904 ? 4.622 33.236 17.710 1.00 86.00 904 ASP A O 1
ATOM 7069 N N . SER A 1 905 ? 3.238 31.572 17.137 1.00 87.44 905 SER A N 1
ATOM 7070 C CA . SER A 1 905 ? 3.255 30.890 18.434 1.00 87.44 905 SER A CA 1
ATOM 7071 C C . SER A 1 905 ? 3.631 29.417 18.290 1.00 87.44 905 SER A C 1
ATOM 7073 O O . SER A 1 905 ? 2.805 28.579 17.934 1.00 87.44 905 SER A O 1
ATOM 7075 N N . THR A 1 906 ? 4.878 29.102 18.633 1.00 88.25 906 THR A N 1
ATOM 7076 C CA . THR A 1 906 ? 5.464 27.751 18.590 1.00 88.25 906 THR A CA 1
ATOM 7077 C C . THR A 1 906 ? 5.230 26.933 19.866 1.00 88.25 906 THR A C 1
ATOM 7079 O O . THR A 1 906 ? 5.634 25.778 19.933 1.00 88.25 906 THR A O 1
ATOM 7082 N N . CYS A 1 907 ? 4.553 27.492 20.879 1.00 92.56 907 CYS A N 1
ATOM 7083 C CA . CYS A 1 907 ? 4.493 26.946 22.243 1.00 92.56 907 CYS A CA 1
ATOM 7084 C C . CYS A 1 907 ? 4.131 25.449 22.316 1.00 92.56 907 CYS A C 1
ATOM 7086 O O . CYS A 1 907 ? 4.811 24.699 23.012 1.00 92.56 907 CYS A O 1
ATOM 7088 N N . TYR A 1 908 ? 3.117 24.992 21.571 1.00 95.00 908 TYR A N 1
ATOM 7089 C CA . TYR A 1 908 ? 2.754 23.568 21.528 1.00 95.00 908 TYR A CA 1
ATOM 7090 C C . TYR A 1 908 ? 3.870 22.690 20.943 1.00 95.00 908 TYR A C 1
ATOM 7092 O O . TYR A 1 908 ? 4.183 21.637 21.495 1.00 95.00 908 TYR A O 1
ATOM 7100 N N . GLU A 1 909 ? 4.509 23.133 19.861 1.00 94.12 909 GLU A N 1
ATOM 7101 C CA . GLU A 1 909 ? 5.628 22.406 19.267 1.00 94.12 909 GLU A CA 1
ATOM 7102 C C . GLU A 1 909 ? 6.857 22.385 20.171 1.00 94.12 909 GLU A C 1
ATOM 7104 O O . GLU A 1 909 ? 7.618 21.429 20.134 1.00 94.12 909 GLU A O 1
ATOM 7109 N N . ASP A 1 910 ? 7.085 23.432 20.960 1.00 94.06 910 ASP A N 1
ATOM 7110 C CA . ASP A 1 910 ? 8.260 23.520 21.827 1.00 94.06 910 ASP A CA 1
ATOM 7111 C C . ASP A 1 910 ? 8.112 22.621 23.061 1.00 94.06 910 ASP A C 1
ATOM 7113 O O . ASP A 1 910 ? 9.080 21.989 23.479 1.00 94.06 910 ASP A O 1
ATOM 7117 N N . GLN A 1 911 ? 6.886 22.455 23.575 1.00 94.38 911 GLN A N 1
ATOM 7118 C CA . GLN A 1 911 ? 6.570 21.386 24.532 1.00 94.38 911 GLN A CA 1
ATOM 7119 C C . GLN A 1 911 ? 6.695 19.992 23.894 1.00 94.38 911 GLN A C 1
ATOM 7121 O O . GLN A 1 911 ? 7.223 19.081 24.527 1.00 94.38 911 GLN A O 1
ATOM 7126 N N . LEU A 1 912 ? 6.282 19.821 22.633 1.00 93.75 912 LEU A N 1
ATOM 7127 C CA . LEU A 1 912 ? 6.426 18.556 21.903 1.00 93.75 912 LEU A CA 1
ATOM 7128 C C . LEU A 1 912 ? 7.907 18.194 21.650 1.00 93.75 912 LEU A C 1
ATOM 7130 O O . LEU A 1 912 ? 8.302 17.046 21.838 1.00 93.75 912 LEU A O 1
ATOM 7134 N N . LYS A 1 913 ? 8.756 19.176 21.313 1.00 93.88 913 LYS A N 1
ATOM 7135 C CA . LYS A 1 913 ? 10.212 19.013 21.130 1.00 93.88 913 LYS A CA 1
ATOM 7136 C C . LYS A 1 913 ? 10.922 18.581 22.422 1.00 93.88 913 LYS A C 1
ATOM 7138 O O . LYS A 1 913 ? 11.905 17.852 22.341 1.00 93.88 913 LYS A O 1
ATOM 7143 N N . ALA A 1 914 ? 10.420 18.958 23.602 1.00 93.00 914 ALA A N 1
ATOM 7144 C CA . ALA A 1 914 ? 10.953 18.484 24.887 1.00 93.00 914 ALA A CA 1
ATOM 7145 C C . ALA A 1 914 ? 10.697 16.977 25.143 1.00 93.00 914 ALA A C 1
ATOM 7147 O O . ALA A 1 914 ? 11.379 16.361 25.966 1.00 93.00 914 ALA A O 1
ATOM 7148 N N . ASP A 1 915 ? 9.775 16.356 24.395 1.00 93.25 915 ASP A N 1
ATOM 7149 C CA . ASP A 1 915 ? 9.542 14.907 24.406 1.00 93.25 915 ASP A CA 1
ATOM 7150 C C . ASP A 1 915 ? 10.368 14.133 23.353 1.00 93.25 915 ASP A C 1
ATOM 7152 O O . ASP A 1 915 ? 10.300 12.900 23.303 1.00 93.25 915 ASP A O 1
ATOM 7156 N N . TYR A 1 916 ? 11.163 14.808 22.509 1.00 93.62 916 TYR A N 1
ATOM 7157 C CA . TYR A 1 916 ? 11.934 14.183 21.421 1.00 93.62 916 TYR A CA 1
ATOM 7158 C C . TYR A 1 916 ? 13.189 13.457 21.931 1.00 93.62 916 TYR A C 1
ATOM 7160 O O . TYR A 1 916 ? 14.330 13.885 21.757 1.00 93.62 916 TYR A O 1
ATOM 7168 N N . THR A 1 917 ? 12.971 12.306 22.566 1.00 92.75 917 THR A N 1
ATOM 7169 C CA . THR A 1 917 ? 14.020 11.427 23.086 1.00 92.75 917 THR A CA 1
ATOM 7170 C C . THR A 1 917 ? 13.654 9.948 22.938 1.00 92.75 917 THR A C 1
ATOM 7172 O O . THR A 1 917 ? 12.493 9.576 22.779 1.00 92.75 917 THR A O 1
ATOM 7175 N N . PHE A 1 918 ? 14.665 9.079 22.992 1.00 91.62 918 PHE A N 1
ATOM 7176 C CA . PHE A 1 918 ? 14.494 7.624 23.122 1.00 91.62 918 PHE A CA 1
ATOM 7177 C C . PHE A 1 918 ? 14.662 7.125 24.570 1.00 91.62 918 PHE A C 1
ATOM 7179 O O . PHE A 1 918 ? 14.590 5.917 24.804 1.00 91.62 918 PHE A O 1
ATOM 7186 N N . GLY A 1 919 ? 14.925 8.033 25.517 1.00 90.56 919 GLY A N 1
ATOM 7187 C CA . GLY A 1 919 ? 14.914 7.783 26.961 1.00 90.56 919 GLY A CA 1
ATOM 7188 C C . GLY A 1 919 ? 13.633 8.307 27.617 1.00 90.56 919 GLY A C 1
ATOM 7189 O O . GLY A 1 919 ? 12.576 8.327 26.992 1.00 90.56 919 GLY A O 1
ATOM 7190 N N . PHE A 1 920 ? 13.734 8.758 28.869 1.00 90.94 920 PHE A N 1
ATOM 7191 C CA . PHE A 1 920 ? 12.643 9.463 29.546 1.00 90.94 920 PHE A CA 1
ATOM 7192 C C . PHE A 1 920 ? 12.631 10.955 29.148 1.00 90.94 920 PHE A C 1
ATOM 7194 O O . PHE A 1 920 ? 13.700 11.573 29.168 1.00 90.94 920 PHE A O 1
ATOM 7201 N N . PRO A 1 921 ? 11.474 11.528 28.761 1.00 92.00 921 PRO A N 1
ATOM 7202 C CA . PRO A 1 921 ? 11.336 12.946 28.415 1.00 92.00 921 PRO A CA 1
ATOM 7203 C C . PRO A 1 921 ? 11.200 13.848 29.650 1.00 92.00 921 PRO A C 1
ATOM 7205 O O . PRO A 1 921 ? 10.946 13.363 30.752 1.00 92.00 921 PRO A O 1
ATOM 7208 N N . GLU A 1 922 ? 11.289 15.169 29.462 1.00 88.81 922 GLU A N 1
ATOM 7209 C CA . GLU A 1 922 ? 11.147 16.159 30.546 1.00 88.81 922 GLU A CA 1
ATOM 7210 C C . GLU A 1 922 ? 9.794 16.044 31.277 1.00 88.81 922 GLU A C 1
ATOM 7212 O O . GLU A 1 922 ? 9.724 16.126 32.503 1.00 88.81 922 GLU A O 1
ATOM 7217 N N . HIS A 1 923 ? 8.718 15.736 30.548 1.00 94.56 923 HIS A N 1
ATOM 7218 C CA . HIS A 1 923 ? 7.379 15.558 31.115 1.00 94.56 923 HIS A CA 1
ATOM 7219 C C . HIS A 1 923 ? 7.156 14.206 31.822 1.00 94.56 923 HIS A C 1
ATOM 7221 O O . HIS A 1 923 ? 6.039 13.934 32.268 1.00 94.56 923 HIS A O 1
ATOM 7227 N N . HIS A 1 924 ? 8.170 13.339 31.950 1.00 95.06 924 HIS A N 1
ATOM 7228 C CA . HIS A 1 924 ? 8.006 12.014 32.560 1.00 95.06 924 HIS A CA 1
ATOM 7229 C C . HIS A 1 924 ? 7.489 12.087 34.005 1.00 95.06 924 HIS A C 1
ATOM 7231 O O . HIS A 1 924 ? 6.465 11.479 34.324 1.00 95.06 924 HIS A O 1
ATOM 7237 N N . ASP A 1 925 ? 8.134 12.890 34.855 1.00 95.06 925 ASP A N 1
ATOM 7238 C CA . ASP A 1 925 ? 7.754 13.032 36.266 1.00 95.06 925 ASP A CA 1
ATOM 7239 C C . ASP A 1 925 ? 6.364 13.671 36.418 1.00 95.06 925 ASP A C 1
ATOM 7241 O O . ASP A 1 925 ? 5.593 13.302 37.302 1.00 95.06 925 ASP A O 1
ATOM 7245 N N . LEU A 1 926 ? 6.000 14.583 35.508 1.00 95.25 926 LEU A N 1
ATOM 7246 C CA . LEU A 1 926 ? 4.683 15.224 35.452 1.00 95.25 926 LEU A CA 1
ATOM 7247 C C . LEU A 1 926 ? 3.559 14.207 35.183 1.00 95.25 926 LEU A C 1
ATOM 7249 O O . LEU A 1 926 ? 2.521 14.238 35.844 1.00 95.25 926 LEU A O 1
ATOM 7253 N N . ILE A 1 927 ? 3.791 13.275 34.255 1.00 97.00 927 ILE A N 1
ATOM 7254 C CA . ILE A 1 927 ? 2.896 12.144 33.965 1.00 97.00 927 ILE A CA 1
ATOM 7255 C C . ILE A 1 927 ? 2.874 11.161 35.153 1.00 97.00 927 ILE A C 1
ATOM 7257 O O . ILE A 1 927 ? 1.823 10.608 35.493 1.00 97.00 927 ILE A O 1
ATOM 7261 N N . GLY A 1 928 ? 4.012 10.989 35.834 1.00 97.44 928 GLY A N 1
ATOM 7262 C CA . GLY A 1 928 ? 4.123 10.239 37.086 1.00 97.44 928 GLY A CA 1
ATOM 7263 C C . GLY A 1 928 ? 3.257 10.815 38.214 1.00 97.44 928 GLY A C 1
ATOM 7264 O O . GLY A 1 928 ? 2.570 10.060 38.900 1.00 97.44 928 GLY A O 1
ATOM 7265 N N . GLU A 1 929 ? 3.203 12.140 38.378 1.00 96.88 929 GLU A N 1
ATOM 7266 C CA . GLU A 1 929 ? 2.321 12.795 39.355 1.00 96.88 929 GLU A CA 1
ATOM 7267 C C . GLU A 1 929 ? 0.831 12.549 39.075 1.00 96.88 929 GLU A C 1
ATOM 7269 O O . GLU A 1 929 ? 0.061 12.338 40.014 1.00 96.88 929 GLU A O 1
ATOM 7274 N N . GLU A 1 930 ? 0.397 12.570 37.810 1.00 98.12 930 GLU A N 1
ATOM 7275 C CA . GLU A 1 930 ? -0.985 12.230 37.438 1.00 98.12 930 GLU A CA 1
ATOM 7276 C C . GLU A 1 930 ? -1.321 10.786 37.842 1.00 98.12 930 GLU A C 1
ATOM 7278 O O . GLU A 1 930 ? -2.336 10.539 38.504 1.00 98.12 930 GLU A O 1
ATOM 7283 N N . ALA A 1 931 ? -0.434 9.841 37.511 1.00 98.06 931 ALA A N 1
ATOM 7284 C CA . ALA A 1 931 ? -0.591 8.432 37.856 1.00 98.06 931 ALA A CA 1
ATOM 7285 C C . ALA A 1 931 ? -0.634 8.217 39.380 1.00 98.06 931 ALA A C 1
ATOM 7287 O O . ALA A 1 931 ? -1.549 7.576 39.905 1.00 98.06 931 ALA A O 1
ATOM 7288 N N . MET A 1 932 ? 0.292 8.839 40.114 1.00 97.81 932 MET A N 1
ATOM 7289 C CA . MET A 1 932 ? 0.318 8.805 41.576 1.00 97.81 932 MET A CA 1
ATOM 7290 C C . MET A 1 932 ? -0.911 9.471 42.204 1.00 97.81 932 MET A C 1
ATOM 7292 O O . MET A 1 932 ? -1.396 8.991 43.229 1.00 97.81 932 MET A O 1
ATOM 7296 N N . THR A 1 933 ? -1.475 10.516 41.589 1.00 97.62 933 THR A N 1
ATOM 7297 C CA . THR A 1 933 ? -2.725 11.137 42.062 1.00 97.62 933 THR A CA 1
ATOM 7298 C C . THR A 1 933 ? -3.912 10.182 41.904 1.00 97.62 933 THR A C 1
ATOM 7300 O O . THR A 1 933 ? -4.734 10.075 42.815 1.00 97.62 933 THR A O 1
ATOM 7303 N N . CYS A 1 934 ? -3.976 9.419 40.807 1.00 97.88 934 CYS A N 1
ATOM 7304 C CA . CYS A 1 934 ? -4.978 8.365 40.635 1.00 97.88 934 CYS A CA 1
ATOM 7305 C C . CYS A 1 934 ? -4.821 7.240 41.676 1.00 97.88 934 CYS A C 1
ATOM 7307 O O . CYS A 1 934 ? -5.811 6.819 42.270 1.00 97.88 934 CYS A O 1
ATOM 7309 N N . ARG A 1 935 ? -3.590 6.772 41.929 1.00 97.75 935 ARG A N 1
ATOM 7310 C CA . ARG A 1 935 ? -3.292 5.694 42.899 1.00 97.75 935 ARG A CA 1
ATOM 7311 C C . ARG A 1 935 ? -3.570 6.094 44.352 1.00 97.75 935 ARG A C 1
ATOM 7313 O O . ARG A 1 935 ? -4.041 5.281 45.140 1.00 97.75 935 ARG A O 1
ATOM 7320 N N . THR A 1 936 ? -3.260 7.334 44.729 1.00 97.00 936 THR A N 1
ATOM 7321 C CA . THR A 1 936 ? -3.318 7.787 46.134 1.00 97.00 936 THR A CA 1
ATOM 7322 C C . THR A 1 936 ? -4.589 8.545 46.502 1.00 97.00 936 THR A C 1
ATOM 7324 O O . THR A 1 936 ? -4.900 8.652 47.690 1.00 97.00 936 THR A O 1
ATOM 7327 N N . ASN A 1 937 ? -5.323 9.088 45.525 1.00 96.88 937 ASN A N 1
ATOM 7328 C CA . ASN A 1 937 ? -6.351 10.087 45.794 1.00 96.88 937 ASN A CA 1
ATOM 7329 C C . ASN A 1 937 ? -7.571 9.994 44.854 1.00 96.88 937 ASN A C 1
ATOM 7331 O O . ASN A 1 937 ? -8.430 9.132 45.051 1.00 96.88 937 ASN A O 1
ATOM 7335 N N . VAL A 1 938 ? -7.695 10.892 43.873 1.00 98.06 938 VAL A N 1
ATOM 7336 C CA . VAL A 1 938 ? -8.694 10.824 42.802 1.00 98.06 938 VAL A CA 1
ATOM 7337 C C . VAL A 1 938 ? -8.216 11.635 41.594 1.00 98.06 938 VAL A C 1
ATOM 7339 O O . VAL A 1 938 ? -7.769 12.774 41.732 1.00 98.06 938 VAL A O 1
ATOM 7342 N N . ALA A 1 939 ? -8.323 11.046 40.407 1.00 98.31 939 ALA A N 1
ATOM 7343 C CA . ALA A 1 939 ? -8.045 11.671 39.122 1.00 98.31 939 ALA A CA 1
ATOM 7344 C C . ALA A 1 939 ? -9.272 11.578 38.201 1.00 98.31 939 ALA A C 1
ATOM 7346 O O . ALA A 1 939 ? -10.096 10.668 38.342 1.00 98.31 939 ALA A O 1
ATOM 7347 N N . VAL A 1 940 ? -9.389 12.505 37.247 1.00 98.38 940 VAL A N 1
ATOM 7348 C CA . VAL A 1 940 ? -10.400 12.459 36.181 1.00 98.38 940 VAL A CA 1
ATOM 7349 C C . VAL A 1 940 ? -9.743 12.426 34.801 1.00 98.38 940 VAL A C 1
ATOM 7351 O O . VAL A 1 940 ? -8.875 13.240 34.493 1.00 98.38 940 VAL A O 1
ATOM 7354 N N . PHE A 1 941 ? -10.185 11.479 33.971 1.00 98.44 941 PHE A N 1
ATOM 7355 C CA . PHE A 1 941 ? -9.737 11.288 32.591 1.00 98.44 941 PHE A CA 1
ATOM 7356 C C . PHE A 1 941 ? -10.880 11.593 31.613 1.00 98.44 941 PHE A C 1
ATOM 7358 O O . PHE A 1 941 ? -12.005 11.118 31.801 1.00 98.44 941 PHE A O 1
ATOM 7365 N N . ASN A 1 942 ? -10.594 12.330 30.534 1.00 98.06 942 ASN A N 1
ATOM 7366 C CA . ASN A 1 942 ? -11.550 12.553 29.447 1.00 98.06 942 ASN A CA 1
ATOM 7367 C C . ASN A 1 942 ? -11.492 11.398 28.431 1.00 98.06 942 ASN A C 1
ATOM 7369 O O . ASN A 1 942 ? -10.630 11.355 27.549 1.00 98.06 942 ASN A O 1
ATOM 7373 N N . LEU A 1 943 ? -12.430 10.458 28.550 1.00 97.12 943 LEU A N 1
ATOM 7374 C CA . LEU A 1 943 ? -12.563 9.294 27.670 1.00 97.12 943 LEU A CA 1
ATOM 7375 C C . LEU A 1 943 ? -13.641 9.483 26.588 1.00 97.12 943 LEU A C 1
ATOM 7377 O O . LEU A 1 943 ? -14.010 8.522 25.917 1.00 97.12 943 LEU A O 1
ATOM 7381 N N . SER A 1 944 ? -14.137 10.710 26.372 1.00 96.81 944 SER A N 1
ATOM 7382 C CA . SER A 1 944 ? -15.204 11.023 25.398 1.00 96.81 944 SER A CA 1
ATOM 7383 C C . SER A 1 944 ? -14.930 10.497 23.985 1.00 96.81 944 SER A C 1
ATOM 7385 O O . SER A 1 944 ? -15.869 10.154 23.269 1.00 96.81 944 SER A O 1
ATOM 7387 N N . TYR A 1 945 ? -13.649 10.367 23.638 1.00 94.12 945 TYR A N 1
ATOM 7388 C CA . TYR A 1 945 ? -13.109 9.749 22.428 1.00 94.12 945 TYR A CA 1
ATOM 7389 C C . TYR A 1 945 ? -13.526 8.284 22.178 1.00 94.12 945 TYR A C 1
ATOM 7391 O O . TYR A 1 945 ? -13.519 7.827 21.035 1.00 94.12 945 TYR A O 1
ATOM 7399 N N . PHE A 1 946 ? -13.854 7.514 23.220 1.00 96.31 946 PHE A N 1
ATOM 7400 C CA . PHE A 1 946 ? -14.223 6.104 23.066 1.00 96.31 946 PHE A CA 1
ATOM 7401 C C . PHE A 1 946 ? -15.416 5.944 22.119 1.00 96.31 946 PHE A C 1
ATOM 7403 O O . PHE A 1 946 ? -16.253 6.836 22.002 1.00 96.31 946 PHE A O 1
ATOM 7410 N N . CYS A 1 947 ? -15.498 4.795 21.453 1.00 96.88 947 CYS A N 1
ATOM 7411 C CA . CYS A 1 947 ? -16.621 4.430 20.599 1.00 96.88 947 CYS A CA 1
ATOM 7412 C C . CYS A 1 947 ? -17.800 3.974 21.468 1.00 96.88 947 CYS A C 1
ATOM 7414 O O . CYS A 1 947 ? -17.601 3.164 22.372 1.00 96.88 947 CYS A O 1
ATOM 7416 N N . LYS A 1 948 ? -19.016 4.476 21.209 1.00 97.62 948 LYS A N 1
ATOM 7417 C CA . LYS A 1 948 ? -20.232 4.123 21.966 1.00 97.62 948 LYS A CA 1
ATOM 7418 C C . LYS A 1 948 ? -21.349 3.776 20.997 1.00 97.62 948 LYS A C 1
ATOM 7420 O O . LYS A 1 948 ? -21.733 4.605 20.174 1.00 97.62 948 LYS A O 1
ATOM 7425 N N . LEU A 1 949 ? -21.882 2.563 21.111 1.00 97.75 949 LEU A N 1
ATOM 7426 C CA . LEU A 1 949 ? -22.869 2.009 20.189 1.00 97.75 949 LEU A CA 1
ATOM 7427 C C . LEU A 1 949 ? -24.092 1.477 20.940 1.00 97.75 949 LEU A C 1
ATOM 7429 O O . LEU A 1 949 ? -23.964 0.890 22.015 1.00 97.75 949 LEU A O 1
ATOM 7433 N N . PHE A 1 950 ? -25.267 1.585 20.321 1.00 97.62 950 PHE A N 1
ATOM 7434 C CA . PHE A 1 950 ? -26.465 0.851 20.729 1.00 97.62 950 PHE A CA 1
ATOM 7435 C C . PHE A 1 950 ? -26.782 -0.255 19.715 1.00 97.62 950 PHE A C 1
ATOM 7437 O O . PHE A 1 950 ? -27.086 0.027 18.553 1.00 97.62 950 PHE A O 1
ATOM 7444 N N . MET A 1 951 ? -26.753 -1.515 20.163 1.00 97.06 951 MET A N 1
ATOM 7445 C CA . MET A 1 951 ? -27.240 -2.668 19.399 1.00 97.06 951 MET A CA 1
ATOM 7446 C C . MET A 1 951 ? -28.705 -2.935 19.752 1.00 97.06 951 MET A C 1
ATOM 7448 O O . MET A 1 951 ? -29.025 -3.261 20.893 1.00 97.06 951 MET A O 1
ATOM 7452 N N . THR A 1 952 ? -29.598 -2.807 18.772 1.00 96.00 952 THR A N 1
ATOM 7453 C CA . THR A 1 952 ? -31.062 -2.902 18.946 1.00 96.00 952 THR A CA 1
ATOM 7454 C C . THR A 1 952 ? -31.691 -3.818 17.894 1.00 96.00 952 THR A C 1
ATOM 7456 O O . THR A 1 952 ? -31.071 -4.104 16.873 1.00 96.00 952 THR A O 1
ATOM 7459 N N . GLY A 1 953 ? -32.928 -4.278 18.112 1.00 93.81 953 GLY A N 1
ATOM 7460 C CA . GLY A 1 953 ? -33.696 -5.058 17.129 1.00 93.81 953 GLY A CA 1
ATOM 7461 C C . GLY A 1 953 ? -34.099 -6.457 17.605 1.00 93.81 953 GLY A C 1
ATOM 7462 O O . GLY A 1 953 ? -33.670 -6.932 18.653 1.00 93.81 953 GLY A O 1
ATOM 7463 N N . LYS A 1 954 ? -34.954 -7.129 16.823 1.00 94.06 954 LYS A N 1
ATOM 7464 C CA . LYS A 1 954 ? -35.586 -8.412 17.190 1.00 94.06 954 LYS A CA 1
ATOM 7465 C C . LYS A 1 954 ? -34.581 -9.536 17.471 1.00 94.06 954 LYS A C 1
ATOM 7467 O O . LYS A 1 954 ? -34.846 -10.379 18.322 1.00 94.06 954 LYS A O 1
ATOM 7472 N N . ASP A 1 955 ? -33.453 -9.554 16.766 1.00 95.75 955 ASP A N 1
ATOM 7473 C CA . ASP A 1 955 ? -32.402 -10.563 16.932 1.00 95.75 955 ASP A CA 1
ATOM 7474 C C . ASP A 1 955 ? -31.184 -10.030 17.710 1.00 95.75 955 ASP A C 1
ATOM 7476 O O . ASP A 1 955 ? -30.145 -10.683 17.706 1.00 95.75 955 ASP A O 1
ATOM 7480 N N . ALA A 1 956 ? -31.287 -8.885 18.404 1.00 95.75 956 ALA A N 1
ATOM 7481 C CA . ALA A 1 956 ? -30.155 -8.266 19.104 1.00 95.75 956 ALA A CA 1
ATOM 7482 C C . ALA A 1 956 ? -29.437 -9.229 20.068 1.00 95.75 956 ALA A C 1
ATOM 7484 O O . ALA A 1 956 ? -28.214 -9.294 20.043 1.00 95.75 956 ALA A O 1
ATOM 7485 N N . GLN A 1 957 ? -30.163 -10.042 20.852 1.00 95.88 957 GLN A N 1
ATOM 7486 C CA . GLN A 1 957 ? -29.535 -11.057 21.719 1.00 95.88 957 GLN A CA 1
ATOM 7487 C C . GLN A 1 957 ? -28.767 -12.117 20.915 1.00 95.88 957 GLN A C 1
ATOM 7489 O O . GLN A 1 957 ? -27.687 -12.510 21.328 1.00 95.88 957 GLN A O 1
ATOM 7494 N N . LYS A 1 958 ? -29.282 -12.561 19.758 1.00 96.31 958 LYS A N 1
ATOM 7495 C CA . LYS A 1 958 ? -28.601 -13.560 18.912 1.00 96.31 958 LYS A CA 1
ATOM 7496 C C . LYS A 1 958 ? -27.353 -12.979 18.252 1.00 96.31 958 LYS A C 1
ATOM 7498 O O . LYS A 1 958 ? -26.349 -13.672 18.137 1.00 96.31 958 LYS A O 1
ATOM 7503 N N . ALA A 1 959 ? -27.428 -11.716 17.829 1.00 97.12 959 ALA A N 1
ATOM 7504 C CA . ALA A 1 959 ? -26.290 -10.980 17.302 1.00 97.12 959 ALA A CA 1
ATOM 7505 C C . ALA A 1 959 ? -25.213 -10.812 18.380 1.00 97.12 959 ALA A C 1
ATOM 7507 O O . ALA A 1 959 ? -24.070 -11.182 18.144 1.00 97.12 959 ALA A O 1
ATOM 7508 N N . ALA A 1 960 ? -25.586 -10.347 19.575 1.00 97.31 960 ALA A N 1
ATOM 7509 C CA . ALA A 1 960 ? -24.675 -10.204 20.704 1.00 97.31 960 ALA A CA 1
ATOM 7510 C C . ALA A 1 960 ? -24.053 -11.549 21.125 1.00 97.31 960 ALA A C 1
ATOM 7512 O O . ALA A 1 960 ? -22.835 -11.631 21.258 1.00 97.31 960 ALA A O 1
ATOM 7513 N N . ASP A 1 961 ? -24.856 -12.612 21.255 1.00 96.50 961 ASP A N 1
ATOM 7514 C CA . ASP A 1 961 ? -24.364 -13.954 21.585 1.00 96.50 961 ASP A CA 1
ATOM 7515 C C . ASP A 1 961 ? -23.384 -14.469 20.511 1.00 96.50 961 ASP A C 1
ATOM 7517 O O . ASP A 1 961 ? -22.342 -15.017 20.859 1.00 96.50 961 ASP A O 1
ATOM 7521 N N . PHE A 1 962 ? -23.656 -14.282 19.214 1.00 97.88 962 PHE A N 1
ATOM 7522 C CA . PHE A 1 962 ? -22.755 -14.774 18.162 1.00 97.88 962 PHE A CA 1
ATOM 7523 C C . PHE A 1 962 ? -21.468 -13.941 18.004 1.00 97.88 962 PHE A C 1
ATOM 7525 O O . PHE A 1 962 ? -20.408 -14.497 17.720 1.00 97.88 962 PHE A O 1
ATOM 7532 N N . ILE A 1 963 ? -21.557 -12.617 18.149 1.00 98.00 963 ILE A N 1
ATOM 7533 C CA . ILE A 1 963 ? -20.442 -11.688 17.900 1.00 98.00 963 ILE A CA 1
ATOM 7534 C C . ILE A 1 963 ? -19.441 -11.691 19.058 1.00 98.00 963 ILE A C 1
ATOM 7536 O O . ILE A 1 963 ? -18.240 -11.582 18.823 1.00 98.00 963 ILE A O 1
ATOM 7540 N N . PHE A 1 964 ? -19.920 -11.817 20.297 1.00 98.44 964 PHE A N 1
ATOM 7541 C CA . PHE A 1 964 ? -19.094 -11.663 21.490 1.00 98.44 964 PHE A CA 1
ATOM 7542 C C . PHE A 1 964 ? -18.753 -13.005 22.154 1.00 98.44 964 PHE A C 1
ATOM 7544 O O . PHE A 1 964 ? -19.577 -13.918 22.202 1.00 98.44 964 PHE A O 1
ATOM 7551 N N . THR A 1 965 ? -17.538 -13.125 22.699 1.00 98.25 965 THR A N 1
ATOM 7552 C CA . THR A 1 965 ? -17.041 -14.348 23.361 1.00 98.25 965 THR A CA 1
ATOM 7553 C C . THR A 1 965 ? -17.717 -14.652 24.702 1.00 98.25 965 THR A C 1
ATOM 7555 O O . THR A 1 965 ? -17.817 -15.822 25.086 1.00 98.25 965 THR A O 1
ATOM 7558 N N . ALA A 1 966 ? -18.190 -13.631 25.419 1.00 97.50 966 ALA A N 1
ATOM 7559 C CA . ALA A 1 966 ? -18.799 -13.768 26.740 1.00 97.50 966 ALA A CA 1
ATOM 7560 C C . ALA A 1 966 ? -20.277 -14.177 26.700 1.00 97.50 966 ALA A C 1
ATOM 7562 O O . ALA A 1 966 ? -20.948 -14.136 25.673 1.00 97.50 966 ALA A O 1
ATOM 7563 N N . ASP A 1 967 ? -20.806 -14.593 27.851 1.00 95.81 967 ASP A N 1
ATOM 7564 C CA . ASP A 1 967 ? -22.247 -14.770 28.046 1.00 95.81 967 ASP A CA 1
ATOM 7565 C C . ASP A 1 967 ? -22.897 -13.414 28.363 1.00 95.81 967 ASP A C 1
ATOM 7567 O O . ASP A 1 967 ? -22.624 -12.820 29.409 1.00 95.81 967 ASP A O 1
ATOM 7571 N N . LEU A 1 968 ? -23.768 -12.948 27.465 1.00 94.75 968 LEU A N 1
ATOM 7572 C CA . LEU A 1 968 ? -24.476 -11.670 27.562 1.00 94.75 968 LEU A CA 1
ATOM 7573 C C . LEU A 1 968 ? -25.947 -11.821 27.983 1.00 94.75 968 LEU A C 1
ATOM 7575 O O . LEU A 1 968 ? -26.708 -10.850 27.958 1.00 94.75 968 LEU A O 1
ATOM 7579 N N . GLN A 1 969 ? -26.364 -13.000 28.454 1.00 93.12 969 GLN A N 1
ATOM 7580 C CA . GLN A 1 969 ? -27.683 -13.236 29.058 1.00 93.12 969 GLN A CA 1
ATOM 7581 C C . GLN A 1 969 ? -27.686 -12.824 30.547 1.00 93.12 969 GLN A C 1
ATOM 7583 O O . GLN A 1 969 ? -28.130 -13.549 31.435 1.00 93.12 969 GLN A O 1
ATOM 7588 N N . LYS A 1 970 ? -27.139 -11.632 30.831 1.00 94.19 970 LYS A N 1
ATOM 7589 C CA . LYS A 1 970 ? -26.994 -11.047 32.177 1.00 94.19 970 LYS A CA 1
ATOM 7590 C C . LYS A 1 970 ? -28.136 -10.074 32.530 1.00 94.19 970 LYS A C 1
ATOM 7592 O O . LYS A 1 970 ? -28.826 -9.602 31.619 1.00 94.19 970 LYS A O 1
ATOM 7597 N N . PRO A 1 971 ? -28.331 -9.740 33.822 1.00 93.06 971 PRO A N 1
ATOM 7598 C CA . PRO A 1 971 ? -29.170 -8.615 34.233 1.00 93.06 971 PRO A CA 1
ATOM 7599 C C . PRO A 1 971 ? -28.734 -7.302 33.571 1.00 93.06 971 PRO A C 1
ATOM 7601 O O . PRO A 1 971 ? -27.560 -7.115 33.258 1.00 93.06 971 PRO A O 1
ATOM 7604 N N . THR A 1 972 ? -29.675 -6.385 33.379 1.00 90.31 972 THR A N 1
ATOM 7605 C CA . THR A 1 972 ? -29.489 -5.148 32.600 1.00 90.31 972 THR A CA 1
ATOM 7606 C C . THR A 1 972 ? -28.778 -4.019 33.356 1.00 90.31 972 THR A C 1
ATOM 7608 O O . THR A 1 972 ? -28.524 -2.948 32.812 1.00 90.31 972 THR A O 1
ATOM 7611 N N . ASN A 1 973 ? -28.354 -4.294 34.593 1.00 87.25 973 ASN A N 1
ATOM 7612 C CA . ASN A 1 973 ? -27.398 -3.489 35.348 1.00 87.25 973 ASN A CA 1
ATOM 7613 C C . ASN A 1 973 ? -25.967 -4.065 35.324 1.00 87.25 973 ASN A C 1
ATOM 7615 O O . ASN A 1 973 ? -25.144 -3.637 36.128 1.00 87.25 973 ASN A O 1
ATOM 7619 N N . LYS A 1 974 ? -25.640 -5.054 34.474 1.00 96.06 974 LYS A N 1
ATOM 7620 C CA . LYS A 1 974 ? -24.297 -5.666 34.419 1.00 96.06 974 LYS A CA 1
ATOM 7621 C C . LYS A 1 974 ? -23.528 -5.326 33.153 1.00 96.06 974 LYS A C 1
ATOM 7623 O O . LYS A 1 974 ? -24.010 -5.538 32.049 1.00 96.06 974 LYS A O 1
ATOM 7628 N N . THR A 1 975 ? -22.292 -4.876 33.338 1.00 97.44 975 THR A N 1
ATOM 7629 C CA . THR A 1 975 ? -21.336 -4.605 32.261 1.00 97.44 975 THR A CA 1
ATOM 7630 C C . THR A 1 975 ? -20.383 -5.789 32.139 1.00 97.44 975 THR A C 1
ATOM 7632 O O . THR A 1 975 ? -19.885 -6.295 33.142 1.00 97.44 975 THR A O 1
ATOM 7635 N N . VAL A 1 976 ? -20.141 -6.261 30.919 1.00 97.75 976 VAL A N 1
ATOM 7636 C CA . VAL A 1 976 ? -19.347 -7.461 30.633 1.00 97.75 976 VAL A CA 1
ATOM 7637 C C . VAL A 1 976 ? -18.207 -7.098 29.689 1.00 97.75 976 VAL A C 1
ATOM 7639 O O . VAL A 1 976 ? -18.457 -6.617 28.589 1.00 97.75 976 VAL A O 1
ATOM 7642 N N . TYR A 1 977 ? -16.962 -7.336 30.105 1.00 97.38 977 TYR A N 1
ATOM 7643 C CA . TYR A 1 977 ? -15.804 -7.264 29.210 1.00 97.38 977 TYR A CA 1
ATOM 7644 C C . TYR A 1 977 ? -15.742 -8.519 28.330 1.00 97.38 977 TYR A C 1
ATOM 7646 O O . TYR A 1 977 ? -15.895 -9.637 28.830 1.00 97.38 977 TYR A O 1
ATOM 7654 N N . THR A 1 978 ? -15.560 -8.340 27.023 1.00 97.94 978 THR A N 1
ATOM 7655 C CA . THR A 1 978 ? -15.633 -9.421 26.034 1.00 97.94 978 THR A CA 1
ATOM 7656 C C . THR A 1 978 ? -14.875 -9.071 24.756 1.00 97.94 978 THR A C 1
ATOM 7658 O O . THR A 1 978 ? -14.749 -7.905 24.395 1.00 97.94 978 THR A O 1
ATOM 7661 N N . CYS A 1 979 ? -14.421 -10.093 24.032 1.00 97.94 979 CYS A N 1
ATOM 7662 C CA . CYS A 1 979 ? -13.837 -9.939 22.701 1.00 97.94 979 CYS A CA 1
ATOM 7663 C C . CYS A 1 979 ? -14.906 -10.150 21.616 1.00 97.94 979 CYS A C 1
ATOM 7665 O O . CYS A 1 979 ? -15.896 -10.847 21.859 1.00 97.94 979 CYS A O 1
ATOM 7667 N N . ALA A 1 980 ? -14.671 -9.604 20.424 1.00 97.75 980 ALA A N 1
ATOM 7668 C CA . ALA A 1 980 ? -15.267 -10.019 19.157 1.00 97.75 980 ALA A CA 1
ATOM 7669 C C . ALA A 1 980 ? -14.162 -10.609 18.265 1.00 97.75 980 ALA A C 1
ATOM 7671 O O . ALA A 1 980 ? -13.055 -10.062 18.207 1.00 97.75 980 ALA A O 1
ATOM 7672 N N . LEU A 1 981 ? -14.430 -11.753 17.629 1.00 97.38 981 LEU A N 1
ATOM 7673 C CA . LEU A 1 981 ? -13.418 -12.551 16.927 1.00 97.38 981 LEU A CA 1
ATOM 7674 C C . LEU A 1 981 ? -13.728 -12.692 15.437 1.00 97.38 981 LEU A C 1
ATOM 7676 O O . LEU A 1 981 ? -14.889 -12.763 15.039 1.00 97.38 981 LEU A O 1
ATOM 7680 N N . ASN A 1 982 ? -12.681 -12.864 14.632 1.00 94.38 982 ASN A N 1
ATOM 7681 C CA . ASN A 1 982 ? -12.823 -13.418 13.287 1.00 94.38 982 ASN A CA 1
ATOM 7682 C C . ASN A 1 982 ? -12.960 -14.953 13.309 1.00 94.38 982 ASN A C 1
ATOM 7684 O O . ASN A 1 982 ? -12.663 -15.628 14.297 1.00 94.38 982 ASN A O 1
ATOM 7688 N N . SER A 1 983 ? -13.347 -15.525 12.170 1.00 93.12 983 SER A N 1
ATOM 7689 C CA . SER A 1 983 ? -13.492 -16.973 11.945 1.00 93.12 983 SER A CA 1
ATOM 7690 C C . SER A 1 983 ? -12.262 -17.837 12.274 1.00 93.12 983 SER A C 1
ATOM 7692 O O . SER A 1 983 ? -12.417 -19.044 12.458 1.00 93.12 983 SER A O 1
ATOM 7694 N N . ARG A 1 984 ? -11.058 -17.255 12.383 1.00 93.25 984 ARG A N 1
ATOM 7695 C CA . ARG A 1 984 ? -9.820 -17.949 12.791 1.00 93.25 984 ARG A CA 1
ATOM 7696 C C . ARG A 1 984 ? -9.500 -17.776 14.286 1.00 93.25 984 ARG A C 1
ATOM 7698 O O . ARG A 1 984 ? -8.428 -18.181 14.719 1.00 93.25 984 ARG A O 1
ATOM 7705 N N . GLY A 1 985 ? -10.402 -17.180 15.066 1.00 94.81 985 GLY A N 1
ATOM 7706 C CA . GLY A 1 985 ? -10.264 -16.962 16.509 1.00 94.81 985 GLY A CA 1
ATOM 7707 C C . GLY A 1 985 ? -9.459 -15.721 16.914 1.00 94.81 985 GLY A C 1
ATOM 7708 O O . GLY A 1 985 ? -9.312 -15.484 18.111 1.00 94.81 985 GLY A O 1
ATOM 7709 N N . GLY A 1 986 ? -8.948 -14.936 15.957 1.00 95.62 986 GLY A N 1
ATOM 7710 C CA . GLY A 1 986 ? -8.176 -13.719 16.237 1.00 95.62 986 GLY A CA 1
ATOM 7711 C C . GLY A 1 986 ? -9.064 -12.554 16.688 1.00 95.62 986 GLY A C 1
ATOM 7712 O O . GLY A 1 986 ? -10.190 -12.426 16.198 1.00 95.62 986 GLY A O 1
ATOM 7713 N N . VAL A 1 987 ? -8.584 -11.714 17.612 1.00 96.62 987 VAL A N 1
ATOM 7714 C CA . VAL A 1 987 ? -9.394 -10.640 18.219 1.00 96.62 987 VAL A CA 1
ATOM 7715 C C . VAL A 1 987 ? -9.483 -9.402 17.322 1.00 96.62 987 VAL A C 1
ATOM 7717 O O . VAL A 1 987 ? -8.541 -8.626 17.189 1.00 96.62 987 VAL A O 1
ATOM 7720 N N . GLU A 1 988 ? -10.658 -9.169 16.746 1.00 95.50 988 GLU A N 1
ATOM 7721 C CA . GLU A 1 988 ? -10.956 -7.998 15.906 1.00 95.50 988 GLU A CA 1
ATOM 7722 C C . GLU A 1 988 ? -11.339 -6.764 16.742 1.00 95.50 988 GLU A C 1
ATOM 7724 O O . GLU A 1 988 ? -11.184 -5.637 16.283 1.00 95.50 988 GLU A O 1
ATOM 7729 N N . ALA A 1 989 ? -11.841 -6.967 17.964 1.00 95.81 989 ALA A N 1
ATOM 7730 C CA . ALA A 1 989 ? -12.050 -5.915 18.958 1.00 95.81 989 ALA A CA 1
ATOM 7731 C C . ALA A 1 989 ? -12.177 -6.505 20.368 1.00 95.81 989 ALA A C 1
ATOM 7733 O O . ALA A 1 989 ? -12.717 -7.601 20.538 1.00 95.81 989 ALA A O 1
ATOM 7734 N N . ASP A 1 990 ? -11.783 -5.752 21.390 1.00 95.75 990 ASP A N 1
ATOM 7735 C CA . ASP A 1 990 ? -12.246 -5.939 22.762 1.00 95.75 990 ASP A CA 1
ATOM 7736 C C . ASP A 1 990 ? -13.135 -4.763 23.197 1.00 95.75 990 ASP A C 1
ATOM 7738 O O . ASP A 1 990 ? -12.973 -3.622 22.756 1.00 95.75 990 ASP A O 1
ATOM 7742 N N . VAL A 1 991 ? -14.166 -5.069 23.984 1.00 97.25 991 VAL A N 1
ATOM 7743 C CA . VAL A 1 991 ? -15.250 -4.134 24.309 1.00 97.25 991 VAL A CA 1
ATOM 7744 C C . VAL A 1 991 ? -15.800 -4.381 25.711 1.00 97.25 991 VAL A C 1
ATOM 7746 O O . VAL A 1 991 ? -15.694 -5.483 26.257 1.00 97.25 991 VAL A O 1
ATOM 7749 N N . THR A 1 992 ? -16.484 -3.382 26.268 1.00 97.75 992 THR A N 1
ATOM 7750 C CA . THR A 1 992 ? -17.452 -3.609 27.347 1.00 97.75 992 THR A CA 1
ATOM 7751 C C . THR A 1 992 ? -18.877 -3.560 26.798 1.00 97.75 992 THR A C 1
ATOM 7753 O O . THR A 1 992 ? -19.195 -2.764 25.914 1.00 97.75 992 THR A O 1
ATOM 7756 N N . VAL A 1 993 ? -19.740 -4.450 27.292 1.00 98.25 993 VAL A N 1
ATOM 7757 C CA . VAL A 1 993 ? -21.133 -4.583 26.849 1.00 98.25 993 VAL A CA 1
ATOM 7758 C C . VAL A 1 993 ? -22.065 -4.611 28.053 1.00 98.25 993 VAL A C 1
ATOM 7760 O O . VAL A 1 993 ? -21.957 -5.488 28.910 1.00 98.25 993 VAL A O 1
ATOM 7763 N N . THR A 1 994 ? -23.014 -3.683 28.101 1.00 97.81 994 THR A N 1
ATOM 7764 C CA . THR A 1 994 ? -24.092 -3.639 29.096 1.00 97.81 994 THR A CA 1
ATOM 7765 C C . THR A 1 994 ? -25.411 -3.992 28.401 1.00 97.81 994 THR A C 1
ATOM 7767 O O . THR A 1 994 ? -25.861 -3.219 27.552 1.00 97.81 994 THR A O 1
ATOM 7770 N N . PRO A 1 995 ? -26.059 -5.133 28.703 1.00 96.62 995 PRO A N 1
ATOM 7771 C CA . PRO A 1 995 ? -27.415 -5.407 28.233 1.00 96.62 995 PRO A CA 1
ATOM 7772 C C . PRO A 1 995 ? -28.388 -4.376 28.807 1.00 96.62 995 PRO A C 1
ATOM 7774 O O . PRO A 1 995 ? -28.249 -3.996 29.963 1.00 96.62 995 PRO A O 1
ATOM 7777 N N . LEU A 1 996 ? -29.387 -3.952 28.036 1.00 94.44 996 LEU A N 1
ATOM 7778 C CA . LEU A 1 996 ? -30.359 -2.932 28.432 1.00 94.44 996 LEU A CA 1
ATOM 7779 C C . LEU A 1 996 ? -31.807 -3.391 28.207 1.00 94.44 996 LEU A C 1
ATOM 7781 O O . LEU A 1 996 ? -32.121 -4.032 27.198 1.00 94.44 996 LEU A O 1
ATOM 7785 N N . ASP A 1 997 ? -32.684 -2.969 29.115 1.00 90.06 997 ASP A N 1
ATOM 7786 C CA . ASP A 1 997 ? -34.131 -2.869 28.900 1.00 90.06 997 ASP A CA 1
ATOM 7787 C C . ASP A 1 997 ? -34.470 -1.443 28.429 1.00 90.06 997 ASP A C 1
ATOM 7789 O O . ASP A 1 997 ? -33.651 -0.537 28.586 1.00 90.06 997 ASP A O 1
ATOM 7793 N N . SER A 1 998 ? -35.648 -1.233 27.828 1.00 89.12 998 SER A N 1
ATOM 7794 C CA . SER A 1 998 ? -36.027 0.084 27.287 1.00 89.12 998 SER A CA 1
ATOM 7795 C C . SER A 1 998 ? -35.999 1.166 28.366 1.00 89.12 998 SER A C 1
ATOM 7797 O O . SER A 1 998 ? -36.727 1.066 29.354 1.00 89.12 998 SER A O 1
ATOM 7799 N N . GLY A 1 999 ? -35.216 2.215 28.123 1.00 87.56 999 GLY A N 1
ATOM 7800 C CA . GLY A 1 999 ? -35.034 3.325 29.048 1.00 87.56 999 GLY A CA 1
ATOM 7801 C C . GLY A 1 999 ? -36.193 4.320 29.090 1.00 87.56 999 GLY A C 1
ATOM 7802 O O . GLY A 1 999 ? -37.196 4.172 28.384 1.00 87.56 999 GLY A O 1
ATOM 7803 N N . MET A 1 1000 ? -36.036 5.361 29.911 1.00 84.44 1000 MET A N 1
ATOM 7804 C CA . MET A 1 1000 ? -37.038 6.425 30.095 1.00 84.44 1000 MET A CA 1
ATOM 7805 C C . MET A 1 1000 ? -37.025 7.498 28.992 1.00 84.44 1000 MET A C 1
ATOM 7807 O O . MET A 1 1000 ? -38.008 8.222 28.837 1.00 84.44 1000 MET A O 1
ATOM 7811 N N . GLY A 1 1001 ? -35.942 7.602 28.216 1.00 86.00 1001 GLY A N 1
ATOM 7812 C CA . GLY A 1 1001 ? -35.764 8.581 27.142 1.00 86.00 1001 GLY A CA 1
ATOM 7813 C C . GLY A 1 1001 ? -34.491 9.424 27.283 1.00 86.00 1001 GLY A C 1
ATOM 7814 O O . GLY A 1 1001 ? -33.972 9.639 28.374 1.00 86.00 1001 GLY A O 1
ATOM 7815 N N . GLY A 1 1002 ? -34.000 9.935 26.149 1.00 87.50 1002 GLY A N 1
ATOM 7816 C CA . GLY A 1 1002 ? -32.720 10.649 26.051 1.00 87.50 1002 GLY A CA 1
ATOM 7817 C C . GLY A 1 1002 ? -31.554 9.747 25.626 1.00 87.50 1002 GLY A C 1
ATOM 7818 O O . GLY A 1 1002 ? -31.701 8.534 25.490 1.00 87.50 1002 GLY A O 1
ATOM 7819 N N . LEU A 1 1003 ? -30.384 10.346 25.381 1.00 90.38 1003 LEU A N 1
ATOM 7820 C CA . LEU A 1 1003 ? -29.203 9.635 24.858 1.00 90.38 1003 LEU A CA 1
ATOM 7821 C C . LEU A 1 1003 ? -28.546 8.694 25.878 1.00 90.38 1003 LEU A C 1
ATOM 7823 O O . LEU A 1 1003 ? -27.985 7.670 25.496 1.00 90.38 1003 LEU A O 1
ATOM 7827 N N . HIS A 1 1004 ? -28.621 9.021 27.171 1.00 89.62 1004 HIS A N 1
ATOM 7828 C CA . HIS A 1 1004 ? -28.078 8.175 28.235 1.00 89.62 1004 HIS A CA 1
ATOM 7829 C C . HIS A 1 1004 ? -28.937 6.921 28.471 1.00 89.62 1004 HIS A C 1
ATOM 7831 O O . HIS A 1 1004 ? -28.387 5.877 28.821 1.00 89.62 1004 HIS A O 1
ATOM 7837 N N . ASP A 1 1005 ? -30.255 6.985 28.250 1.00 91.19 1005 ASP A N 1
ATOM 7838 C CA . ASP A 1 1005 ? -31.205 5.897 28.528 1.00 91.19 1005 ASP A CA 1
ATOM 7839 C C . ASP A 1 1005 ? -32.331 5.812 27.470 1.00 91.19 1005 ASP A C 1
ATOM 7841 O O . ASP A 1 1005 ? -33.473 6.204 27.723 1.00 91.19 1005 ASP A O 1
ATOM 7845 N N . PRO A 1 1006 ? -32.017 5.351 26.243 1.00 91.88 1006 PRO A N 1
ATOM 7846 C CA . PRO A 1 1006 ? -32.928 5.449 25.105 1.00 91.88 1006 PRO A CA 1
ATOM 7847 C C . PRO A 1 1006 ? -34.090 4.448 25.146 1.00 91.88 1006 PRO A C 1
ATOM 7849 O O . PRO A 1 1006 ? -33.981 3.338 25.665 1.00 91.88 1006 PRO A O 1
ATOM 7852 N N . ILE A 1 1007 ? -35.194 4.825 24.498 1.00 92.00 1007 ILE A N 1
ATOM 7853 C CA . ILE A 1 1007 ? -36.381 3.981 24.307 1.00 92.00 1007 ILE A CA 1
ATOM 7854 C C . ILE A 1 1007 ? -36.188 3.079 23.079 1.00 92.00 1007 ILE A C 1
ATOM 7856 O O . ILE A 1 1007 ? -35.865 3.559 21.991 1.00 92.00 1007 ILE A O 1
ATOM 7860 N N . PHE A 1 1008 ? -36.447 1.778 23.219 1.00 91.00 1008 PHE A N 1
ATOM 7861 C CA . PHE A 1 1008 ? -36.391 0.802 22.122 1.00 91.00 1008 PHE A CA 1
ATOM 7862 C C . PHE A 1 1008 ? -37.336 -0.385 22.374 1.00 91.00 1008 PHE A C 1
ATOM 7864 O O . PHE A 1 1008 ? -37.942 -0.515 23.432 1.00 91.00 1008 PHE A O 1
ATOM 7871 N N . LYS A 1 1009 ? -37.511 -1.264 21.378 1.00 86.69 1009 LYS A N 1
ATOM 7872 C CA . LYS A 1 1009 ? -38.398 -2.435 21.487 1.00 86.69 1009 LYS A CA 1
ATOM 7873 C C . LYS A 1 1009 ? -37.602 -3.708 21.765 1.00 86.69 1009 LYS A C 1
ATOM 7875 O O . LYS A 1 1009 ? -36.796 -4.120 20.935 1.00 86.69 1009 LYS A O 1
ATOM 7880 N N . GLY A 1 1010 ? -37.906 -4.360 22.887 1.00 88.44 1010 GLY A N 1
ATOM 7881 C CA . GLY A 1 1010 ? -37.219 -5.570 23.342 1.00 88.44 1010 GLY A CA 1
ATOM 7882 C C . GLY A 1 1010 ? -35.939 -5.253 24.118 1.00 88.44 1010 GLY A C 1
ATOM 7883 O O . GLY A 1 1010 ? -35.812 -4.177 24.690 1.00 88.44 1010 GLY A O 1
ATOM 7884 N N . ARG A 1 1011 ? -35.009 -6.209 24.134 1.00 91.88 1011 ARG A N 1
ATOM 7885 C CA . ARG A 1 1011 ? -33.703 -6.110 24.799 1.00 91.88 1011 ARG A CA 1
ATOM 7886 C C . ARG A 1 1011 ? -32.660 -5.541 23.836 1.00 91.88 1011 ARG A C 1
ATOM 7888 O O . ARG A 1 1011 ? -32.627 -5.937 22.671 1.00 91.88 1011 ARG A O 1
ATOM 7895 N N . ALA A 1 1012 ? -31.810 -4.648 24.327 1.00 95.56 1012 ALA A N 1
ATOM 7896 C CA . ALA A 1 1012 ? -30.718 -4.034 23.573 1.00 95.56 1012 ALA A CA 1
ATOM 7897 C C . ALA A 1 1012 ? -29.380 -4.201 24.306 1.00 95.56 1012 ALA A C 1
ATOM 7899 O O . ALA A 1 1012 ? -29.319 -4.814 25.372 1.00 95.56 1012 ALA A O 1
ATOM 7900 N N . PHE A 1 1013 ? -28.312 -3.638 23.744 1.00 97.50 1013 PHE A N 1
ATOM 7901 C CA . PHE A 1 1013 ? -27.001 -3.560 24.383 1.00 97.50 1013 PHE A CA 1
ATOM 7902 C C . PHE A 1 1013 ? -26.373 -2.191 24.141 1.00 97.50 1013 PHE A C 1
ATOM 7904 O O . PHE A 1 1013 ? -26.387 -1.698 23.011 1.00 97.50 1013 PHE A O 1
ATOM 7911 N N . TYR A 1 1014 ? -25.791 -1.610 25.186 1.00 97.81 1014 TYR A N 1
ATOM 7912 C CA . TYR A 1 1014 ? -24.808 -0.538 25.070 1.00 97.81 1014 TYR A CA 1
ATOM 7913 C C . TYR A 1 1014 ? -23.423 -1.170 24.968 1.00 97.81 1014 TYR A C 1
ATOM 7915 O O . TYR A 1 1014 ? -23.098 -2.063 25.750 1.00 97.81 1014 TYR A O 1
ATOM 7923 N N . ILE A 1 1015 ? -22.634 -0.747 23.986 1.00 98.25 1015 ILE A N 1
ATOM 7924 C CA . ILE A 1 1015 ? -21.304 -1.289 23.699 1.00 98.25 1015 ILE A CA 1
ATOM 7925 C C . ILE A 1 1015 ? -20.321 -0.124 23.710 1.00 98.25 1015 ILE A C 1
ATOM 7927 O O . ILE A 1 1015 ? -20.540 0.862 23.002 1.00 98.25 1015 ILE A O 1
ATOM 7931 N N . VAL A 1 1016 ? -19.245 -0.248 24.483 1.00 97.94 1016 VAL A N 1
ATOM 7932 C CA . VAL A 1 1016 ? -18.154 0.731 24.545 1.00 97.94 1016 VAL A CA 1
ATOM 7933 C C . VAL A 1 1016 ? -16.864 0.061 24.078 1.00 97.94 1016 VAL A C 1
ATOM 7935 O O . VAL A 1 1016 ? -16.528 -1.030 24.539 1.00 97.94 1016 VAL A O 1
ATOM 7938 N N . ALA A 1 1017 ? -16.156 0.701 23.150 1.00 96.19 1017 ALA A N 1
ATOM 7939 C CA . ALA A 1 1017 ? -14.934 0.182 22.535 1.00 96.19 1017 ALA A CA 1
ATOM 7940 C C . ALA A 1 1017 ? -13.850 1.267 22.432 1.00 96.19 1017 ALA A C 1
ATOM 7942 O O . ALA A 1 1017 ? -14.151 2.464 22.441 1.00 96.19 1017 ALA A O 1
ATOM 7943 N N . GLY A 1 1018 ? -12.588 0.857 22.284 1.00 93.69 1018 GLY A N 1
ATOM 7944 C CA . GLY A 1 1018 ? -11.469 1.785 22.109 1.00 93.69 1018 GLY A CA 1
ATOM 7945 C C . GLY A 1 1018 ? -11.664 2.718 20.905 1.00 93.69 1018 GLY A C 1
ATOM 7946 O O . GLY A 1 1018 ? -11.964 2.273 19.798 1.00 93.69 1018 GLY A O 1
ATOM 7947 N N . GLY A 1 1019 ? -11.469 4.026 21.107 1.00 92.75 1019 GLY A N 1
ATOM 7948 C CA . GLY A 1 1019 ? -11.659 5.028 20.047 1.00 92.75 1019 GLY A CA 1
ATOM 7949 C C . GLY A 1 1019 ? -10.744 4.809 18.832 1.00 92.75 1019 GLY A C 1
ATOM 7950 O O . GLY A 1 1019 ? -11.175 4.970 17.695 1.00 92.75 1019 GLY A O 1
ATOM 7951 N N . ALA A 1 1020 ? -9.508 4.338 19.055 1.00 91.69 1020 ALA A N 1
ATOM 7952 C CA . ALA A 1 1020 ? -8.499 4.138 18.005 1.00 91.69 1020 ALA A CA 1
ATOM 7953 C C . ALA A 1 1020 ? -8.896 3.111 16.933 1.00 91.69 1020 ALA A C 1
ATOM 7955 O O . ALA A 1 1020 ? -8.486 3.250 15.780 1.00 91.69 1020 ALA A O 1
ATOM 7956 N N . SER A 1 1021 ? -9.718 2.124 17.297 1.00 92.25 1021 SER A N 1
ATOM 7957 C CA . SER A 1 1021 ? -10.237 1.082 16.408 1.00 92.25 1021 SER A CA 1
ATOM 7958 C C . SER A 1 1021 ? -11.729 1.243 16.093 1.00 92.25 1021 SER A C 1
ATOM 7960 O O . SER A 1 1021 ? -12.296 0.388 15.417 1.00 92.25 1021 SER A O 1
ATOM 7962 N N . ALA A 1 1022 ? -12.371 2.343 16.516 1.00 93.38 1022 ALA A N 1
ATOM 7963 C CA . ALA A 1 1022 ? -13.821 2.556 16.441 1.00 93.38 1022 ALA A CA 1
ATOM 7964 C C . ALA A 1 1022 ? -14.439 2.151 15.090 1.00 93.38 1022 ALA A C 1
ATOM 7966 O O . ALA A 1 1022 ? -15.347 1.323 15.034 1.00 93.38 1022 ALA A O 1
ATOM 7967 N N . ASN A 1 1023 ? -13.907 2.680 13.984 1.00 92.38 1023 ASN A N 1
ATOM 7968 C CA . ASN A 1 1023 ? -14.424 2.422 12.639 1.00 92.38 1023 ASN A CA 1
ATOM 7969 C C . ASN A 1 1023 ? -14.207 0.964 12.172 1.00 92.38 1023 ASN A C 1
ATOM 7971 O O . ASN A 1 1023 ? -15.053 0.413 11.462 1.00 92.38 1023 ASN A O 1
ATOM 7975 N N . HIS A 1 1024 ? -13.130 0.307 12.615 1.00 93.38 1024 HIS A N 1
ATOM 7976 C CA . HIS A 1 1024 ? -12.873 -1.117 12.374 1.00 93.38 1024 HIS A CA 1
ATOM 7977 C C . HIS A 1 1024 ? -13.862 -1.992 13.162 1.00 93.38 1024 HIS A C 1
ATOM 7979 O O . HIS A 1 1024 ? -14.555 -2.816 12.563 1.00 93.38 1024 HIS A O 1
ATOM 7985 N N . THR A 1 1025 ? -14.024 -1.734 14.464 1.00 95.12 1025 THR A N 1
ATOM 7986 C CA . THR A 1 1025 ? -14.984 -2.411 15.353 1.00 95.12 1025 THR A CA 1
ATOM 7987 C C . THR A 1 1025 ? -16.422 -2.282 14.840 1.00 95.12 1025 THR A C 1
ATOM 7989 O O . THR A 1 1025 ? -17.121 -3.283 14.676 1.00 95.12 1025 THR A O 1
ATOM 7992 N N . ILE A 1 1026 ? -16.855 -1.065 14.486 1.00 94.88 1026 ILE A N 1
ATOM 7993 C CA . ILE A 1 1026 ? -18.167 -0.802 13.872 1.00 94.88 1026 ILE A CA 1
ATOM 7994 C C . ILE A 1 1026 ? -18.334 -1.596 12.570 1.00 94.88 1026 ILE A C 1
ATOM 7996 O O . ILE A 1 1026 ? -19.397 -2.179 12.338 1.00 94.88 1026 ILE A O 1
ATOM 8000 N N . SER A 1 1027 ? -17.300 -1.626 11.723 1.00 92.88 1027 SER A N 1
ATOM 8001 C CA . SER A 1 1027 ? -17.332 -2.342 10.444 1.00 92.88 1027 SER A CA 1
ATOM 8002 C C . SER A 1 1027 ? -17.451 -3.854 10.636 1.00 92.88 1027 SER A C 1
ATOM 8004 O O . SER A 1 1027 ? -18.280 -4.469 9.972 1.00 92.88 1027 SER A O 1
ATOM 8006 N N . HIS A 1 1028 ? -16.689 -4.452 11.557 1.00 94.44 1028 HIS A N 1
ATOM 8007 C CA . HIS A 1 1028 ? -16.760 -5.884 11.863 1.00 94.44 1028 HIS A CA 1
ATOM 8008 C C . HIS A 1 1028 ? -18.126 -6.281 12.440 1.00 94.44 1028 HIS A C 1
ATOM 8010 O O . HIS A 1 1028 ? -18.752 -7.207 11.925 1.00 94.44 1028 HIS A O 1
ATOM 8016 N N . ILE A 1 1029 ? -18.645 -5.546 13.431 1.00 95.88 1029 ILE A N 1
ATOM 8017 C CA . ILE A 1 1029 ? -19.957 -5.834 14.035 1.00 95.88 1029 ILE A CA 1
ATOM 8018 C C . ILE A 1 1029 ? -21.070 -5.744 12.974 1.00 95.88 1029 ILE A C 1
ATOM 8020 O O . ILE A 1 1029 ? -21.897 -6.652 12.861 1.00 95.88 1029 ILE A O 1
ATOM 8024 N N . LYS A 1 1030 ? -21.077 -4.691 12.141 1.00 93.12 1030 LYS A N 1
ATOM 8025 C CA . LYS A 1 1030 ? -22.051 -4.544 11.040 1.00 93.12 1030 LYS A CA 1
ATOM 8026 C C . LYS A 1 1030 ? -21.882 -5.630 9.967 1.00 93.12 1030 LYS A C 1
ATOM 8028 O O . LYS A 1 1030 ? -22.883 -6.111 9.436 1.00 93.12 1030 LYS A O 1
ATOM 8033 N N . GLN A 1 1031 ? -20.649 -6.053 9.682 1.00 90.19 1031 GLN A N 1
ATOM 8034 C CA . GLN A 1 1031 ? -20.347 -7.151 8.763 1.00 90.19 1031 GLN A CA 1
ATOM 8035 C C . GLN A 1 1031 ? -20.930 -8.485 9.258 1.00 90.19 1031 GLN A C 1
ATOM 8037 O O . GLN A 1 1031 ? -21.678 -9.124 8.515 1.00 90.19 1031 GLN A O 1
ATOM 8042 N N . THR A 1 1032 ? -20.664 -8.877 10.507 1.00 93.38 1032 THR A N 1
ATOM 8043 C CA . THR A 1 1032 ? -21.146 -10.152 11.062 1.00 93.38 1032 THR A CA 1
ATOM 8044 C C . THR A 1 1032 ? -22.677 -10.164 11.219 1.00 93.38 1032 THR A C 1
ATOM 8046 O O . THR A 1 1032 ? -23.308 -11.171 10.891 1.00 93.38 1032 THR A O 1
ATOM 8049 N N . ILE A 1 1033 ? -23.313 -9.042 11.599 1.00 93.81 1033 ILE A N 1
ATOM 8050 C CA . ILE A 1 1033 ? -24.790 -8.901 11.594 1.00 93.81 1033 ILE A CA 1
ATOM 8051 C C . ILE A 1 1033 ? -25.375 -9.201 10.207 1.00 93.81 1033 ILE A C 1
ATOM 8053 O O . ILE A 1 1033 ? -26.317 -9.989 10.083 1.00 93.81 1033 ILE A O 1
ATOM 8057 N N . ARG A 1 1034 ? -24.797 -8.592 9.164 1.00 87.25 1034 ARG A N 1
ATOM 8058 C CA . ARG A 1 1034 ? -25.214 -8.747 7.765 1.00 87.25 1034 ARG A CA 1
ATOM 8059 C C . ARG A 1 1034 ? -25.024 -10.181 7.271 1.00 87.25 1034 ARG A C 1
ATOM 8061 O O . ARG A 1 1034 ? -25.942 -10.755 6.697 1.00 87.25 1034 ARG A O 1
ATOM 8068 N N . GLU A 1 1035 ? -23.856 -10.774 7.501 1.00 88.19 1035 GLU A N 1
ATOM 8069 C CA . GLU A 1 1035 ? -23.507 -12.107 6.986 1.00 88.19 1035 GLU A CA 1
ATOM 8070 C C . GLU A 1 1035 ? -24.299 -13.236 7.661 1.00 88.19 1035 GLU A C 1
ATOM 8072 O O . GLU A 1 1035 ? -24.604 -14.245 7.024 1.00 88.19 1035 GLU A O 1
ATOM 8077 N N . LYS A 1 1036 ? -24.723 -13.042 8.915 1.00 92.56 1036 LYS A N 1
ATOM 8078 C CA . LYS A 1 1036 ? -25.654 -13.943 9.614 1.00 92.56 1036 LYS A CA 1
ATOM 8079 C C . LYS A 1 1036 ? -27.134 -13.586 9.415 1.00 92.56 1036 LYS A C 1
ATOM 8081 O O . LYS A 1 1036 ? -27.993 -14.319 9.895 1.00 92.56 1036 LYS A O 1
ATOM 8086 N N . ASN A 1 1037 ? -27.438 -12.522 8.664 1.00 91.88 1037 ASN A N 1
ATOM 8087 C CA . ASN A 1 1037 ? -28.791 -12.024 8.383 1.00 91.88 1037 ASN A CA 1
ATOM 8088 C C . ASN A 1 1037 ? -29.627 -11.759 9.657 1.00 91.88 1037 ASN A C 1
ATOM 8090 O O . ASN A 1 1037 ? -30.827 -12.036 9.691 1.00 91.88 1037 ASN A O 1
ATOM 8094 N N . PHE A 1 1038 ? -29.006 -11.239 10.721 1.00 93.50 1038 PHE A N 1
ATOM 8095 C CA . PHE A 1 1038 ? -29.715 -10.926 11.965 1.00 93.50 1038 PHE A CA 1
ATOM 8096 C C . PHE A 1 1038 ? -30.585 -9.665 11.826 1.00 93.50 1038 PHE A C 1
ATOM 8098 O O . PHE A 1 1038 ? -30.138 -8.644 11.305 1.00 93.50 1038 PHE A O 1
ATOM 8105 N N . THR A 1 1039 ? -31.799 -9.688 12.390 1.00 93.88 1039 THR A N 1
ATOM 8106 C CA . THR A 1 1039 ? -32.659 -8.502 12.581 1.00 93.88 1039 THR A CA 1
ATOM 8107 C C . THR A 1 1039 ? -32.117 -7.619 13.717 1.00 93.88 1039 THR A C 1
ATOM 8109 O O . THR A 1 1039 ? -32.739 -7.494 14.777 1.00 93.88 1039 THR A O 1
ATOM 8112 N N . ALA A 1 1040 ? -30.933 -7.041 13.522 1.00 93.38 1040 ALA A N 1
ATOM 8113 C CA . ALA A 1 1040 ? -30.262 -6.159 14.471 1.00 93.38 1040 ALA A CA 1
ATOM 8114 C C . ALA A 1 1040 ? -29.695 -4.915 13.765 1.00 93.38 1040 ALA A C 1
ATOM 8116 O O . ALA A 1 1040 ? -29.276 -4.983 12.612 1.00 93.38 1040 ALA A O 1
ATOM 8117 N N . ASN A 1 1041 ? -29.670 -3.782 14.464 1.00 91.88 1041 ASN A N 1
ATOM 8118 C CA . ASN A 1 1041 ? -29.114 -2.515 13.995 1.00 91.88 1041 ASN A CA 1
ATOM 8119 C C . ASN A 1 1041 ? -28.082 -1.970 14.992 1.00 91.88 1041 ASN A C 1
ATOM 8121 O O . ASN A 1 1041 ? -28.244 -2.132 16.202 1.00 91.88 1041 ASN A O 1
ATOM 8125 N N . ILE A 1 1042 ? -27.059 -1.289 14.467 1.00 95.00 1042 ILE A N 1
ATOM 8126 C CA . ILE A 1 1042 ? -26.029 -0.584 15.238 1.00 95.00 1042 ILE A CA 1
ATOM 8127 C C . ILE A 1 1042 ? -26.191 0.917 15.014 1.00 95.00 1042 ILE A C 1
ATOM 8129 O O . ILE A 1 1042 ? -25.856 1.423 13.938 1.00 95.00 1042 ILE A O 1
ATOM 8133 N N . THR A 1 1043 ? -26.668 1.614 16.042 1.00 95.56 1043 THR A N 1
ATOM 8134 C CA . THR A 1 1043 ? -26.643 3.078 16.110 1.00 95.56 1043 THR A CA 1
ATOM 8135 C C . THR A 1 1043 ? -25.330 3.509 16.751 1.00 95.56 1043 THR A C 1
ATOM 8137 O O . THR A 1 1043 ? -24.994 3.036 17.835 1.00 95.56 1043 THR A O 1
ATOM 8140 N N . ASP A 1 1044 ? -24.595 4.388 16.077 1.00 94.88 1044 ASP A N 1
ATOM 8141 C CA . ASP A 1 1044 ? -23.395 5.030 16.613 1.00 94.88 1044 ASP A CA 1
ATOM 8142 C C . ASP A 1 1044 ? -23.799 6.324 17.336 1.00 94.88 1044 ASP A C 1
ATOM 8144 O O . ASP A 1 1044 ? -24.620 7.076 16.812 1.00 94.88 1044 ASP A O 1
ATOM 8148 N N . VAL A 1 1045 ? -23.276 6.534 18.546 1.00 96.44 1045 VAL A N 1
ATOM 8149 C CA . VAL A 1 1045 ? -23.479 7.740 19.375 1.00 96.44 1045 VAL A CA 1
ATOM 8150 C C . VAL A 1 1045 ? -22.139 8.286 19.897 1.00 96.44 1045 VAL A C 1
ATOM 8152 O O . VAL A 1 1045 ? -22.029 8.831 21.001 1.00 96.44 1045 VAL A O 1
ATOM 8155 N N . THR A 1 1046 ? -21.071 8.071 19.125 1.00 95.62 1046 THR A N 1
ATOM 8156 C CA . THR A 1 1046 ? -19.695 8.398 19.513 1.00 95.62 1046 THR A CA 1
ATOM 8157 C C . THR A 1 1046 ? -19.433 9.908 19.606 1.00 95.62 1046 THR A C 1
ATOM 8159 O O . THR A 1 1046 ? -18.592 10.296 20.414 1.00 95.62 1046 THR A O 1
ATOM 8162 N N . GLN A 1 1047 ? -20.164 10.773 18.890 1.00 95.12 1047 GLN A N 1
ATOM 8163 C CA . GLN A 1 1047 ? -20.028 12.240 18.982 1.00 95.12 1047 GLN A CA 1
ATOM 8164 C C . GLN A 1 1047 ? -21.071 12.909 19.891 1.00 95.12 1047 GLN A C 1
ATOM 8166 O O . GLN A 1 1047 ? -20.948 14.095 20.195 1.00 95.12 1047 GLN A O 1
ATOM 8171 N N . GLU A 1 1048 ? -22.079 12.157 20.326 1.00 96.31 1048 GLU A N 1
ATOM 8172 C CA . GLU A 1 1048 ? -23.304 12.619 20.984 1.00 96.31 1048 GLU A CA 1
ATOM 8173 C C . GLU A 1 1048 ? -23.271 12.418 22.511 1.00 96.31 1048 GLU A C 1
ATOM 8175 O O . GLU A 1 1048 ? -24.098 12.967 23.237 1.00 96.31 1048 GLU A O 1
ATOM 8180 N N . ILE A 1 1049 ? -22.304 11.641 23.006 1.00 96.94 1049 ILE A N 1
ATOM 8181 C CA . ILE A 1 1049 ? -22.095 11.330 24.424 1.00 96.94 1049 ILE A CA 1
ATOM 8182 C C . ILE A 1 1049 ? -20.625 11.600 24.776 1.00 96.94 1049 ILE A C 1
ATOM 8184 O O . ILE A 1 1049 ? -19.730 11.068 24.120 1.00 96.94 1049 ILE A O 1
ATOM 8188 N N . GLY A 1 1050 ? -20.358 12.393 25.813 1.00 97.44 1050 GLY A N 1
ATOM 8189 C CA . GLY A 1 1050 ? -19.045 12.482 26.458 1.00 97.44 1050 GLY A CA 1
ATOM 8190 C C . GLY A 1 1050 ? -18.857 11.385 27.510 1.00 97.44 1050 GLY A C 1
ATOM 8191 O O . GLY A 1 1050 ? -19.832 10.816 28.003 1.00 97.44 1050 GLY A O 1
ATOM 8192 N N . VAL A 1 1051 ? -17.605 11.077 27.854 1.00 97.88 1051 VAL A N 1
ATOM 8193 C CA . VAL A 1 1051 ? -17.264 10.090 28.891 1.00 97.88 1051 VAL A CA 1
ATOM 8194 C C . VAL A 1 1051 ? -16.190 10.662 29.811 1.00 97.88 1051 VAL A C 1
ATOM 8196 O O . VAL A 1 1051 ? -15.093 10.991 29.360 1.00 97.88 1051 VAL A O 1
ATOM 8199 N N . LEU A 1 1052 ? -16.493 10.752 31.105 1.00 98.44 1052 LEU A N 1
ATOM 8200 C CA . LEU A 1 1052 ? -15.526 11.089 32.153 1.00 98.44 1052 LEU A CA 1
ATOM 8201 C C . LEU A 1 1052 ? -15.267 9.858 33.016 1.00 98.44 1052 LEU A C 1
ATOM 8203 O O . LEU A 1 1052 ? -16.216 9.288 33.545 1.00 98.44 1052 LEU A O 1
ATOM 8207 N N . SER A 1 1053 ? -14.005 9.469 33.195 1.00 98.25 1053 SER A N 1
ATOM 8208 C CA . SER A 1 1053 ? -13.621 8.368 34.089 1.00 98.25 1053 SER A CA 1
ATOM 8209 C C . SER A 1 1053 ? -13.003 8.938 35.363 1.00 98.25 1053 SER A C 1
ATOM 8211 O O . SER A 1 1053 ? -11.934 9.545 35.309 1.00 98.25 1053 SER A O 1
ATOM 8213 N N . ILE A 1 1054 ? -13.694 8.791 36.498 1.00 98.38 1054 ILE A N 1
ATOM 8214 C CA . ILE A 1 1054 ? -13.289 9.314 37.811 1.00 98.38 1054 ILE A CA 1
ATOM 8215 C C . ILE A 1 1054 ? -12.747 8.141 38.619 1.00 98.38 1054 ILE A C 1
ATOM 8217 O O . ILE A 1 1054 ? -13.499 7.236 38.983 1.00 98.38 1054 ILE A O 1
ATOM 8221 N N . GLN A 1 1055 ? -11.444 8.140 38.880 1.00 98.25 1055 GLN A N 1
ATOM 8222 C CA . GLN A 1 1055 ? -10.702 6.965 39.334 1.00 98.25 1055 GLN A CA 1
ATOM 8223 C C . GLN A 1 1055 ? -9.796 7.298 40.527 1.00 98.25 1055 GLN A C 1
ATOM 8225 O O . GLN A 1 1055 ? -9.231 8.385 40.596 1.00 98.25 1055 GLN A O 1
ATOM 8230 N N . GLY A 1 1056 ? -9.661 6.365 41.468 1.00 97.88 1056 GLY A N 1
ATOM 8231 C CA . GLY A 1 1056 ? -8.856 6.499 42.688 1.00 97.88 1056 GLY A CA 1
ATOM 8232 C C . GLY A 1 1056 ? -9.678 6.356 43.978 1.00 97.88 1056 GLY A C 1
ATOM 8233 O O . GLY A 1 1056 ? -10.909 6.456 43.949 1.00 97.88 1056 GLY A O 1
ATOM 8234 N N . PRO A 1 1057 ? -9.035 6.122 45.137 1.00 97.19 1057 PRO A N 1
ATOM 8235 C CA . PRO A 1 1057 ? -9.702 5.776 46.399 1.00 97.19 1057 PRO A CA 1
ATOM 8236 C C . PRO A 1 1057 ? -10.747 6.787 46.917 1.00 97.19 1057 PRO A C 1
ATOM 8238 O O . PRO A 1 1057 ? -11.626 6.402 47.691 1.00 97.19 1057 PRO A O 1
ATOM 8241 N N . ASN A 1 1058 ? -10.703 8.060 46.504 1.00 97.88 1058 ASN A N 1
ATOM 8242 C CA . ASN A 1 1058 ? -11.698 9.076 46.878 1.00 97.88 1058 ASN A CA 1
ATOM 8243 C C . ASN A 1 1058 ? -12.824 9.286 45.839 1.00 97.88 1058 ASN A C 1
ATOM 8245 O O . ASN A 1 1058 ? -13.749 10.051 46.115 1.00 97.88 1058 ASN A O 1
ATOM 8249 N N . SER A 1 1059 ? -12.816 8.580 44.700 1.00 97.69 1059 SER A N 1
ATOM 8250 C CA . SER A 1 1059 ? -13.816 8.709 43.618 1.00 97.69 1059 SER A CA 1
ATOM 8251 C C . SER A 1 1059 ? -15.269 8.561 44.092 1.00 97.69 1059 SER A C 1
ATOM 8253 O O . SER A 1 1059 ? -16.118 9.385 43.754 1.00 97.69 1059 SER A O 1
ATOM 8255 N N . ARG A 1 1060 ? -15.550 7.556 44.934 1.00 97.50 1060 ARG A N 1
ATOM 8256 C CA . ARG A 1 1060 ? -16.874 7.330 45.540 1.00 97.50 1060 ARG A CA 1
ATOM 8257 C C . ARG A 1 1060 ? -17.320 8.534 46.381 1.00 97.50 1060 ARG A C 1
ATOM 8259 O O . ARG A 1 1060 ? -18.375 9.087 46.108 1.00 97.50 1060 ARG A O 1
ATOM 8266 N N . LYS A 1 1061 ? -16.483 8.986 47.324 1.00 96.94 1061 LYS A N 1
ATOM 8267 C CA . LYS A 1 1061 ? -16.788 10.106 48.243 1.00 96.94 1061 LYS A CA 1
ATOM 8268 C C . LYS A 1 1061 ? -17.026 11.430 47.514 1.00 96.94 1061 LYS A C 1
ATOM 8270 O O . LYS A 1 1061 ? -17.717 12.304 48.031 1.00 96.94 1061 LYS A O 1
ATOM 8275 N N . LEU A 1 1062 ? -16.403 11.598 46.347 1.00 97.06 1062 LEU A N 1
ATOM 8276 C CA . LEU A 1 1062 ? -16.628 12.732 45.459 1.00 97.06 1062 LEU A CA 1
ATOM 8277 C C . LEU A 1 1062 ? -18.017 12.654 44.817 1.00 97.06 1062 LEU A C 1
ATOM 8279 O O . LEU A 1 1062 ? -18.805 13.584 44.972 1.00 97.06 1062 LEU A O 1
ATOM 8283 N N . LEU A 1 1063 ? -18.346 11.541 44.160 1.00 97.12 1063 LEU A N 1
ATOM 8284 C CA . LEU A 1 1063 ? -19.640 11.389 43.492 1.00 97.12 1063 LEU A CA 1
ATOM 8285 C C . LEU A 1 1063 ? -20.821 11.311 44.480 1.00 97.12 1063 LEU A C 1
ATOM 8287 O O . LEU A 1 1063 ? -21.889 11.821 44.164 1.00 97.12 1063 LEU A O 1
ATOM 8291 N N . GLU A 1 1064 ? -20.622 10.803 45.700 1.00 96.00 1064 GLU A N 1
ATOM 8292 C CA . GLU A 1 1064 ? -21.605 10.841 46.803 1.00 96.00 1064 GLU A CA 1
ATOM 8293 C C . GLU A 1 1064 ? -21.973 12.272 47.255 1.00 96.00 1064 GLU A C 1
ATOM 8295 O O . GLU A 1 1064 ? -23.024 12.466 47.856 1.00 96.00 1064 GLU A O 1
ATOM 8300 N N . LYS A 1 1065 ? -21.162 13.301 46.948 1.00 94.38 1065 LYS A N 1
ATOM 8301 C CA . LYS A 1 1065 ? -21.565 14.716 47.122 1.00 94.38 1065 LYS A CA 1
ATOM 8302 C C . LYS A 1 1065 ? -22.412 15.253 45.963 1.00 94.38 1065 LYS A C 1
ATOM 8304 O O . LYS A 1 1065 ? -22.950 16.351 46.071 1.00 94.38 1065 LYS A O 1
ATOM 8309 N N . MET A 1 1066 ? -22.471 14.528 44.847 1.00 95.12 1066 MET A N 1
ATOM 8310 C CA . MET A 1 1066 ? -23.101 14.959 43.598 1.00 95.12 1066 MET A CA 1
ATOM 8311 C C . MET A 1 1066 ? -24.351 14.151 43.239 1.00 95.12 1066 MET A C 1
ATOM 8313 O O . MET A 1 1066 ? -25.028 14.519 42.287 1.00 95.12 1066 MET A O 1
ATOM 8317 N N . THR A 1 1067 ? -24.678 13.053 43.926 1.00 95.38 1067 THR A N 1
ATOM 8318 C CA . THR A 1 1067 ? -25.886 12.273 43.621 1.00 95.38 1067 THR A CA 1
ATOM 8319 C C . THR A 1 1067 ? -26.412 11.495 44.823 1.00 95.38 1067 THR A C 1
ATOM 8321 O O . THR A 1 1067 ? -25.639 10.908 45.574 1.00 95.38 1067 THR A O 1
ATOM 8324 N N . ASP A 1 1068 ? -27.740 11.431 44.944 1.00 93.31 1068 ASP A N 1
ATOM 8325 C CA . ASP A 1 1068 ? -28.448 10.545 45.880 1.00 93.31 1068 ASP A CA 1
ATOM 8326 C C . ASP A 1 1068 ? -28.527 9.086 45.372 1.00 93.31 1068 ASP A C 1
ATOM 8328 O O . ASP A 1 1068 ? -29.094 8.215 46.035 1.00 93.31 1068 ASP A O 1
ATOM 8332 N N . PHE A 1 1069 ? -27.996 8.791 44.177 1.00 94.75 1069 PHE A N 1
ATOM 8333 C CA . PHE A 1 1069 ? -27.923 7.426 43.654 1.00 94.75 1069 PHE A CA 1
ATOM 8334 C C . PHE A 1 1069 ? -26.904 6.599 44.455 1.00 94.75 1069 PHE A C 1
ATOM 8336 O O . PHE A 1 1069 ? -25.723 6.937 44.493 1.00 94.75 1069 PHE A O 1
ATOM 8343 N N . ASP A 1 1070 ? -27.335 5.484 45.052 1.00 95.06 1070 ASP A N 1
ATOM 8344 C CA . ASP A 1 1070 ? -26.481 4.663 45.920 1.00 95.06 1070 ASP A CA 1
ATOM 8345 C C . ASP A 1 1070 ? -25.286 4.032 45.167 1.00 95.06 1070 ASP A C 1
ATOM 8347 O O . ASP A 1 1070 ? -25.448 3.119 44.349 1.00 95.06 1070 ASP A O 1
ATOM 8351 N N . LEU A 1 1071 ? -24.074 4.497 45.491 1.00 95.88 1071 LEU A N 1
ATOM 8352 C CA . LEU A 1 1071 ? -22.788 4.015 44.965 1.00 95.88 1071 LEU A CA 1
ATOM 8353 C C . LEU A 1 1071 ? -22.150 2.905 45.823 1.00 95.88 1071 LEU A C 1
ATOM 8355 O O . LEU A 1 1071 ? -20.978 2.554 45.616 1.00 95.88 1071 LEU A O 1
ATOM 8359 N N . SER A 1 1072 ? -22.888 2.348 46.788 1.00 93.94 1072 SER A N 1
ATOM 8360 C CA . SER A 1 1072 ? -22.441 1.239 47.630 1.00 93.94 1072 SER A CA 1
ATOM 8361 C C . SER A 1 1072 ? -22.051 0.001 46.819 1.00 93.94 1072 SER A C 1
ATOM 8363 O O . SER A 1 1072 ? -22.498 -0.234 45.695 1.00 93.94 1072 SER A O 1
ATOM 8365 N N . ASP A 1 1073 ? -21.236 -0.858 47.432 1.00 93.56 1073 ASP A N 1
ATOM 8366 C CA . ASP A 1 1073 ? -20.869 -2.158 46.864 1.00 93.56 1073 ASP A CA 1
ATOM 8367 C C . ASP A 1 1073 ? -22.059 -3.127 46.724 1.00 93.56 1073 ASP A C 1
ATOM 8369 O O . ASP A 1 1073 ? -21.936 -4.139 46.037 1.00 93.56 1073 ASP A O 1
ATOM 8373 N N . HIS A 1 1074 ? -23.205 -2.805 47.334 1.00 91.81 1074 HIS A N 1
ATOM 8374 C CA . HIS A 1 1074 ? -24.451 -3.557 47.222 1.00 91.81 1074 HIS A CA 1
ATOM 8375 C C . HIS A 1 1074 ? -25.276 -3.136 45.994 1.00 91.81 1074 HIS A C 1
ATOM 8377 O O . HIS A 1 1074 ? -25.664 -3.998 45.205 1.00 91.81 1074 HIS A O 1
ATOM 8383 N N . ASN A 1 1075 ? -25.530 -1.834 45.811 1.00 91.12 1075 ASN A N 1
ATOM 8384 C CA . ASN A 1 1075 ? -26.382 -1.333 44.725 1.00 91.12 1075 ASN A CA 1
ATOM 8385 C C . ASN A 1 1075 ? -25.632 -1.173 43.393 1.00 91.12 1075 ASN A C 1
ATOM 8387 O O . ASN A 1 1075 ? -26.137 -1.589 42.349 1.00 91.12 1075 ASN A O 1
ATOM 8391 N N . LEU A 1 1076 ? -24.401 -0.647 43.430 1.00 95.12 1076 LEU A N 1
ATOM 8392 C CA . LEU A 1 1076 ? -23.528 -0.505 42.261 1.00 95.12 1076 LEU A CA 1
ATOM 8393 C C . LEU A 1 1076 ? -22.208 -1.288 42.469 1.00 95.12 1076 LEU A C 1
ATOM 8395 O O . LEU A 1 1076 ? -21.134 -0.694 42.604 1.00 95.12 1076 LEU A O 1
ATOM 8399 N N . PRO A 1 1077 ? -22.245 -2.639 42.520 1.00 95.44 1077 PRO A N 1
ATOM 8400 C CA . PRO A 1 1077 ? -21.055 -3.497 42.618 1.00 95.44 1077 PRO A CA 1
ATOM 8401 C C . PRO A 1 1077 ? -20.109 -3.336 41.409 1.00 95.44 1077 PRO A C 1
ATOM 8403 O O . PRO A 1 1077 ? -20.525 -2.819 40.372 1.00 95.44 1077 PRO A O 1
ATOM 8406 N N . PRO A 1 1078 ? -18.855 -3.821 41.460 1.00 95.81 1078 PRO A N 1
ATOM 8407 C CA . PRO A 1 1078 ? -17.961 -3.802 40.299 1.00 95.81 1078 PRO A CA 1
ATOM 8408 C C . PRO A 1 1078 ? -18.596 -4.428 39.044 1.00 95.81 1078 PRO A C 1
ATOM 8410 O O . PRO A 1 1078 ? -19.370 -5.393 39.136 1.00 95.81 1078 PRO A O 1
ATOM 8413 N N . ASN A 1 1079 ? -18.260 -3.876 37.874 1.00 95.62 1079 ASN A N 1
ATOM 8414 C CA . ASN A 1 1079 ? -18.804 -4.269 36.571 1.00 95.62 1079 ASN A CA 1
ATOM 8415 C C . ASN A 1 1079 ? -20.344 -4.190 36.530 1.00 95.62 1079 ASN A C 1
ATOM 8417 O O . ASN A 1 1079 ? -21.040 -5.122 36.112 1.00 95.62 1079 ASN A O 1
ATOM 8421 N N . SER A 1 1080 ? -20.891 -3.070 37.006 1.00 96.50 1080 SER A N 1
ATOM 8422 C CA . SER A 1 1080 ? -22.318 -2.745 36.912 1.00 96.50 1080 SER A CA 1
ATOM 8423 C C . SER A 1 1080 ? -22.561 -1.356 36.325 1.00 96.50 1080 SER A C 1
ATOM 8425 O O . SER A 1 1080 ? -21.631 -0.559 36.196 1.00 96.50 1080 SER A O 1
ATOM 8427 N N . ALA A 1 1081 ? -23.809 -1.094 35.944 1.00 96.12 1081 ALA A N 1
ATOM 8428 C CA . ALA A 1 1081 ? -24.257 0.164 35.372 1.00 96.12 1081 ALA A CA 1
ATOM 8429 C C . ALA A 1 1081 ? -25.607 0.602 35.957 1.00 96.12 1081 ALA A C 1
ATOM 8431 O O . ALA A 1 1081 ? -26.444 -0.237 36.291 1.00 96.12 1081 ALA A O 1
ATOM 8432 N N . GLY A 1 1082 ? -25.834 1.913 36.010 1.00 94.75 1082 GLY A N 1
ATOM 8433 C CA . GLY A 1 1082 ? -27.098 2.534 36.405 1.00 94.75 1082 GLY A CA 1
ATOM 8434 C C . GLY A 1 1082 ? -27.315 3.885 35.719 1.00 94.75 1082 GLY A C 1
ATOM 8435 O O . GLY A 1 1082 ? -26.483 4.327 34.925 1.00 94.75 1082 GLY A O 1
ATOM 8436 N N . ILE A 1 1083 ? -28.428 4.546 36.039 1.00 95.12 1083 ILE A N 1
ATOM 8437 C CA . ILE A 1 1083 ? -28.691 5.944 35.673 1.00 95.12 1083 ILE A CA 1
ATOM 8438 C C . ILE A 1 1083 ? -28.651 6.770 36.957 1.00 95.12 1083 ILE A C 1
ATOM 8440 O O . ILE A 1 1083 ? -29.418 6.498 37.877 1.00 95.12 1083 ILE A O 1
ATOM 8444 N N . ALA A 1 1084 ? -27.765 7.762 37.014 1.00 95.06 1084 ALA A N 1
ATOM 8445 C CA . ALA A 1 1084 ? -27.621 8.664 38.153 1.00 95.06 1084 ALA A CA 1
ATOM 8446 C C . ALA A 1 1084 ? -28.024 10.089 37.755 1.00 95.06 1084 ALA A C 1
ATOM 8448 O O . ALA A 1 1084 ? -27.670 10.563 36.674 1.00 95.06 1084 ALA A O 1
ATOM 8449 N N . ALA A 1 1085 ? -28.744 10.776 38.641 1.00 95.06 1085 ALA A N 1
ATOM 8450 C CA . ALA A 1 1085 ? -29.022 12.202 38.519 1.00 95.06 1085 ALA A CA 1
ATOM 8451 C C . ALA A 1 1085 ? -27.908 12.969 39.241 1.00 95.06 1085 ALA A C 1
ATOM 8453 O O . ALA A 1 1085 ? -27.817 12.907 40.467 1.00 95.06 1085 ALA A O 1
ATOM 8454 N N . LEU A 1 1086 ? -27.040 13.650 38.492 1.00 95.56 1086 LEU A N 1
ATOM 8455 C CA . LEU A 1 1086 ? -25.946 14.436 39.060 1.00 95.56 1086 LEU A CA 1
ATOM 8456 C C . LEU A 1 1086 ? -26.403 15.866 39.335 1.00 95.56 1086 LEU A C 1
ATOM 8458 O O . LEU A 1 1086 ? -26.837 16.560 38.418 1.00 95.56 1086 LEU A O 1
ATOM 8462 N N . GLN A 1 1087 ? -26.283 16.300 40.583 1.00 93.75 1087 GLN A N 1
ATOM 8463 C CA . GLN A 1 1087 ? -26.515 17.662 41.040 1.00 93.75 1087 GLN A CA 1
ATOM 8464 C C . GLN A 1 1087 ? -25.409 18.589 40.518 1.00 93.75 1087 GLN A C 1
ATOM 8466 O O . GLN A 1 1087 ? -24.224 18.360 40.761 1.00 93.75 1087 GLN A O 1
ATOM 8471 N N . LEU A 1 1088 ? -25.803 19.647 39.807 1.00 92.50 1088 LEU A N 1
ATOM 8472 C CA . LEU A 1 1088 ? -24.888 20.698 39.357 1.00 92.50 1088 LEU A CA 1
ATOM 8473 C C . LEU A 1 1088 ? -24.552 21.662 40.503 1.00 92.50 1088 LEU A C 1
ATOM 8475 O O . LEU A 1 1088 ? -25.356 21.831 41.427 1.00 92.50 1088 LEU A O 1
ATOM 8479 N N . SER A 1 1089 ? -23.412 22.356 40.421 1.00 84.56 1089 SER A N 1
ATOM 8480 C CA . SER A 1 1089 ? -22.961 23.285 41.473 1.00 84.56 1089 SER A CA 1
ATOM 8481 C C . SER A 1 1089 ? -23.881 24.494 41.694 1.00 84.56 1089 SER A C 1
ATOM 8483 O O . SER A 1 1089 ? -23.859 25.106 42.760 1.00 84.56 1089 SER A O 1
ATOM 8485 N N . ASN A 1 1090 ? -24.800 24.772 40.760 1.00 78.44 1090 ASN A N 1
ATOM 8486 C CA . ASN A 1 1090 ? -25.885 25.739 40.956 1.00 78.44 1090 ASN A CA 1
ATOM 8487 C C . ASN A 1 1090 ? -26.898 25.344 42.061 1.00 78.44 1090 ASN A C 1
ATOM 8489 O O . ASN A 1 1090 ? -27.744 26.163 42.428 1.00 78.44 1090 ASN A O 1
ATOM 8493 N N . GLY A 1 1091 ? -26.837 24.106 42.573 1.00 74.56 1091 GLY A N 1
ATOM 8494 C CA . GLY A 1 1091 ? -27.645 23.603 43.689 1.00 74.56 1091 GLY A CA 1
ATOM 8495 C C . GLY A 1 1091 ? -29.151 23.508 43.416 1.00 74.56 1091 GLY A C 1
ATOM 8496 O O . GLY A 1 1091 ? -29.933 23.436 44.363 1.00 74.56 1091 GLY A O 1
ATOM 8497 N N . ARG A 1 1092 ? -29.577 23.589 42.148 1.00 76.19 1092 ARG A N 1
ATOM 8498 C CA . ARG A 1 1092 ? -30.996 23.647 41.741 1.00 76.19 1092 ARG A CA 1
ATOM 8499 C C . ARG A 1 1092 ? -31.361 22.707 40.604 1.00 76.19 1092 ARG A C 1
ATOM 8501 O O . ARG A 1 1092 ? -32.531 22.370 40.458 1.00 76.19 1092 ARG A O 1
ATOM 8508 N N . GLU A 1 1093 ? -30.386 22.316 39.791 1.00 88.56 1093 GLU A N 1
ATOM 8509 C CA . GLU A 1 1093 ? -30.609 21.479 38.617 1.00 88.56 1093 GLU A CA 1
ATOM 8510 C C . GLU A 1 1093 ? -29.792 20.195 38.678 1.00 88.56 1093 GLU A C 1
ATOM 8512 O O . GLU A 1 1093 ? -28.638 20.198 39.112 1.00 88.56 1093 GLU A O 1
ATOM 8517 N N . THR A 1 1094 ? -30.379 19.109 38.184 1.00 92.12 1094 THR A N 1
ATOM 8518 C CA . THR A 1 1094 ? -29.689 17.839 37.967 1.00 92.12 1094 THR A CA 1
ATOM 8519 C C . THR A 1 1094 ? -29.520 17.553 36.475 1.00 92.12 1094 THR A C 1
ATOM 8521 O O . THR A 1 1094 ? -30.245 18.089 35.629 1.00 92.12 1094 THR A O 1
ATOM 8524 N N . ARG A 1 1095 ? -28.556 16.691 36.141 1.00 94.19 1095 ARG A N 1
ATOM 8525 C CA . ARG A 1 1095 ? -28.364 16.108 34.806 1.00 94.19 1095 ARG A CA 1
ATOM 8526 C C . ARG A 1 1095 ? -28.287 14.590 34.926 1.00 94.19 1095 ARG A C 1
ATOM 8528 O O . ARG A 1 1095 ? -27.482 14.069 35.694 1.00 94.19 1095 ARG A O 1
ATOM 8535 N N . ASN A 1 1096 ? -29.114 13.880 34.165 1.00 94.81 1096 ASN A N 1
ATOM 8536 C CA . ASN A 1 1096 ? -29.088 12.419 34.144 1.00 94.81 1096 ASN A CA 1
ATOM 8537 C C . ASN A 1 1096 ? -27.930 11.913 33.278 1.00 94.81 1096 ASN A C 1
ATOM 8539 O O . ASN A 1 1096 ? -27.761 12.330 32.128 1.00 94.81 1096 ASN A O 1
ATOM 8543 N N . VAL A 1 1097 ? -27.161 10.978 33.829 1.00 96.31 1097 VAL A N 1
ATOM 8544 C CA . VAL A 1 1097 ? -26.020 10.328 33.176 1.00 96.31 1097 VAL A CA 1
ATOM 8545 C C . VAL A 1 1097 ? -26.131 8.817 33.345 1.00 96.31 1097 VAL A C 1
ATOM 8547 O O . VAL A 1 1097 ? -26.693 8.334 34.331 1.00 96.31 1097 VAL A O 1
ATOM 8550 N N . ARG A 1 1098 ? -25.559 8.050 32.415 1.00 96.81 1098 ARG A N 1
ATOM 8551 C CA . ARG A 1 1098 ? -25.362 6.612 32.626 1.00 96.81 1098 ARG A CA 1
ATOM 8552 C C . ARG A 1 1098 ? -24.028 6.414 33.341 1.00 96.81 1098 ARG A C 1
ATOM 8554 O O . ARG A 1 1098 ? -22.987 6.767 32.797 1.00 96.81 1098 ARG A O 1
ATOM 8561 N N . ILE A 1 1099 ? -24.064 5.868 34.552 1.00 97.56 1099 ILE A N 1
ATOM 8562 C CA . ILE A 1 1099 ? -22.876 5.587 35.363 1.00 97.56 1099 ILE A CA 1
ATOM 8563 C C . ILE A 1 1099 ? -22.496 4.110 35.236 1.00 97.56 1099 ILE A C 1
ATOM 8565 O O . ILE A 1 1099 ? -23.337 3.235 35.438 1.00 97.56 1099 ILE A O 1
ATOM 8569 N N . LEU A 1 1100 ? -21.239 3.825 34.899 1.00 97.81 1100 LEU A N 1
ATOM 8570 C CA . LEU A 1 1100 ? -20.652 2.484 34.850 1.00 97.81 1100 LEU A CA 1
ATOM 8571 C C . LEU A 1 1100 ? -19.575 2.373 35.931 1.00 97.81 1100 LEU A C 1
ATOM 8573 O O . LEU A 1 1100 ? -18.631 3.156 35.944 1.00 97.81 1100 LEU A O 1
ATOM 8577 N N . ARG A 1 1101 ? -19.651 1.375 36.814 1.00 97.69 1101 ARG A N 1
ATOM 8578 C CA . ARG A 1 1101 ? -18.567 1.089 37.765 1.00 97.69 1101 ARG A CA 1
ATOM 8579 C C . ARG A 1 1101 ? -17.547 0.136 37.144 1.00 97.69 1101 ARG A C 1
ATOM 8581 O O . ARG A 1 1101 ? -17.614 -1.082 37.334 1.00 97.69 1101 ARG A O 1
ATOM 8588 N N . VAL A 1 1102 ? -16.620 0.722 36.395 1.00 96.69 1102 VAL A N 1
ATOM 8589 C CA . VAL A 1 1102 ? -15.516 0.068 35.679 1.00 96.69 1102 VAL A CA 1
ATOM 8590 C C . VAL A 1 1102 ? -14.221 0.869 35.867 1.00 96.69 1102 VAL A C 1
ATOM 8592 O O . VAL A 1 1102 ? -14.252 2.037 36.262 1.00 96.69 1102 VAL A O 1
ATOM 8595 N N . SER A 1 1103 ? -13.069 0.245 35.613 1.00 95.25 1103 SER A N 1
ATOM 8596 C CA . SER A 1 1103 ? -11.769 0.912 35.723 1.00 95.25 1103 SER A CA 1
ATOM 8597 C C . SER A 1 1103 ? -10.743 0.301 34.774 1.00 95.25 1103 SER A C 1
ATOM 8599 O O . SER A 1 1103 ? -10.375 -0.860 34.934 1.00 95.25 1103 SER A O 1
ATOM 8601 N N . PHE A 1 1104 ? -10.232 1.099 33.833 1.00 94.69 1104 PHE A N 1
ATOM 8602 C CA . PHE A 1 1104 ? -9.079 0.732 32.996 1.00 94.69 1104 PHE A CA 1
ATOM 8603 C C . PHE A 1 1104 ? -7.728 1.024 33.684 1.00 94.69 1104 PHE A C 1
ATOM 8605 O O . PHE A 1 1104 ? -6.676 0.637 33.194 1.00 94.69 1104 PHE A O 1
ATOM 8612 N N . VAL A 1 1105 ? -7.747 1.661 34.858 1.00 96.81 1105 VAL A N 1
ATOM 8613 C CA . VAL A 1 1105 ? -6.560 1.913 35.700 1.00 96.81 1105 VAL A CA 1
ATOM 8614 C C . VAL A 1 1105 ? -6.495 0.979 36.915 1.00 96.81 1105 VAL A C 1
ATOM 8616 O O . VAL A 1 1105 ? -5.521 0.985 37.668 1.00 96.81 1105 VAL A O 1
ATOM 8619 N N . GLY A 1 1106 ? -7.533 0.160 37.115 1.00 94.88 1106 GLY A N 1
ATOM 8620 C CA . GLY A 1 1106 ? -7.642 -0.829 38.186 1.00 94.88 1106 GLY A CA 1
ATOM 8621 C C . GLY A 1 1106 ? -7.723 -0.243 39.594 1.00 94.88 1106 GLY A C 1
ATOM 8622 O O . GLY A 1 1106 ? -7.190 -0.862 40.517 1.00 94.88 1106 GLY A O 1
ATOM 8623 N N . GLU A 1 1107 ? -8.357 0.922 39.728 1.00 97.00 1107 GLU A N 1
ATOM 8624 C CA . GLU A 1 1107 ? -8.721 1.575 40.993 1.00 97.00 1107 GLU A CA 1
ATOM 8625 C C . GLU A 1 1107 ? -10.219 1.430 41.298 1.00 97.00 1107 GLU A C 1
ATOM 8627 O O . GLU A 1 1107 ? -11.005 0.938 40.483 1.00 97.00 1107 GLU A O 1
ATOM 8632 N N . LEU A 1 1108 ? -10.645 1.914 42.470 1.00 97.56 1108 LEU A N 1
ATOM 8633 C CA . LEU A 1 1108 ? -12.048 2.274 42.667 1.00 97.56 1108 LEU A CA 1
ATOM 8634 C C . LEU A 1 1108 ? -12.394 3.468 41.764 1.00 97.56 1108 LEU A C 1
ATOM 8636 O O . LEU A 1 1108 ? -11.804 4.538 41.905 1.00 97.56 1108 LEU A O 1
ATOM 8640 N N . GLY A 1 1109 ? -13.382 3.319 40.888 1.00 97.31 1109 GLY A N 1
ATOM 8641 C CA . GLY A 1 1109 ? -13.832 4.421 40.047 1.00 97.31 1109 GLY A CA 1
ATOM 8642 C C . GLY A 1 1109 ? -15.059 4.115 39.204 1.00 97.31 1109 GLY A C 1
ATOM 8643 O O . GLY A 1 1109 ? -15.635 3.024 39.281 1.00 97.31 1109 GLY A O 1
ATOM 8644 N N . TYR A 1 1110 ? -15.471 5.130 38.447 1.00 98.25 1110 TYR A N 1
ATOM 8645 C CA . TYR A 1 1110 ? -16.722 5.161 37.699 1.00 98.25 1110 TYR A CA 1
ATOM 8646 C C . TYR A 1 1110 ? -16.553 5.942 36.393 1.00 98.25 1110 TYR A C 1
ATOM 8648 O O . TYR A 1 1110 ? -15.919 6.997 36.371 1.00 98.25 1110 TYR A O 1
ATOM 8656 N N . GLU A 1 1111 ? -17.177 5.455 35.326 1.00 98.25 1111 GLU A N 1
ATOM 8657 C CA . GLU A 1 1111 ? -17.324 6.151 34.049 1.00 98.25 1111 GLU A CA 1
ATOM 8658 C C . GLU A 1 1111 ? -18.714 6.783 33.958 1.00 98.25 1111 GLU A C 1
ATOM 8660 O O . GLU A 1 1111 ? -19.737 6.113 34.116 1.00 98.25 1111 GLU A O 1
ATOM 8665 N N . LEU A 1 1112 ? -18.749 8.093 33.726 1.00 98.38 1112 LEU A N 1
ATOM 8666 C CA . LEU A 1 1112 ? -19.956 8.887 33.535 1.00 98.38 1112 LEU A CA 1
ATOM 8667 C C . LEU A 1 1112 ? -20.158 9.112 32.039 1.00 98.38 1112 LEU A C 1
ATOM 8669 O O . LEU A 1 1112 ? -19.413 9.869 31.419 1.00 98.38 1112 LEU A O 1
ATOM 8673 N N . HIS A 1 1113 ? -21.178 8.476 31.471 1.00 98.06 1113 HIS A N 1
ATOM 8674 C CA . HIS A 1 1113 ? -21.593 8.640 30.082 1.00 98.06 1113 HIS A CA 1
ATOM 8675 C C . HIS A 1 1113 ? -22.682 9.718 30.025 1.00 98.06 1113 HIS A C 1
ATOM 8677 O O . HIS A 1 1113 ? -23.824 9.509 30.453 1.00 98.06 1113 HIS A O 1
ATOM 8683 N N . ILE A 1 1114 ? -22.294 10.895 29.540 1.00 97.94 1114 ILE A N 1
ATOM 8684 C CA . ILE A 1 1114 ? -23.022 12.160 29.675 1.00 97.94 1114 ILE A CA 1
ATOM 8685 C C . ILE A 1 1114 ? -23.469 12.617 28.278 1.00 97.94 1114 ILE A C 1
ATOM 8687 O O . ILE A 1 1114 ? -22.630 12.655 27.381 1.00 97.94 1114 ILE A O 1
ATOM 8691 N N . PRO A 1 1115 ? -24.738 12.991 28.036 1.00 96.81 1115 PRO A N 1
ATOM 8692 C CA . PRO A 1 1115 ? -25.129 13.593 26.757 1.00 96.81 1115 PRO A CA 1
ATOM 8693 C C . PRO A 1 1115 ? -24.311 14.863 26.461 1.00 96.81 1115 PRO A C 1
ATOM 8695 O O . PRO A 1 1115 ? -24.035 15.643 27.378 1.00 96.81 1115 PRO A O 1
ATOM 8698 N N . LYS A 1 1116 ? -23.894 15.061 25.204 1.00 95.94 1116 LYS A N 1
ATOM 8699 C CA . LYS A 1 1116 ? -22.943 16.107 24.770 1.00 95.94 1116 LYS A CA 1
ATOM 8700 C C . LYS A 1 1116 ? -23.271 17.499 25.309 1.00 95.94 1116 LYS A C 1
ATOM 8702 O O . LYS A 1 1116 ? -22.377 18.194 25.784 1.00 95.94 1116 LYS A O 1
ATOM 8707 N N . GLU A 1 1117 ? -24.542 17.872 25.273 1.00 94.56 1117 GLU A N 1
ATOM 8708 C CA . GLU A 1 1117 ? -25.075 19.148 25.742 1.00 94.56 1117 GLU A CA 1
ATOM 8709 C C . GLU A 1 1117 ? -24.849 19.414 27.243 1.00 94.56 1117 GLU A C 1
ATOM 8711 O O . GLU A 1 1117 ? -24.725 20.568 27.638 1.00 94.56 1117 GLU A O 1
ATOM 8716 N N . ASN A 1 1118 ? -24.713 18.366 28.064 1.00 95.56 1118 ASN A N 1
ATOM 8717 C CA . ASN A 1 1118 ? -24.573 18.461 29.524 1.00 95.56 1118 ASN A CA 1
ATOM 8718 C C . ASN A 1 1118 ? -23.122 18.292 30.015 1.00 95.56 1118 ASN A C 1
ATOM 8720 O O . ASN A 1 1118 ? -22.846 18.452 31.204 1.00 95.56 1118 ASN A O 1
ATOM 8724 N N . CYS A 1 1119 ? -22.188 17.922 29.129 1.00 96.69 1119 CYS A N 1
ATOM 8725 C CA . CYS A 1 1119 ? -20.831 17.518 29.515 1.00 96.69 1119 CYS A CA 1
ATOM 8726 C C . CYS A 1 1119 ? -20.080 18.612 30.282 1.00 96.69 1119 CYS A C 1
ATOM 8728 O O . CYS A 1 1119 ? -19.477 18.325 31.314 1.00 96.69 1119 CYS A O 1
ATOM 8730 N N . THR A 1 1120 ? -20.141 19.857 29.802 1.00 96.12 1120 THR A N 1
ATOM 8731 C CA . THR A 1 1120 ? -19.450 21.001 30.413 1.00 96.12 1120 THR A CA 1
ATOM 8732 C C . THR A 1 1120 ? -19.938 21.278 31.832 1.00 96.12 1120 THR A C 1
ATOM 8734 O O . THR A 1 1120 ? -19.121 21.371 32.741 1.00 96.12 1120 THR A O 1
ATOM 8737 N N . GLU A 1 1121 ? -21.254 21.347 32.043 1.00 95.25 1121 GLU A N 1
ATOM 8738 C CA . GLU A 1 1121 ? -21.842 21.636 33.357 1.00 95.25 1121 GLU A CA 1
ATOM 8739 C C . GLU A 1 1121 ? -21.499 20.546 34.384 1.00 95.25 1121 GLU A C 1
ATOM 8741 O O . GLU A 1 1121 ? -21.161 20.847 35.532 1.00 95.25 1121 GLU A O 1
ATOM 8746 N N . VAL A 1 1122 ? -21.544 19.275 33.962 1.00 96.75 1122 VAL A N 1
ATOM 8747 C CA . VAL A 1 1122 ? -21.183 18.123 34.800 1.00 96.75 1122 VAL A CA 1
ATOM 8748 C C . VAL A 1 1122 ? -19.688 18.127 35.132 1.00 96.75 1122 VAL A C 1
ATOM 8750 O O . VAL A 1 1122 ? -19.332 17.922 36.291 1.00 96.75 1122 VAL A O 1
ATOM 8753 N N . TYR A 1 1123 ? -18.815 18.393 34.155 1.00 97.38 1123 TYR A N 1
ATOM 8754 C CA . TYR A 1 1123 ? -17.368 18.482 34.372 1.00 97.38 1123 TYR A CA 1
ATOM 8755 C C . TYR A 1 1123 ? -16.995 19.636 35.315 1.00 97.38 1123 TYR A C 1
ATOM 8757 O O . TYR A 1 1123 ? -16.232 19.434 36.256 1.00 97.38 1123 TYR A O 1
ATOM 8765 N N . GLU A 1 1124 ? -17.543 20.835 35.111 1.00 95.94 1124 GLU A N 1
ATOM 8766 C CA . GLU A 1 1124 ? -17.214 21.998 35.946 1.00 95.94 1124 GLU A CA 1
ATOM 8767 C C . GLU A 1 1124 ? -17.728 21.809 37.387 1.00 95.94 1124 GLU A C 1
ATOM 8769 O O . GLU A 1 1124 ? -16.977 22.051 38.335 1.00 95.94 1124 GLU A O 1
ATOM 8774 N N . SER A 1 1125 ? -18.924 21.230 37.565 1.00 96.38 1125 SER A N 1
ATOM 8775 C CA . SER A 1 1125 ? -19.449 20.843 38.889 1.00 96.38 1125 SER A CA 1
ATOM 8776 C C . SER A 1 1125 ? -18.595 19.763 39.578 1.00 96.38 1125 SER A C 1
ATOM 8778 O O . SER A 1 1125 ? -18.390 19.808 40.792 1.00 96.38 1125 SER A O 1
ATOM 8780 N N . LEU A 1 1126 ? -18.072 18.798 38.811 1.00 96.62 1126 LEU A N 1
ATOM 8781 C CA . LEU A 1 1126 ? -17.187 17.738 39.305 1.00 96.62 1126 LEU A CA 1
ATOM 8782 C C . LEU A 1 1126 ? -15.834 18.294 39.766 1.00 96.62 1126 LEU A C 1
ATOM 8784 O O . LEU A 1 1126 ? -15.338 17.892 40.819 1.00 96.62 1126 LEU A O 1
ATOM 8788 N N . MET A 1 1127 ? -15.251 19.229 39.010 1.00 96.38 1127 MET A N 1
ATOM 8789 C CA . MET A 1 1127 ? -13.999 19.892 39.383 1.00 96.38 1127 MET A CA 1
ATOM 8790 C C . MET A 1 1127 ? -14.159 20.735 40.654 1.00 96.38 1127 MET A C 1
ATOM 8792 O O . MET A 1 1127 ? -13.287 20.701 41.523 1.00 96.38 1127 MET A O 1
ATOM 8796 N N . GLU A 1 1128 ? -15.287 21.433 40.808 1.00 95.19 1128 GLU A N 1
ATOM 8797 C CA . GLU A 1 1128 ? -15.602 22.218 42.006 1.00 95.19 1128 GLU A CA 1
ATOM 8798 C C . GLU A 1 1128 ? -15.741 21.329 43.257 1.00 95.19 1128 GLU A C 1
ATOM 8800 O O . GLU A 1 1128 ? -15.033 21.528 44.249 1.00 95.19 1128 GLU A O 1
ATOM 8805 N N . ALA A 1 1129 ? -16.571 20.279 43.198 1.00 94.69 1129 ALA A N 1
ATOM 8806 C CA . ALA A 1 1129 ? -16.711 19.317 44.295 1.00 94.69 1129 ALA A CA 1
ATOM 8807 C C . ALA A 1 1129 ? -15.385 18.580 44.598 1.00 94.69 1129 ALA A C 1
ATOM 8809 O O . ALA A 1 1129 ? -15.039 18.332 45.763 1.00 94.69 1129 ALA A O 1
ATOM 8810 N N . GLY A 1 1130 ? -14.624 18.271 43.544 1.00 94.56 1130 GLY A N 1
ATOM 8811 C CA . GLY A 1 1130 ? -13.343 17.571 43.569 1.00 94.56 1130 GLY A CA 1
ATOM 8812 C C . GLY A 1 1130 ? -12.197 18.356 44.200 1.00 94.56 1130 GLY A C 1
ATOM 8813 O O . GLY A 1 1130 ? -11.304 17.737 44.780 1.00 94.56 1130 GLY A O 1
ATOM 8814 N N . GLY A 1 1131 ? -12.235 19.692 44.186 1.00 91.69 1131 GLY A N 1
ATOM 8815 C CA . GLY A 1 1131 ? -11.206 20.530 44.813 1.00 91.69 1131 GLY A CA 1
ATOM 8816 C C . GLY A 1 1131 ? -11.008 20.214 46.301 1.00 91.69 1131 GLY A C 1
ATOM 8817 O O . GLY A 1 1131 ? -9.878 20.109 46.772 1.00 91.69 1131 GLY A O 1
ATOM 8818 N N . SER A 1 1132 ? -12.099 19.924 47.021 1.00 90.94 1132 SER A N 1
ATOM 8819 C CA . SER A 1 1132 ? -12.066 19.502 48.435 1.00 90.94 1132 SER A CA 1
ATOM 8820 C C . SER A 1 1132 ? -11.413 18.133 48.689 1.00 90.94 1132 SER A C 1
ATOM 8822 O O . SER A 1 1132 ? -11.109 17.802 49.834 1.00 90.94 1132 SER A O 1
ATOM 8824 N N . PHE A 1 1133 ? -11.194 17.347 47.634 1.00 92.56 1133 PHE A N 1
ATOM 8825 C CA . PHE A 1 1133 ? -10.482 16.073 47.660 1.00 92.56 1133 PHE A CA 1
ATOM 8826 C C . PHE A 1 1133 ? -9.115 16.149 46.969 1.00 92.56 1133 PHE A C 1
ATOM 8828 O O . PHE A 1 1133 ? -8.439 15.135 46.914 1.00 92.56 1133 PHE A O 1
ATOM 8835 N N . GLY A 1 1134 ? -8.685 17.295 46.430 1.00 92.62 1134 GLY A N 1
ATOM 8836 C CA . GLY A 1 1134 ? -7.455 17.375 45.632 1.00 92.62 1134 GLY A CA 1
ATOM 8837 C C . GLY A 1 1134 ? -7.539 16.621 44.297 1.00 92.62 1134 GLY A C 1
ATOM 8838 O O . GLY A 1 1134 ? -6.557 16.007 43.884 1.00 92.62 1134 GLY A O 1
ATOM 8839 N N . LEU A 1 1135 ? -8.712 16.635 43.651 1.00 96.31 1135 LEU A N 1
ATOM 8840 C CA . LEU A 1 1135 ? -8.911 16.095 42.302 1.00 96.31 1135 LEU A CA 1
ATOM 8841 C C . LEU A 1 1135 ? -7.964 16.761 41.292 1.00 96.31 1135 LEU A C 1
ATOM 8843 O O . LEU A 1 1135 ? -7.891 17.988 41.219 1.00 96.31 1135 LEU A O 1
ATOM 8847 N N . ARG A 1 1136 ? -7.307 15.948 40.459 1.00 96.25 1136 ARG A N 1
ATOM 8848 C CA . ARG A 1 1136 ? -6.477 16.398 39.330 1.00 96.25 1136 ARG A CA 1
ATOM 8849 C C . ARG A 1 1136 ? -7.022 15.839 38.013 1.00 96.25 1136 ARG A C 1
ATOM 8851 O O . ARG A 1 1136 ? -7.541 14.723 37.978 1.00 96.25 1136 ARG A O 1
ATOM 8858 N N . ASN A 1 1137 ? -6.876 16.594 36.928 1.00 97.81 1137 ASN A N 1
ATOM 8859 C CA . ASN A 1 1137 ? -7.005 16.036 35.582 1.00 97.81 1137 ASN A CA 1
ATOM 8860 C C . ASN A 1 1137 ? -5.824 15.097 35.283 1.00 97.81 1137 ASN A C 1
ATOM 8862 O O . ASN A 1 1137 ? -4.708 15.343 35.741 1.00 97.81 1137 ASN A O 1
ATOM 8866 N N . ALA A 1 1138 ? -6.067 14.044 34.507 1.00 98.19 1138 ALA A N 1
ATOM 8867 C CA . ALA A 1 1138 ? -5.040 13.111 34.061 1.00 98.19 1138 ALA A CA 1
ATOM 8868 C C . ALA A 1 1138 ? -5.252 12.725 32.587 1.00 98.19 1138 ALA A C 1
ATOM 8870 O O . ALA A 1 1138 ? -6.386 12.611 32.110 1.00 98.19 1138 ALA A O 1
ATOM 8871 N N . GLY A 1 1139 ? -4.153 12.592 31.846 1.00 97.69 1139 GLY A N 1
ATOM 8872 C CA . GLY A 1 1139 ? -4.149 12.342 30.407 1.00 97.69 1139 GLY A CA 1
ATOM 8873 C C . GLY A 1 1139 ? -3.990 10.870 30.018 1.00 97.69 1139 GLY A C 1
ATOM 8874 O O . GLY A 1 1139 ? -3.878 9.967 30.847 1.00 97.69 1139 GLY A O 1
ATOM 8875 N N . TYR A 1 1140 ? -3.970 10.603 28.712 1.00 96.69 1140 TYR A N 1
ATOM 8876 C CA . TYR A 1 1140 ? -3.831 9.243 28.187 1.00 96.69 1140 TYR A CA 1
ATOM 8877 C C . TYR A 1 1140 ? -2.463 8.603 28.470 1.00 96.69 1140 TYR A C 1
ATOM 8879 O O . TYR A 1 1140 ? -2.385 7.377 28.534 1.00 96.69 1140 TYR A O 1
ATOM 8887 N N . ARG A 1 1141 ? -1.392 9.382 28.676 1.00 96.00 1141 ARG A N 1
ATOM 8888 C CA . ARG A 1 1141 ? -0.064 8.819 28.982 1.00 96.00 1141 ARG A CA 1
ATOM 8889 C C . ARG A 1 1141 ? -0.007 8.218 30.388 1.00 96.00 1141 ARG A C 1
ATOM 8891 O O . ARG A 1 1141 ? 0.497 7.108 30.558 1.00 96.00 1141 ARG A O 1
ATOM 8898 N N . SER A 1 1142 ? -0.592 8.895 31.378 1.00 97.50 1142 SER A N 1
ATOM 8899 C CA . SER A 1 1142 ? -0.733 8.353 32.734 1.00 97.50 1142 SER A CA 1
ATOM 8900 C C . SER A 1 1142 ? -1.756 7.211 32.768 1.00 97.50 1142 SER A C 1
ATOM 8902 O O . SER A 1 1142 ? -1.483 6.186 33.391 1.00 97.50 1142 SER A O 1
ATOM 8904 N N . LEU A 1 1143 ? -2.860 7.308 32.010 1.00 97.06 1143 LEU A N 1
ATOM 8905 C CA . LEU A 1 1143 ? -3.831 6.217 31.824 1.00 97.06 1143 LEU A CA 1
ATOM 8906 C C . LEU A 1 1143 ? -3.162 4.910 31.350 1.00 97.06 1143 LEU A C 1
ATOM 8908 O O . LEU A 1 1143 ? -3.412 3.858 31.933 1.00 97.06 1143 LEU A O 1
ATOM 8912 N N . TYR A 1 1144 ? -2.307 4.972 30.321 1.00 95.06 1144 TYR A N 1
ATOM 8913 C CA . TYR A 1 1144 ? -1.622 3.797 29.765 1.00 95.06 1144 TYR A CA 1
ATOM 8914 C C . TYR A 1 1144 ? -0.580 3.195 30.722 1.00 95.06 1144 TYR A C 1
ATOM 8916 O O . TYR A 1 1144 ? -0.448 1.974 30.805 1.00 95.06 1144 TYR A O 1
ATOM 8924 N N . SER A 1 1145 ? 0.136 4.033 31.481 1.00 94.69 1145 SER A N 1
ATOM 8925 C CA . SER A 1 1145 ? 1.034 3.556 32.543 1.00 94.69 1145 SER A CA 1
ATOM 8926 C C . SER A 1 1145 ? 0.245 2.773 33.602 1.00 94.69 1145 SER A C 1
ATOM 8928 O O . SER A 1 1145 ? 0.527 1.604 33.878 1.00 94.69 1145 SER A O 1
ATOM 8930 N N . LEU A 1 1146 ? -0.840 3.374 34.101 1.00 97.38 1146 LEU A N 1
ATOM 8931 C CA . LEU A 1 1146 ? -1.721 2.777 35.102 1.00 97.38 1146 LEU A CA 1
ATOM 8932 C C . LEU A 1 1146 ? -2.417 1.493 34.624 1.00 97.38 1146 LEU A C 1
ATOM 8934 O O . LEU A 1 1146 ? -2.695 0.637 35.461 1.00 97.38 1146 LEU A O 1
ATOM 8938 N N . SER A 1 1147 ? -2.730 1.349 33.330 1.00 95.31 1147 SER A N 1
ATOM 8939 C CA . SER A 1 1147 ? -3.344 0.130 32.777 1.00 95.31 1147 SER A CA 1
ATOM 8940 C C . SER A 1 1147 ? -2.336 -1.010 32.610 1.00 95.31 1147 SER A C 1
ATOM 8942 O O . SER A 1 1147 ? -2.671 -2.170 32.867 1.00 95.31 1147 SER A O 1
ATOM 8944 N N . SER A 1 1148 ? -1.089 -0.678 32.253 1.00 93.62 1148 SER A N 1
ATOM 8945 C CA . SER A 1 1148 ? 0.027 -1.629 32.159 1.00 93.62 1148 SER A CA 1
ATOM 8946 C C . SER A 1 1148 ? 0.323 -2.287 33.513 1.00 93.62 1148 SER A C 1
ATOM 8948 O O . SER A 1 1148 ? 0.411 -3.512 33.597 1.00 93.62 1148 SER A O 1
ATOM 8950 N N . GLU A 1 1149 ? 0.310 -1.516 34.611 1.00 94.69 1149 GLU A N 1
ATOM 8951 C CA . GLU A 1 1149 ? 0.428 -2.044 35.986 1.00 94.69 1149 GLU A CA 1
ATOM 8952 C C . GLU A 1 1149 ? -0.654 -3.081 36.360 1.00 94.69 1149 GLU A C 1
ATOM 8954 O O . GLU A 1 1149 ? -0.473 -3.855 37.302 1.00 94.69 1149 GLU A O 1
ATOM 8959 N N . LYS A 1 1150 ? -1.798 -3.109 35.658 1.00 94.38 1150 LYS A N 1
ATOM 8960 C CA . LYS A 1 1150 ? -2.878 -4.091 35.883 1.00 94.38 1150 LYS A CA 1
ATOM 8961 C C . LYS A 1 1150 ? -2.834 -5.280 34.921 1.00 94.38 1150 LYS A C 1
ATOM 8963 O O . LYS A 1 1150 ? -3.620 -6.210 35.096 1.00 94.38 1150 LYS A O 1
ATOM 8968 N N . GLY A 1 1151 ? -1.973 -5.245 33.903 1.00 92.25 1151 GLY A N 1
ATOM 8969 C CA . GLY A 1 1151 ? -1.981 -6.205 32.799 1.00 92.25 1151 GLY A CA 1
ATOM 8970 C C . GLY A 1 1151 ? -3.224 -6.110 31.902 1.00 92.25 1151 GLY A C 1
ATOM 8971 O O . GLY A 1 1151 ? -3.646 -7.112 31.319 1.00 92.25 1151 GLY A O 1
ATOM 8972 N N . TYR A 1 1152 ? -3.850 -4.931 31.813 1.00 93.38 1152 TYR A N 1
ATOM 8973 C CA . TYR A 1 1152 ? -4.915 -4.685 30.838 1.00 93.38 1152 TYR A CA 1
ATOM 8974 C C . TYR A 1 1152 ? -4.318 -4.397 29.458 1.00 93.38 1152 TYR A C 1
ATOM 8976 O O . TYR A 1 1152 ? -3.220 -3.863 29.350 1.00 93.38 1152 TYR A O 1
ATOM 8984 N N . HIS A 1 1153 ? -5.037 -4.798 28.411 1.00 92.56 1153 HIS A N 1
ATOM 8985 C CA . HIS A 1 1153 ? -4.530 -4.798 27.042 1.00 92.56 1153 HIS A CA 1
ATOM 8986 C C . HIS A 1 1153 ? -4.966 -3.537 26.294 1.00 92.56 1153 HIS A C 1
ATOM 8988 O O . HIS A 1 1153 ? -6.102 -3.087 26.449 1.00 92.56 1153 HIS A O 1
ATOM 8994 N N . LEU A 1 1154 ? -4.102 -3.027 25.419 1.00 91.50 1154 LEU A N 1
ATOM 8995 C CA . LEU A 1 1154 ? -4.451 -2.046 24.400 1.00 91.50 1154 LEU A CA 1
ATOM 8996 C C . LEU A 1 1154 ? -4.518 -2.727 23.023 1.00 91.50 1154 LEU A C 1
ATOM 8998 O O . LEU A 1 1154 ? -3.509 -3.202 22.490 1.00 91.50 1154 LEU A O 1
ATOM 9002 N N . TRP A 1 1155 ? -5.713 -2.776 22.426 1.00 93.19 1155 TRP A N 1
ATOM 9003 C CA . TRP A 1 1155 ? -5.897 -3.342 21.085 1.00 93.19 1155 TRP A CA 1
ATOM 9004 C C . TRP A 1 1155 ? -5.105 -2.562 20.027 1.00 93.19 1155 TRP A C 1
ATOM 9006 O O . TRP A 1 1155 ? -5.083 -1.330 20.024 1.00 93.19 1155 TRP A O 1
ATOM 9016 N N . GLY A 1 1156 ? -4.446 -3.295 19.130 1.00 87.81 1156 GLY A N 1
ATOM 9017 C CA . GLY A 1 1156 ? -3.477 -2.775 18.162 1.00 87.81 1156 GLY A CA 1
ATOM 9018 C C . GLY A 1 1156 ? -2.030 -2.729 18.676 1.00 87.81 1156 GLY A C 1
ATOM 9019 O O . GLY A 1 1156 ? -1.123 -2.489 17.883 1.00 87.81 1156 GLY A O 1
ATOM 9020 N N . TYR A 1 1157 ? -1.802 -2.988 19.971 1.00 87.88 1157 TYR A N 1
ATOM 9021 C CA . TYR A 1 1157 ? -0.476 -2.990 20.600 1.00 87.88 1157 TYR A CA 1
ATOM 9022 C C . TYR A 1 1157 ? -0.207 -4.324 21.317 1.00 87.88 1157 TYR A C 1
ATOM 9024 O O . TYR A 1 1157 ? 0.514 -5.168 20.775 1.00 87.88 1157 TYR A O 1
ATOM 9032 N N . ASP A 1 1158 ? -0.828 -4.535 22.483 1.00 91.00 1158 ASP A N 1
ATOM 9033 C CA . ASP A 1 1158 ? -0.692 -5.753 23.307 1.00 91.00 1158 ASP A CA 1
ATOM 9034 C C . ASP A 1 1158 ? -1.596 -6.894 22.821 1.00 91.00 1158 ASP A C 1
ATOM 9036 O O . ASP A 1 1158 ? -1.349 -8.065 23.106 1.00 91.00 1158 ASP A O 1
ATOM 9040 N N . LEU A 1 1159 ? -2.671 -6.532 22.116 1.00 93.31 1159 LEU A N 1
ATOM 9041 C CA . LEU A 1 1159 ? -3.691 -7.433 21.593 1.00 93.31 1159 LEU A CA 1
ATOM 9042 C C . LEU A 1 1159 ? -3.916 -7.140 20.111 1.00 93.31 1159 LEU A C 1
ATOM 9044 O O . LEU A 1 1159 ? -4.385 -6.058 19.756 1.00 93.31 1159 LEU A O 1
ATOM 9048 N N . ARG A 1 1160 ? -3.581 -8.091 19.240 1.00 92.94 1160 ARG A N 1
ATOM 9049 C CA . ARG A 1 1160 ? -3.633 -7.913 17.784 1.00 92.94 1160 ARG A CA 1
ATOM 9050 C C . ARG A 1 1160 ? -4.698 -8.801 17.140 1.00 92.94 1160 ARG A C 1
ATOM 9052 O O . ARG A 1 1160 ? -5.164 -9.777 17.718 1.00 92.94 1160 ARG A O 1
ATOM 9059 N N . SER A 1 1161 ? -5.044 -8.510 15.886 1.00 92.69 1161 SER A N 1
ATOM 9060 C CA . SER A 1 1161 ? -6.006 -9.318 15.107 1.00 92.69 1161 SER A CA 1
ATOM 9061 C C . SER A 1 1161 ? -5.483 -10.702 14.686 1.00 92.69 1161 SER A C 1
ATOM 9063 O O . SER A 1 1161 ? -6.238 -11.501 14.125 1.00 92.69 1161 SER A O 1
ATOM 9065 N N . ASP A 1 1162 ? -4.197 -10.971 14.926 1.00 93.00 1162 ASP A N 1
ATOM 9066 C CA . ASP A 1 1162 ? -3.527 -12.268 14.800 1.00 93.00 1162 ASP A CA 1
ATOM 9067 C C . ASP A 1 1162 ? -3.192 -12.914 16.169 1.00 93.00 1162 ASP A C 1
ATOM 9069 O O . ASP A 1 1162 ? -2.539 -13.956 16.204 1.00 93.00 1162 ASP A O 1
ATOM 9073 N N . ASP A 1 1163 ? -3.693 -12.359 17.283 1.00 95.62 1163 ASP A N 1
ATOM 9074 C CA . ASP A 1 1163 ? -3.736 -13.002 18.606 1.00 95.62 1163 ASP A CA 1
ATOM 9075 C C . ASP A 1 1163 ? -5.125 -13.582 18.895 1.00 95.62 1163 ASP A C 1
ATOM 9077 O O . ASP A 1 1163 ? -6.144 -12.912 18.706 1.00 95.62 1163 ASP A O 1
ATOM 9081 N N . THR A 1 1164 ? -5.185 -14.799 19.439 1.00 96.94 1164 THR A N 1
ATOM 9082 C CA . THR A 1 1164 ? -6.423 -15.341 20.024 1.00 96.94 1164 THR A CA 1
ATOM 9083 C C . THR A 1 1164 ? -6.564 -14.988 21.516 1.00 96.94 1164 THR A C 1
ATOM 9085 O O . THR A 1 1164 ? -5.561 -14.803 22.215 1.00 96.94 1164 THR A O 1
ATOM 9088 N N . PRO A 1 1165 ? -7.788 -14.999 22.086 1.00 97.12 1165 PRO A N 1
ATOM 9089 C CA . PRO A 1 1165 ? -7.999 -14.833 23.525 1.00 97.12 1165 PRO A CA 1
ATOM 9090 C C . PRO A 1 1165 ? -7.241 -15.825 24.422 1.00 97.12 1165 PRO A C 1
ATOM 9092 O O . PRO A 1 1165 ? -7.004 -15.519 25.587 1.00 97.12 1165 PRO A O 1
ATOM 9095 N N . ILE A 1 1166 ? -6.871 -17.017 23.938 1.00 97.06 1166 ILE A N 1
ATOM 9096 C CA . ILE A 1 1166 ? -6.117 -17.987 24.753 1.00 97.06 1166 ILE A CA 1
ATOM 9097 C C . ILE A 1 1166 ? -4.643 -17.581 24.857 1.00 97.06 1166 ILE A C 1
ATOM 9099 O O . ILE A 1 1166 ? -4.056 -17.649 25.939 1.00 97.06 1166 ILE A O 1
ATOM 9103 N N . GLU A 1 1167 ? -4.066 -17.099 23.758 1.00 96.75 1167 GLU A N 1
ATOM 9104 C CA . GLU A 1 1167 ? -2.688 -16.600 23.692 1.00 96.75 1167 GLU A CA 1
ATOM 9105 C C . GLU A 1 1167 ? -2.548 -15.285 24.473 1.00 96.75 1167 GLU A C 1
ATOM 9107 O O . GLU A 1 1167 ? -1.606 -15.123 25.249 1.00 96.75 1167 GLU A O 1
ATOM 9112 N N . ALA A 1 1168 ? -3.542 -14.398 24.377 1.00 96.00 1168 ALA A N 1
ATOM 9113 C CA . ALA A 1 1168 ? -3.618 -13.142 25.125 1.00 96.00 1168 ALA A CA 1
ATOM 9114 C C . ALA A 1 1168 ? -4.060 -13.292 26.602 1.00 96.00 1168 ALA A C 1
ATOM 9116 O O . ALA A 1 1168 ? -4.368 -12.311 27.261 1.00 96.00 1168 ALA A O 1
ATOM 9117 N N . ASN A 1 1169 ? -4.159 -14.500 27.171 1.00 94.25 1169 ASN A N 1
ATOM 9118 C CA . ASN A 1 1169 ? -4.715 -14.748 28.524 1.00 94.25 1169 ASN A CA 1
ATOM 9119 C C . ASN A 1 1169 ? -6.190 -14.316 28.751 1.00 94.25 1169 ASN A C 1
ATOM 9121 O O . ASN A 1 1169 ? -6.757 -14.614 29.804 1.00 94.25 1169 ASN A O 1
ATOM 9125 N N . LEU A 1 1170 ? -6.859 -13.705 27.769 1.00 96.19 1170 LEU A N 1
ATOM 9126 C CA . LEU A 1 1170 ? -8.269 -13.289 27.799 1.00 96.19 1170 LEU A CA 1
ATOM 9127 C C . LEU A 1 1170 ? -9.281 -14.451 27.722 1.00 96.19 1170 LEU A C 1
ATOM 9129 O O . LEU A 1 1170 ? -10.489 -14.223 27.643 1.00 96.19 1170 LEU A O 1
ATOM 9133 N N . GLY A 1 1171 ? -8.835 -15.708 27.799 1.00 95.31 1171 GLY A N 1
ATOM 9134 C CA . GLY A 1 1171 ? -9.673 -16.913 27.757 1.00 95.31 1171 GLY A CA 1
ATOM 9135 C C . GLY A 1 1171 ? -10.731 -17.021 28.868 1.00 95.31 1171 GLY A C 1
ATOM 9136 O O . GLY A 1 1171 ? -11.626 -17.861 28.772 1.00 95.31 1171 GLY A O 1
ATOM 9137 N N . PHE A 1 1172 ? -10.683 -16.163 29.894 1.00 94.44 1172 PHE A N 1
ATOM 9138 C CA . PHE A 1 1172 ? -11.768 -16.003 30.871 1.00 94.44 1172 PHE A CA 1
ATOM 9139 C C . PHE A 1 1172 ? -13.028 -15.352 30.269 1.00 94.44 1172 PHE A C 1
ATOM 9141 O O . PHE A 1 1172 ? -14.126 -15.587 30.769 1.00 94.44 1172 PHE A O 1
ATOM 9148 N N . THR A 1 1173 ? -12.890 -14.577 29.185 1.00 95.81 1173 THR A N 1
ATOM 9149 C CA . THR A 1 1173 ? -14.025 -14.013 28.431 1.00 95.81 1173 THR A CA 1
ATOM 9150 C C . THR A 1 1173 ? -14.787 -15.086 27.654 1.00 95.81 1173 THR A C 1
ATOM 9152 O O . THR A 1 1173 ? -15.966 -14.918 27.378 1.00 95.81 1173 THR A O 1
ATOM 9155 N N . CYS A 1 1174 ? -14.142 -16.203 27.302 1.00 97.06 1174 CYS A N 1
ATOM 9156 C CA . CYS A 1 1174 ? -14.688 -17.196 26.381 1.00 97.06 1174 CYS A CA 1
ATOM 9157 C C . CYS A 1 1174 ? -15.650 -18.165 27.084 1.00 97.06 1174 CYS A C 1
ATOM 9159 O O . CYS A 1 1174 ? -15.240 -19.063 27.833 1.00 97.06 1174 CYS A O 1
ATOM 9161 N N . ARG A 1 1175 ? -16.954 -18.009 26.824 1.00 96.19 1175 ARG A N 1
ATOM 9162 C CA . ARG A 1 1175 ? -17.988 -18.881 27.395 1.00 96.19 1175 ARG A CA 1
ATOM 9163 C C . ARG A 1 1175 ? -17.891 -20.307 26.842 1.00 96.19 1175 ARG A C 1
ATOM 9165 O O . ARG A 1 1175 ? -17.575 -20.542 25.680 1.00 96.19 1175 ARG A O 1
ATOM 9172 N N . ARG A 1 1176 ? -18.221 -21.294 27.678 1.00 93.31 1176 ARG A N 1
ATOM 9173 C CA . ARG A 1 1176 ? -18.070 -22.723 27.334 1.00 93.31 1176 ARG A CA 1
ATOM 9174 C C . ARG A 1 1176 ? -19.249 -23.324 26.559 1.00 93.31 1176 ARG A C 1
ATOM 9176 O O . ARG A 1 1176 ? -19.108 -24.417 26.026 1.00 93.31 1176 ARG A O 1
ATOM 9183 N N . LYS A 1 1177 ? -20.402 -22.647 26.502 1.00 91.94 1177 LYS A N 1
ATOM 9184 C CA . LYS A 1 1177 ? -21.643 -23.134 25.870 1.00 91.94 1177 LYS A CA 1
ATOM 9185 C C . LYS A 1 1177 ? -22.196 -22.116 24.866 1.00 91.94 1177 LYS A C 1
ATOM 9187 O O . LYS A 1 1177 ? -22.143 -20.915 25.123 1.00 91.94 1177 LYS A O 1
ATOM 9192 N N . GLY A 1 1178 ? -22.794 -22.618 23.785 1.00 91.56 1178 GLY A N 1
ATOM 9193 C CA . GLY A 1 1178 ? -23.361 -21.812 22.700 1.00 91.56 1178 GLY A CA 1
ATOM 9194 C C . GLY A 1 1178 ? -22.309 -21.288 21.717 1.00 91.56 1178 GLY A C 1
ATOM 9195 O O . GLY A 1 1178 ? -21.118 -21.268 22.021 1.00 91.56 1178 GLY A O 1
ATOM 9196 N N . GLU A 1 1179 ? -22.778 -20.837 20.555 1.00 93.88 1179 GLU A N 1
ATOM 9197 C CA . GLU A 1 1179 ? -21.948 -20.524 19.382 1.00 93.88 1179 GLU A CA 1
ATOM 9198 C C . GLU A 1 1179 ? -21.519 -19.057 19.321 1.00 93.88 1179 GLU A C 1
ATOM 9200 O O . GLU A 1 1179 ? -22.360 -18.173 19.473 1.00 93.88 1179 GLU A O 1
ATOM 9205 N N . PHE A 1 1180 ? -20.238 -18.805 19.046 1.00 97.00 1180 PHE A N 1
ATOM 9206 C CA . PHE A 1 1180 ? -19.686 -17.487 18.710 1.00 97.00 1180 PHE A CA 1
ATOM 9207 C C . PHE A 1 1180 ? -18.659 -17.608 17.575 1.00 97.00 1180 PHE A C 1
ATOM 9209 O O . PHE A 1 1180 ? -18.166 -18.704 17.292 1.00 97.00 1180 PHE A O 1
ATOM 9216 N N . GLU A 1 1181 ? -18.349 -16.505 16.891 1.00 96.25 1181 GLU A N 1
ATOM 9217 C CA . GLU A 1 1181 ? -17.383 -16.515 15.785 1.00 96.25 1181 GLU A CA 1
ATOM 9218 C C . GLU A 1 1181 ? -15.993 -17.002 16.251 1.00 96.25 1181 GLU A C 1
ATOM 9220 O O . GLU A 1 1181 ? -15.523 -16.646 17.328 1.00 96.25 1181 GLU A O 1
ATOM 9225 N N . GLY A 1 1182 ? -15.350 -17.890 15.484 1.00 95.81 1182 GLY A N 1
ATOM 9226 C CA . GLY A 1 1182 ? -14.038 -18.459 15.830 1.00 95.81 1182 GLY A CA 1
ATOM 9227 C C . GLY A 1 1182 ? -14.022 -19.507 16.959 1.00 95.81 1182 GLY A C 1
ATOM 9228 O O . GLY A 1 1182 ? -12.950 -20.037 17.259 1.00 95.81 1182 GLY A O 1
ATOM 9229 N N . LYS A 1 1183 ? -15.172 -19.856 17.564 1.00 96.81 1183 LYS A N 1
ATOM 9230 C CA . LYS A 1 1183 ? -15.262 -20.773 18.722 1.00 96.81 1183 LYS A CA 1
ATOM 9231 C C . LYS A 1 1183 ? -14.501 -22.095 18.555 1.00 96.81 1183 LYS A C 1
ATOM 9233 O O . LYS A 1 1183 ? -13.842 -22.515 19.504 1.00 96.81 1183 LYS A O 1
ATOM 9238 N N . ASP A 1 1184 ? -14.549 -22.732 17.385 1.00 96.75 1184 ASP A N 1
ATOM 9239 C CA . ASP A 1 1184 ? -13.860 -24.010 17.136 1.00 96.75 1184 ASP A CA 1
ATOM 9240 C C . ASP A 1 1184 ? -12.342 -23.930 17.362 1.00 96.75 1184 ASP A C 1
ATOM 9242 O O . ASP A 1 1184 ? -11.740 -24.876 17.875 1.00 96.75 1184 ASP A O 1
ATOM 9246 N N . VAL A 1 1185 ? -11.722 -22.792 17.025 1.00 96.38 1185 VAL A N 1
ATOM 9247 C CA . VAL A 1 1185 ? -10.286 -22.554 17.241 1.00 96.38 1185 VAL A CA 1
ATOM 9248 C C . VAL A 1 1185 ? -9.990 -22.409 18.731 1.00 96.38 1185 VAL A C 1
ATOM 9250 O O . VAL A 1 1185 ? -9.051 -23.024 19.234 1.00 96.38 1185 VAL A O 1
ATOM 9253 N N . ILE A 1 1186 ? -10.834 -21.670 19.452 1.00 97.50 1186 ILE A N 1
ATOM 9254 C CA . ILE A 1 1186 ? -10.700 -21.450 20.897 1.00 97.50 1186 ILE A CA 1
ATOM 9255 C C . ILE A 1 1186 ? -10.878 -22.768 21.662 1.00 97.50 1186 ILE A C 1
ATOM 9257 O O . ILE A 1 1186 ? -10.039 -23.131 22.485 1.00 97.50 1186 ILE A O 1
ATOM 9261 N N . ASP A 1 1187 ? -11.916 -23.543 21.344 1.00 96.44 1187 ASP A N 1
ATOM 9262 C CA . ASP A 1 1187 ? -12.150 -24.867 21.927 1.00 96.44 1187 ASP A CA 1
ATOM 9263 C C . ASP A 1 1187 ? -11.035 -25.866 21.560 1.00 96.44 1187 ASP A C 1
ATOM 9265 O O . ASP A 1 1187 ? -10.762 -26.779 22.341 1.00 96.44 1187 ASP A O 1
ATOM 9269 N N . LYS A 1 1188 ? -10.364 -25.701 20.409 1.00 96.69 1188 LYS A N 1
ATOM 9270 C CA . LYS A 1 1188 ? -9.175 -26.481 20.034 1.00 96.69 1188 LYS A CA 1
ATOM 9271 C C . LYS A 1 1188 ? -7.956 -26.106 20.882 1.00 96.69 1188 LYS A C 1
ATOM 9273 O O . LYS A 1 1188 ? -7.381 -26.985 21.522 1.00 96.69 1188 LYS A O 1
ATOM 9278 N N . GLN A 1 1189 ? -7.603 -24.823 20.957 1.00 96.69 1189 GLN A N 1
ATOM 9279 C CA . GLN A 1 1189 ? -6.505 -24.316 21.796 1.00 96.69 1189 GLN A CA 1
ATOM 9280 C C . GLN A 1 1189 ? -6.692 -24.671 23.280 1.00 96.69 1189 GLN A C 1
ATOM 9282 O O . GLN A 1 1189 ? -5.734 -24.991 23.977 1.00 96.69 1189 GLN A O 1
ATOM 9287 N N . LEU A 1 1190 ? -7.936 -24.693 23.767 1.00 94.19 1190 LEU A N 1
ATOM 9288 C CA . LEU A 1 1190 ? -8.278 -25.122 25.127 1.00 94.19 1190 LEU A CA 1
ATOM 9289 C C . LEU A 1 1190 ? -8.068 -26.626 25.395 1.00 94.19 1190 LEU A C 1
ATOM 9291 O O . LEU A 1 1190 ? -8.027 -27.015 26.561 1.00 94.19 1190 LEU A O 1
ATOM 9295 N N . ARG A 1 1191 ? -7.955 -27.466 24.355 1.00 95.44 1191 ARG A N 1
ATOM 9296 C CA . ARG A 1 1191 ? -7.645 -28.907 24.464 1.00 95.44 1191 ARG A CA 1
ATOM 9297 C C . ARG A 1 1191 ? -6.173 -29.220 24.198 1.00 95.44 1191 ARG A C 1
ATOM 9299 O O . ARG A 1 1191 ? -5.619 -30.094 24.852 1.00 95.44 1191 ARG A O 1
ATOM 9306 N N . GLU A 1 1192 ? -5.575 -28.546 23.219 1.00 97.00 1192 GLU A N 1
ATOM 9307 C CA . GLU A 1 1192 ? -4.240 -28.862 22.684 1.00 97.00 1192 GLU A CA 1
ATOM 9308 C C . GLU A 1 1192 ? -3.132 -27.941 23.227 1.00 97.00 1192 GLU A C 1
ATOM 9310 O O . GLU A 1 1192 ? -1.955 -28.281 23.140 1.00 97.00 1192 GLU A O 1
ATOM 9315 N N . GLY A 1 1193 ? -3.495 -26.800 23.821 1.00 95.12 1193 GLY A N 1
ATOM 9316 C CA . GLY A 1 1193 ? -2.568 -25.751 24.242 1.00 95.12 1193 GLY A CA 1
ATOM 9317 C C . GLY A 1 1193 ? -2.334 -24.687 23.164 1.00 95.12 1193 GLY A C 1
ATOM 9318 O O . GLY A 1 1193 ? -3.001 -24.650 22.130 1.00 95.12 1193 GLY A O 1
ATOM 9319 N N . VAL A 1 1194 ? -1.377 -23.794 23.431 1.00 96.50 1194 VAL A N 1
ATOM 9320 C CA . VAL A 1 1194 ? -0.955 -22.707 22.532 1.00 96.50 1194 VAL A CA 1
ATOM 9321 C C . VAL A 1 1194 ? 0.568 -22.604 22.493 1.00 96.50 1194 VAL A C 1
ATOM 9323 O O . VAL A 1 1194 ? 1.237 -22.875 23.489 1.00 96.50 1194 VAL A O 1
ATOM 9326 N N . THR A 1 1195 ? 1.117 -22.214 21.341 1.00 94.25 1195 THR A N 1
ATOM 9327 C CA . THR A 1 1195 ? 2.568 -22.055 21.117 1.00 94.25 1195 THR A CA 1
ATOM 9328 C C . THR A 1 1195 ? 3.059 -20.617 21.302 1.00 94.25 1195 THR A C 1
ATOM 9330 O O . THR A 1 1195 ? 4.251 -20.404 21.507 1.00 94.25 1195 THR A O 1
ATOM 9333 N N . LYS A 1 1196 ? 2.152 -19.635 21.241 1.00 93.50 1196 LYS A N 1
ATOM 9334 C CA . LYS A 1 1196 ? 2.375 -18.216 21.558 1.00 93.50 1196 LYS A CA 1
ATOM 9335 C C . LYS A 1 1196 ? 1.651 -17.893 22.867 1.00 93.50 1196 LYS A C 1
ATOM 9337 O O . LYS A 1 1196 ? 0.632 -18.511 23.176 1.00 93.50 1196 LYS A O 1
ATOM 9342 N N . LYS A 1 1197 ? 2.158 -16.939 23.649 1.00 93.62 1197 LYS A N 1
ATOM 9343 C CA . LYS A 1 1197 ? 1.452 -16.423 24.827 1.00 93.62 1197 LYS A CA 1
ATOM 9344 C C . LYS A 1 1197 ? 1.950 -15.032 25.212 1.00 93.62 1197 LYS A C 1
ATOM 9346 O O . LYS A 1 1197 ? 3.157 -14.807 25.186 1.00 93.62 1197 LYS A O 1
ATOM 9351 N N . LEU A 1 1198 ? 1.049 -14.129 25.601 1.00 92.88 1198 LEU A N 1
ATOM 9352 C CA . LEU A 1 1198 ? 1.428 -12.837 26.172 1.00 92.88 1198 LEU A CA 1
ATOM 9353 C C . LEU A 1 1198 ? 2.027 -13.034 27.575 1.00 92.88 1198 LEU A C 1
ATOM 9355 O O . LEU A 1 1198 ? 1.499 -13.803 28.389 1.00 92.88 1198 LEU A O 1
ATOM 9359 N N . ALA A 1 1199 ? 3.118 -12.321 27.845 1.00 91.69 1199 ALA A N 1
ATOM 9360 C CA . ALA A 1 1199 ? 3.833 -12.309 29.114 1.00 91.69 1199 ALA A CA 1
ATOM 9361 C C . ALA A 1 1199 ? 4.224 -10.871 29.483 1.00 91.69 1199 ALA A C 1
ATOM 9363 O O . ALA A 1 1199 ? 4.547 -10.070 28.608 1.00 91.69 1199 ALA A O 1
ATOM 9364 N N . PHE A 1 1200 ? 4.214 -10.571 30.780 1.00 90.69 1200 PHE A N 1
ATOM 9365 C CA . PHE A 1 1200 ? 4.621 -9.278 31.326 1.00 90.69 1200 PHE A CA 1
ATOM 9366 C C . PHE A 1 1200 ? 6.062 -9.356 31.836 1.00 90.69 1200 PHE A C 1
ATOM 9368 O O . PHE A 1 1200 ? 6.460 -10.365 32.422 1.00 90.69 1200 PHE A O 1
ATOM 9375 N N . PHE A 1 1201 ? 6.830 -8.289 31.623 1.00 90.62 1201 PHE A N 1
ATOM 9376 C CA . PHE A 1 1201 ? 8.239 -8.205 31.995 1.00 90.62 1201 PHE A CA 1
ATOM 9377 C C . PHE A 1 1201 ? 8.484 -6.947 32.827 1.00 90.62 1201 PHE A C 1
ATOM 9379 O O . PHE A 1 1201 ? 8.135 -5.848 32.404 1.00 90.62 1201 PHE A O 1
ATOM 9386 N N . THR A 1 1202 ? 9.133 -7.107 33.978 1.00 90.94 1202 THR A N 1
ATOM 9387 C CA . THR A 1 1202 ? 9.736 -5.998 34.725 1.00 90.94 1202 THR A CA 1
ATOM 9388 C C . THR A 1 1202 ? 11.225 -5.981 34.405 1.00 90.94 1202 THR A C 1
ATOM 9390 O O . THR A 1 1202 ? 11.886 -7.016 34.498 1.00 90.94 1202 THR A O 1
ATOM 9393 N N . LEU A 1 1203 ? 11.742 -4.822 34.004 1.00 89.19 1203 LEU A N 1
ATOM 9394 C CA . LEU A 1 1203 ? 13.171 -4.587 33.807 1.00 89.19 1203 LEU A CA 1
ATOM 9395 C C . LEU A 1 1203 ? 13.699 -3.809 35.021 1.00 89.19 1203 LEU A C 1
ATOM 9397 O O . LEU A 1 1203 ? 13.012 -2.905 35.498 1.00 89.19 1203 LEU A O 1
ATOM 9401 N N . ASN A 1 1204 ? 14.884 -4.187 35.505 1.00 69.00 1204 ASN A N 1
ATOM 9402 C CA . ASN A 1 1204 ? 15.570 -3.587 36.657 1.00 69.00 1204 ASN A CA 1
ATOM 9403 C C . ASN A 1 1204 ? 16.780 -2.766 36.198 1.00 69.00 1204 ASN A C 1
ATOM 9405 O O . ASN A 1 1204 ? 17.419 -3.209 35.215 1.00 69.00 1204 ASN A O 1
#

Mean predicted aligned error: 15.83 Å

pLDDT: mean 88.66, std 13.42, range [22.53, 98.44]

Radius of gyration: 38.46 Å; Cα contacts (8 Å, |Δi|>4): 2677; chains: 1; bounding box: 75×76×127 Å

Secondary structure (DSSP, 8-state):
-----SHHHHHTTS-----------PPP---------------SB-SEEEE--SHHHHHHHHHHHHTT--EEEE-SSSTTTTTGGGS--EE----SSHHHHHHHHHHHHHHHHH-TGGGT-EE--EEEEESSHHHHHHHHHHHHHHHHHT--EEEEEHHHHHHHSTTS-TTS-SEEEEETT-EE--HHHHHHHHHHHHHHTT-EEESS----EEEEEE-TTS-EEEEEEEETTEEEE-S-EEE--GGGGGSSS-S---SEEEEEEEEEEEPPPTT--SPPEEEETTTTEEEEEETTEEEEEE--SS--B-SSPPPTT-SS--PPP-HHHHHHHHHHHHHH-GGGGTSPEEEEEEEEEEEETTSS-EEEE-SSEETEEEEE--TT-HHHHHHHHHHHHHHHHHHSS-SS--TTTBTTSS-TT--HHHHHHHHHHHHH------HHHHHHHHHHHTTT---EEE-SSSTTTTTGGGS--EE----SSHHHHHHHHHHHHHHHHHHHHHSS---EE---EEEEESSHHHHHHHHHHHHHHHHTT---EEE-HHHHTTT-TTS-TTS-SEEEEETT-EEE-HHHHHHHHHHHHHHTT-EEESS--EEEEEEE----TTSS---EEEEEEEETTEEEE-S-EEE--GGGTTTTTGGGT-----EEEEEEEEEESP-TT-TTPPEEEETTTTEEEEEETTEEEEEE--SS--B-S---TT--S--PPP-HHHHGGGHHHHHHH-HHHHTS-EEEEEEEEEEE-TTS--EEEE-TTEETEEEEE--TT-HHHHHHHHHHHHHHHHHHSS-SS-GGGGBGGGS-HHHHH-HHHHHHHHHHHHHGGGS---TT---STT-SSB--TTHHHHHHTTEEEEEETTEEEEEEE-SSS--------GGGGGGPPPPS--HHHHHHHTT--SS--TTHHHHHHHHHHHHHS-EEEE-TTSEEEEEESTTHHHHHHHHBSS-----TTB-EEEEEE-TTS-EEEEEEEEEE---SSSSSS---SS-EEEEEE-GGGHHHHHHHHHHHHHHTT-S-EEEE-TTTEEEEEEESTTHHHHHTTT--S--STTTS-SSEEEEEEEEPTTSS-EEEEEEEE--SSSSSEEEEEEEGGGHHHHHHHHHHHHHTTT-EEE-HHHHHHHHHTTT---BTTTB-TT--TTTTSGGGSS-SSS--TTHHHHHHHHHH--S---------

Solvent-accessible surface area (backbone atoms only — not comparable to full-atom values): 63487 Å² total; per-residue (Å²): 134,86,92,86,77,69,70,67,69,64,54,71,78,54,102,68,79,75,72,85,77,92,76,88,78,74,81,75,88,75,76,90,76,86,69,84,94,72,78,78,85,75,59,70,58,37,69,27,40,33,38,23,39,33,55,46,29,25,28,29,46,30,41,26,20,78,71,72,44,48,32,37,37,32,14,57,47,55,74,24,29,65,60,34,67,77,53,91,31,62,34,74,62,78,62,99,48,67,66,62,38,55,26,32,53,43,19,52,51,50,44,64,74,65,35,40,77,61,21,46,50,43,80,44,11,32,32,40,48,16,78,36,72,65,51,41,51,51,43,49,54,44,34,62,51,26,51,76,77,70,44,58,55,51,81,37,47,19,61,60,43,18,71,58,38,80,60,43,42,43,86,62,39,49,21,24,34,36,30,70,79,11,25,37,38,36,52,57,38,37,36,52,46,31,46,50,54,14,42,77,58,63,25,50,77,42,63,62,38,44,74,70,36,60,38,67,46,79,42,102,83,81,41,37,30,39,49,25,35,38,37,96,85,46,63,34,33,20,59,28,39,35,45,22,41,44,72,52,66,78,60,76,55,58,93,70,76,71,68,48,34,42,33,51,48,47,34,37,30,38,40,81,45,83,91,55,63,90,42,42,29,40,36,30,74,90,74,36,34,39,38,36,70,53,80,42,22,42,38,46,34,46,52,39,74,66,64,56,67,50,93,61,82,80,60,95,80,61,54,78,67,68,52,87,72,60,58,81,53,44,44,63,49,52,55,52,44,28,58,41,27,54,66,62,54,78,54,45,78,65,47,78,45,22,38,71,39,27,24,11,49,77,47,42,41,36,33,38,72,43,96,69,34,43,44,36,31,41,43,33,26,33,37,92,40,48,83,36,38,22,42,19,51,12,44,37,52,34,27,33,72,75,70,71,43,50,91,64,86,52,70,86,29,31,57,75,75,55,76,80,86,67,50,72,66,58,30,42,49,36,18,53,42,54,60,40,56,74,70,52,31,41,52,46,42,22,28,31,45,24,39,28,9,79,71,71,37,73,41,73,48,72,14,59,54,39,34,22,27,67,53,44,66,79,54,83,29,58,33,76,62,71,48,99,42,70,66,57,34,53,24,32,50,41,18,49,55,47,58,76,40,35,30,81,70,57,78,33,71,28,43,74,44,70,43,7,31,35,40,49,16,76,44,74,65,51,46,48,52,48,51,51,26,46,55,54,26,50,79,72,71,45,69,62,46,81,34,49,33,81,55,43,40,76,56,40,70,65,49,41,56,86,59,38,68,30,34,42,36,24,67,80,14,25,38,36,40,54,63,35,34,35,51,26,32,44,52,41,10,43,77,49,59,20,51,65,36,52,65,38,42,76,78,44,72,39,64,43,85,53,81,59,96,85,58,97,65,72,52,35,27,42,47,24,37,30,32,98,91,49,74,50,77,36,60,64,48,75,47,36,58,42,65,53,56,45,75,73,38,44,87,75,79,43,63,58,48,60,44,30,27,51,49,48,35,39,29,37,42,78,41,92,80,46,59,73,28,42,27,39,34,33,39,87,48,31,25,35,35,42,65,54,68,36,21,46,35,41,31,52,48,51,72,63,64,57,73,34,96,71,77,66,98,79,65,57,74,63,68,52,88,78,58,57,96,58,54,53,76,33,49,61,44,52,25,55,39,20,51,67,58,69,76,48,56,74,70,47,79,47,23,34,62,36,19,26,14,50,79,56,42,39,37,24,50,66,44,92,71,29,50,39,37,28,38,44,26,22,40,50,85,42,47,77,30,40,22,39,19,51,12,39,38,46,31,37,25,73,74,69,76,46,43,82,61,69,52,59,82,29,31,50,46,67,50,48,75,68,54,29,64,33,61,65,44,27,48,38,16,21,48,48,34,47,38,50,63,40,54,86,88,40,92,64,72,73,82,60,37,48,60,82,66,34,76,52,75,47,49,69,57,43,40,75,61,9,19,42,67,40,78,55,88,45,29,55,40,45,37,34,60,46,94,71,73,65,42,67,81,65,78,66,29,56,89,38,32,98,84,38,63,62,69,97,69,57,59,36,58,55,59,47,56,53,37,68,43,95,70,86,35,78,61,47,64,60,35,46,50,37,36,49,34,23,72,74,28,19,23,37,31,79,47,28,71,33,27,35,34,40,38,33,35,92,29,21,66,60,45,49,38,30,47,27,39,30,81,70,93,57,62,58,44,36,42,41,67,28,38,28,38,39,78,80,22,15,36,66,37,61,34,40,39,29,30,32,65,55,36,95,52,58,87,56,32,47,68,60,70,64,52,30,31,44,37,40,34,57,38,81,47,31,53,41,38,54,45,52,55,54,48,53,35,57,78,69,67,43,53,50,47,78,48,79,44,39,86,51,32,32,27,41,37,34,28,6,77,43,28,62,72,48,48,61,76,29,30,91,58,67,74,44,74,80,78,42,29,85,42,17,42,52,79,36,52,36,50,31,76,85,76,79,51,68,48,71,24,26,37,31,28,49,54,73,52,70,50,54,30,35,33,40,35,25,36,38,93,50,34,50,59,52,50,54,29,48,52,62,62,22,53,85,63,64,50,41,74,36,19,53,58,23,45,53,53,36,13,52,80,66,72,57,76,48,80,80,72,76,39,36,52,67,35,32,42,69,30,60,67,46,46,84,28,51,50,94,71,83,71,32,50,15,44,71,49,52,62,43,38,75,72,76,52,75,95,60,65,73,80,89,83,87,85,134